Protein AF-A0AAW0AGT9-F1 (afdb_monomer)

Structure (mmCIF, N/CA/C/O backbone):
data_AF-A0AAW0AGT9-F1
#
_entry.id   AF-A0AAW0AGT9-F1
#
loop_
_atom_site.group_PDB
_atom_site.id
_atom_site.type_symbol
_atom_site.label_atom_id
_atom_site.label_alt_id
_atom_site.label_comp_id
_atom_site.label_asym_id
_atom_site.label_entity_id
_atom_site.label_seq_id
_atom_site.pdbx_PDB_ins_code
_atom_site.Cartn_x
_atom_site.Cartn_y
_atom_site.Cartn_z
_atom_site.occupancy
_atom_site.B_iso_or_equiv
_atom_site.auth_seq_id
_atom_site.auth_comp_id
_atom_site.auth_asym_id
_atom_site.auth_atom_id
_atom_site.pdbx_PDB_model_num
ATOM 1 N N . MET A 1 1 ? -25.325 58.275 -18.609 1.00 34.53 1 MET A N 1
ATOM 2 C CA . MET A 1 1 ? -26.378 58.156 -17.572 1.00 34.53 1 MET A CA 1
ATOM 3 C C . MET A 1 1 ? -25.902 57.144 -16.547 1.00 34.53 1 MET A C 1
ATOM 5 O O . MET A 1 1 ? -25.298 56.164 -16.962 1.00 34.53 1 MET A O 1
ATOM 9 N N . ALA A 1 2 ? -26.123 57.375 -15.254 1.00 30.81 2 ALA A N 1
ATOM 10 C CA . ALA A 1 2 ? -25.767 56.400 -14.225 1.00 30.81 2 ALA A CA 1
ATOM 11 C C . ALA A 1 2 ? -26.897 55.377 -14.037 1.00 30.81 2 ALA A C 1
ATOM 13 O O . ALA A 1 2 ? -28.068 55.752 -14.030 1.00 30.81 2 ALA A O 1
ATOM 14 N N . SER A 1 3 ? -26.539 54.114 -13.819 1.00 28.14 3 SER A N 1
ATOM 15 C CA . SER A 1 3 ? -27.400 53.151 -13.133 1.00 28.14 3 SER A CA 1
ATOM 16 C C . SER A 1 3 ? -26.542 52.345 -12.168 1.00 28.14 3 SER A C 1
ATOM 18 O O . SER A 1 3 ? -25.466 51.874 -12.531 1.00 28.14 3 SER A O 1
ATOM 20 N N . SER A 1 4 ? -27.007 52.228 -10.929 1.00 32.31 4 SER A N 1
ATOM 21 C CA . SER A 1 4 ? -26.368 51.401 -9.911 1.00 32.31 4 SER A CA 1
ATOM 22 C C . SER A 1 4 ? -26.654 49.926 -10.182 1.00 32.31 4 SER A C 1
ATOM 24 O O . SER A 1 4 ? -27.808 49.542 -10.368 1.00 32.31 4 SER A O 1
ATOM 26 N N . THR A 1 5 ? -25.625 49.085 -10.102 1.00 31.77 5 THR A N 1
ATOM 27 C CA . THR A 1 5 ? -25.784 47.653 -9.821 1.00 31.77 5 THR A CA 1
ATOM 28 C C . THR A 1 5 ? -25.125 47.344 -8.486 1.00 31.77 5 THR A C 1
ATOM 30 O O . THR A 1 5 ? -23.954 46.970 -8.423 1.00 31.77 5 THR A O 1
ATOM 33 N N . ALA A 1 6 ? -25.885 47.523 -7.405 1.00 31.77 6 ALA A N 1
ATOM 34 C CA . ALA A 1 6 ? -25.497 47.040 -6.086 1.00 31.77 6 ALA A CA 1
ATOM 35 C C . ALA A 1 6 ? -25.256 45.519 -6.121 1.00 31.77 6 ALA A C 1
ATOM 37 O O . ALA A 1 6 ? -25.937 44.791 -6.846 1.00 31.77 6 ALA A O 1
ATOM 38 N N . GLY A 1 7 ? -24.307 45.033 -5.318 1.00 34.72 7 GLY A N 1
ATOM 39 C CA . GLY A 1 7 ? -23.971 43.611 -5.237 1.00 34.72 7 GLY A CA 1
ATOM 40 C C . GLY A 1 7 ? -25.089 42.781 -4.605 1.00 34.72 7 GLY A C 1
ATOM 41 O O . GLY A 1 7 ? -25.070 42.526 -3.401 1.00 34.72 7 GLY A O 1
ATOM 42 N N . ILE A 1 8 ? -26.056 42.339 -5.415 1.00 38.28 8 ILE A N 1
ATOM 43 C CA . ILE A 1 8 ? -27.107 41.412 -4.990 1.00 38.28 8 ILE A CA 1
ATOM 44 C C . ILE A 1 8 ? -26.458 40.055 -4.698 1.00 38.28 8 ILE A C 1
ATOM 46 O O . ILE A 1 8 ? -26.217 39.243 -5.589 1.00 38.28 8 ILE A O 1
ATOM 50 N N . THR A 1 9 ? -26.190 39.794 -3.421 1.00 42.53 9 THR A N 1
ATOM 51 C CA . THR A 1 9 ? -25.890 38.447 -2.930 1.00 42.53 9 THR A CA 1
ATOM 52 C C . THR A 1 9 ? -27.190 37.647 -2.904 1.00 42.53 9 THR A C 1
ATOM 54 O O . THR A 1 9 ? -27.895 37.608 -1.897 1.00 42.53 9 THR A O 1
ATOM 57 N N . THR A 1 10 ? -27.529 37.039 -4.045 1.00 51.84 10 THR A N 1
ATOM 58 C CA . THR A 1 10 ? -28.742 36.233 -4.243 1.00 51.84 10 THR A CA 1
ATOM 59 C C . THR A 1 10 ? -28.795 35.078 -3.240 1.00 51.84 10 THR A C 1
ATOM 61 O O . THR A 1 10 ? -28.197 34.021 -3.443 1.00 51.84 10 THR A O 1
ATOM 64 N N . ARG A 1 11 ? -29.502 35.278 -2.122 1.00 67.44 11 ARG A N 1
ATOM 65 C CA . ARG A 1 11 ? -29.733 34.237 -1.115 1.00 67.44 11 ARG A CA 1
ATOM 66 C C . ARG A 1 11 ? -30.778 33.254 -1.636 1.00 67.44 11 ARG A C 1
ATOM 68 O O . ARG A 1 11 ? -31.972 33.467 -1.452 1.00 67.44 11 ARG A O 1
ATOM 75 N N . TYR A 1 12 ? -30.308 32.187 -2.274 1.00 84.25 12 TYR A N 1
ATOM 76 C CA . TYR A 1 12 ? -31.113 31.013 -2.611 1.00 84.25 12 TYR A CA 1
ATOM 77 C C . TYR A 1 12 ? -31.894 30.511 -1.388 1.00 84.25 12 TYR A C 1
ATOM 79 O O . TYR A 1 12 ? -31.331 30.407 -0.294 1.00 84.25 12 TYR A O 1
ATOM 87 N N . ALA A 1 13 ? -33.173 30.168 -1.561 1.00 89.62 13 ALA A N 1
ATOM 88 C CA . ALA A 1 13 ? -33.917 29.487 -0.509 1.00 89.62 13 ALA A CA 1
ATOM 89 C C . ALA A 1 13 ? -33.366 28.064 -0.305 1.00 89.62 13 ALA A C 1
ATOM 91 O O . ALA A 1 13 ? -32.737 27.491 -1.195 1.00 89.62 13 ALA A O 1
ATOM 92 N N . ALA A 1 14 ? -33.650 27.438 0.841 1.00 81.38 14 ALA A N 1
ATOM 93 C CA . ALA A 1 14 ? -33.183 26.074 1.116 1.00 81.38 14 ALA A CA 1
ATOM 94 C C . ALA A 1 14 ? -33.641 25.051 0.049 1.00 81.38 14 ALA A C 1
ATOM 96 O O . ALA A 1 14 ? -32.898 24.130 -0.275 1.00 81.38 14 ALA A O 1
ATOM 97 N N . ALA A 1 15 ? -34.824 25.249 -0.545 1.00 81.12 15 ALA A N 1
ATOM 98 C CA . ALA A 1 15 ? -35.329 24.435 -1.654 1.00 81.12 15 ALA A CA 1
ATOM 99 C C . ALA A 1 15 ? -34.629 24.719 -3.000 1.00 81.12 15 ALA A C 1
ATOM 101 O O . ALA A 1 15 ? -34.545 23.831 -3.845 1.00 81.12 15 ALA A O 1
ATOM 102 N N . ASP A 1 16 ? -34.110 25.932 -3.205 1.00 90.94 16 ASP A N 1
ATOM 103 C CA . ASP A 1 16 ? -33.330 26.293 -4.395 1.00 90.94 16 ASP A CA 1
ATOM 104 C C . ASP A 1 16 ? -31.910 25.721 -4.303 1.00 90.94 16 ASP A C 1
ATOM 106 O O . ASP A 1 16 ? -31.403 25.169 -5.276 1.00 90.94 16 ASP A O 1
ATOM 110 N N . LEU A 1 17 ? -31.297 25.782 -3.112 1.00 87.75 17 LEU A N 1
ATOM 111 C CA . LEU A 1 17 ? -30.027 25.111 -2.825 1.00 87.75 17 LEU A CA 1
ATOM 112 C C . LEU A 1 17 ? -30.161 23.598 -3.007 1.00 87.75 17 LEU A C 1
ATOM 114 O O . LEU A 1 17 ? -29.377 23.023 -3.749 1.00 87.75 17 LEU A O 1
ATOM 118 N N . ALA A 1 18 ? -31.194 22.975 -2.428 1.00 87.88 18 ALA A N 1
ATOM 119 C CA . ALA A 1 18 ? -31.452 21.545 -2.599 1.00 87.88 18 ALA A CA 1
ATOM 120 C C . ALA A 1 18 ? -31.684 21.143 -4.068 1.00 87.88 18 ALA A C 1
ATOM 122 O O . ALA A 1 18 ? -31.286 20.050 -4.460 1.00 87.88 18 ALA A O 1
ATOM 123 N N . LEU A 1 19 ? -32.281 22.017 -4.892 1.00 93.56 19 LEU A N 1
ATOM 124 C CA . LEU A 1 19 ? -32.398 21.787 -6.333 1.00 93.56 19 LEU A CA 1
ATOM 125 C C . LEU A 1 19 ? -31.025 21.850 -7.020 1.00 93.56 19 LEU A C 1
ATOM 127 O O . LEU A 1 19 ? -30.681 20.920 -7.745 1.00 93.56 19 LEU A O 1
ATOM 131 N N . ILE A 1 20 ? -30.217 22.883 -6.757 1.00 92.88 20 ILE A N 1
ATOM 132 C CA . ILE A 1 20 ? -28.858 23.013 -7.316 1.00 92.88 20 ILE A CA 1
ATOM 133 C C . ILE A 1 20 ? -27.965 21.833 -6.887 1.00 92.88 20 ILE A C 1
ATOM 135 O O . ILE A 1 20 ? -27.271 21.265 -7.723 1.00 92.88 20 ILE A O 1
ATOM 139 N N . ASP A 1 21 ? -28.026 21.424 -5.618 1.00 91.31 21 ASP A N 1
ATOM 140 C CA . ASP A 1 21 ? -27.272 20.292 -5.054 1.00 91.31 21 ASP A CA 1
ATOM 141 C C . ASP A 1 21 ? -27.780 18.911 -5.514 1.00 91.31 21 ASP A C 1
ATOM 143 O O . ASP A 1 21 ? -27.103 17.907 -5.295 1.00 91.31 21 ASP A O 1
ATOM 147 N N . SER A 1 22 ? -28.953 18.838 -6.155 1.00 92.62 22 SER A N 1
ATOM 148 C CA . SER A 1 22 ? -29.479 17.598 -6.750 1.00 92.62 22 SER A CA 1
ATOM 149 C C . SER A 1 22 ? -29.032 17.360 -8.197 1.00 92.62 22 SER A C 1
ATOM 151 O O . SER A 1 22 ? -29.215 16.260 -8.720 1.00 92.62 22 SER A O 1
ATOM 153 N N . LEU A 1 23 ? -28.450 18.370 -8.850 1.00 88.94 23 LEU A N 1
ATOM 154 C CA . LEU A 1 23 ? -27.977 18.284 -10.231 1.00 88.94 23 LEU A CA 1
ATOM 155 C C . LEU A 1 23 ? -26.568 17.696 -10.301 1.00 88.94 23 LEU A C 1
ATOM 157 O O . LEU A 1 23 ? -25.717 17.975 -9.456 1.00 88.94 23 LEU A O 1
ATOM 161 N N . SER A 1 24 ? -26.282 16.921 -11.350 1.00 92.56 24 SER A N 1
ATOM 162 C CA . SER A 1 24 ? -24.913 16.463 -11.576 1.00 92.56 24 SER A CA 1
ATOM 163 C C . SER A 1 24 ? -24.030 17.620 -12.058 1.00 92.56 24 SER A C 1
ATOM 165 O O . SER A 1 24 ? -24.503 18.564 -12.697 1.00 92.56 24 SER A O 1
ATOM 167 N N . GLY A 1 25 ? -22.713 17.521 -11.844 1.00 85.44 25 GLY A N 1
ATOM 168 C CA . GLY A 1 25 ? -21.762 18.491 -12.404 1.00 85.44 25 GLY A CA 1
ATOM 169 C C . GLY A 1 25 ? -21.871 18.625 -13.931 1.00 85.44 25 GLY A C 1
ATOM 170 O O . GLY A 1 25 ? -21.656 19.707 -14.470 1.00 85.44 25 GLY A O 1
ATOM 171 N N . ARG A 1 26 ? -22.301 17.561 -14.629 1.00 88.75 26 ARG A N 1
ATOM 172 C CA . ARG A 1 26 ? -22.588 17.586 -16.070 1.00 88.75 26 ARG A CA 1
ATOM 173 C C . ARG A 1 26 ? -23.799 18.459 -16.400 1.00 88.75 26 ARG A C 1
ATOM 175 O O . ARG A 1 26 ? -23.747 19.188 -17.385 1.00 88.75 26 ARG A O 1
ATOM 182 N N . ASP A 1 27 ? -24.858 18.413 -15.598 1.00 91.50 27 ASP A N 1
ATOM 183 C CA . ASP A 1 27 ? -26.052 19.240 -15.809 1.00 91.50 27 ASP A CA 1
ATOM 184 C C . ASP A 1 27 ? -25.759 20.714 -15.519 1.00 91.50 27 ASP A C 1
ATOM 186 O O . ASP A 1 27 ? -26.154 21.579 -16.295 1.00 91.50 27 ASP A O 1
ATOM 190 N N . VAL A 1 28 ? -24.983 21.004 -14.467 1.00 92.56 28 VAL A N 1
ATOM 191 C CA . VAL A 1 28 ? -24.528 22.370 -14.157 1.00 92.56 28 VAL A CA 1
ATOM 192 C C . VAL A 1 28 ? -23.648 22.932 -15.281 1.00 92.56 28 VAL A C 1
ATOM 194 O O . VAL A 1 28 ? -23.836 24.080 -15.681 1.00 92.56 28 VAL A O 1
ATOM 197 N N . ILE A 1 29 ? -22.742 22.129 -15.853 1.00 92.75 29 ILE A N 1
ATOM 198 C CA . ILE A 1 29 ? -21.945 22.514 -17.032 1.00 92.75 29 ILE A CA 1
ATOM 199 C C . ILE A 1 29 ? -22.844 22.739 -18.256 1.00 92.75 29 ILE A C 1
ATOM 201 O O . ILE A 1 29 ? -22.735 23.770 -18.911 1.00 92.75 29 ILE A O 1
ATOM 205 N N . GLN A 1 30 ? -23.784 21.838 -18.547 1.00 93.12 30 GLN A N 1
ATOM 206 C CA . GLN A 1 30 ? -24.676 21.995 -19.701 1.00 93.12 30 GLN A CA 1
ATOM 207 C C . GLN A 1 30 ? -25.662 23.167 -19.548 1.00 93.12 30 GLN A C 1
ATOM 209 O O . GLN A 1 30 ? -26.060 23.749 -20.554 1.00 93.12 30 GLN A O 1
ATOM 214 N N . PHE A 1 31 ? -26.021 23.555 -18.321 1.00 96.88 31 PHE A N 1
ATOM 215 C CA . PHE A 1 31 ? -26.766 24.786 -18.052 1.00 96.88 31 PHE A CA 1
ATOM 216 C C . PHE A 1 31 ? -25.885 26.037 -18.205 1.00 96.88 31 PHE A C 1
ATOM 218 O O . PHE A 1 31 ? -26.328 27.022 -18.792 1.00 96.88 31 PHE A O 1
ATOM 225 N N . ARG A 1 32 ? -24.621 25.999 -17.751 1.00 96.88 32 ARG A N 1
ATOM 226 C CA . ARG A 1 32 ? -23.636 27.072 -17.992 1.00 96.88 32 ARG A CA 1
ATOM 227 C C . ARG A 1 32 ? -23.477 27.343 -19.487 1.00 96.88 32 ARG A C 1
ATOM 229 O O . ARG A 1 32 ? -23.588 28.488 -19.910 1.00 96.88 32 ARG A O 1
ATOM 236 N N . ASP A 1 33 ? -23.264 26.286 -20.264 1.00 94.00 33 ASP A N 1
ATOM 237 C CA . ASP A 1 33 ? -22.971 26.351 -21.700 1.00 94.00 33 ASP A CA 1
ATOM 238 C C . ASP A 1 33 ? -24.224 26.666 -22.546 1.00 94.00 33 ASP A C 1
ATOM 240 O O . ASP A 1 33 ? -24.113 27.056 -23.705 1.00 94.00 33 ASP A O 1
ATOM 244 N N . TYR A 1 34 ? -25.419 26.538 -21.957 1.00 94.69 34 TYR A N 1
ATOM 245 C CA . TYR A 1 34 ? -26.679 27.058 -22.499 1.00 94.69 34 TYR A CA 1
ATOM 246 C C . TYR A 1 34 ? -26.880 28.553 -22.184 1.00 94.69 34 TYR A C 1
ATOM 248 O O . TYR A 1 34 ? -27.428 29.289 -23.000 1.00 94.69 34 TYR A O 1
ATOM 256 N N . MET A 1 35 ? -26.442 29.010 -21.006 1.00 95.12 35 MET A N 1
ATOM 257 C CA . MET A 1 35 ? -26.644 30.384 -20.526 1.00 95.12 35 MET A CA 1
ATOM 258 C C . MET A 1 35 ? -25.566 31.390 -20.964 1.00 95.12 35 MET A C 1
ATOM 260 O O . MET A 1 35 ? -25.823 32.594 -20.918 1.00 95.12 35 MET A O 1
ATOM 264 N N . PHE A 1 36 ? -24.365 30.938 -21.338 1.00 93.81 36 PHE A N 1
ATOM 265 C CA . PHE A 1 36 ? -23.213 31.793 -21.654 1.00 93.81 36 PHE A CA 1
ATOM 266 C C . PHE A 1 36 ? -22.422 31.240 -22.840 1.00 93.81 36 PHE A C 1
ATOM 268 O O . PHE A 1 36 ? -22.279 30.027 -22.980 1.00 93.81 36 PHE A O 1
ATOM 275 N N . SER A 1 37 ? -21.866 32.115 -23.686 1.00 92.56 37 SER A N 1
ATOM 276 C CA . SER A 1 37 ? -21.085 31.644 -24.831 1.00 92.56 37 SER A CA 1
ATOM 277 C C . SER A 1 37 ? -19.720 31.081 -24.397 1.00 92.56 37 SER A C 1
ATOM 279 O O . SER A 1 37 ? -19.157 31.507 -23.381 1.00 92.56 37 SER A O 1
ATOM 281 N N . PRO A 1 38 ? -19.095 30.200 -25.203 1.00 85.44 38 PRO A N 1
ATOM 282 C CA . PRO A 1 38 ? -17.719 29.763 -24.969 1.00 85.44 38 PRO A CA 1
ATOM 283 C C . PRO A 1 38 ? -16.692 30.909 -24.950 1.00 85.44 38 PRO A C 1
ATOM 285 O O . PRO A 1 38 ? -15.588 30.725 -24.442 1.00 85.44 38 PRO A O 1
ATOM 288 N N . ALA A 1 39 ? -17.005 32.086 -25.506 1.00 83.56 39 ALA A N 1
ATOM 289 C CA . ALA A 1 39 ? -16.171 33.277 -25.351 1.00 83.56 39 ALA A CA 1
ATOM 290 C C . ALA A 1 39 ? -16.318 33.866 -23.937 1.00 83.56 39 ALA A C 1
ATOM 292 O O . ALA A 1 39 ? -15.322 33.974 -23.226 1.00 83.56 39 ALA A O 1
ATOM 293 N N . ASP A 1 40 ? -17.550 34.127 -23.486 1.00 82.38 40 ASP A N 1
ATOM 294 C CA . ASP A 1 40 ? -17.836 34.686 -22.153 1.00 82.38 40 ASP A CA 1
ATOM 295 C C . ASP A 1 40 ? -17.251 33.831 -21.022 1.00 82.38 40 ASP A C 1
ATOM 297 O O . ASP A 1 40 ? -16.707 34.368 -20.054 1.00 82.38 40 ASP A O 1
ATOM 301 N N . ILE A 1 41 ? -17.346 32.502 -21.164 1.00 92.06 41 ILE A N 1
ATOM 302 C CA . ILE A 1 41 ? -16.831 31.523 -20.199 1.00 92.06 41 ILE A CA 1
ATOM 303 C C . ILE A 1 41 ? -15.300 31.588 -20.112 1.00 92.06 41 ILE A C 1
ATOM 305 O O . ILE A 1 41 ? -14.761 31.598 -19.007 1.00 92.06 41 ILE A O 1
ATOM 309 N N . ARG A 1 42 ? -14.595 31.687 -21.250 1.00 84.50 42 ARG A N 1
ATOM 310 C CA . ARG A 1 42 ? -13.123 31.801 -21.287 1.00 84.50 42 ARG A CA 1
ATOM 311 C C . ARG A 1 42 ? -12.618 33.166 -20.824 1.00 84.50 42 ARG A C 1
ATOM 313 O O . ARG A 1 42 ? -11.568 33.228 -20.199 1.00 84.50 42 ARG A O 1
ATOM 320 N N . SER A 1 43 ? -13.360 34.241 -21.083 1.00 83.69 43 SER A N 1
ATOM 321 C CA . SER A 1 43 ? -13.000 35.587 -20.619 1.00 83.69 43 SER A CA 1
ATOM 322 C C . SER A 1 43 ? -13.323 35.834 -19.140 1.00 83.69 43 SER A C 1
ATOM 324 O O . SER A 1 43 ? -12.751 36.743 -18.550 1.00 83.69 43 SER A O 1
ATOM 326 N N . ASN A 1 44 ? -14.224 35.054 -18.524 1.00 83.69 44 ASN A N 1
ATOM 327 C CA . ASN A 1 44 ? -14.675 35.269 -17.142 1.00 83.69 44 ASN A CA 1
ATOM 328 C C . ASN A 1 44 ? -14.769 33.969 -16.303 1.00 83.69 44 ASN A C 1
ATOM 330 O O . ASN A 1 44 ? -15.778 33.783 -15.617 1.00 83.69 44 ASN A O 1
ATOM 334 N N . PRO A 1 45 ? -13.769 33.062 -16.291 1.00 83.81 45 PRO A N 1
ATOM 335 C CA . PRO A 1 45 ? -13.881 31.755 -15.626 1.00 83.81 45 PRO A CA 1
ATOM 336 C C . PRO A 1 45 ? -14.213 31.873 -14.129 1.00 83.81 45 PRO A C 1
ATOM 338 O O . PRO A 1 45 ? -15.076 31.156 -13.624 1.00 83.81 45 PRO A O 1
ATOM 341 N N . GLN A 1 46 ? -13.638 32.876 -13.455 1.00 77.94 46 GLN A N 1
ATOM 342 C CA . GLN A 1 46 ? -13.858 33.186 -12.035 1.00 77.94 46 GLN A CA 1
ATOM 343 C C . GLN A 1 46 ? -15.345 33.379 -11.671 1.00 77.94 46 GLN A C 1
ATOM 345 O O . GLN A 1 46 ? -15.768 33.038 -10.567 1.00 77.94 46 GLN A O 1
ATOM 350 N N . LYS A 1 47 ? -16.169 33.869 -12.612 1.00 86.50 47 LYS A N 1
ATOM 351 C CA . LYS A 1 47 ? -17.624 34.046 -12.439 1.00 86.50 47 LYS A CA 1
ATOM 352 C C . LYS A 1 47 ? -18.338 32.724 -12.136 1.00 86.50 47 LYS A C 1
ATOM 354 O O . LYS A 1 47 ? -19.392 32.733 -11.503 1.00 86.50 47 LYS A O 1
ATOM 359 N N . PHE A 1 48 ? -17.765 31.604 -12.575 1.00 90.88 48 PHE A N 1
ATOM 360 C CA . PHE A 1 48 ? -18.370 30.276 -12.512 1.00 90.88 48 PHE A CA 1
ATOM 361 C C . PHE A 1 48 ? -17.930 29.442 -11.300 1.00 90.88 48 PHE A C 1
ATOM 363 O O . PHE A 1 48 ? -18.507 28.384 -11.060 1.00 90.88 48 PHE A O 1
ATOM 370 N N . HIS A 1 49 ? -16.966 29.928 -10.507 1.00 81.94 49 HIS A N 1
ATOM 371 C CA . HIS A 1 49 ? -16.427 29.223 -9.333 1.00 81.94 49 HIS A CA 1
ATOM 372 C C . HIS A 1 49 ? -17.390 29.201 -8.128 1.00 81.94 49 HIS A C 1
ATOM 374 O O . HIS A 1 49 ? -17.270 28.352 -7.248 1.00 81.94 49 HIS A O 1
ATOM 380 N N . GLY A 1 50 ? -18.358 30.122 -8.076 1.00 84.88 50 GLY A N 1
ATOM 381 C CA . GLY A 1 50 ? -19.431 30.145 -7.076 1.00 84.88 50 GLY A CA 1
ATOM 382 C C . GLY A 1 50 ? -20.793 29.773 -7.666 1.00 84.88 50 GLY A C 1
ATOM 383 O O . GLY A 1 50 ? -20.961 29.698 -8.877 1.00 84.88 50 GLY A O 1
ATOM 384 N N . ARG A 1 51 ? -21.819 29.611 -6.821 1.00 87.88 51 ARG A N 1
ATOM 385 C CA . ARG A 1 51 ? -23.209 29.376 -7.279 1.00 87.88 51 ARG A CA 1
ATOM 386 C C . ARG A 1 51 ? -23.922 30.647 -7.760 1.00 87.88 51 ARG A C 1
ATOM 388 O O . ARG A 1 51 ? -25.039 30.568 -8.254 1.00 87.88 51 ARG A O 1
ATOM 395 N N . SER A 1 52 ? -23.328 31.826 -7.587 1.00 86.94 52 SER A N 1
ATOM 396 C CA . SER A 1 52 ? -23.965 33.142 -7.778 1.00 86.94 52 SER A CA 1
ATOM 397 C C . SER A 1 52 ? -24.368 33.477 -9.221 1.00 86.94 52 SER A C 1
ATOM 399 O O . SER A 1 52 ? -25.195 34.361 -9.419 1.00 86.94 52 SER A O 1
ATOM 401 N N . TRP A 1 53 ? -23.829 32.779 -10.225 1.00 93.75 53 TRP A N 1
ATOM 402 C CA . TRP A 1 53 ? -24.231 32.936 -11.629 1.00 93.75 53 TRP A CA 1
ATOM 403 C C . TRP A 1 53 ? -25.503 32.153 -12.000 1.00 93.75 53 TRP A C 1
ATOM 405 O O . TRP A 1 53 ? -26.081 32.395 -13.061 1.00 93.75 53 TRP A O 1
ATOM 415 N N . ILE A 1 54 ? -25.937 31.210 -11.156 1.00 94.88 54 ILE A N 1
ATOM 416 C CA . ILE A 1 54 ? -27.045 30.291 -11.436 1.00 94.88 54 ILE A CA 1
ATOM 417 C C . ILE A 1 54 ? -28.387 30.993 -11.184 1.00 94.88 54 ILE A C 1
ATOM 419 O O . ILE A 1 54 ? -28.923 30.974 -10.078 1.00 94.88 54 ILE A O 1
ATOM 423 N N . ASN A 1 55 ? -28.984 31.587 -12.219 1.00 95.12 55 ASN A N 1
ATOM 424 C CA . ASN A 1 55 ? -30.363 32.068 -12.116 1.00 95.12 55 ASN A CA 1
ATOM 425 C C . ASN A 1 55 ? -31.318 30.868 -11.950 1.00 95.12 55 ASN A C 1
ATOM 427 O O . ASN A 1 55 ? -31.547 30.112 -12.894 1.00 95.12 55 ASN A O 1
ATOM 431 N N . ILE A 1 56 ? -31.876 30.705 -10.746 1.00 93.94 56 ILE A N 1
ATOM 432 C CA . ILE A 1 56 ? -32.727 29.565 -10.374 1.00 93.94 56 ILE A CA 1
ATOM 433 C C . ILE A 1 56 ? -34.012 29.464 -11.213 1.00 93.94 56 ILE A C 1
ATOM 435 O O . ILE A 1 56 ? -34.511 28.360 -11.430 1.00 93.94 56 ILE A O 1
ATOM 439 N N . THR A 1 57 ? -34.531 30.587 -11.717 1.00 93.50 57 THR A N 1
ATOM 440 C CA . THR A 1 57 ? -35.708 30.611 -12.597 1.00 93.50 57 THR A CA 1
ATOM 441 C C . THR A 1 57 ? -35.356 30.005 -13.952 1.00 93.50 57 THR A C 1
ATOM 443 O O . THR A 1 57 ? -35.956 29.006 -14.342 1.00 93.50 57 THR A O 1
ATOM 446 N N . HIS A 1 58 ? -34.290 30.502 -14.589 1.00 94.12 58 HIS A N 1
ATOM 447 C CA . HIS A 1 58 ? -33.807 29.966 -15.867 1.00 94.12 58 HIS A CA 1
ATOM 448 C C . HIS A 1 58 ? -33.357 28.503 -15.742 1.00 94.12 58 HIS A C 1
ATOM 450 O O . HIS A 1 58 ? -33.523 27.725 -16.676 1.00 94.12 58 HIS A O 1
ATOM 456 N N . LEU A 1 59 ? -32.817 28.098 -14.585 1.00 95.81 59 LEU A N 1
ATOM 457 C CA . LEU A 1 59 ? -32.461 26.703 -14.324 1.00 95.81 59 LEU A CA 1
ATOM 458 C C . LEU A 1 59 ? -33.702 25.799 -14.284 1.00 95.81 59 LEU A C 1
ATOM 460 O O . LEU A 1 59 ? -33.692 24.724 -14.877 1.00 95.81 59 LEU A O 1
ATOM 464 N N . ARG A 1 60 ? -34.787 26.237 -13.630 1.00 95.12 60 ARG A N 1
ATOM 465 C CA . ARG A 1 60 ? -36.071 25.513 -13.626 1.00 95.12 60 ARG A CA 1
ATOM 466 C C . ARG A 1 60 ? -36.687 25.437 -15.023 1.00 95.12 60 ARG A C 1
ATOM 468 O O . ARG A 1 60 ? -37.146 24.369 -15.412 1.00 95.12 60 ARG A O 1
ATOM 475 N N . GLU A 1 61 ? -36.646 26.529 -15.783 1.00 92.56 61 GLU A N 1
ATOM 476 C CA . GLU A 1 61 ? -37.124 26.591 -17.172 1.00 92.56 61 GLU A CA 1
ATOM 477 C C . GLU A 1 61 ? -36.313 25.667 -18.096 1.00 92.56 61 GLU A C 1
ATOM 479 O O . GLU A 1 61 ? -36.887 24.922 -18.888 1.00 92.56 61 GLU A O 1
ATOM 484 N N . TRP A 1 62 ? -34.987 25.631 -17.943 1.00 95.75 62 TRP A N 1
ATOM 485 C CA . TRP A 1 62 ? -34.101 24.737 -18.692 1.00 95.75 62 TRP A CA 1
ATOM 486 C C . TRP A 1 62 ? -34.351 23.258 -18.359 1.00 95.75 62 TRP A C 1
ATOM 488 O O . TRP A 1 62 ? -34.489 22.445 -19.276 1.00 95.75 62 TRP A O 1
ATOM 498 N N . ILE A 1 63 ? -34.504 22.911 -17.074 1.00 94.31 63 ILE A N 1
ATOM 499 C CA . ILE A 1 63 ? -34.890 21.555 -16.641 1.00 94.31 63 ILE A CA 1
ATOM 500 C C . ILE A 1 63 ? -36.254 21.166 -17.233 1.00 94.31 63 ILE A C 1
ATOM 502 O O . ILE A 1 63 ? -36.377 20.080 -17.794 1.00 94.31 63 ILE A O 1
ATOM 506 N N . ALA A 1 64 ? -37.258 22.047 -17.167 1.00 87.31 64 ALA A N 1
ATOM 507 C CA . ALA A 1 64 ? -38.583 21.791 -17.736 1.00 87.31 64 ALA A CA 1
ATOM 508 C C . ALA A 1 64 ? -38.527 21.592 -19.261 1.00 87.31 64 ALA A C 1
ATOM 510 O O . ALA A 1 64 ? -39.059 20.610 -19.775 1.00 87.31 64 ALA A O 1
ATOM 511 N N . SER A 1 65 ? -37.790 22.446 -19.981 1.00 84.56 65 SER A N 1
ATOM 512 C CA . SER A 1 65 ? -37.632 22.332 -21.436 1.00 84.56 65 SER A CA 1
ATOM 513 C C . SER A 1 65 ? -37.014 20.996 -21.869 1.00 84.56 65 SER A C 1
ATOM 515 O O . SER A 1 65 ? -37.373 20.469 -22.919 1.00 84.56 65 SER A O 1
ATOM 517 N N . ARG A 1 66 ? -36.142 20.399 -21.041 1.00 85.19 66 ARG A N 1
ATOM 518 C CA . ARG A 1 66 ? -35.553 19.063 -21.254 1.00 85.19 66 ARG A CA 1
ATOM 519 C C . ARG A 1 66 ? -36.495 17.898 -20.943 1.00 85.19 66 ARG A C 1
ATOM 521 O O . ARG A 1 66 ? -36.220 16.787 -21.384 1.00 85.19 66 ARG A O 1
ATOM 528 N N . ILE A 1 67 ? -37.567 18.129 -20.188 1.00 77.12 67 ILE A N 1
ATOM 529 C CA . ILE A 1 67 ? -38.591 17.116 -19.898 1.00 77.12 67 ILE A CA 1
ATOM 530 C C . ILE A 1 67 ? -39.601 17.048 -21.054 1.00 77.12 67 ILE A C 1
ATOM 532 O O . ILE A 1 67 ? -39.960 15.950 -21.473 1.00 77.12 67 ILE A O 1
ATOM 536 N N . ASP A 1 68 ? -39.985 18.197 -21.622 1.00 46.41 68 ASP A N 1
ATOM 537 C CA . ASP A 1 68 ? -40.912 18.254 -22.764 1.00 46.41 68 ASP A CA 1
ATOM 538 C C . ASP A 1 68 ? -40.234 17.990 -24.126 1.00 46.41 68 ASP A C 1
ATOM 540 O O . ASP A 1 68 ? -40.878 17.503 -25.059 1.00 46.41 68 ASP A O 1
ATOM 544 N N . SER A 1 69 ? -38.930 18.264 -24.277 1.00 46.28 69 SER A N 1
ATOM 545 C CA . SER A 1 69 ? -38.198 17.981 -25.524 1.00 46.28 69 SER A CA 1
ATOM 546 C C . SER A 1 69 ? -37.669 16.542 -25.592 1.00 46.28 69 SER A C 1
ATOM 548 O O . SER A 1 69 ? -36.503 16.261 -25.325 1.00 46.28 69 SER A O 1
ATOM 550 N N . SER A 1 70 ? -38.528 15.623 -26.047 1.00 39.59 70 SER A N 1
ATOM 551 C CA . SER A 1 70 ? -38.135 14.271 -26.475 1.00 39.59 70 SER A CA 1
ATOM 552 C C . SER A 1 70 ? -38.267 14.114 -28.003 1.00 39.59 70 SER A C 1
ATOM 554 O O . SER A 1 70 ? -39.355 13.809 -28.496 1.00 39.59 70 SER A O 1
ATOM 556 N N . PRO A 1 71 ? -37.196 14.344 -28.793 1.00 40.19 71 PRO A N 1
ATOM 557 C CA . PRO A 1 71 ? -37.241 14.201 -30.245 1.00 40.19 71 PRO A CA 1
ATOM 558 C C . PRO A 1 71 ? -36.989 12.752 -30.676 1.00 40.19 71 PRO A C 1
ATOM 560 O O . PRO A 1 71 ? -36.034 12.107 -30.240 1.00 40.19 71 PRO A O 1
ATOM 563 N N . THR A 1 72 ? -37.792 12.264 -31.619 1.00 40.28 72 THR A N 1
ATOM 564 C CA . THR A 1 72 ? -37.508 11.036 -32.377 1.00 40.28 72 THR A CA 1
ATOM 565 C C . THR A 1 72 ? -36.173 11.140 -33.121 1.00 40.28 72 THR A C 1
ATOM 567 O O . THR A 1 72 ? -35.906 12.150 -33.771 1.00 40.28 72 THR A O 1
ATOM 570 N N . ALA A 1 73 ? -35.354 10.088 -33.063 1.00 33.44 73 ALA A N 1
ATOM 571 C CA . ALA A 1 73 ? -33.996 10.096 -33.607 1.00 33.44 73 ALA A CA 1
ATOM 572 C C . ALA A 1 73 ? -33.947 10.192 -35.153 1.00 33.44 73 ALA A C 1
ATOM 574 O O . ALA A 1 73 ? -34.562 9.360 -35.826 1.00 33.44 73 ALA A O 1
ATOM 575 N N . PRO A 1 74 ? -33.175 11.137 -35.729 1.00 31.73 74 PRO A N 1
ATOM 576 C CA . PRO A 1 74 ? -32.825 11.143 -37.148 1.00 31.73 74 PRO A CA 1
ATOM 577 C C . PRO A 1 74 ? -31.606 10.248 -37.452 1.00 31.73 74 PRO A C 1
ATOM 579 O O . PRO A 1 74 ? -30.856 9.839 -36.564 1.00 31.73 74 PRO A O 1
ATOM 582 N N . VAL A 1 75 ? -31.419 9.937 -38.736 1.00 33.44 75 VAL A N 1
ATOM 583 C CA . VAL A 1 75 ? -30.402 9.003 -39.256 1.00 33.44 75 VAL A CA 1
ATOM 584 C C . VAL A 1 75 ? -29.001 9.640 -39.300 1.00 33.44 75 VAL A C 1
ATOM 586 O O . VAL A 1 75 ? -28.867 10.838 -39.540 1.00 33.44 75 VAL A O 1
ATOM 589 N N . LYS A 1 76 ? -27.946 8.834 -39.098 1.00 30.12 76 LYS A N 1
ATOM 590 C CA . LYS A 1 76 ? -26.543 9.251 -39.283 1.00 30.12 76 LYS A CA 1
ATOM 591 C C . LYS A 1 76 ? -26.223 9.560 -40.753 1.00 30.12 76 LYS A C 1
ATOM 593 O O . LYS A 1 76 ? -26.536 8.760 -41.629 1.00 30.12 76 LYS A O 1
ATOM 598 N N . SER A 1 77 ? -25.449 10.617 -40.983 1.00 31.25 77 SER A N 1
ATOM 599 C CA . SER A 1 77 ? -24.661 10.828 -42.203 1.00 31.25 77 SER A CA 1
ATOM 600 C C . SER A 1 77 ? -23.249 11.275 -41.820 1.00 31.25 77 SER A C 1
ATOM 602 O O . SER A 1 77 ? -23.099 12.174 -40.992 1.00 31.25 77 SER A O 1
ATOM 604 N N . GLU A 1 78 ? -22.229 10.646 -42.394 1.00 31.67 78 GLU A N 1
ATOM 605 C CA . GLU A 1 78 ? -20.815 10.894 -42.083 1.00 31.67 78 GLU A CA 1
ATOM 606 C C . GLU A 1 78 ? -20.213 11.990 -42.982 1.00 31.67 78 GLU A C 1
ATOM 608 O O . GLU A 1 78 ? -20.554 12.059 -44.164 1.00 31.67 78 GLU A O 1
ATOM 613 N N . PRO A 1 79 ? -19.270 12.800 -42.472 1.00 27.20 79 PRO A N 1
ATOM 614 C CA . PRO A 1 79 ? -18.260 13.473 -43.279 1.00 27.20 79 PRO A CA 1
ATOM 615 C C . PRO A 1 79 ? -16.914 12.729 -43.190 1.00 27.20 79 PRO A C 1
ATOM 617 O O . PRO A 1 79 ? -16.436 12.413 -42.102 1.00 27.20 79 PRO A O 1
ATOM 620 N N . THR A 1 80 ? -16.289 12.455 -44.334 1.00 30.89 80 THR A N 1
ATOM 621 C CA . THR A 1 80 ? -15.024 11.705 -44.415 1.00 30.89 80 THR A CA 1
ATOM 622 C C . THR A 1 80 ? -13.801 12.611 -44.241 1.00 30.89 80 THR A C 1
ATOM 624 O O . THR A 1 80 ? -13.617 13.548 -45.016 1.00 30.89 80 THR A O 1
ATOM 627 N N . THR A 1 81 ? -12.905 12.268 -43.313 1.00 26.88 81 THR A N 1
ATOM 628 C CA . THR A 1 81 ? -11.502 12.728 -43.283 1.00 26.88 81 THR A CA 1
ATOM 629 C C . THR A 1 81 ? -10.583 11.556 -42.937 1.00 26.88 81 THR A C 1
ATOM 631 O O . THR A 1 81 ? -10.987 10.650 -42.213 1.00 26.88 81 THR A O 1
ATOM 634 N N . SER A 1 82 ? -9.377 11.536 -43.506 1.00 30.30 82 SER A N 1
ATOM 635 C CA . SER A 1 82 ? -8.542 10.329 -43.588 1.00 30.30 82 SER A CA 1
ATOM 636 C C . SER A 1 82 ? -7.617 10.134 -42.381 1.00 30.30 82 SER A C 1
ATOM 638 O O . SER A 1 82 ? -6.608 10.828 -42.274 1.00 30.30 82 SER A O 1
ATOM 640 N N . ASP A 1 83 ? -7.902 9.139 -41.539 1.00 26.44 83 ASP A N 1
ATOM 641 C CA . ASP A 1 83 ? -7.012 8.725 -40.445 1.00 26.44 83 ASP A CA 1
ATOM 642 C C . ASP A 1 83 ? -5.979 7.669 -40.871 1.00 26.44 83 ASP A C 1
ATOM 644 O O . ASP A 1 83 ? -6.267 6.731 -41.621 1.00 26.44 83 ASP A O 1
ATOM 648 N N . VAL A 1 84 ? -4.766 7.783 -40.322 1.00 29.00 84 VAL A N 1
ATOM 649 C CA . VAL A 1 84 ? -3.737 6.735 -40.381 1.00 29.00 84 VAL A CA 1
ATOM 650 C C . VAL A 1 84 ? -4.030 5.700 -39.295 1.00 29.00 84 VAL A C 1
ATOM 652 O O . VAL A 1 84 ? -4.048 6.021 -38.109 1.00 29.00 84 VAL A O 1
ATOM 655 N N . ILE A 1 85 ? -4.235 4.440 -39.689 1.00 25.45 85 ILE A N 1
ATOM 656 C CA . ILE A 1 85 ? -4.604 3.362 -38.760 1.00 25.45 85 ILE A CA 1
ATOM 657 C C . ILE A 1 85 ? -3.399 2.946 -37.901 1.00 25.45 85 ILE A C 1
ATOM 659 O O . ILE A 1 85 ? -2.645 2.037 -38.255 1.00 25.45 85 ILE A O 1
ATOM 663 N N . ILE A 1 86 ? -3.266 3.564 -36.728 1.00 30.67 86 ILE A N 1
ATOM 664 C CA . ILE A 1 86 ? -2.526 2.988 -35.601 1.00 30.67 86 ILE A CA 1
ATOM 665 C C . ILE A 1 86 ? -3.451 1.972 -34.917 1.00 30.67 86 ILE A C 1
ATOM 667 O O . ILE A 1 86 ? -4.597 2.280 -34.587 1.00 30.67 86 ILE A O 1
ATOM 671 N N . LYS A 1 87 ? -2.974 0.740 -34.710 1.00 25.94 87 LYS A N 1
ATOM 672 C CA . LYS A 1 87 ? -3.723 -0.264 -33.943 1.00 25.94 87 LYS A CA 1
ATOM 673 C C . LYS A 1 87 ? -3.753 0.127 -32.467 1.00 25.94 87 LYS A C 1
ATOM 675 O O . LYS A 1 87 ? -2.700 0.207 -31.845 1.00 25.94 87 LYS A O 1
ATOM 680 N N . ALA A 1 88 ? -4.948 0.282 -31.909 1.00 27.53 88 ALA A N 1
ATOM 681 C CA . ALA A 1 88 ? -5.129 0.321 -30.465 1.00 27.53 88 ALA A CA 1
ATOM 682 C C . ALA A 1 88 ? -4.939 -1.082 -29.860 1.00 27.53 88 ALA A C 1
ATOM 684 O O . ALA A 1 88 ? -5.467 -2.068 -30.383 1.00 27.53 88 ALA A O 1
ATOM 685 N N . GLU A 1 89 ? -4.218 -1.154 -28.744 1.00 33.22 89 GLU A N 1
ATOM 686 C CA . GLU A 1 89 ? -4.222 -2.307 -27.840 1.00 33.22 89 GLU A CA 1
ATOM 687 C C . GLU A 1 89 ? -5.453 -2.255 -26.904 1.00 33.22 89 GLU A C 1
ATOM 689 O O . GLU A 1 89 ? -6.063 -1.189 -26.754 1.00 33.22 89 GLU A O 1
ATOM 694 N N . PRO A 1 90 ? -5.900 -3.391 -26.328 1.00 28.02 90 PRO A N 1
ATOM 695 C CA . PRO A 1 90 ? -7.166 -3.451 -25.598 1.00 28.02 90 PRO A CA 1
ATOM 696 C C . PRO A 1 90 ? -7.157 -2.603 -24.320 1.00 28.02 90 PRO A C 1
ATOM 698 O O . PRO A 1 90 ? -6.164 -2.510 -23.601 1.00 28.02 90 PRO A O 1
ATOM 701 N N . THR A 1 91 ? -8.310 -2.010 -24.007 1.00 32.28 91 THR A N 1
ATOM 702 C CA . THR A 1 91 ? -8.458 -1.174 -22.807 1.00 32.28 91 THR A CA 1
ATOM 703 C C . THR A 1 91 ? -8.514 -2.013 -21.527 1.00 32.28 91 THR A C 1
ATOM 705 O O . THR A 1 91 ? -8.944 -3.170 -21.520 1.00 32.28 91 THR A O 1
ATOM 708 N N . SER A 1 92 ? -8.117 -1.405 -20.407 1.00 33.75 92 SER A N 1
ATOM 709 C CA . SER A 1 92 ? -7.936 -2.054 -19.097 1.00 33.75 92 SER A CA 1
ATOM 710 C C . SER A 1 92 ? -9.176 -2.757 -18.518 1.00 33.75 92 SER A C 1
ATOM 712 O O . SER A 1 92 ? -9.049 -3.520 -17.561 1.00 33.75 92 SER A O 1
ATOM 714 N N . SER A 1 93 ? -10.364 -2.558 -19.098 1.00 28.06 93 SER A N 1
ATOM 715 C CA . SER A 1 93 ? -11.601 -3.207 -18.653 1.00 28.06 93 SER A CA 1
ATOM 716 C C . SER A 1 93 ? -11.701 -4.698 -19.006 1.00 28.06 93 SER A C 1
ATOM 718 O O . SER A 1 93 ? -12.461 -5.399 -18.340 1.00 28.06 93 SER A O 1
ATOM 720 N N . GLU A 1 94 ? -10.997 -5.200 -20.028 1.00 28.05 94 GLU A N 1
ATOM 721 C CA . GLU A 1 94 ? -11.112 -6.617 -20.433 1.00 28.05 94 GLU A CA 1
ATOM 722 C C . GLU A 1 94 ? -10.124 -7.528 -19.678 1.00 28.05 94 GLU A C 1
ATOM 724 O O . GLU A 1 94 ? -10.487 -8.627 -19.246 1.00 28.05 94 GLU A O 1
ATOM 729 N N . LEU A 1 95 ? -8.905 -7.038 -19.418 1.00 29.36 95 LEU A N 1
ATOM 730 C CA . LEU A 1 95 ? -7.844 -7.769 -18.704 1.00 29.36 95 LEU A CA 1
ATOM 731 C C . LEU A 1 95 ? -8.175 -8.086 -17.234 1.00 29.36 95 LEU A C 1
ATOM 733 O O . LEU A 1 95 ? -7.642 -9.044 -16.675 1.00 29.36 95 LEU A O 1
ATOM 737 N N . ALA A 1 96 ? -9.093 -7.341 -16.613 1.00 26.97 96 ALA A N 1
ATOM 738 C CA . ALA A 1 96 ? -9.514 -7.543 -15.223 1.00 26.97 96 ALA A CA 1
ATOM 739 C C . ALA A 1 96 ? -10.306 -8.850 -14.972 1.00 26.97 96 ALA A C 1
ATOM 741 O O . ALA A 1 96 ? -10.669 -9.141 -13.833 1.00 26.97 96 ALA A O 1
ATOM 742 N N . SER A 1 97 ? -10.605 -9.632 -16.017 1.00 27.41 97 SER A N 1
ATOM 743 C CA . SER A 1 97 ? -11.485 -10.808 -15.947 1.00 27.41 97 SER A CA 1
ATOM 744 C C . SER A 1 97 ? -10.778 -12.170 -15.817 1.00 27.41 97 SER A C 1
ATOM 746 O O . SER A 1 97 ? -11.461 -13.169 -15.588 1.00 27.41 97 SER A O 1
ATOM 748 N N . LEU A 1 98 ? -9.442 -12.239 -15.943 1.00 27.73 98 LEU A N 1
ATOM 749 C CA . LEU A 1 98 ? -8.702 -13.509 -16.104 1.00 27.73 98 LEU A CA 1
ATOM 750 C C . LEU A 1 98 ? -7.423 -13.674 -15.247 1.00 27.73 98 LEU A C 1
ATOM 752 O O . LEU A 1 98 ? -6.634 -14.580 -15.504 1.00 27.73 98 LEU A O 1
ATOM 756 N N . SER A 1 99 ? -7.203 -12.862 -14.206 1.00 23.94 99 SER A N 1
ATOM 757 C CA . SER A 1 99 ? -5.956 -12.862 -13.408 1.00 23.94 99 SER A CA 1
ATOM 758 C C . SER A 1 99 ? -6.139 -13.257 -11.928 1.00 23.94 99 SER A C 1
ATOM 760 O O . SER A 1 99 ? -6.011 -12.445 -11.011 1.00 23.94 99 SER A O 1
ATOM 762 N N . HIS A 1 100 ? -6.389 -14.548 -11.674 1.00 30.78 100 HIS A N 1
ATOM 763 C CA . HIS A 1 100 ? -6.342 -15.160 -10.331 1.00 30.78 100 HIS A CA 1
ATOM 764 C C . HIS A 1 100 ? -5.476 -16.434 -10.313 1.00 30.78 100 HIS A C 1
ATOM 766 O O . HIS A 1 100 ? -5.961 -17.546 -10.115 1.00 30.78 100 HIS A O 1
ATOM 772 N N . SER A 1 101 ? -4.169 -16.246 -10.505 1.00 27.17 101 SER A N 1
ATOM 773 C CA . SER A 1 101 ? -3.129 -17.244 -10.229 1.00 27.17 101 SER A CA 1
ATOM 774 C C . SER A 1 101 ? -1.772 -16.553 -10.086 1.00 27.17 101 SER A C 1
ATOM 776 O O . SER A 1 101 ? -1.328 -15.889 -11.024 1.00 27.17 101 SER A O 1
ATOM 778 N N . ASP A 1 102 ? -1.102 -16.722 -8.947 1.00 31.25 102 ASP A N 1
ATOM 779 C CA . ASP A 1 102 ? 0.307 -16.341 -8.800 1.00 31.25 102 ASP A CA 1
ATOM 780 C C . ASP A 1 102 ? 1.201 -17.253 -9.672 1.00 31.25 102 ASP A C 1
ATOM 782 O O . ASP A 1 102 ? 0.857 -18.424 -9.877 1.00 31.25 102 ASP A O 1
ATOM 786 N N . PRO A 1 103 ? 2.347 -16.770 -10.192 1.00 28.73 103 PRO A N 1
ATOM 787 C CA . PRO A 1 103 ? 3.230 -17.551 -11.060 1.00 28.73 103 PRO A CA 1
ATOM 788 C C . PRO A 1 103 ? 4.067 -18.572 -10.265 1.00 28.73 103 PRO A C 1
ATOM 790 O O . PRO A 1 103 ? 5.279 -18.432 -10.110 1.00 28.73 103 PRO A O 1
ATOM 793 N N . VAL A 1 104 ? 3.416 -19.625 -9.766 1.00 32.00 104 VAL A N 1
ATOM 794 C CA . VAL A 1 104 ? 4.078 -20.782 -9.144 1.00 32.00 104 VAL A CA 1
ATOM 795 C C . VAL A 1 104 ? 4.716 -21.656 -10.225 1.00 32.00 104 VAL A C 1
ATOM 797 O O . VAL A 1 104 ? 4.059 -22.060 -11.187 1.00 32.00 104 VAL A O 1
ATOM 800 N N . ARG A 1 105 ? 6.000 -21.989 -10.062 1.00 33.03 105 ARG A N 1
ATOM 801 C CA . ARG A 1 105 ? 6.740 -22.824 -11.014 1.00 33.03 105 ARG A CA 1
ATOM 802 C C . ARG A 1 105 ? 6.490 -24.310 -10.739 1.00 33.03 105 ARG A C 1
ATOM 804 O O . ARG A 1 105 ? 7.231 -24.958 -10.010 1.00 33.03 105 ARG A O 1
ATOM 811 N N . VAL A 1 106 ? 5.418 -24.834 -11.325 1.00 31.05 106 VAL A N 1
ATOM 812 C CA . VAL A 1 106 ? 5.024 -26.246 -11.210 1.00 31.05 106 VAL A CA 1
ATOM 813 C C . VAL A 1 106 ? 5.932 -27.142 -12.053 1.00 31.05 106 VAL A C 1
ATOM 815 O O . VAL A 1 106 ? 6.228 -26.826 -13.209 1.00 31.05 106 VAL A O 1
ATOM 818 N N . LYS A 1 107 ? 6.299 -28.303 -11.505 1.00 36.50 107 LYS A N 1
ATOM 819 C CA . LYS A 1 107 ? 6.895 -29.412 -12.257 1.00 36.50 107 LYS A CA 1
ATOM 820 C C . LYS A 1 107 ? 5.938 -30.606 -12.212 1.00 36.50 107 LYS A C 1
ATOM 822 O O . LYS A 1 107 ? 5.420 -30.943 -11.151 1.00 36.50 107 LYS A O 1
ATOM 827 N N . VAL A 1 108 ? 5.670 -31.210 -13.370 1.00 35.56 108 VAL A N 1
ATOM 828 C CA . VAL A 1 108 ? 4.763 -32.363 -13.500 1.00 35.56 108 VAL A CA 1
ATOM 829 C C . VAL A 1 108 ? 5.575 -33.600 -13.850 1.00 35.56 108 VAL A C 1
ATOM 831 O O . VAL A 1 108 ? 6.317 -33.601 -14.835 1.00 35.56 108 VAL A O 1
ATOM 834 N N . HIS A 1 109 ? 5.394 -34.659 -13.068 1.00 39.75 109 HIS A N 1
ATOM 835 C CA . HIS A 1 109 ? 5.943 -35.982 -13.333 1.00 39.75 109 HIS A CA 1
ATOM 836 C C . HIS A 1 109 ? 4.847 -37.040 -13.155 1.00 39.75 109 HIS A C 1
ATOM 838 O O . HIS A 1 109 ? 3.924 -36.869 -12.357 1.00 39.75 109 HIS A O 1
ATOM 844 N N . GLN A 1 110 ? 4.931 -38.120 -13.937 1.00 36.66 110 GLN A N 1
ATOM 845 C CA . GLN A 1 110 ? 3.977 -39.225 -13.869 1.00 36.66 110 GLN A CA 1
ATOM 846 C C . GLN A 1 110 ? 4.463 -40.302 -12.913 1.00 36.66 110 GLN A C 1
ATOM 848 O O . GLN A 1 110 ? 5.504 -40.915 -13.147 1.00 36.66 110 GLN A O 1
ATOM 853 N N . GLU A 1 111 ? 3.653 -40.597 -11.901 1.00 37.03 111 GLU A N 1
ATOM 854 C CA . GLU A 1 111 ? 3.855 -41.735 -11.013 1.00 37.03 111 GLU A CA 1
ATOM 855 C C . GLU A 1 111 ? 2.570 -42.572 -10.957 1.00 37.03 111 GLU A C 1
ATOM 857 O O . GLU A 1 111 ? 1.458 -42.051 -10.890 1.00 37.03 111 GLU A O 1
ATOM 862 N N . GLY A 1 112 ? 2.694 -43.895 -11.097 1.00 37.34 112 GLY A N 1
ATOM 863 C CA . GLY A 1 112 ? 1.548 -44.819 -11.086 1.00 37.34 112 GLY A CA 1
ATOM 864 C C . GLY A 1 112 ? 0.505 -44.644 -12.208 1.00 37.34 112 GLY A C 1
ATOM 865 O O . GLY A 1 112 ? -0.498 -45.352 -12.200 1.00 37.34 112 GLY A O 1
ATOM 866 N N . GLY A 1 113 ? 0.722 -43.741 -13.173 1.00 41.22 113 GLY A N 1
ATOM 867 C CA . GLY A 1 113 ? -0.268 -43.376 -14.197 1.00 41.22 113 GLY A CA 1
ATOM 868 C C . GLY A 1 113 ? -1.182 -42.206 -13.808 1.00 41.22 113 GLY A C 1
ATOM 869 O O . GLY A 1 113 ? -2.182 -41.971 -14.486 1.00 41.22 113 GLY A O 1
ATOM 870 N N . HIS A 1 114 ? -0.838 -41.470 -12.749 1.00 32.16 114 HIS A N 1
ATOM 871 C CA . HIS A 1 114 ? -1.459 -40.201 -12.384 1.00 32.16 114 HIS A CA 1
ATOM 872 C C . HIS A 1 114 ? -0.415 -39.075 -12.393 1.00 32.16 114 HIS A C 1
ATOM 874 O O . HIS A 1 114 ? 0.758 -39.293 -12.085 1.00 32.16 114 HIS A O 1
ATOM 880 N N . ASP A 1 115 ? -0.845 -37.870 -12.764 1.00 39.44 115 ASP A N 1
ATOM 881 C CA . ASP A 1 115 ? 0.011 -36.685 -12.753 1.00 39.44 115 ASP A CA 1
ATOM 882 C C . ASP A 1 115 ? 0.057 -36.119 -11.324 1.00 39.44 115 ASP A C 1
ATOM 884 O O . ASP A 1 115 ? -0.978 -35.737 -10.768 1.00 39.44 115 ASP A O 1
ATOM 888 N N . VAL A 1 116 ? 1.247 -36.071 -10.720 1.00 43.81 116 VAL A N 1
ATOM 889 C CA . VAL A 1 116 ? 1.461 -35.488 -9.386 1.00 43.81 116 VAL A CA 1
ATOM 890 C C . VAL A 1 116 ? 2.051 -34.084 -9.543 1.00 43.81 116 VAL A C 1
ATOM 892 O O . VAL A 1 116 ? 2.929 -33.851 -10.375 1.00 43.81 116 VAL A O 1
ATOM 895 N N . LEU A 1 117 ? 1.528 -33.135 -8.762 1.00 35.47 117 LEU A N 1
ATOM 896 C CA . LEU A 1 117 ? 1.906 -31.722 -8.799 1.00 35.47 117 LEU A CA 1
ATOM 897 C C . LEU A 1 117 ? 2.891 -31.409 -7.672 1.00 35.47 117 LEU A C 1
ATOM 899 O O . LEU A 1 117 ? 2.496 -31.338 -6.509 1.00 35.47 117 LEU A O 1
ATOM 903 N N . GLU A 1 118 ? 4.154 -31.180 -8.026 1.00 36.69 118 GLU A N 1
ATOM 904 C CA . GLU A 1 118 ? 5.180 -30.714 -7.093 1.00 36.69 118 GLU A CA 1
ATOM 905 C C . GLU A 1 118 ? 5.339 -29.187 -7.190 1.00 36.69 118 GLU A C 1
ATOM 907 O O . GLU A 1 118 ? 5.394 -28.610 -8.284 1.00 36.69 118 GLU A O 1
ATOM 912 N N . ILE A 1 119 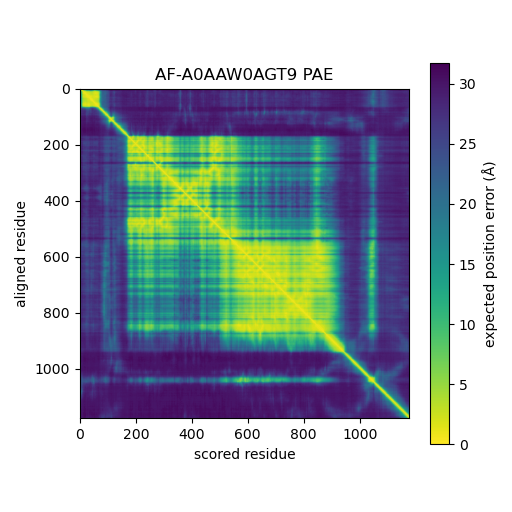? 5.389 -28.528 -6.028 1.00 36.16 119 ILE A N 1
ATOM 913 C CA . ILE A 1 119 ? 5.580 -27.081 -5.883 1.00 36.16 119 ILE A CA 1
ATOM 914 C C . ILE A 1 119 ? 6.984 -26.859 -5.323 1.00 36.16 119 ILE A C 1
ATOM 916 O O . ILE A 1 119 ? 7.249 -27.207 -4.176 1.00 36.16 119 ILE A O 1
ATOM 920 N N . LEU A 1 120 ? 7.866 -26.280 -6.137 1.00 29.55 120 LEU A N 1
ATOM 921 C CA . LEU A 1 120 ? 9.261 -26.018 -5.780 1.00 29.55 120 LEU A CA 1
ATOM 922 C C . LEU A 1 120 ? 9.454 -24.557 -5.349 1.00 29.55 120 LEU A C 1
ATOM 924 O O . LEU A 1 120 ? 8.865 -23.646 -5.939 1.00 29.55 120 LEU A O 1
ATOM 928 N N . SER A 1 121 ? 10.304 -24.340 -4.345 1.00 29.58 121 SER A N 1
ATOM 929 C CA . SER A 1 121 ? 10.723 -23.019 -3.868 1.00 29.58 121 SER A CA 1
ATOM 930 C C . SER A 1 121 ? 12.249 -22.912 -3.860 1.00 29.58 121 SER A C 1
ATOM 932 O O . SER A 1 121 ? 12.903 -23.498 -2.998 1.00 29.58 121 SER A O 1
ATOM 934 N N . ASP A 1 122 ? 12.787 -22.125 -4.791 1.00 29.50 122 ASP A N 1
ATOM 935 C CA . ASP A 1 122 ? 14.220 -21.852 -4.959 1.00 29.50 122 ASP A CA 1
ATOM 936 C C . ASP A 1 122 ? 14.501 -20.373 -4.603 1.00 29.50 122 ASP A C 1
ATOM 938 O O . ASP A 1 122 ? 13.723 -19.510 -5.013 1.00 29.50 122 ASP A O 1
ATOM 942 N N . SER A 1 123 ? 15.583 -19.946 -3.943 1.00 32.56 123 SER A N 1
ATOM 943 C CA . SER A 1 123 ? 16.556 -20.594 -3.041 1.00 32.56 123 SER A CA 1
ATOM 944 C C . SER A 1 123 ? 17.255 -19.470 -2.251 1.00 32.56 123 SER A C 1
ATOM 946 O O . SER A 1 123 ? 17.509 -18.404 -2.816 1.00 32.56 123 SER A O 1
ATOM 948 N N . GLU A 1 124 ? 17.617 -19.700 -0.989 1.00 29.94 124 GLU A N 1
ATOM 949 C CA . GLU A 1 124 ? 18.604 -18.870 -0.271 1.00 29.94 124 GLU A CA 1
ATOM 950 C C . GLU A 1 124 ? 20.043 -19.336 -0.612 1.00 29.94 124 GLU A C 1
ATOM 952 O O . GLU A 1 124 ? 20.201 -20.430 -1.161 1.00 29.94 124 GLU A O 1
ATOM 957 N N . PRO A 1 125 ? 21.094 -18.513 -0.406 1.00 29.73 125 PRO A N 1
ATOM 958 C CA . PRO A 1 125 ? 22.478 -18.923 -0.669 1.00 29.73 125 PRO A CA 1
ATOM 959 C C . PRO A 1 125 ? 22.985 -19.944 0.361 1.00 29.73 125 PRO A C 1
ATOM 961 O O . PRO A 1 125 ? 22.604 -19.890 1.525 1.00 29.73 125 PRO A O 1
ATOM 964 N N . ASP A 1 126 ? 23.877 -20.841 -0.070 1.00 28.64 126 ASP A N 1
ATOM 965 C CA . ASP A 1 126 ? 24.363 -21.964 0.740 1.00 28.64 126 ASP A CA 1
ATOM 966 C C . ASP A 1 126 ? 25.167 -21.511 1.986 1.00 28.64 126 ASP A C 1
ATOM 968 O O . ASP A 1 126 ? 26.264 -20.961 1.857 1.00 28.64 126 ASP A O 1
ATOM 972 N N . GLU A 1 127 ? 24.666 -21.824 3.186 1.00 30.83 127 GLU A N 1
ATOM 973 C CA . GLU A 1 127 ? 25.455 -21.934 4.426 1.00 30.83 127 GLU A CA 1
ATOM 974 C C . GLU A 1 127 ? 25.562 -23.419 4.844 1.00 30.83 127 GLU A C 1
ATOM 976 O O . GLU A 1 127 ? 24.690 -24.215 4.486 1.00 30.83 127 GLU A O 1
ATOM 981 N N . PRO A 1 128 ? 26.636 -23.840 5.542 1.00 29.30 128 PRO A N 1
ATOM 982 C CA . PRO A 1 128 ? 26.846 -25.247 5.891 1.00 29.30 128 PRO A CA 1
ATOM 983 C C . PRO A 1 128 ? 25.851 -25.738 6.955 1.00 29.30 128 PRO A C 1
ATOM 985 O O . PRO A 1 128 ? 25.633 -25.069 7.965 1.00 29.30 128 PRO A O 1
ATOM 988 N N . GLU A 1 129 ? 25.282 -26.930 6.752 1.00 30.91 129 GLU A N 1
ATOM 989 C CA . GLU A 1 129 ? 24.321 -27.520 7.693 1.00 30.91 129 GLU A CA 1
ATOM 990 C C . GLU A 1 129 ? 24.968 -27.874 9.050 1.00 30.91 129 GLU A C 1
ATOM 992 O O . GLU A 1 129 ? 26.073 -28.425 9.078 1.00 30.91 129 GLU A O 1
ATOM 997 N N . PRO A 1 130 ? 24.287 -27.611 10.183 1.00 30.41 130 PRO A N 1
ATOM 998 C CA . PRO A 1 130 ? 24.656 -28.161 11.483 1.00 30.41 130 PRO A CA 1
ATOM 999 C C . PRO A 1 130 ? 24.154 -29.607 11.634 1.00 30.41 130 PRO A C 1
ATOM 1001 O O . PRO A 1 130 ? 23.035 -29.929 11.232 1.00 30.41 130 PRO A O 1
ATOM 1004 N N . ASP A 1 131 ? 24.964 -30.463 12.263 1.00 28.61 131 ASP A N 1
ATOM 1005 C CA . ASP A 1 131 ? 24.642 -31.878 12.491 1.00 28.61 131 ASP A CA 1
ATOM 1006 C C . ASP A 1 131 ? 23.340 -32.109 13.289 1.00 28.61 131 ASP A C 1
ATOM 1008 O O . ASP A 1 131 ? 22.888 -31.292 14.096 1.00 28.61 131 ASP A O 1
ATOM 1012 N N . SER A 1 132 ? 22.726 -33.269 13.052 1.00 34.91 132 SER A N 1
ATOM 1013 C CA . SER A 1 132 ? 21.387 -33.613 13.533 1.00 34.91 132 SER A CA 1
ATOM 1014 C C . SER A 1 132 ? 21.329 -33.970 15.024 1.00 34.91 132 SER A C 1
ATOM 1016 O O . SER A 1 132 ? 21.895 -34.987 15.422 1.00 34.91 132 SER A O 1
ATOM 1018 N N . ASP A 1 133 ? 20.530 -33.240 15.816 1.00 32.75 133 ASP A N 1
ATOM 1019 C CA . ASP A 1 133 ? 20.257 -33.613 17.221 1.00 32.75 133 ASP A CA 1
ATOM 1020 C C . ASP A 1 133 ? 18.812 -33.301 17.702 1.00 32.75 133 ASP A C 1
ATOM 1022 O O . ASP A 1 133 ? 18.558 -32.922 18.846 1.00 32.75 133 ASP A O 1
ATOM 1026 N N . ILE A 1 134 ? 17.812 -33.444 16.814 1.00 32.09 134 ILE A N 1
ATOM 1027 C CA . ILE A 1 134 ? 16.381 -33.198 17.124 1.00 32.09 134 ILE A CA 1
ATOM 1028 C C . ILE A 1 134 ? 15.512 -34.457 16.932 1.00 32.09 134 ILE A C 1
ATOM 1030 O O . ILE A 1 134 ? 14.477 -34.436 16.267 1.00 32.09 134 ILE A O 1
ATOM 1034 N N . GLU A 1 135 ? 15.886 -35.560 17.589 1.00 31.70 135 GLU A N 1
ATOM 1035 C CA . GLU A 1 135 ? 14.971 -36.699 17.830 1.00 31.70 135 GLU A CA 1
ATOM 1036 C C . GLU A 1 135 ? 14.751 -37.009 19.333 1.00 31.70 135 GLU A C 1
ATOM 1038 O O . GLU A 1 135 ? 13.882 -37.799 19.703 1.00 31.70 135 GLU A O 1
ATOM 1043 N N . VAL A 1 136 ? 15.432 -36.295 20.240 1.00 35.44 136 VAL A N 1
ATOM 1044 C CA . VAL A 1 136 ? 15.329 -36.509 21.701 1.00 35.44 136 VAL A CA 1
ATOM 1045 C C . VAL A 1 136 ? 14.125 -35.791 22.342 1.00 35.44 136 VAL A C 1
ATOM 1047 O O . VAL A 1 136 ? 13.539 -36.287 23.302 1.00 35.44 136 VAL A O 1
ATOM 1050 N N . LEU A 1 137 ? 13.687 -34.645 21.809 1.00 32.34 137 LEU A N 1
ATOM 1051 C CA . LEU A 1 137 ? 12.701 -33.776 22.481 1.00 32.34 137 LEU A CA 1
ATOM 1052 C C . LEU A 1 137 ? 11.221 -34.171 22.298 1.00 32.34 137 LEU A C 1
ATOM 1054 O O . LEU A 1 137 ? 10.356 -33.635 22.989 1.00 32.34 137 LEU A O 1
ATOM 1058 N N . ARG A 1 138 ? 10.898 -35.110 21.396 1.00 30.33 138 ARG A N 1
ATOM 1059 C CA . ARG A 1 138 ? 9.503 -35.534 21.129 1.00 30.33 138 ARG A CA 1
ATOM 1060 C C . ARG A 1 138 ? 9.079 -36.795 21.902 1.00 30.33 138 ARG A C 1
ATOM 1062 O O . ARG A 1 138 ? 7.885 -37.076 21.991 1.00 30.33 138 ARG A O 1
ATOM 1069 N N . SER A 1 139 ? 10.022 -37.522 22.504 1.00 30.69 139 SER A N 1
ATOM 1070 C CA . SER A 1 139 ? 9.765 -38.748 23.282 1.00 30.69 139 SER A CA 1
ATOM 1071 C C . SER A 1 139 ? 9.363 -38.483 24.744 1.00 30.69 139 SER A C 1
ATOM 1073 O O . SER A 1 139 ? 8.595 -39.253 25.316 1.00 30.69 139 SER A O 1
ATOM 1075 N N . LEU A 1 140 ? 9.796 -37.366 25.341 1.00 30.92 140 LEU A N 1
ATOM 1076 C CA . LEU A 1 140 ? 9.649 -37.091 26.782 1.00 30.92 140 LEU A CA 1
ATOM 1077 C C . LEU A 1 140 ? 8.235 -36.698 27.260 1.00 30.92 140 LEU A C 1
ATOM 1079 O O . LEU A 1 140 ? 7.998 -36.632 28.463 1.00 30.92 140 LEU A O 1
ATOM 1083 N N . ILE A 1 141 ? 7.280 -36.448 26.355 1.00 34.22 141 ILE A N 1
ATOM 1084 C CA . ILE A 1 141 ? 5.938 -35.927 26.704 1.00 34.22 141 ILE A CA 1
ATOM 1085 C C . ILE A 1 141 ? 4.844 -37.023 26.701 1.00 34.22 141 ILE A C 1
ATOM 1087 O O . ILE A 1 141 ? 3.718 -36.775 27.127 1.00 34.22 141 ILE A O 1
ATOM 1091 N N . THR A 1 142 ? 5.142 -38.259 26.272 1.00 31.84 142 THR A N 1
ATOM 1092 C CA . THR A 1 142 ? 4.112 -39.308 26.063 1.00 31.84 142 THR A CA 1
ATOM 1093 C C . THR A 1 142 ? 4.308 -40.618 26.842 1.00 31.84 142 THR A C 1
ATOM 1095 O O . THR A 1 142 ? 3.788 -41.659 26.439 1.00 31.84 142 THR A O 1
ATOM 1098 N N . SER A 1 143 ? 4.960 -40.593 28.014 1.00 27.42 143 SER A N 1
ATOM 1099 C CA . SER A 1 143 ? 5.063 -41.793 28.867 1.00 27.42 143 SER A CA 1
ATOM 1100 C C . SER A 1 143 ? 5.142 -41.546 30.385 1.00 27.42 143 SER A C 1
ATOM 1102 O O . SER A 1 143 ? 6.231 -41.512 30.953 1.00 27.42 143 SER A O 1
ATOM 1104 N N . SER A 1 144 ? 3.985 -41.495 31.066 1.00 27.38 144 SER A N 1
ATOM 1105 C CA . SER A 1 144 ? 3.769 -42.147 32.382 1.00 27.38 144 SER A CA 1
ATOM 1106 C C . SER A 1 144 ? 2.325 -42.011 32.880 1.00 27.38 144 SER A C 1
ATOM 1108 O O . SER A 1 144 ? 1.844 -40.908 33.116 1.00 27.38 144 SER A O 1
ATOM 1110 N N . SER A 1 145 ? 1.627 -43.137 33.078 1.00 29.89 145 SER A N 1
ATOM 1111 C CA . SER A 1 145 ? 0.309 -43.203 33.745 1.00 29.89 145 SER A CA 1
ATOM 1112 C C . SER A 1 145 ? -0.044 -44.640 34.170 1.00 29.89 145 SER A C 1
ATOM 1114 O O . SER A 1 145 ? -0.798 -45.319 33.475 1.00 29.89 145 SER A O 1
ATOM 1116 N N . ARG A 1 146 ? 0.541 -45.105 35.289 1.00 28.81 146 ARG A N 1
ATOM 1117 C CA . ARG A 1 146 ? 0.159 -46.262 36.149 1.00 28.81 146 ARG A CA 1
ATOM 1118 C C . ARG A 1 146 ? 1.265 -46.436 37.209 1.00 28.81 146 ARG A C 1
ATOM 1120 O O . ARG A 1 146 ? 2.404 -46.663 36.839 1.00 28.81 146 ARG A O 1
ATOM 1127 N N . SER A 1 147 ? 1.067 -46.086 38.483 1.00 28.92 147 SER A N 1
ATOM 1128 C CA . SER A 1 147 ? 0.288 -46.777 39.535 1.00 28.92 147 SER A CA 1
ATOM 1129 C C . SER A 1 147 ? 0.943 -48.062 40.078 1.00 28.92 147 SER A C 1
ATOM 1131 O O . SER A 1 147 ? 0.865 -49.102 39.425 1.00 28.92 147 SER A O 1
ATOM 1133 N N . SER A 1 148 ? 1.487 -48.018 41.305 1.00 26.61 148 SER A N 1
ATOM 1134 C CA . SER A 1 148 ? 0.820 -48.586 42.502 1.00 26.61 148 SER A CA 1
ATOM 1135 C C . SER A 1 148 ? 1.738 -48.712 43.737 1.00 26.61 148 SER A C 1
ATOM 1137 O O . SER A 1 148 ? 2.851 -49.202 43.627 1.00 26.61 148 SER A O 1
ATOM 1139 N N . SER A 1 149 ? 1.191 -48.346 44.907 1.00 29.34 149 SER A N 1
ATOM 1140 C CA . SER A 1 149 ? 1.433 -48.897 46.266 1.00 29.34 149 SER A CA 1
ATOM 1141 C C . SER A 1 149 ? 2.856 -49.191 46.791 1.00 29.34 149 SER A C 1
ATOM 1143 O O . SER A 1 149 ? 3.499 -50.119 46.311 1.00 29.34 149 SER A O 1
ATOM 1145 N N . ILE A 1 150 ? 3.206 -48.608 47.953 1.00 28.08 150 ILE A N 1
ATOM 1146 C CA . ILE A 1 150 ? 3.362 -49.319 49.255 1.00 28.08 150 ILE A CA 1
ATOM 1147 C C . ILE A 1 150 ? 3.540 -48.297 50.425 1.00 28.08 150 ILE A C 1
ATOM 1149 O O . ILE A 1 150 ? 4.036 -47.202 50.172 1.00 28.08 150 ILE A O 1
ATOM 1153 N N . PRO A 1 151 ? 3.091 -48.590 51.672 1.00 32.66 151 PRO A N 1
ATOM 1154 C CA . PRO A 1 151 ? 3.216 -47.723 52.871 1.00 32.66 151 PRO A CA 1
ATOM 1155 C C . PRO A 1 151 ? 4.206 -48.315 53.922 1.00 32.66 151 PRO A C 1
ATOM 1157 O O . PRO A 1 151 ? 4.811 -49.344 53.619 1.00 32.66 151 PRO A O 1
ATOM 1160 N N . PRO A 1 152 ? 4.266 -47.866 55.204 1.00 52.59 152 PRO A N 1
ATOM 1161 C CA . PRO A 1 152 ? 4.114 -46.533 55.828 1.00 52.59 152 PRO A CA 1
ATOM 1162 C C . PRO A 1 152 ? 5.369 -46.135 56.675 1.00 52.59 152 PRO A C 1
ATOM 1164 O O . PRO A 1 152 ? 6.360 -46.857 56.686 1.00 52.59 152 PRO A O 1
ATOM 1167 N N . THR A 1 153 ? 5.269 -45.068 57.494 1.00 30.58 153 THR A N 1
ATOM 1168 C CA . THR A 1 153 ? 6.247 -44.604 58.527 1.00 30.58 153 THR A CA 1
ATOM 1169 C C . THR A 1 153 ? 7.558 -44.000 57.976 1.00 30.58 153 THR A C 1
ATOM 1171 O O . THR A 1 153 ? 7.931 -44.292 56.846 1.00 30.58 153 THR A O 1
ATOM 1174 N N . SER A 1 154 ? 8.275 -43.103 58.670 1.00 31.84 154 SER A N 1
ATOM 1175 C CA . SER A 1 154 ? 8.120 -42.549 60.033 1.00 31.84 154 SER A CA 1
ATOM 1176 C C . SER A 1 154 ? 8.476 -41.052 60.095 1.00 31.84 154 SER A C 1
ATOM 1178 O O . SER A 1 154 ? 9.382 -40.616 59.394 1.00 31.84 154 SER A O 1
ATOM 1180 N N . ASP A 1 155 ? 7.798 -40.321 60.981 1.00 37.56 155 ASP A N 1
ATOM 1181 C CA . ASP A 1 155 ? 8.228 -39.135 61.743 1.00 37.56 155 ASP A CA 1
ATOM 1182 C C . ASP A 1 155 ? 9.335 -38.220 61.169 1.00 37.56 155 ASP A C 1
ATOM 1184 O O . ASP A 1 155 ? 10.521 -38.521 61.283 1.00 37.56 155 ASP A O 1
ATOM 1188 N N . PHE A 1 156 ? 8.951 -37.015 60.725 1.00 33.41 156 PHE A N 1
ATOM 1189 C CA . PHE A 1 156 ? 9.684 -35.789 61.081 1.00 33.41 156 PHE A CA 1
ATOM 1190 C C . PHE A 1 156 ? 8.757 -34.558 61.085 1.00 33.41 156 PHE A C 1
ATOM 1192 O O . PHE A 1 156 ? 8.376 -34.033 60.044 1.00 33.41 156 PHE A O 1
ATOM 1199 N N . ASP A 1 157 ? 8.389 -34.169 62.305 1.00 38.66 157 ASP A N 1
ATOM 1200 C CA . ASP A 1 157 ? 7.797 -32.908 62.776 1.00 38.66 157 ASP A CA 1
ATOM 1201 C C . ASP A 1 157 ? 7.541 -31.788 61.737 1.00 38.66 157 ASP A C 1
ATOM 1203 O O . ASP A 1 157 ? 8.405 -30.958 61.447 1.00 38.66 157 ASP A O 1
ATOM 1207 N N . SER A 1 158 ? 6.310 -31.718 61.217 1.00 36.72 158 SER A N 1
ATOM 1208 C CA . SER A 1 158 ? 5.802 -30.547 60.493 1.00 36.72 158 SER A CA 1
ATOM 1209 C C . SER A 1 158 ? 5.127 -29.582 61.475 1.00 36.72 158 SER A C 1
ATOM 1211 O O . SER A 1 158 ? 3.900 -29.589 61.611 1.00 36.72 158 SER A O 1
ATOM 1213 N N . GLY A 1 159 ? 5.929 -28.780 62.176 1.00 29.84 159 GLY A N 1
ATOM 1214 C CA . GLY A 1 159 ? 5.437 -27.845 63.188 1.00 29.84 159 GLY A CA 1
ATOM 1215 C C . GL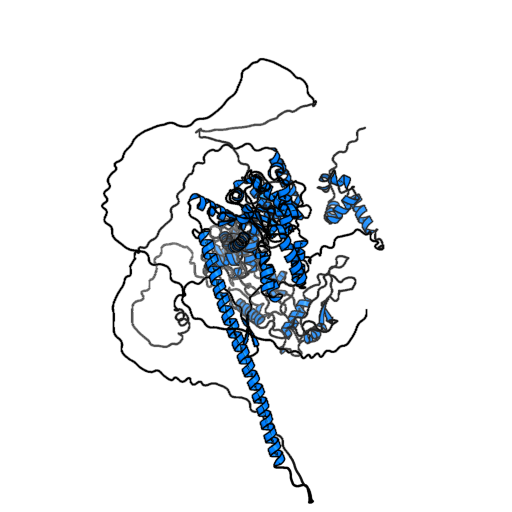Y A 1 159 ? 4.367 -26.882 62.655 1.00 29.84 159 GLY A C 1
ATOM 1216 O O . GLY A 1 159 ? 4.540 -26.251 61.609 1.00 29.84 159 GLY A O 1
ATOM 1217 N N . GLU A 1 160 ? 3.264 -26.746 63.395 1.00 40.12 160 GLU A N 1
ATOM 1218 C CA . GLU A 1 160 ? 2.224 -25.756 63.114 1.00 40.12 160 GLU A CA 1
ATOM 1219 C C . GLU A 1 160 ? 2.783 -24.340 63.300 1.00 40.12 160 GLU A C 1
ATOM 1221 O O . GLU A 1 160 ? 2.864 -23.828 64.420 1.00 40.12 160 GLU A O 1
ATOM 1226 N N . VAL A 1 161 ? 3.130 -23.667 62.199 1.00 35.47 161 VAL A N 1
ATOM 1227 C CA . VAL A 1 161 ? 3.407 -22.226 62.226 1.00 35.47 161 VAL A CA 1
ATOM 1228 C C . VAL A 1 161 ? 2.078 -21.481 62.366 1.00 35.47 161 VAL A C 1
ATOM 1230 O O . VAL A 1 161 ? 1.513 -20.968 61.400 1.00 35.47 161 VAL A O 1
ATOM 1233 N N . ASN A 1 162 ? 1.573 -21.428 63.600 1.00 38.28 162 ASN A N 1
ATOM 1234 C CA . ASN A 1 162 ? 0.570 -20.456 64.012 1.00 38.28 162 ASN A CA 1
ATOM 1235 C C . ASN A 1 162 ? 1.173 -19.054 63.848 1.00 38.28 162 ASN A C 1
ATOM 1237 O O . ASN A 1 162 ? 1.846 -18.550 64.745 1.00 38.28 162 ASN A O 1
ATOM 1241 N N . VAL A 1 163 ? 0.923 -18.413 62.702 1.00 42.91 163 VAL A N 1
ATOM 1242 C CA . VAL A 1 163 ? 1.173 -16.975 62.517 1.00 42.91 163 VAL A CA 1
ATOM 1243 C C . VAL A 1 163 ? 0.067 -16.204 63.238 1.00 42.91 163 VAL A C 1
ATOM 1245 O O . VAL A 1 163 ? -0.810 -15.594 62.631 1.00 42.91 163 VAL A O 1
ATOM 1248 N N . SER A 1 164 ? 0.093 -16.284 64.566 1.00 44.84 164 SER A N 1
ATOM 1249 C CA . SER A 1 164 ? -0.688 -15.450 65.471 1.00 44.84 164 SER A CA 1
ATOM 1250 C C . SER A 1 164 ? 0.189 -14.312 65.995 1.00 44.84 164 SER A C 1
ATOM 1252 O O . SER A 1 164 ? 0.398 -14.203 67.201 1.00 44.84 164 SER A O 1
ATOM 1254 N N . ASP A 1 165 ? 0.714 -13.492 65.084 1.00 37.91 165 ASP A N 1
ATOM 1255 C CA . ASP A 1 165 ? 1.283 -12.185 65.419 1.00 37.91 165 ASP A CA 1
ATOM 1256 C C . ASP A 1 165 ? 0.299 -11.107 64.968 1.00 37.91 165 ASP A C 1
ATOM 1258 O O . ASP A 1 165 ? 0.086 -10.866 63.778 1.00 37.91 165 ASP A O 1
ATOM 1262 N N . SER A 1 166 ? -0.365 -10.511 65.952 1.00 48.28 166 SER A N 1
ATOM 1263 C CA . SER A 1 166 ? -1.383 -9.489 65.765 1.00 48.28 166 SER A CA 1
ATOM 1264 C C . SER A 1 166 ? -0.794 -8.104 66.006 1.00 48.28 166 SER A C 1
ATOM 1266 O O . SER A 1 166 ? -0.653 -7.709 67.160 1.00 48.28 166 SER A O 1
ATOM 1268 N N . ASP A 1 167 ? -0.532 -7.356 64.936 1.00 45.22 167 ASP A N 1
ATOM 1269 C CA . ASP A 1 167 ? -0.749 -5.904 64.937 1.00 45.22 167 ASP A CA 1
ATOM 1270 C C . ASP A 1 167 ? -0.769 -5.341 63.506 1.00 45.22 167 ASP A C 1
ATOM 1272 O O . ASP A 1 167 ? 0.236 -4.880 62.974 1.00 45.22 167 ASP A O 1
ATOM 1276 N N . ASP A 1 168 ? -1.951 -5.359 62.885 1.00 43.81 168 ASP A N 1
ATOM 1277 C CA . ASP A 1 168 ? -2.470 -4.142 62.254 1.00 43.81 168 ASP A CA 1
ATOM 1278 C C . ASP A 1 168 ? -4.005 -4.206 62.162 1.00 43.81 168 ASP A C 1
ATOM 1280 O O . ASP A 1 168 ? -4.591 -5.240 61.834 1.00 43.81 168 ASP A O 1
ATOM 1284 N N . ASN A 1 169 ? -4.686 -3.115 62.518 1.00 40.78 169 ASN A N 1
ATOM 1285 C CA . ASN A 1 169 ? -6.138 -3.125 62.730 1.00 40.78 169 ASN A CA 1
ATOM 1286 C C . ASN A 1 169 ? -6.912 -2.833 61.433 1.00 40.78 169 ASN A C 1
ATOM 1288 O O . ASN A 1 169 ? -7.300 -1.689 61.190 1.00 40.78 169 ASN A O 1
ATOM 1292 N N . ASP A 1 170 ? -7.233 -3.864 60.643 1.00 48.47 170 ASP A N 1
ATOM 1293 C CA . ASP A 1 170 ? -8.368 -3.778 59.713 1.00 48.47 170 ASP A CA 1
ATOM 1294 C C . ASP A 1 170 ? -9.679 -4.037 60.490 1.00 48.47 170 ASP A C 1
ATOM 1296 O O . ASP A 1 170 ? -9.874 -5.149 60.984 1.00 48.47 170 ASP A O 1
ATOM 1300 N N . PRO A 1 171 ? -10.600 -3.060 60.648 1.00 53.81 171 PRO A N 1
ATOM 1301 C CA . PRO A 1 171 ? -11.751 -3.201 61.551 1.00 53.81 171 PRO A CA 1
ATOM 1302 C C . PRO A 1 171 ? -12.862 -4.152 61.064 1.00 53.81 171 PRO A C 1
ATOM 1304 O O . PRO A 1 171 ? -13.985 -4.086 61.572 1.00 53.81 171 PRO A O 1
ATOM 1307 N N . LEU A 1 172 ? -12.609 -4.959 60.029 1.00 65.38 172 LEU A N 1
ATOM 1308 C CA . LEU A 1 172 ? -13.611 -5.742 59.311 1.00 65.38 172 LEU A CA 1
ATOM 1309 C C . LEU A 1 172 ? -13.080 -7.135 58.944 1.00 65.38 172 LEU A C 1
ATOM 1311 O O . LEU A 1 172 ? -12.202 -7.268 58.097 1.00 65.38 172 LEU A O 1
ATOM 1315 N N . ASP A 1 173 ? -13.688 -8.169 59.532 1.00 78.81 173 ASP A N 1
ATOM 1316 C CA . ASP A 1 173 ? -13.442 -9.582 59.211 1.00 78.81 173 ASP A CA 1
ATOM 1317 C C . ASP A 1 173 ? -13.829 -9.888 57.749 1.00 78.81 173 ASP A C 1
ATOM 1319 O O . ASP A 1 173 ? -15.002 -10.072 57.411 1.00 78.81 173 ASP A O 1
ATOM 1323 N N . LEU A 1 174 ? -12.830 -9.852 56.862 1.00 87.38 174 LEU A N 1
ATOM 1324 C CA . LEU A 1 174 ? -12.967 -9.989 55.412 1.00 87.38 174 LEU A CA 1
ATOM 1325 C C . LEU A 1 174 ? -12.722 -11.437 54.976 1.00 87.38 174 LEU A C 1
ATOM 1327 O O . LEU A 1 174 ? -11.599 -11.855 54.694 1.00 87.38 174 LEU A O 1
ATOM 1331 N N . GLN A 1 175 ? -13.805 -12.198 54.868 1.00 90.75 175 GLN A N 1
ATOM 1332 C CA . GLN A 1 175 ? -13.767 -13.622 54.543 1.00 90.75 175 GLN A CA 1
ATOM 1333 C C . GLN A 1 175 ? -13.614 -13.849 53.029 1.00 90.75 175 GLN A C 1
ATOM 1335 O O . GLN A 1 175 ? -14.050 -13.037 52.213 1.00 90.75 175 GLN A O 1
ATOM 1340 N N . LYS A 1 176 ? -12.993 -14.955 52.600 1.00 90.94 176 LYS A N 1
ATOM 1341 C CA . LYS A 1 176 ? -12.803 -15.241 51.165 1.00 90.94 176 LYS A CA 1
ATOM 1342 C C . LYS A 1 176 ? -14.110 -15.705 50.515 1.00 90.94 176 LYS A C 1
ATOM 1344 O O . LYS A 1 176 ? -14.722 -16.656 50.989 1.00 90.94 176 LYS A O 1
ATOM 1349 N N . SER A 1 177 ? -14.516 -15.060 49.421 1.00 89.50 177 SER A N 1
ATOM 1350 C CA . SER A 1 177 ? -15.782 -15.356 48.740 1.00 89.50 177 SER A CA 1
ATOM 1351 C C . SER A 1 177 ? -15.767 -16.695 47.999 1.00 89.50 177 SER A C 1
ATOM 1353 O O . SER A 1 177 ? -14.746 -17.133 47.467 1.00 89.50 177 SER A O 1
ATOM 1355 N N . ASP A 1 178 ? -16.948 -17.304 47.932 1.00 86.75 178 ASP A N 1
ATOM 1356 C CA . ASP A 1 178 ? -17.304 -18.468 47.122 1.00 86.75 178 ASP A CA 1
ATOM 1357 C C . ASP A 1 178 ? -17.555 -18.116 45.641 1.00 86.75 178 ASP A C 1
ATOM 1359 O O . ASP A 1 178 ? -17.629 -19.008 44.793 1.00 86.75 178 ASP A O 1
ATOM 1363 N N . THR A 1 179 ? -17.646 -16.823 45.303 1.00 87.50 179 THR A N 1
ATOM 1364 C CA . THR A 1 179 ? -17.790 -16.339 43.923 1.00 87.50 179 THR A CA 1
ATOM 1365 C C . THR A 1 179 ? -16.570 -16.719 43.070 1.00 87.50 179 THR A C 1
ATOM 1367 O O . THR A 1 179 ? -15.529 -16.061 43.103 1.00 87.50 179 THR A O 1
ATOM 1370 N N . ILE A 1 180 ? -16.715 -17.758 42.243 1.00 86.19 180 ILE A N 1
ATOM 1371 C CA . ILE A 1 180 ? -15.736 -18.126 41.209 1.00 86.19 180 ILE A CA 1
ATOM 1372 C C . ILE A 1 180 ? -15.818 -17.106 40.065 1.00 86.19 180 ILE A C 1
ATOM 1374 O O . ILE A 1 180 ? -16.845 -17.009 39.394 1.00 86.19 180 ILE A O 1
ATOM 1378 N N . TRP A 1 181 ? -14.740 -16.365 39.810 1.00 89.94 181 TRP A N 1
ATOM 1379 C CA . TRP A 1 181 ? -14.652 -15.421 38.691 1.00 89.94 181 TRP A CA 1
ATOM 1380 C C . TRP A 1 181 ? -14.101 -16.095 37.422 1.00 89.94 181 TRP A C 1
ATOM 1382 O O . TRP A 1 181 ? -13.353 -17.067 37.491 1.00 89.94 181 TRP A O 1
ATOM 1392 N N . GLN A 1 182 ? -14.496 -15.596 36.244 1.00 83.69 182 GLN A N 1
ATOM 1393 C CA . GLN A 1 182 ? -14.059 -16.134 34.939 1.00 83.69 182 GLN A CA 1
ATOM 1394 C C . GLN A 1 182 ? -12.708 -15.573 34.469 1.00 83.69 182 GLN A C 1
ATOM 1396 O O . GLN A 1 182 ? -12.081 -16.146 33.581 1.00 83.69 182 GLN A O 1
ATOM 1401 N N . ASP A 1 183 ? -12.277 -14.446 35.034 1.00 85.06 183 ASP A N 1
ATOM 1402 C CA . ASP A 1 183 ? -11.031 -13.772 34.684 1.00 85.06 183 ASP A CA 1
ATOM 1403 C C . ASP A 1 183 ? -9.904 -14.255 35.609 1.00 85.06 183 ASP A C 1
ATOM 1405 O O . ASP A 1 183 ? -10.011 -14.179 36.835 1.00 85.06 183 ASP A O 1
ATOM 1409 N N . SER A 1 184 ? -8.813 -14.756 35.027 1.00 82.56 184 SER A N 1
ATOM 1410 C CA . SER A 1 184 ? -7.674 -15.301 35.771 1.00 82.56 184 SER A CA 1
ATOM 1411 C C . SER A 1 184 ? -7.061 -14.262 36.713 1.00 82.56 184 SER A C 1
ATOM 1413 O O . SER A 1 184 ? -6.647 -13.192 36.269 1.00 82.56 184 SER A O 1
ATOM 1415 N N . GLY A 1 185 ? -6.966 -14.601 38.000 1.00 85.81 185 GLY A N 1
ATOM 1416 C CA . GLY A 1 185 ? -6.416 -13.730 39.041 1.00 85.81 185 GLY A CA 1
ATOM 1417 C C . GLY A 1 185 ? -7.449 -12.871 39.775 1.00 85.81 185 GLY A C 1
ATOM 1418 O O . GLY A 1 185 ? -7.108 -12.329 40.822 1.00 85.81 185 GLY A O 1
ATOM 1419 N N . ILE A 1 186 ? -8.703 -12.785 39.304 1.00 91.12 186 ILE A N 1
ATOM 1420 C CA . ILE A 1 186 ? -9.770 -12.123 40.068 1.00 91.12 186 ILE A CA 1
ATOM 1421 C C . ILE A 1 186 ? -10.317 -13.065 41.149 1.00 91.12 186 ILE A C 1
ATOM 1423 O O . ILE A 1 186 ? -10.649 -14.222 40.890 1.00 91.12 186 ILE A O 1
ATOM 1427 N N . TYR A 1 187 ? -10.471 -12.535 42.358 1.00 93.25 187 TYR A N 1
ATOM 1428 C CA . TYR A 1 187 ? -11.236 -13.125 43.453 1.00 93.25 187 TYR A CA 1
ATOM 1429 C C . TYR A 1 187 ? -12.070 -12.038 44.149 1.00 93.25 187 TYR A C 1
ATOM 1431 O O . TYR A 1 187 ? -11.951 -10.854 43.835 1.00 93.25 187 TYR A O 1
ATOM 1439 N N . SER A 1 188 ? -12.924 -12.416 45.101 1.00 94.00 188 SER A N 1
ATOM 1440 C CA . SER A 1 188 ? -13.551 -11.449 46.009 1.00 94.00 188 SER A CA 1
ATOM 1441 C C . SER A 1 188 ? -13.361 -11.822 47.479 1.00 94.00 188 SER A C 1
ATOM 1443 O O . SER A 1 188 ? -13.254 -12.996 47.838 1.00 94.00 188 SER A O 1
ATOM 1445 N N . LEU A 1 189 ? -13.307 -10.797 48.329 1.00 94.62 189 LEU A N 1
ATOM 1446 C CA . LEU A 1 189 ? -13.424 -10.896 49.787 1.00 94.62 189 LEU A CA 1
ATOM 1447 C C . LEU A 1 189 ? -14.786 -10.337 50.201 1.00 94.62 189 LEU A C 1
ATOM 1449 O O . LEU A 1 189 ? -15.296 -9.443 49.528 1.00 94.62 189 LEU A O 1
ATOM 1453 N N . PHE A 1 190 ? -15.397 -10.838 51.270 1.00 94.25 190 PHE A N 1
ATOM 1454 C CA . PHE A 1 190 ? -16.766 -10.489 51.636 1.00 94.25 190 PHE A CA 1
ATOM 1455 C C . PHE A 1 190 ? -16.981 -10.269 53.128 1.00 94.25 190 PHE A C 1
ATOM 1457 O O . PHE A 1 190 ? -16.220 -10.741 53.966 1.00 94.25 190 PHE A O 1
ATOM 1464 N N . ILE A 1 191 ? -18.069 -9.561 53.430 1.00 93.62 191 ILE A N 1
ATOM 1465 C CA . ILE A 1 191 ? -18.615 -9.401 54.778 1.00 93.62 191 ILE A CA 1
ATOM 1466 C C . ILE A 1 191 ? -20.131 -9.601 54.686 1.00 93.62 191 ILE A C 1
ATOM 1468 O O . ILE A 1 191 ? -20.774 -9.043 53.788 1.00 93.62 191 ILE A O 1
ATOM 1472 N N . GLU A 1 192 ? -20.712 -10.370 55.604 1.00 92.69 192 GLU A N 1
ATOM 1473 C CA . GLU A 1 192 ? -22.166 -10.499 55.763 1.00 92.69 192 GLU A CA 1
ATOM 1474 C C . GLU A 1 192 ? -22.703 -9.605 56.886 1.00 92.69 192 GLU A C 1
ATOM 1476 O O . GLU A 1 192 ? -22.026 -9.313 57.869 1.00 92.69 192 GLU A O 1
ATOM 1481 N N . GLY A 1 193 ? -23.932 -9.117 56.713 1.00 90.38 193 GLY A N 1
ATOM 1482 C CA . GLY A 1 193 ? -24.547 -8.139 57.608 1.00 90.38 193 GLY A CA 1
ATOM 1483 C C . GLY A 1 193 ? -25.531 -7.222 56.883 1.00 90.38 193 GLY A C 1
ATOM 1484 O O . GLY A 1 193 ? -25.584 -7.170 55.659 1.00 90.38 193 GLY A O 1
ATOM 1485 N N . THR A 1 194 ? -26.351 -6.480 57.632 1.00 93.06 194 THR A N 1
ATOM 1486 C CA . THR A 1 194 ? -27.350 -5.570 57.035 1.00 93.06 194 THR A CA 1
ATOM 1487 C C . THR A 1 194 ? -26.744 -4.186 56.784 1.00 93.06 194 THR A C 1
ATOM 1489 O O . THR A 1 194 ? -26.830 -3.291 57.627 1.00 93.06 194 THR A O 1
ATOM 1492 N N . PHE A 1 195 ? -26.138 -3.991 55.612 1.00 92.88 195 PHE A N 1
ATOM 1493 C CA . PHE A 1 195 ? -25.412 -2.766 55.260 1.00 92.88 195 PHE A CA 1
ATOM 1494 C C . PHE A 1 195 ? -26.274 -1.780 54.464 1.00 92.88 195 PHE A C 1
ATOM 1496 O O . PHE A 1 195 ? -26.852 -2.123 53.432 1.00 92.88 195 PHE A O 1
ATOM 1503 N N . LYS A 1 196 ? -26.324 -0.515 54.900 1.00 92.06 196 LYS A N 1
ATOM 1504 C CA . LYS A 1 196 ? -27.009 0.579 54.189 1.00 92.06 196 LYS A CA 1
ATOM 1505 C C . LYS A 1 196 ? -26.046 1.269 53.218 1.00 92.06 196 LYS A C 1
ATOM 1507 O O . LYS A 1 196 ? -25.387 2.235 53.587 1.00 92.06 196 LYS A O 1
ATOM 1512 N N . ILE A 1 197 ? -26.008 0.800 51.971 1.00 93.25 197 ILE A N 1
ATOM 1513 C CA . ILE A 1 197 ? -25.233 1.420 50.880 1.00 93.25 197 ILE A CA 1
ATOM 1514 C C . ILE A 1 197 ? -25.724 2.849 50.605 1.00 93.25 197 ILE A C 1
ATOM 1516 O O . ILE A 1 197 ? -24.920 3.750 50.381 1.00 93.25 197 ILE A O 1
ATOM 1520 N N . THR A 1 198 ? -27.045 3.069 50.652 1.00 91.62 198 THR A N 1
ATOM 1521 C CA . THR A 1 198 ? -27.671 4.405 50.653 1.00 91.62 198 THR A CA 1
ATOM 1522 C C . THR A 1 198 ? -28.924 4.419 51.531 1.00 91.62 198 THR A C 1
ATOM 1524 O O . THR A 1 198 ? -29.423 3.371 51.944 1.00 91.62 198 THR A O 1
ATOM 1527 N N . THR A 1 199 ? -29.528 5.595 51.731 1.00 86.50 199 THR A N 1
ATOM 1528 C CA . THR A 1 199 ? -30.839 5.749 52.399 1.00 86.50 199 THR A CA 1
ATOM 1529 C C . THR A 1 199 ? -31.990 4.972 51.742 1.00 86.50 199 THR A C 1
ATOM 1531 O O . THR A 1 199 ? -33.035 4.803 52.366 1.00 86.50 199 THR A O 1
ATOM 1534 N N . ARG A 1 200 ? -31.824 4.494 50.498 1.00 87.50 200 ARG A N 1
ATOM 1535 C CA . ARG A 1 200 ? -32.804 3.677 49.757 1.00 87.50 200 ARG A CA 1
ATOM 1536 C C . ARG A 1 200 ? -32.208 2.370 49.217 1.00 87.50 200 ARG A C 1
ATOM 1538 O O . ARG A 1 200 ? -32.736 1.802 48.260 1.00 87.50 200 ARG A O 1
ATOM 1545 N N . THR A 1 201 ? -31.078 1.906 49.751 1.00 91.50 201 THR A N 1
ATOM 1546 C CA . THR A 1 201 ? -30.414 0.687 49.265 1.00 91.50 201 THR A CA 1
ATOM 1547 C C . THR A 1 201 ? -29.693 -0.005 50.408 1.00 91.50 201 THR A C 1
ATOM 1549 O O . THR A 1 201 ? -28.668 0.478 50.882 1.00 91.50 201 THR A O 1
ATOM 1552 N N . THR A 1 202 ? -30.238 -1.148 50.809 1.00 93.94 202 THR A N 1
ATOM 1553 C CA . THR A 1 202 ? -29.688 -2.027 51.841 1.00 93.94 202 THR A CA 1
ATOM 1554 C C . THR A 1 202 ? -29.299 -3.352 51.195 1.00 93.94 202 THR A C 1
ATOM 1556 O O . THR A 1 202 ? -30.008 -3.823 50.304 1.00 93.94 202 THR A O 1
ATOM 1559 N N . VAL A 1 203 ? -28.190 -3.939 51.634 1.00 95.50 203 VAL A N 1
ATOM 1560 C CA . VAL A 1 203 ? -27.697 -5.254 51.200 1.00 95.50 203 VAL A CA 1
ATOM 1561 C C . VAL A 1 203 ? -27.388 -6.139 52.410 1.00 95.50 203 VAL A C 1
ATOM 1563 O O . VAL A 1 203 ? -27.250 -5.638 53.524 1.00 95.50 203 VAL A O 1
ATOM 1566 N N . ASN A 1 204 ? -27.303 -7.447 52.177 1.00 95.44 204 ASN A N 1
ATOM 1567 C CA . ASN A 1 204 ? -27.013 -8.491 53.164 1.00 95.44 204 ASN A CA 1
ATOM 1568 C C . ASN A 1 204 ? -25.553 -8.981 53.100 1.00 95.44 204 ASN A C 1
ATOM 1570 O O . ASN A 1 204 ? -25.077 -9.606 54.044 1.00 95.44 204 ASN A O 1
ATOM 1574 N N . ARG A 1 205 ? -24.860 -8.703 51.988 1.00 94.56 205 ARG A N 1
ATOM 1575 C CA . ARG A 1 205 ? -23.447 -9.021 51.745 1.00 94.56 205 ARG A CA 1
ATOM 1576 C C . ARG A 1 205 ? -22.776 -7.848 51.024 1.00 94.56 205 ARG A C 1
ATOM 1578 O O . ARG A 1 205 ? -23.390 -7.224 50.152 1.00 94.56 205 ARG A O 1
ATOM 1585 N N . ILE A 1 206 ? -21.524 -7.557 51.352 1.00 95.31 206 ILE A N 1
ATOM 1586 C CA . ILE A 1 206 ? -20.638 -6.717 50.532 1.00 95.31 206 ILE A CA 1
ATOM 1587 C C . ILE A 1 206 ? -19.497 -7.607 50.045 1.00 95.31 206 ILE A C 1
ATOM 1589 O O . ILE A 1 206 ? -18.933 -8.339 50.849 1.00 95.31 206 ILE A O 1
ATOM 1593 N N . GLU A 1 207 ? -19.171 -7.550 48.753 1.00 95.81 207 GLU A N 1
ATOM 1594 C CA . GLU A 1 207 ? -18.042 -8.259 48.139 1.00 95.81 207 GLU A CA 1
ATOM 1595 C C . GLU A 1 207 ? -17.069 -7.262 47.499 1.00 95.81 207 GLU A C 1
ATOM 1597 O O . GLU A 1 207 ? -17.435 -6.554 46.564 1.00 95.81 207 GLU A O 1
ATOM 1602 N N . TYR A 1 208 ? -15.828 -7.216 47.974 1.00 95.69 208 TYR A N 1
ATOM 1603 C CA . TYR A 1 208 ? -14.739 -6.420 47.409 1.00 95.69 208 TYR A CA 1
ATOM 1604 C C . TYR A 1 208 ? -14.016 -7.240 46.344 1.00 95.69 208 TYR A C 1
ATOM 1606 O O . TYR A 1 208 ? -13.593 -8.364 46.611 1.00 95.69 208 TYR A O 1
ATOM 1614 N N . ILE A 1 209 ? -13.894 -6.690 45.137 1.00 95.25 209 ILE A N 1
ATOM 1615 C CA . ILE A 1 209 ? -13.210 -7.329 44.008 1.00 95.25 209 ILE A CA 1
ATOM 1616 C C . ILE A 1 209 ? -11.703 -7.108 44.143 1.00 95.25 209 ILE A C 1
ATOM 1618 O O . ILE A 1 209 ? -11.255 -5.977 44.324 1.00 95.25 209 ILE A O 1
ATOM 1622 N N . MET A 1 210 ? -10.939 -8.195 44.044 1.00 92.38 210 MET A N 1
ATOM 1623 C CA . MET A 1 210 ? -9.498 -8.237 44.275 1.00 92.38 210 MET A CA 1
ATOM 1624 C C . MET A 1 210 ? -8.768 -8.950 43.119 1.00 92.38 210 MET A C 1
ATOM 1626 O O . MET A 1 210 ? -9.334 -9.874 42.532 1.00 92.38 210 MET A O 1
ATOM 1630 N N . PRO A 1 211 ? -7.507 -8.583 42.819 1.00 91.06 211 PRO A N 1
ATOM 1631 C CA . PRO A 1 211 ? -6.805 -7.410 43.341 1.00 91.06 211 PRO A CA 1
ATOM 1632 C C . PRO A 1 211 ? -7.416 -6.093 42.811 1.00 91.06 211 PRO A C 1
ATOM 1634 O O . PRO A 1 211 ? -8.092 -6.102 41.776 1.00 91.06 211 PRO A O 1
ATOM 1637 N N . PRO A 1 212 ? -7.180 -4.953 43.490 1.00 87.81 212 PRO A N 1
ATOM 1638 C CA . PRO A 1 212 ? -7.555 -3.639 42.976 1.00 87.81 212 PRO A CA 1
ATOM 1639 C C . PRO A 1 212 ? -6.944 -3.379 41.594 1.00 87.81 212 PRO A C 1
ATOM 1641 O O . PRO A 1 212 ? -5.896 -3.922 41.246 1.00 87.81 212 PRO A O 1
ATOM 1644 N N . GLY A 1 213 ? -7.599 -2.539 40.795 1.00 86.44 213 GLY A N 1
ATOM 1645 C CA . GLY A 1 213 ? -7.130 -2.226 39.441 1.00 86.44 213 GLY A CA 1
ATOM 1646 C C . GLY A 1 213 ? -7.601 -3.195 38.352 1.00 86.44 213 GLY A C 1
ATOM 1647 O O . GLY A 1 213 ? -7.264 -2.975 37.192 1.00 86.44 213 GLY A O 1
ATOM 1648 N N . ILE A 1 214 ? -8.410 -4.220 38.657 1.00 87.38 214 ILE A N 1
ATOM 1649 C CA . ILE A 1 214 ? -8.961 -5.144 37.647 1.00 87.38 214 ILE A CA 1
ATOM 1650 C C . ILE A 1 214 ? -10.493 -5.072 37.594 1.00 87.38 214 ILE A C 1
ATOM 1652 O O . ILE A 1 214 ? -11.179 -5.204 38.602 1.00 87.38 214 ILE A O 1
ATOM 1656 N N . ILE A 1 215 ? -11.051 -4.897 36.389 1.00 91.50 215 ILE A N 1
ATOM 1657 C CA . ILE A 1 215 ? -12.501 -4.950 36.139 1.00 91.50 215 ILE A CA 1
ATOM 1658 C C . ILE A 1 215 ? -12.878 -6.372 35.683 1.00 91.50 215 ILE A C 1
ATOM 1660 O O . ILE A 1 215 ? -12.320 -6.829 34.686 1.00 91.50 215 ILE A O 1
ATOM 1664 N N . PRO A 1 216 ? -13.869 -7.051 36.290 1.00 92.12 216 PRO A N 1
ATOM 1665 C CA . PRO A 1 216 ? -14.391 -8.314 35.764 1.00 92.12 216 PRO A CA 1
ATOM 1666 C C . PRO A 1 216 ? -14.981 -8.185 34.352 1.00 92.12 216 PRO A C 1
ATOM 1668 O O . PRO A 1 216 ? -15.625 -7.184 34.006 1.00 92.12 216 PRO A O 1
ATOM 1671 N N . SER A 1 217 ? -14.781 -9.196 33.506 1.00 90.06 217 SER A N 1
ATOM 1672 C CA . SER A 1 217 ? -15.317 -9.238 32.140 1.00 90.06 217 SER A CA 1
ATOM 1673 C C . SER A 1 217 ? -16.775 -9.686 32.075 1.00 90.06 217 SER A C 1
ATOM 1675 O O . SER A 1 217 ? -17.438 -9.378 31.081 1.00 90.06 217 SER A O 1
ATOM 1677 N N . ILE A 1 218 ? -17.284 -10.364 33.112 1.00 91.00 218 ILE A N 1
ATOM 1678 C CA . ILE A 1 218 ? -18.692 -10.746 33.328 1.00 91.00 218 ILE A CA 1
ATOM 1679 C C . ILE A 1 218 ? -18.978 -10.710 34.839 1.00 91.00 218 ILE A C 1
ATOM 1681 O O . ILE A 1 218 ? -18.090 -10.958 35.650 1.00 91.00 218 ILE A O 1
ATOM 1685 N N . TRP A 1 219 ? -20.216 -10.384 35.220 1.00 92.81 219 TRP A N 1
ATOM 1686 C CA . TRP A 1 219 ? -20.634 -10.216 36.617 1.00 92.81 219 TRP A CA 1
ATOM 1687 C C . TRP A 1 219 ? -21.646 -11.304 37.022 1.00 92.81 219 TRP A C 1
ATOM 1689 O O . TRP A 1 219 ? -22.507 -11.661 36.201 1.00 92.81 219 TRP A O 1
ATOM 1699 N N . PRO A 1 220 ? -21.571 -11.848 38.253 1.00 92.94 220 PRO A N 1
ATOM 1700 C CA . PRO A 1 220 ? -22.614 -12.712 38.795 1.00 92.94 220 PRO A CA 1
ATOM 1701 C C . PRO A 1 220 ? -23.890 -11.903 39.062 1.00 92.94 220 PRO A C 1
ATOM 1703 O O . PRO A 1 220 ? -23.896 -10.670 39.080 1.00 92.94 220 PRO A O 1
ATOM 1706 N N . ASN A 1 221 ? -24.993 -12.601 39.296 1.00 92.56 221 ASN A N 1
ATOM 1707 C CA . ASN A 1 221 ? -26.254 -12.009 39.707 1.00 92.56 221 ASN A CA 1
ATOM 1708 C C . ASN A 1 221 ? -26.745 -12.741 40.970 1.00 92.56 221 ASN A C 1
ATOM 1710 O O . ASN A 1 221 ? -27.234 -13.867 40.868 1.00 92.56 221 ASN A O 1
ATOM 1714 N N . PRO A 1 222 ? -26.536 -12.157 42.163 1.00 91.56 222 PRO A N 1
ATOM 1715 C CA . PRO A 1 222 ? -26.515 -12.877 43.427 1.00 91.56 222 PRO A CA 1
ATOM 1716 C C . PRO A 1 222 ? -27.913 -13.300 43.890 1.00 91.56 222 PRO A C 1
ATOM 1718 O O . PRO A 1 222 ? -28.936 -12.667 43.604 1.00 91.56 222 PRO A O 1
ATOM 1721 N N . ARG A 1 223 ? -27.947 -14.400 44.644 1.00 92.31 223 ARG A N 1
ATOM 1722 C CA . ARG A 1 223 ? -29.175 -14.961 45.228 1.00 92.31 223 ARG A CA 1
ATOM 1723 C C . ARG A 1 223 ? -29.655 -14.107 46.404 1.00 92.31 223 ARG A C 1
ATOM 1725 O O . ARG A 1 223 ? -30.837 -13.779 46.475 1.00 92.31 223 ARG A O 1
ATOM 1732 N N . VAL A 1 224 ? -28.725 -13.688 47.263 1.00 92.19 224 VAL A N 1
ATOM 1733 C CA . VAL A 1 224 ? -28.934 -12.695 48.328 1.00 92.19 224 VAL A CA 1
ATOM 1734 C C . VAL A 1 224 ? -28.686 -11.264 47.817 1.00 92.19 224 VAL A C 1
ATOM 1736 O O . VAL A 1 224 ? -28.069 -11.082 46.766 1.00 92.19 224 VAL A O 1
ATOM 1739 N N . PRO A 1 225 ? -29.147 -10.217 48.525 1.00 94.69 225 PRO A N 1
ATOM 1740 C CA . PRO A 1 225 ? -28.738 -8.842 48.247 1.00 94.69 225 PRO A CA 1
ATOM 1741 C C . PRO A 1 225 ? -27.235 -8.635 48.487 1.00 94.69 225 PRO A C 1
ATOM 1743 O O . PRO A 1 225 ? -26.819 -8.456 49.628 1.00 94.69 225 PRO A O 1
ATOM 1746 N N . THR A 1 226 ? -26.436 -8.620 47.416 1.00 95.06 226 THR A N 1
ATOM 1747 C CA . THR A 1 226 ? -24.993 -8.310 47.459 1.00 95.06 226 THR A CA 1
ATOM 1748 C C . THR A 1 226 ? -24.683 -6.977 46.774 1.00 95.06 226 THR A C 1
ATOM 1750 O O . THR A 1 226 ? -25.226 -6.668 45.707 1.00 95.06 226 THR A O 1
ATOM 1753 N N . ALA A 1 227 ? -23.775 -6.202 47.367 1.00 96.00 227 ALA A N 1
ATOM 1754 C CA . ALA A 1 227 ? -23.095 -5.082 46.721 1.00 96.00 227 ALA A CA 1
ATOM 1755 C C . ALA A 1 227 ? -21.660 -5.479 46.350 1.00 96.00 227 ALA A C 1
ATOM 1757 O O . ALA A 1 227 ? -20.884 -5.824 47.236 1.00 96.00 227 ALA A O 1
ATOM 1758 N N . PHE A 1 228 ? -21.297 -5.393 45.070 1.00 96.88 228 PHE A N 1
ATOM 1759 C CA . PHE A 1 228 ? -19.917 -5.602 44.629 1.00 96.88 228 PHE A CA 1
ATOM 1760 C C . PHE A 1 228 ? -19.174 -4.265 44.605 1.00 96.88 228 PHE A C 1
ATOM 1762 O O . PHE A 1 228 ? -19.560 -3.364 43.856 1.00 96.88 228 PHE A O 1
ATOM 1769 N N . VAL A 1 229 ? -18.130 -4.127 45.417 1.00 96.06 229 VAL A N 1
ATOM 1770 C CA . VAL A 1 229 ? -17.254 -2.954 45.474 1.00 96.06 229 VAL A CA 1
ATOM 1771 C C . VAL A 1 229 ? -16.058 -3.195 44.560 1.00 96.06 229 VAL A C 1
ATOM 1773 O O . VAL A 1 229 ? -15.338 -4.181 44.696 1.00 96.06 229 VAL A O 1
ATOM 1776 N N . LEU A 1 230 ? -15.864 -2.277 43.620 1.00 95.50 230 LEU A N 1
ATOM 1777 C CA . LEU A 1 230 ? -14.734 -2.235 42.706 1.00 95.50 230 LEU A CA 1
ATOM 1778 C C . LEU A 1 230 ? -13.874 -1.021 43.055 1.00 95.50 230 LEU A C 1
ATOM 1780 O O . LEU A 1 230 ? -14.381 0.101 43.030 1.00 95.50 230 LEU A O 1
ATOM 1784 N N . ASP A 1 231 ? -12.589 -1.239 43.312 1.00 93.06 231 ASP A N 1
ATOM 1785 C CA . ASP A 1 231 ? -11.578 -0.183 43.367 1.00 93.06 231 ASP A CA 1
ATOM 1786 C C . ASP A 1 231 ? -10.581 -0.389 42.223 1.00 93.06 231 ASP A C 1
ATOM 1788 O O . ASP A 1 231 ? -10.131 -1.512 41.975 1.00 93.06 231 ASP A O 1
ATOM 1792 N N . LEU A 1 232 ? -10.272 0.679 41.489 1.00 88.69 232 LEU A N 1
ATOM 1793 C CA . LEU A 1 232 ? -9.311 0.640 40.392 1.00 88.69 232 LEU A CA 1
ATOM 1794 C C . LEU A 1 232 ? -8.020 1.414 40.663 1.00 88.69 232 LEU A C 1
ATOM 1796 O O . LEU A 1 232 ? -7.089 1.267 39.869 1.00 88.69 232 LEU A O 1
ATOM 1800 N N . GLY A 1 233 ? -7.963 2.222 41.730 1.00 84.88 233 GLY A N 1
ATOM 1801 C CA . GLY A 1 233 ? -6.873 3.178 41.949 1.00 84.88 233 GLY A CA 1
ATOM 1802 C C . GLY A 1 233 ? -6.513 3.966 40.680 1.00 84.88 233 GLY A C 1
ATOM 1803 O O . GLY A 1 233 ? -7.334 4.146 39.775 1.00 84.88 233 GLY A O 1
ATOM 1804 N N . ASP A 1 234 ? -5.252 4.377 40.562 1.00 76.88 234 ASP A N 1
ATOM 1805 C CA . ASP A 1 234 ? -4.762 5.109 39.387 1.00 76.88 234 ASP A CA 1
ATOM 1806 C C . ASP A 1 234 ? -4.592 4.251 38.121 1.00 76.88 234 ASP A C 1
ATOM 1808 O O . ASP A 1 234 ? -4.453 4.780 37.014 1.00 76.88 234 ASP A O 1
ATOM 1812 N N . SER A 1 235 ? -4.661 2.920 38.242 1.00 70.19 235 SER A N 1
ATOM 1813 C CA . SER A 1 235 ? -4.383 1.967 37.157 1.00 70.19 235 SER A CA 1
ATOM 1814 C C . SER A 1 235 ? -5.303 2.116 35.933 1.00 70.19 235 SER A C 1
ATOM 1816 O O . SER A 1 235 ? -4.979 1.623 34.851 1.00 70.19 235 SER A O 1
ATOM 1818 N N . TYR A 1 236 ? -6.449 2.794 36.085 1.00 74.44 236 TYR A N 1
ATOM 1819 C CA . TYR A 1 236 ? -7.464 3.002 35.043 1.00 74.44 236 TYR A CA 1
ATOM 1820 C C . TYR A 1 236 ? -7.793 4.484 34.784 1.00 74.44 236 TYR A C 1
ATOM 1822 O O . TYR A 1 236 ? -8.934 4.840 34.458 1.00 74.44 236 TYR A O 1
ATOM 1830 N N . ASN A 1 237 ? -6.790 5.362 34.852 1.00 81.81 237 ASN A N 1
ATOM 1831 C CA . ASN A 1 237 ? -6.914 6.781 34.494 1.00 81.81 237 ASN A CA 1
ATOM 1832 C C . ASN A 1 237 ? -6.915 7.030 32.963 1.00 81.81 237 ASN A C 1
ATOM 1834 O O . ASN A 1 237 ? -6.185 7.859 32.428 1.00 81.81 237 ASN A O 1
ATOM 1838 N N . ILE A 1 238 ? -7.775 6.300 32.240 1.00 80.06 238 ILE A N 1
ATOM 1839 C CA . ILE A 1 238 ? -7.926 6.378 30.777 1.00 80.06 238 ILE A CA 1
ATOM 1840 C C . ILE A 1 238 ? -8.749 7.619 30.393 1.00 80.06 238 ILE A C 1
ATOM 1842 O O . ILE A 1 238 ? -9.879 7.792 30.859 1.00 80.06 238 ILE A O 1
ATOM 1846 N N . ILE A 1 239 ? -8.226 8.443 29.483 1.00 82.81 239 ILE A N 1
ATOM 1847 C CA . ILE A 1 239 ? -8.886 9.646 28.947 1.00 82.81 239 ILE A CA 1
ATOM 1848 C C . ILE A 1 239 ? -9.658 9.306 27.658 1.00 82.81 239 ILE A C 1
ATOM 1850 O O . ILE A 1 239 ? -9.197 8.517 26.833 1.00 82.81 239 ILE A O 1
ATOM 1854 N N . ASP A 1 240 ? -10.834 9.903 27.446 1.00 79.69 240 ASP A N 1
ATOM 1855 C CA . ASP A 1 240 ? -11.534 9.861 26.158 1.00 79.69 240 ASP A CA 1
ATOM 1856 C C . ASP A 1 240 ? -10.870 10.828 25.157 1.00 79.69 240 ASP A C 1
ATOM 1858 O O . ASP A 1 240 ? -10.995 12.050 25.317 1.00 79.69 240 ASP A O 1
ATOM 1862 N N . PRO A 1 241 ? -10.222 10.328 24.083 1.00 72.88 241 PRO A N 1
ATOM 1863 C CA . PRO A 1 241 ? -9.523 11.167 23.111 1.00 72.88 241 PRO A CA 1
ATOM 1864 C C . PRO A 1 241 ? -10.454 12.073 22.291 1.00 72.88 241 PRO A C 1
ATOM 1866 O O . PRO A 1 241 ? -9.964 12.901 21.531 1.00 72.88 241 PRO A O 1
ATOM 1869 N N . LYS A 1 242 ? -11.784 11.930 22.407 1.00 76.19 242 LYS A N 1
ATOM 1870 C CA . LYS A 1 242 ? -12.759 12.824 21.759 1.00 76.19 242 LYS A CA 1
ATOM 1871 C C . LYS A 1 242 ? -13.191 14.008 22.615 1.00 76.19 242 LYS A C 1
ATOM 1873 O O . LYS A 1 242 ? -13.707 14.976 22.066 1.00 76.19 242 LYS A O 1
ATOM 1878 N N . THR A 1 243 ? -13.059 13.913 23.937 1.00 83.00 243 THR A N 1
ATOM 1879 C CA . THR A 1 243 ? -13.564 14.939 24.868 1.00 83.00 243 THR A CA 1
ATOM 1880 C C . THR A 1 243 ? -12.495 15.496 25.802 1.00 83.00 243 THR A C 1
ATOM 1882 O O . THR A 1 243 ? -12.763 16.485 26.479 1.00 83.00 243 THR A O 1
ATOM 1885 N N . GLY A 1 244 ? -11.307 14.880 25.852 1.00 83.25 244 GLY A N 1
ATOM 1886 C CA . GLY A 1 244 ? -10.225 15.271 26.758 1.00 83.25 244 GLY A CA 1
ATOM 1887 C C . GLY A 1 244 ? -10.545 15.019 28.234 1.00 83.25 244 GLY A C 1
ATOM 1888 O O . GLY A 1 244 ? -9.946 15.648 29.098 1.00 83.25 244 GLY A O 1
ATOM 1889 N N . LYS A 1 245 ? -11.516 14.144 28.540 1.00 86.81 245 LYS A N 1
ATOM 1890 C CA . LYS A 1 245 ? -11.998 13.884 29.907 1.00 86.81 245 LYS A CA 1
ATOM 1891 C C . LYS A 1 245 ? -11.784 12.436 30.323 1.00 86.81 245 LYS A C 1
ATOM 1893 O O . LYS A 1 245 ? -11.880 11.526 29.503 1.00 86.81 245 LYS A O 1
ATOM 1898 N N . LEU A 1 246 ? -11.537 12.231 31.614 1.00 87.62 246 LEU A N 1
ATOM 1899 C CA . LEU A 1 246 ? -11.371 10.915 32.226 1.00 87.62 246 LEU A CA 1
ATOM 1900 C C . LEU A 1 246 ? -12.625 10.046 32.024 1.00 87.62 246 LEU A C 1
ATOM 1902 O O . LEU A 1 246 ? -13.753 10.508 32.232 1.00 87.62 246 LEU A O 1
ATOM 1906 N N . TYR A 1 247 ? -12.454 8.774 31.655 1.00 86.88 247 TYR A N 1
ATOM 1907 C CA . TYR A 1 247 ? -13.579 7.843 31.609 1.00 86.88 247 TYR A CA 1
ATOM 1908 C C . TYR A 1 247 ? -14.130 7.603 33.021 1.00 86.88 247 TYR A C 1
ATOM 1910 O O . TYR A 1 247 ? -13.409 7.271 33.968 1.00 86.88 247 TYR A O 1
ATOM 1918 N N . 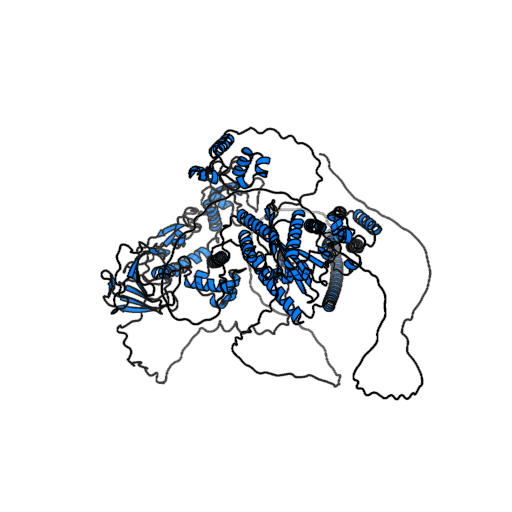THR A 1 248 ? -15.449 7.744 33.143 1.00 90.00 248 THR A N 1
ATOM 1919 C CA . THR A 1 248 ? -16.193 7.474 34.377 1.00 90.00 248 THR A CA 1
ATOM 1920 C C . THR A 1 248 ? -16.295 5.974 34.658 1.00 90.00 248 THR A C 1
ATOM 1922 O O . THR A 1 248 ? -16.327 5.159 33.734 1.00 90.00 248 THR A O 1
ATOM 1925 N N . MET A 1 249 ? -16.407 5.598 35.935 1.00 90.88 249 MET A N 1
ATOM 1926 C CA . MET A 1 249 ? -16.381 4.190 36.353 1.00 90.88 249 MET A CA 1
ATOM 1927 C C . MET A 1 249 ? -17.463 3.332 35.687 1.00 90.88 249 MET A C 1
ATOM 1929 O O . MET A 1 249 ? -17.171 2.239 35.207 1.00 90.88 249 MET A O 1
ATOM 1933 N N . ASP A 1 250 ? -18.704 3.821 35.558 1.00 91.25 250 ASP A N 1
ATOM 1934 C CA . ASP A 1 250 ? -19.735 3.065 34.840 1.00 91.25 250 ASP A CA 1
ATOM 1935 C C . ASP A 1 250 ? -19.498 3.019 33.327 1.00 91.25 250 ASP A C 1
ATOM 1937 O O . ASP A 1 250 ? -19.957 2.072 32.697 1.00 91.25 250 ASP A O 1
ATOM 1941 N N . ALA A 1 251 ? -18.777 3.970 32.725 1.00 90.19 251 ALA A N 1
ATOM 1942 C CA . ALA A 1 251 ? -18.346 3.853 31.333 1.00 90.19 251 ALA A CA 1
ATOM 1943 C C . ALA A 1 251 ? -17.272 2.765 31.167 1.00 90.19 251 ALA A C 1
ATOM 1945 O O . ALA A 1 251 ? -17.361 1.988 30.216 1.00 90.19 251 ALA A O 1
ATOM 1946 N N . LEU A 1 252 ? -16.323 2.650 32.106 1.00 90.31 252 LEU A N 1
ATOM 1947 C CA . LEU A 1 252 ? -15.310 1.587 32.128 1.00 90.31 252 LEU A CA 1
ATOM 1948 C C . LEU A 1 252 ? -15.928 0.203 32.380 1.00 90.31 252 LEU A C 1
ATOM 1950 O O . LEU A 1 252 ? -15.709 -0.709 31.584 1.00 90.31 252 LEU A O 1
ATOM 1954 N N . ILE A 1 253 ? -16.796 0.053 33.386 1.00 92.25 253 ILE A N 1
ATOM 1955 C CA . ILE A 1 253 ? -17.523 -1.203 33.654 1.00 92.25 253 ILE A CA 1
ATOM 1956 C C . ILE A 1 253 ? -18.387 -1.589 32.440 1.00 92.25 253 ILE A C 1
ATOM 1958 O O . ILE A 1 253 ? -18.296 -2.709 31.939 1.00 92.25 253 ILE A O 1
ATOM 1962 N N . LYS A 1 254 ? -19.155 -0.646 31.864 1.00 90.19 254 LYS A N 1
ATOM 1963 C CA . LYS A 1 254 ? -19.912 -0.868 30.611 1.00 90.19 254 LYS A CA 1
ATOM 1964 C C . LYS A 1 254 ? -19.016 -1.107 29.391 1.00 90.19 254 LYS A C 1
ATOM 1966 O O . LYS A 1 254 ? -19.533 -1.539 28.357 1.00 90.19 254 LYS A O 1
ATOM 1971 N N . ASN A 1 255 ? -17.712 -0.842 29.460 1.00 89.25 255 ASN A N 1
ATOM 1972 C CA . ASN A 1 255 ? -16.745 -1.131 28.402 1.00 89.25 255 ASN A CA 1
ATOM 1973 C C . ASN A 1 255 ? -16.109 -2.518 28.565 1.00 89.25 255 ASN A C 1
ATOM 1975 O O . ASN A 1 255 ? -16.009 -3.224 27.567 1.00 89.25 255 ASN A O 1
ATOM 1979 N N . HIS A 1 256 ? -15.810 -2.954 29.788 1.00 89.00 256 HIS A N 1
ATOM 1980 C CA . HIS A 1 256 ? -15.258 -4.284 30.054 1.00 89.00 256 HIS A CA 1
ATOM 1981 C C . HIS A 1 256 ? -16.311 -5.399 29.932 1.00 89.00 256 HIS A C 1
ATOM 1983 O O . HIS A 1 256 ? -16.107 -6.382 29.230 1.00 89.00 256 HIS A O 1
ATOM 1989 N N . ASP A 1 257 ? -17.496 -5.188 30.511 1.00 91.19 257 ASP A N 1
ATOM 1990 C CA . ASP A 1 257 ? -18.510 -6.234 30.709 1.00 91.19 257 ASP A CA 1
ATOM 1991 C C . ASP A 1 257 ? -19.116 -6.790 29.400 1.00 91.19 257 ASP A C 1
ATOM 1993 O O . ASP A 1 257 ? -19.709 -6.047 28.611 1.00 91.19 257 ASP A O 1
ATOM 1997 N N . ASN A 1 258 ? -18.999 -8.094 29.156 1.00 88.94 258 ASN A N 1
ATOM 1998 C CA . ASN A 1 258 ? -19.508 -8.759 27.955 1.00 88.94 258 ASN A CA 1
ATOM 1999 C C . ASN A 1 258 ? -21.038 -8.930 27.957 1.00 88.94 258 ASN A C 1
ATOM 2001 O O . ASN A 1 258 ? -21.628 -9.072 26.878 1.00 88.94 258 ASN A O 1
ATOM 2005 N N . ASP A 1 259 ? -21.707 -8.847 29.114 1.00 90.00 259 ASP A N 1
ATOM 2006 C CA . ASP A 1 259 ? -23.167 -8.833 29.161 1.00 90.00 259 ASP A CA 1
ATOM 2007 C C . ASP A 1 259 ? -23.740 -7.578 28.481 1.00 90.00 259 ASP A C 1
ATOM 2009 O O . ASP A 1 259 ? -23.278 -6.440 28.613 1.00 90.00 259 ASP A O 1
ATOM 2013 N N . SER A 1 260 ? -24.793 -7.784 27.692 1.00 88.44 260 SER A N 1
ATOM 2014 C CA . SER A 1 260 ? -25.367 -6.731 26.855 1.00 88.44 260 SER A CA 1
ATOM 2015 C C . SER A 1 260 ? -26.367 -5.873 27.628 1.00 88.44 260 SER A C 1
ATOM 2017 O O . SER A 1 260 ? -27.575 -6.020 27.479 1.00 88.44 260 SER A O 1
ATOM 2019 N N . TRP A 1 261 ? -25.883 -4.919 28.418 1.00 90.44 261 TRP A N 1
ATOM 2020 C CA . TRP A 1 261 ? -26.741 -4.010 29.188 1.00 90.44 261 TRP A CA 1
ATOM 2021 C C . TRP A 1 261 ? -27.337 -2.856 28.356 1.00 90.44 261 TRP A C 1
ATOM 2023 O O . TRP A 1 261 ? -26.756 -2.378 27.372 1.00 90.44 261 TRP A O 1
ATOM 2033 N N . LYS A 1 262 ? -28.517 -2.380 28.760 1.00 89.00 262 LYS A N 1
ATOM 2034 C CA . LYS A 1 262 ? -29.156 -1.111 28.377 1.00 89.00 262 LYS A CA 1
ATOM 2035 C C . LYS A 1 262 ? -29.039 -0.161 29.573 1.00 89.00 262 LYS A C 1
ATOM 2037 O O . LYS A 1 262 ? -29.265 -0.597 30.692 1.00 89.00 262 LYS A O 1
ATOM 2042 N N . SER A 1 263 ? -28.690 1.110 29.360 1.00 84.19 263 SER A N 1
ATOM 2043 C CA . SER A 1 263 ? -28.888 2.137 30.396 1.00 84.19 263 SER A CA 1
ATOM 2044 C C . SER A 1 263 ? -30.321 2.649 30.284 1.00 84.19 263 SER A C 1
ATOM 2046 O O . SER A 1 263 ? -30.744 3.025 29.191 1.00 84.19 263 SER A O 1
ATOM 2048 N N . ASP A 1 264 ? -31.043 2.685 31.398 1.00 77.56 264 ASP A N 1
ATOM 2049 C CA . ASP A 1 264 ? -32.432 3.172 31.463 1.00 77.56 264 ASP A CA 1
ATOM 2050 C C . ASP A 1 264 ? -32.521 4.627 31.962 1.00 77.56 264 ASP A C 1
ATOM 2052 O O . ASP A 1 264 ? -33.593 5.147 32.250 1.00 77.56 264 ASP A O 1
ATOM 2056 N N . GLY A 1 265 ? -31.362 5.283 32.047 1.00 64.94 265 GLY A N 1
ATOM 2057 C CA . GLY A 1 265 ? -31.152 6.659 32.476 1.00 64.94 265 GLY A CA 1
ATOM 2058 C C . GLY A 1 265 ? -29.762 6.814 33.101 1.00 64.94 265 GLY A C 1
ATOM 2059 O O . GLY A 1 265 ? -29.168 5.838 33.566 1.00 64.94 265 GLY A O 1
ATOM 2060 N N . SER A 1 266 ? -29.236 8.039 33.114 1.00 56.34 266 SER A N 1
ATOM 2061 C CA . SER A 1 266 ? -28.006 8.417 33.833 1.00 56.34 266 SER A CA 1
ATOM 2062 C C . SER A 1 266 ? -28.266 8.942 35.254 1.00 56.34 266 SER A C 1
ATOM 2064 O O . SER A 1 266 ? -27.321 9.306 35.946 1.00 56.34 266 SER A O 1
ATOM 2066 N N . GLY A 1 267 ? -29.532 8.985 35.689 1.00 52.62 267 GLY A N 1
ATOM 2067 C CA . GLY A 1 267 ? -29.921 9.389 37.045 1.00 52.62 267 GLY A CA 1
ATOM 2068 C C . GLY A 1 267 ? -29.999 10.901 37.290 1.00 52.62 267 GLY A C 1
ATOM 2069 O O . GLY A 1 267 ? -30.209 11.300 38.428 1.00 52.62 267 GLY A O 1
ATOM 2070 N N . ALA A 1 268 ? -29.891 11.746 36.258 1.00 52.91 268 ALA A N 1
ATOM 2071 C CA . ALA A 1 268 ? -29.854 13.211 36.401 1.00 52.91 268 ALA A CA 1
ATOM 2072 C C . ALA A 1 268 ? -31.093 13.851 37.077 1.00 52.91 268 ALA A C 1
ATOM 2074 O O . ALA A 1 268 ? -31.013 14.985 37.531 1.00 52.91 268 ALA A O 1
ATOM 2075 N N . ALA A 1 269 ? -32.222 13.138 37.161 1.00 51.69 269 ALA A N 1
ATOM 2076 C CA . ALA A 1 269 ? -33.442 13.577 37.854 1.00 51.69 269 ALA A CA 1
ATOM 2077 C C . ALA A 1 269 ? -33.686 12.855 39.200 1.00 51.69 269 ALA A C 1
ATOM 2079 O O . ALA A 1 269 ? -34.713 13.061 39.839 1.00 51.69 269 ALA A O 1
ATOM 2080 N N . ASP A 1 270 ? -32.781 11.967 39.621 1.00 60.47 270 ASP A N 1
ATOM 2081 C CA . ASP A 1 270 ? -32.967 11.089 40.785 1.00 60.47 270 ASP A CA 1
ATOM 2082 C C . ASP A 1 270 ? -32.375 11.658 42.089 1.00 60.47 270 ASP A C 1
ATOM 2084 O O . ASP A 1 270 ? -32.686 11.146 43.169 1.00 60.47 270 ASP A O 1
ATOM 2088 N N . GLY A 1 271 ? -31.510 12.674 41.983 1.00 66.31 271 GLY A N 1
ATOM 2089 C CA . GLY A 1 271 ? -30.693 13.225 43.070 1.00 66.31 271 GLY A CA 1
ATOM 2090 C C . GLY A 1 271 ? -29.469 12.367 43.417 1.00 66.31 271 GLY A C 1
ATOM 2091 O O . GLY A 1 271 ? -29.411 11.172 43.108 1.00 66.31 271 GLY A O 1
ATOM 2092 N N . ASP A 1 272 ? -28.493 12.963 44.093 1.00 81.00 272 ASP A N 1
ATOM 2093 C CA . ASP A 1 272 ? -27.193 12.340 44.360 1.00 81.00 272 ASP A CA 1
ATOM 2094 C C . ASP A 1 272 ? -27.142 11.689 45.754 1.00 81.00 272 ASP A C 1
ATOM 2096 O O . ASP A 1 272 ? -27.055 12.390 46.767 1.00 81.00 272 ASP A O 1
ATOM 2100 N N . PRO A 1 273 ? -27.235 10.349 45.872 1.00 88.56 273 PRO A N 1
ATOM 2101 C CA . PRO A 1 273 ? -27.014 9.676 47.142 1.00 88.56 273 PRO A CA 1
ATOM 2102 C C . PRO A 1 273 ? -25.574 9.848 47.630 1.00 88.56 273 PRO A C 1
ATOM 2104 O O . PRO A 1 273 ? -24.616 9.681 46.877 1.00 88.56 273 PRO A O 1
ATOM 2107 N N . LYS A 1 274 ? -25.430 10.034 48.942 1.00 92.38 274 LYS A N 1
ATOM 2108 C CA . LYS A 1 274 ? -24.209 9.635 49.643 1.00 92.38 274 LYS A CA 1
ATOM 2109 C C . LYS A 1 274 ? -24.156 8.105 49.685 1.00 92.38 274 LYS A C 1
ATOM 2111 O O . LYS A 1 274 ? -25.139 7.475 50.082 1.00 92.38 274 LYS A O 1
ATOM 2116 N N . VAL A 1 275 ? -23.038 7.539 49.241 1.00 92.94 275 VAL A N 1
ATOM 2117 C CA . VAL A 1 275 ? -22.797 6.096 49.112 1.00 92.94 275 VAL A CA 1
ATOM 2118 C C . VAL A 1 275 ? -21.657 5.692 50.036 1.00 92.94 275 VAL A C 1
ATOM 2120 O O . VAL A 1 275 ? -20.590 6.299 49.997 1.00 92.94 275 VAL A O 1
ATOM 2123 N N . VAL A 1 276 ? -21.884 4.679 50.867 1.00 92.94 276 VAL A N 1
ATOM 2124 C CA . VAL A 1 276 ? -20.860 4.117 51.760 1.00 92.94 276 VAL A CA 1
ATOM 2125 C C . VAL A 1 276 ? -20.147 2.980 51.028 1.00 92.94 276 VAL A C 1
ATOM 2127 O O . VAL A 1 276 ? -20.800 2.018 50.625 1.00 92.94 276 VAL A O 1
ATOM 2130 N N . PHE A 1 277 ? -18.832 3.114 50.828 1.00 90.75 277 PHE A N 1
ATOM 2131 C CA . PHE A 1 277 ? -18.004 2.149 50.091 1.00 90.75 277 PHE A CA 1
ATOM 2132 C C . PHE A 1 277 ? -17.444 1.045 50.989 1.00 90.75 277 PHE A C 1
ATOM 2134 O O . PHE A 1 277 ? -17.490 -0.121 50.603 1.00 90.75 277 PHE A O 1
ATOM 2141 N N . ARG A 1 278 ? -17.007 1.397 52.202 1.00 89.88 278 ARG A N 1
ATOM 2142 C CA . ARG A 1 278 ? -16.635 0.462 53.270 1.00 89.88 278 ARG A CA 1
ATOM 2143 C C . ARG A 1 278 ? -17.469 0.742 54.530 1.00 89.88 278 ARG A C 1
ATOM 2145 O O . ARG A 1 278 ? -17.693 1.913 54.840 1.00 89.88 278 ARG A O 1
ATOM 2152 N N . PRO A 1 279 ? -17.949 -0.264 55.285 1.00 86.75 279 PRO A N 1
ATOM 2153 C CA . PRO A 1 279 ? -18.565 -0.025 56.589 1.00 86.75 279 PRO A CA 1
ATOM 2154 C C . PRO A 1 279 ? -17.651 0.828 57.484 1.00 86.75 279 PRO A C 1
ATOM 2156 O O . PRO A 1 279 ? -16.467 0.540 57.611 1.00 86.75 279 PRO A O 1
ATOM 2159 N N . GLY A 1 280 ? -18.196 1.901 58.064 1.00 84.38 280 GLY A N 1
ATOM 2160 C CA . GLY A 1 280 ? -17.438 2.887 58.848 1.00 84.38 280 GLY A CA 1
ATOM 2161 C C . GLY A 1 280 ? -16.926 4.105 58.060 1.00 84.38 280 GLY A C 1
ATOM 2162 O O . GLY A 1 280 ? -16.732 5.156 58.666 1.00 84.38 280 GLY A O 1
ATOM 2163 N N . GLU A 1 281 ? -16.780 4.031 56.730 1.00 87.50 281 GLU A N 1
ATOM 2164 C CA . GLU A 1 281 ? -16.378 5.190 55.914 1.00 87.50 281 GLU A CA 1
ATOM 2165 C C . GLU A 1 281 ? -17.497 6.252 55.792 1.00 87.50 281 GLU A C 1
ATOM 2167 O O . GLU A 1 281 ? -18.692 5.924 55.778 1.00 87.50 281 GLU A O 1
ATOM 2172 N N . PRO A 1 282 ? -17.140 7.544 55.634 1.00 90.50 282 PRO A N 1
ATOM 2173 C CA . PRO A 1 282 ? -18.101 8.598 55.325 1.00 90.50 282 PRO A CA 1
ATOM 2174 C C . PRO A 1 282 ? -18.727 8.409 53.932 1.00 90.50 282 PRO A C 1
ATOM 2176 O O . PRO A 1 282 ? -18.057 8.082 52.956 1.00 90.50 282 PRO A O 1
ATOM 2179 N N . GLY A 1 283 ? -20.034 8.667 53.815 1.00 90.75 283 GLY A N 1
ATOM 2180 C CA . GLY A 1 283 ? -20.767 8.476 52.560 1.00 90.75 283 GLY A CA 1
ATOM 2181 C C . GLY A 1 283 ? -20.402 9.492 51.464 1.00 90.75 283 GLY A C 1
ATOM 2182 O O . GLY A 1 283 ? -20.711 10.680 51.588 1.00 90.75 283 GLY A O 1
ATOM 2183 N N . VAL A 1 284 ? -19.830 9.003 50.362 1.00 93.75 284 VAL A N 1
ATOM 2184 C CA . VAL A 1 284 ? -19.325 9.776 49.212 1.00 93.75 284 VAL A CA 1
ATOM 2185 C C . VAL A 1 284 ? -20.464 10.179 48.256 1.00 93.75 284 VAL A C 1
ATOM 2187 O O . VAL A 1 284 ? -21.243 9.307 47.850 1.00 93.75 284 VAL A O 1
ATOM 2190 N N . PRO A 1 285 ? -20.585 11.459 47.842 1.00 93.56 285 PRO A N 1
ATOM 2191 C CA . PRO A 1 285 ? -21.562 11.895 46.838 1.00 93.56 285 PRO A CA 1
ATOM 2192 C C . PRO A 1 285 ? -21.399 11.147 45.509 1.00 93.56 285 PRO A C 1
ATOM 2194 O O . PRO A 1 285 ? -20.339 11.176 44.885 1.00 93.56 285 PRO A O 1
ATOM 2197 N N . SER A 1 286 ? -22.455 10.460 45.077 1.00 92.75 286 SER A N 1
ATOM 2198 C CA . SER A 1 286 ? -22.424 9.555 43.926 1.00 92.75 286 SER A CA 1
ATOM 2199 C C . SER A 1 286 ? -23.700 9.646 43.095 1.00 92.75 286 SER A C 1
ATOM 2201 O O . SER A 1 286 ? -24.797 9.769 43.633 1.00 92.75 286 SER A O 1
ATOM 2203 N N . ARG A 1 287 ? -23.587 9.471 41.776 1.00 91.38 287 ARG A N 1
ATOM 2204 C CA . ARG A 1 287 ? -24.728 9.309 40.861 1.00 91.38 287 ARG A CA 1
ATOM 2205 C C . ARG A 1 287 ? -25.096 7.836 40.654 1.00 91.38 287 ARG A C 1
ATOM 2207 O O . ARG A 1 287 ? -24.303 6.928 40.901 1.00 91.38 287 ARG A O 1
ATOM 2214 N N . ARG A 1 288 ? -26.309 7.591 40.144 1.00 90.38 288 ARG A N 1
ATOM 2215 C CA . ARG A 1 288 ? -26.873 6.247 39.901 1.00 90.38 288 ARG A CA 1
ATOM 2216 C C . ARG A 1 288 ? -27.061 5.954 38.412 1.00 90.38 288 ARG A C 1
ATOM 2218 O O . ARG A 1 288 ? -27.954 6.507 37.775 1.00 90.38 288 ARG A O 1
ATOM 2225 N N . ALA A 1 289 ? -26.297 5.005 37.877 1.00 91.25 289 ALA A N 1
ATOM 2226 C CA . ALA A 1 289 ? -26.513 4.448 36.545 1.00 91.25 289 ALA A CA 1
ATOM 2227 C C . ALA A 1 289 ? -27.337 3.150 36.633 1.00 91.25 289 ALA A C 1
ATOM 2229 O O . ALA A 1 289 ? -26.800 2.075 36.908 1.00 91.25 289 ALA A O 1
ATOM 2230 N N . ARG A 1 290 ? -28.653 3.241 36.392 1.00 91.50 290 ARG A N 1
ATOM 2231 C CA . ARG A 1 290 ? -29.540 2.063 36.325 1.00 91.50 290 ARG A CA 1
ATOM 2232 C C . ARG A 1 290 ? -29.431 1.362 34.974 1.00 91.50 290 ARG A C 1
ATOM 2234 O O . ARG A 1 290 ? -29.395 2.019 33.926 1.00 91.50 290 ARG A O 1
ATOM 2241 N N . MET A 1 291 ? -29.414 0.031 35.002 1.00 92.81 291 MET A N 1
ATOM 2242 C CA . MET A 1 291 ? -29.296 -0.804 33.812 1.00 92.81 291 MET A CA 1
ATOM 2243 C C . MET A 1 291 ? -30.190 -2.045 33.850 1.00 92.81 291 MET A C 1
ATOM 2245 O O . MET A 1 291 ? -30.257 -2.740 34.863 1.00 92.81 291 MET A O 1
ATOM 2249 N N . THR A 1 292 ? -30.776 -2.384 32.705 1.00 94.50 292 THR A N 1
ATOM 2250 C CA . THR A 1 292 ? -31.446 -3.667 32.436 1.00 94.50 292 THR A CA 1
ATOM 2251 C C . THR A 1 292 ? -30.660 -4.489 31.418 1.00 94.50 292 THR A C 1
ATOM 2253 O O . THR A 1 292 ? -30.012 -3.951 30.515 1.00 94.50 292 THR A O 1
ATOM 2256 N N . CYS A 1 293 ? -30.684 -5.813 31.548 1.00 93.62 293 CYS A N 1
ATOM 2257 C CA . CYS A 1 293 ? -30.066 -6.699 30.572 1.00 93.62 293 CYS A CA 1
ATOM 2258 C C . CYS A 1 293 ? -30.898 -6.732 29.275 1.00 93.62 293 CYS A C 1
ATOM 2260 O O . CYS A 1 293 ? -32.120 -6.870 29.297 1.00 93.62 293 CYS A O 1
ATOM 2262 N N . LYS A 1 294 ? -30.252 -6.644 28.104 1.00 92.44 294 LYS A N 1
ATOM 2263 C CA . LYS A 1 294 ? -30.936 -6.778 26.801 1.00 92.44 294 LYS A CA 1
ATOM 2264 C C . LYS A 1 294 ? -31.335 -8.227 26.491 1.00 92.44 294 LYS A C 1
ATOM 2266 O O . LYS A 1 294 ? -32.087 -8.429 25.537 1.00 92.44 294 LYS A O 1
ATOM 2271 N N . GLY A 1 295 ? -30.862 -9.186 27.290 1.00 92.50 295 GLY A N 1
ATOM 2272 C CA . GLY A 1 295 ? -31.028 -10.622 27.101 1.00 92.50 295 GLY A CA 1
ATOM 2273 C C . GLY A 1 295 ? -30.172 -11.155 25.957 1.00 92.50 295 GLY A C 1
ATOM 2274 O O . GLY A 1 295 ? -29.050 -10.694 25.752 1.00 92.50 295 GLY A O 1
ATOM 2275 N N . ALA A 1 296 ? -30.717 -12.095 25.191 1.00 92.00 296 ALA A N 1
ATOM 2276 C CA . ALA A 1 296 ? -30.044 -12.724 24.060 1.00 92.00 296 ALA A CA 1
ATOM 2277 C C . ALA A 1 296 ? -30.898 -12.652 22.785 1.00 92.00 296 ALA A C 1
ATOM 2279 O O . ALA A 1 296 ? -32.073 -12.287 22.807 1.00 92.00 296 ALA A O 1
ATOM 2280 N N . HIS A 1 297 ? -30.298 -12.989 21.647 1.00 92.75 297 HIS A N 1
ATOM 2281 C CA . HIS A 1 297 ? -31.004 -13.217 20.390 1.00 92.75 297 HIS A CA 1
ATOM 2282 C C . HIS A 1 297 ? -30.628 -14.610 19.874 1.00 92.75 297 HIS A C 1
ATOM 2284 O O . HIS A 1 297 ? -29.461 -14.990 19.946 1.00 92.75 297 HIS A O 1
ATOM 2290 N N . ALA A 1 298 ? -31.584 -15.370 19.350 1.00 93.00 298 ALA A N 1
ATOM 2291 C CA . ALA A 1 298 ? -31.335 -16.712 18.823 1.00 93.00 298 ALA A CA 1
ATOM 2292 C C . ALA A 1 298 ? -32.324 -17.083 17.713 1.00 93.00 298 ALA A C 1
ATOM 2294 O O . ALA A 1 298 ? -33.362 -16.437 17.570 1.00 93.00 298 ALA A O 1
ATOM 2295 N N . CYS A 1 299 ? -32.012 -18.116 16.925 1.00 93.00 299 CYS A N 1
ATOM 2296 C CA . CYS A 1 299 ? -32.963 -18.685 15.964 1.00 93.00 299 CYS A CA 1
ATOM 2297 C C . CYS A 1 299 ? -34.271 -19.097 16.667 1.00 93.00 299 CYS A C 1
ATOM 2299 O O . CYS A 1 299 ? -34.254 -19.557 17.806 1.00 93.00 299 CYS A O 1
ATOM 2301 N N . GLU A 1 300 ? -35.416 -18.955 16.001 1.00 92.06 300 GLU A N 1
ATOM 2302 C CA . GLU A 1 300 ? -36.700 -19.432 16.534 1.00 92.06 300 GLU A CA 1
ATOM 2303 C C . GLU A 1 300 ? -36.836 -20.958 16.579 1.00 92.06 300 GLU A C 1
ATOM 2305 O O . GLU A 1 300 ? -37.686 -21.464 17.302 1.00 92.06 300 GLU A O 1
ATOM 2310 N N . ARG A 1 301 ? -35.956 -21.677 15.872 1.00 90.75 301 ARG A N 1
ATOM 2311 C CA . ARG A 1 301 ? -35.770 -23.132 15.972 1.00 90.75 301 ARG A CA 1
ATOM 2312 C C . ARG A 1 301 ? -34.563 -23.518 16.835 1.00 90.75 301 ARG A C 1
ATOM 2314 O O . ARG A 1 301 ? -33.981 -24.575 16.613 1.00 90.75 301 ARG A O 1
ATOM 2321 N N . ILE A 1 302 ? -34.119 -22.650 17.751 1.00 93.00 302 ILE A N 1
ATOM 2322 C CA . ILE A 1 302 ? -33.069 -23.014 18.713 1.00 93.00 302 ILE A CA 1
ATOM 2323 C C . ILE A 1 302 ? -33.553 -24.122 19.652 1.00 93.00 302 ILE A C 1
ATOM 2325 O O . ILE A 1 302 ? -34.713 -24.118 20.060 1.00 93.00 302 ILE A O 1
ATOM 2329 N N . ASP A 1 303 ? -32.652 -25.032 20.014 1.00 92.06 303 ASP A N 1
ATOM 2330 C CA . ASP A 1 303 ? -32.850 -25.937 21.144 1.00 92.06 303 ASP A CA 1
ATOM 2331 C C . ASP A 1 303 ? -33.201 -25.133 22.420 1.00 92.06 303 ASP A C 1
ATOM 2333 O O . ASP A 1 303 ? -32.395 -24.300 22.860 1.00 92.06 303 ASP A O 1
ATOM 2337 N N . PRO A 1 304 ? -34.380 -25.352 23.038 1.00 90.81 304 PRO A N 1
ATOM 2338 C CA . PRO A 1 304 ? -34.760 -24.691 24.282 1.00 90.81 304 PRO A CA 1
ATOM 2339 C C . PRO A 1 304 ? -33.715 -24.829 25.396 1.00 90.81 304 PRO A C 1
ATOM 2341 O O . PRO A 1 304 ? -33.495 -23.859 26.123 1.00 90.81 304 PRO A O 1
ATOM 2344 N N . ALA A 1 305 ? -33.026 -25.971 25.501 1.00 91.06 305 ALA A N 1
ATOM 2345 C CA . ALA A 1 305 ? -32.028 -26.223 26.541 1.00 91.06 305 ALA A CA 1
ATOM 2346 C C . ALA A 1 305 ? -30.804 -25.294 26.435 1.00 91.06 305 ALA A C 1
ATOM 2348 O O . ALA A 1 305 ? -30.187 -24.965 27.446 1.00 91.06 305 ALA A O 1
ATOM 2349 N N . LEU A 1 306 ? -30.484 -24.810 25.229 1.00 90.94 306 LEU A N 1
ATOM 2350 C CA . LEU A 1 306 ? -29.356 -23.904 24.990 1.00 90.94 306 LEU A CA 1
ATOM 2351 C C . LEU A 1 306 ? -29.671 -22.432 25.304 1.00 90.94 306 LEU A C 1
ATOM 2353 O O . LEU A 1 306 ? -28.749 -21.624 25.396 1.00 90.94 306 LEU A O 1
ATOM 2357 N N . ILE A 1 307 ? -30.948 -22.054 25.442 1.00 90.88 307 ILE A N 1
ATOM 2358 C CA . ILE A 1 307 ? -31.364 -20.651 25.627 1.00 90.88 307 ILE A CA 1
ATOM 2359 C C . ILE A 1 307 ? -32.132 -20.401 26.932 1.00 90.88 307 ILE A C 1
ATOM 2361 O O . ILE A 1 307 ? -31.976 -19.331 27.515 1.00 90.88 307 ILE A O 1
ATOM 2365 N N . GLN A 1 308 ? -32.914 -21.366 27.426 1.00 87.75 308 GLN A N 1
ATOM 2366 C CA . GLN A 1 308 ? -33.776 -21.227 28.610 1.00 87.75 308 GLN A CA 1
ATOM 2367 C C . GLN A 1 308 ? -33.043 -21.545 29.929 1.00 87.75 308 GLN A C 1
ATOM 2369 O O . GLN A 1 308 ? -33.582 -22.207 30.812 1.00 87.75 308 GLN A O 1
ATOM 2374 N N . VAL A 1 309 ? -31.801 -21.076 30.072 1.00 90.25 309 VAL A N 1
ATOM 2375 C CA . VAL A 1 309 ? -30.979 -21.303 31.275 1.00 90.25 309 VAL A CA 1
ATOM 2376 C C . VAL A 1 309 ? -31.149 -20.179 32.302 1.00 90.25 309 VAL A C 1
ATOM 2378 O O . VAL A 1 309 ? -31.314 -19.012 31.939 1.00 90.25 309 VAL A O 1
ATOM 2381 N N . ALA A 1 310 ? -31.076 -20.527 33.589 1.00 91.38 310 ALA A N 1
ATOM 2382 C CA . ALA A 1 310 ? -31.156 -19.594 34.712 1.00 91.38 310 ALA A CA 1
ATOM 2383 C C . ALA A 1 310 ? -29.775 -19.418 35.367 1.00 91.38 310 ALA A C 1
ATOM 2385 O O . ALA A 1 310 ? -29.369 -20.217 36.208 1.00 91.38 310 ALA A O 1
ATOM 2386 N N . ARG A 1 311 ? -29.050 -18.361 34.985 1.00 90.81 311 ARG A N 1
ATOM 2387 C CA . ARG A 1 311 ? -27.698 -18.063 35.483 1.00 90.81 311 ARG A CA 1
ATOM 2388 C C . ARG A 1 311 ? -27.732 -17.037 36.623 1.00 90.81 311 ARG A C 1
ATOM 2390 O O . ARG A 1 311 ? -27.968 -15.852 36.380 1.00 90.81 311 ARG A O 1
ATOM 2397 N N . PHE A 1 312 ? -27.472 -17.491 37.847 1.00 90.25 312 PHE A N 1
ATOM 2398 C CA . PHE A 1 312 ? -27.071 -16.630 38.969 1.00 90.25 312 PHE A CA 1
ATOM 2399 C C . PHE A 1 312 ? -25.546 -16.472 38.972 1.00 90.25 312 PHE A C 1
ATOM 2401 O O . PHE A 1 312 ? -25.014 -15.368 38.881 1.00 90.25 312 PHE A O 1
ATOM 2408 N N . ASP A 1 313 ? -24.858 -17.606 38.997 1.00 87.31 313 ASP A N 1
ATOM 2409 C CA . ASP A 1 313 ? -23.427 -17.718 39.262 1.00 87.31 313 ASP A CA 1
ATOM 2410 C C . ASP A 1 313 ? -22.619 -17.684 37.941 1.00 87.31 313 ASP A C 1
ATOM 2412 O O . ASP A 1 313 ? -23.194 -17.685 36.848 1.00 87.31 313 ASP A O 1
ATOM 2416 N N . LEU A 1 314 ? -21.285 -17.624 37.992 1.00 87.00 314 LEU A N 1
ATOM 2417 C CA . LEU A 1 314 ? -20.431 -17.548 36.789 1.00 87.00 314 LEU A CA 1
ATOM 2418 C C . LEU A 1 314 ? -20.015 -18.926 36.235 1.00 87.00 314 LEU A C 1
ATOM 2420 O O . LEU A 1 314 ? -18.920 -19.078 35.695 1.00 87.00 314 LEU A O 1
ATOM 2424 N N . ASP A 1 315 ? -20.901 -19.919 36.335 1.00 81.94 315 ASP A N 1
ATOM 2425 C CA . ASP A 1 315 ? -20.693 -21.265 35.790 1.00 81.94 315 ASP A CA 1
ATOM 2426 C C . ASP A 1 315 ? -20.452 -21.241 34.258 1.00 81.94 315 ASP A C 1
ATOM 2428 O O . ASP A 1 315 ? -21.313 -20.760 33.504 1.00 81.94 315 ASP A O 1
ATOM 2432 N N . PRO A 1 316 ? -19.311 -21.766 33.767 1.00 81.00 316 PRO A N 1
ATOM 2433 C CA . PRO A 1 316 ? -19.035 -21.866 32.341 1.00 81.00 316 PRO A CA 1
ATOM 2434 C C . PRO A 1 316 ? -19.782 -23.016 31.647 1.00 81.00 316 PRO A C 1
ATOM 2436 O O . PRO A 1 316 ? -19.920 -22.966 30.426 1.00 81.00 316 PRO A O 1
ATOM 2439 N N . ALA A 1 317 ? -20.303 -24.029 32.351 1.00 86.12 317 ALA A N 1
ATOM 2440 C CA . ALA A 1 317 ? -20.849 -25.232 31.714 1.00 86.12 317 ALA A CA 1
ATOM 2441 C C . ALA A 1 317 ? -22.003 -24.922 30.742 1.00 86.12 317 ALA A C 1
ATOM 2443 O O . ALA A 1 317 ? -22.045 -25.456 29.632 1.00 86.12 317 ALA A O 1
ATOM 2444 N N . THR A 1 318 ? -22.894 -23.985 31.092 1.00 85.62 318 THR A N 1
ATOM 2445 C CA . THR A 1 318 ? -23.973 -23.529 30.187 1.00 85.62 318 THR A CA 1
ATOM 2446 C C . THR A 1 318 ? -23.465 -22.831 28.917 1.00 85.62 318 THR A C 1
ATOM 2448 O O . THR A 1 318 ? -24.080 -22.944 27.857 1.00 85.62 318 THR A O 1
ATOM 2451 N N . ARG A 1 319 ? -22.331 -22.124 28.995 1.00 87.50 319 ARG A N 1
ATOM 2452 C CA . ARG A 1 319 ? -21.657 -21.483 27.853 1.00 87.50 319 ARG A CA 1
ATOM 2453 C C . ARG A 1 319 ? -20.974 -22.523 26.974 1.00 87.50 319 ARG A C 1
ATOM 2455 O O . ARG A 1 319 ? -21.087 -22.483 25.750 1.00 87.50 319 ARG A O 1
ATOM 2462 N N . ASP A 1 320 ? -20.285 -23.461 27.606 1.00 88.12 320 ASP A N 1
ATOM 2463 C CA . ASP A 1 320 ? -19.438 -24.424 26.919 1.00 88.12 320 ASP A CA 1
ATOM 2464 C C . ASP A 1 320 ? -20.282 -25.523 26.254 1.00 88.12 320 ASP A C 1
ATOM 2466 O O . ASP A 1 320 ? -19.951 -25.952 25.151 1.00 88.12 320 ASP A O 1
ATOM 2470 N N . ALA A 1 321 ? -21.460 -25.845 26.803 1.00 90.00 321 ALA A N 1
ATOM 2471 C CA . ALA A 1 321 ? -22.500 -26.617 26.119 1.00 90.00 321 ALA A CA 1
ATOM 2472 C C . ALA A 1 321 ? -23.003 -25.925 24.833 1.00 90.00 321 ALA A C 1
ATOM 2474 O O . ALA A 1 321 ? -23.108 -26.563 23.784 1.00 90.00 321 ALA A O 1
ATOM 2475 N N . VAL A 1 322 ? -23.248 -24.605 24.866 1.00 89.94 322 VAL A N 1
ATOM 2476 C CA . VAL A 1 322 ? -23.596 -23.820 23.663 1.00 89.94 322 VAL A CA 1
ATOM 2477 C C . VAL A 1 322 ? -22.453 -23.835 22.647 1.00 89.94 322 VAL A C 1
ATOM 2479 O O . VAL A 1 322 ? -22.702 -23.941 21.444 1.00 89.94 322 VAL A O 1
ATOM 2482 N N . PHE A 1 323 ? -21.199 -23.742 23.095 1.00 89.19 323 PHE A N 1
ATOM 2483 C CA . PHE A 1 323 ? -20.041 -23.792 22.203 1.00 89.19 323 PHE A CA 1
ATOM 2484 C C . PHE A 1 323 ? -19.847 -25.177 21.581 1.00 89.19 323 PHE A C 1
ATOM 2486 O O . PHE A 1 323 ? -19.638 -25.241 20.370 1.00 89.19 323 PHE A O 1
ATOM 2493 N N . ALA A 1 324 ? -19.975 -26.257 22.355 1.00 89.75 324 ALA A N 1
ATOM 2494 C CA . ALA A 1 324 ? -19.931 -27.635 21.869 1.00 89.75 324 ALA A CA 1
ATOM 2495 C C . ALA A 1 324 ? -21.027 -27.879 20.825 1.00 89.75 324 ALA A C 1
ATOM 2497 O O . ALA A 1 324 ? -20.718 -28.207 19.681 1.00 89.75 324 ALA A O 1
ATOM 2498 N N . ALA A 1 325 ? -22.284 -27.556 21.146 1.00 90.38 325 ALA A N 1
ATOM 2499 C CA . ALA A 1 325 ? -23.395 -27.677 20.209 1.00 90.38 325 ALA A CA 1
ATOM 2500 C C . ALA A 1 325 ? -23.155 -26.862 18.920 1.00 90.38 325 ALA A C 1
ATOM 2502 O O . ALA A 1 325 ? -23.375 -27.361 17.818 1.00 90.38 325 ALA A O 1
ATOM 2503 N N . GLN A 1 326 ? -22.618 -25.637 19.016 1.00 89.31 326 GLN A N 1
ATOM 2504 C CA . GLN A 1 326 ? -22.242 -24.844 17.837 1.00 89.31 326 GLN A CA 1
ATOM 2505 C C . GLN A 1 326 ? -21.022 -25.387 17.074 1.00 89.31 326 GLN A C 1
ATOM 2507 O O . GLN A 1 326 ? -20.877 -25.065 15.892 1.00 89.31 326 GLN A O 1
ATOM 2512 N N . GLN A 1 327 ? -20.122 -26.149 17.701 1.00 87.69 327 GLN A N 1
ATOM 2513 C CA . GLN A 1 327 ? -19.074 -26.896 16.998 1.00 87.69 327 GLN A CA 1
ATOM 2514 C C . GLN A 1 327 ? -19.686 -28.093 16.262 1.00 87.69 327 GLN A C 1
ATOM 2516 O O . GLN A 1 327 ? -19.430 -28.246 15.075 1.00 87.69 327 GLN A O 1
ATOM 2521 N N . ASP A 1 328 ? -20.554 -28.875 16.904 1.00 87.88 328 ASP A N 1
ATOM 2522 C CA . ASP A 1 328 ? -21.219 -30.035 16.294 1.00 87.88 328 ASP A CA 1
ATOM 2523 C C . ASP A 1 328 ? -22.208 -29.660 15.190 1.00 87.88 328 ASP A C 1
ATOM 2525 O O . ASP A 1 328 ? -22.463 -30.448 14.282 1.00 87.88 328 ASP A O 1
ATOM 2529 N N . THR A 1 329 ? -22.755 -28.445 15.217 1.00 86.81 329 THR A N 1
ATOM 2530 C CA . THR A 1 329 ? -23.442 -27.856 14.063 1.00 86.81 329 THR A CA 1
ATOM 2531 C C . THR A 1 329 ? -22.462 -27.623 12.911 1.00 86.81 329 THR A C 1
ATOM 2533 O O . THR A 1 329 ? -22.671 -28.155 11.826 1.00 86.81 329 THR A O 1
ATOM 2536 N N . ARG A 1 330 ? -21.350 -26.913 13.151 1.00 86.19 330 ARG A N 1
ATOM 2537 C CA . ARG A 1 330 ? -20.321 -26.621 12.131 1.00 86.19 330 ARG A CA 1
ATOM 2538 C C . ARG A 1 330 ? -19.614 -27.865 11.578 1.00 86.19 330 ARG A C 1
ATOM 2540 O O . ARG A 1 330 ? -19.222 -27.859 10.422 1.00 86.19 330 ARG A O 1
ATOM 2547 N N . ARG A 1 331 ? -19.483 -28.936 12.370 1.00 83.94 331 ARG A N 1
ATOM 2548 C CA . ARG A 1 331 ? -18.971 -30.252 11.933 1.00 83.94 331 ARG A CA 1
ATOM 2549 C C . ARG A 1 331 ? -19.914 -30.972 10.961 1.00 83.94 331 ARG A C 1
ATOM 2551 O O . ARG A 1 331 ? -19.468 -31.892 10.288 1.00 83.94 331 ARG A O 1
ATOM 2558 N N . ARG A 1 332 ? -21.200 -30.595 10.919 1.00 83.06 332 ARG A N 1
ATOM 2559 C CA . ARG A 1 332 ? -22.237 -31.208 10.069 1.00 83.06 332 ARG A CA 1
ATOM 2560 C C . ARG A 1 332 ? -22.688 -30.319 8.909 1.00 83.06 332 ARG A C 1
ATOM 2562 O O . ARG A 1 332 ? -23.133 -30.860 7.900 1.00 83.06 332 ARG A O 1
ATOM 2569 N N . GLU A 1 333 ? -22.555 -28.995 9.018 1.00 81.94 333 GLU A N 1
ATOM 2570 C CA . GLU A 1 333 ? -22.836 -28.044 7.931 1.00 81.94 333 GLU A CA 1
ATOM 2571 C C . GLU A 1 333 ? -22.139 -28.479 6.625 1.00 81.94 333 GLU A C 1
ATOM 2573 O O . GLU A 1 333 ? -20.915 -28.534 6.551 1.00 81.94 333 GLU A O 1
ATOM 2578 N N . GLY A 1 334 ? -22.927 -28.809 5.595 1.00 81.94 334 GLY A N 1
ATOM 2579 C CA . GLY A 1 334 ? -22.418 -29.239 4.287 1.00 81.94 334 GLY A CA 1
ATOM 2580 C C . GLY A 1 334 ? -21.943 -30.696 4.195 1.00 81.94 334 GLY A C 1
ATOM 2581 O O . GLY A 1 334 ? -21.434 -31.087 3.150 1.00 81.94 334 GLY A O 1
ATOM 2582 N N . THR A 1 335 ? -22.113 -31.518 5.238 1.00 84.25 335 THR A N 1
ATOM 2583 C CA . THR A 1 335 ? -21.756 -32.954 5.184 1.00 84.25 335 THR A CA 1
ATOM 2584 C C . THR A 1 335 ? -22.781 -33.811 4.441 1.00 84.25 335 THR A C 1
ATOM 2586 O O . THR A 1 335 ? -22.431 -34.881 3.943 1.00 84.25 335 THR A O 1
ATOM 2589 N N . THR A 1 336 ? -24.032 -33.349 4.329 1.00 87.19 336 THR A N 1
ATOM 2590 C CA . THR A 1 336 ? -25.068 -34.002 3.520 1.00 87.19 336 THR A CA 1
ATOM 2591 C C . THR A 1 336 ? -25.318 -33.245 2.217 1.00 87.19 336 THR A C 1
ATOM 2593 O O . THR A 1 336 ? -25.188 -32.021 2.133 1.00 87.19 336 THR A O 1
ATOM 2596 N N . VAL A 1 337 ? -25.720 -33.984 1.182 1.00 87.50 337 VAL A N 1
ATOM 2597 C CA . VAL A 1 337 ? -26.139 -33.417 -0.107 1.00 87.50 337 VAL A CA 1
ATOM 2598 C C . VAL A 1 337 ? -27.352 -32.497 0.070 1.00 87.50 337 VAL A C 1
ATOM 2600 O O . VAL A 1 337 ? -27.451 -31.451 -0.574 1.00 87.50 337 VAL A O 1
ATOM 2603 N N . GLU A 1 338 ? -28.260 -32.865 0.967 1.00 89.31 338 GLU A N 1
ATOM 2604 C CA . GLU A 1 338 ? -29.439 -32.092 1.320 1.00 89.31 338 GLU A CA 1
ATOM 2605 C C . GLU A 1 338 ? -29.073 -30.747 1.980 1.00 89.31 338 GLU A C 1
ATOM 2607 O O . GLU A 1 338 ? -29.603 -29.718 1.557 1.00 89.31 338 GLU A O 1
ATOM 2612 N N . ASP A 1 339 ? -28.112 -30.712 2.914 1.00 86.31 339 ASP A N 1
ATOM 2613 C CA . ASP A 1 339 ? -27.609 -29.476 3.542 1.00 86.31 339 ASP A CA 1
ATOM 2614 C C . ASP A 1 339 ? -26.952 -28.526 2.532 1.00 86.31 339 ASP A C 1
ATOM 2616 O O . ASP A 1 339 ? -27.189 -27.315 2.580 1.00 86.31 339 ASP A O 1
ATOM 2620 N N . ILE A 1 340 ? -26.143 -29.054 1.604 1.00 89.25 340 ILE A N 1
ATOM 2621 C CA . ILE A 1 340 ? -25.485 -28.270 0.542 1.00 89.25 340 ILE A CA 1
ATOM 2622 C C . ILE A 1 340 ? -26.545 -27.547 -0.306 1.00 89.25 340 ILE A C 1
ATOM 2624 O O . ILE A 1 340 ? -26.496 -26.326 -0.494 1.00 89.25 340 ILE A O 1
ATOM 2628 N N . VAL A 1 341 ? -27.556 -28.288 -0.769 1.00 91.94 341 VAL A N 1
ATOM 2629 C CA . VAL A 1 341 ? -28.643 -27.749 -1.600 1.00 91.94 341 VAL A CA 1
ATOM 2630 C C . VAL A 1 341 ? -29.526 -26.783 -0.806 1.00 91.94 341 VAL A C 1
ATOM 2632 O O . VAL A 1 341 ? -29.858 -25.711 -1.315 1.00 91.94 341 VAL A O 1
ATOM 2635 N N . ALA A 1 342 ? -29.868 -27.108 0.445 1.00 90.50 342 ALA A N 1
ATOM 2636 C CA . ALA A 1 342 ? -30.656 -26.250 1.327 1.00 90.50 342 ALA A CA 1
ATOM 2637 C C . ALA A 1 342 ? -29.942 -24.924 1.638 1.00 90.50 342 ALA A C 1
ATOM 2639 O O . ALA A 1 342 ? -30.574 -23.863 1.639 1.00 90.50 342 ALA A O 1
ATOM 2640 N N . THR A 1 343 ? -28.623 -24.964 1.841 1.00 89.81 343 THR A N 1
ATOM 2641 C CA . THR A 1 343 ? -27.779 -23.782 2.072 1.00 89.81 343 THR A CA 1
ATOM 2642 C C . THR A 1 343 ? -27.746 -22.887 0.834 1.00 89.81 343 THR A C 1
ATOM 2644 O O . THR A 1 343 ? -28.017 -21.687 0.934 1.00 89.81 343 THR A O 1
ATOM 2647 N N . TYR A 1 344 ? -27.495 -23.459 -0.349 1.00 91.88 344 TYR A N 1
ATOM 2648 C CA . TYR A 1 344 ? -27.484 -22.710 -1.608 1.00 91.88 344 TYR A CA 1
ATOM 2649 C C . TYR A 1 344 ? -28.867 -22.112 -1.930 1.00 91.88 344 TYR A C 1
ATOM 2651 O O . TYR A 1 344 ? -28.980 -20.916 -2.206 1.00 91.88 344 TYR A O 1
ATOM 2659 N N . TYR A 1 345 ? -29.946 -22.888 -1.789 1.00 92.06 345 TYR A N 1
ATOM 2660 C CA . TYR A 1 345 ? -31.323 -22.411 -1.965 1.00 92.06 345 TYR A CA 1
ATOM 2661 C C . TYR A 1 345 ? -31.682 -21.268 -0.999 1.00 92.06 345 TYR A C 1
ATOM 2663 O O . TYR A 1 345 ? -32.286 -20.269 -1.407 1.00 92.06 345 TYR A O 1
ATOM 2671 N N . SER A 1 346 ? -31.253 -21.366 0.263 1.00 88.81 346 SER A N 1
ATOM 2672 C CA . SER A 1 346 ? -31.452 -20.324 1.277 1.00 88.81 346 SER A CA 1
ATOM 2673 C C . SER A 1 346 ? -30.656 -19.051 0.973 1.00 88.81 346 SER A C 1
ATOM 2675 O O . SER A 1 346 ? -31.169 -17.950 1.186 1.00 88.81 346 SER A O 1
ATOM 2677 N N . LEU A 1 347 ? -29.440 -19.166 0.428 1.00 88.75 347 LEU A N 1
ATOM 2678 C CA . LEU A 1 347 ? -28.631 -18.031 -0.033 1.00 88.75 347 LEU A CA 1
ATOM 2679 C C . LEU A 1 347 ? -29.328 -17.278 -1.175 1.00 88.75 347 LEU A C 1
ATOM 2681 O O . LEU A 1 347 ? -29.426 -16.048 -1.130 1.00 88.75 347 LEU A O 1
ATOM 2685 N N . LEU A 1 348 ? -29.857 -18.006 -2.163 1.00 90.44 348 LEU A N 1
ATOM 2686 C CA . LEU A 1 348 ? -30.594 -17.428 -3.292 1.00 90.44 348 LEU A CA 1
ATOM 2687 C C . LEU A 1 348 ? -31.848 -16.674 -2.834 1.00 90.44 348 LEU A C 1
ATOM 2689 O O . LEU A 1 348 ? -32.143 -15.597 -3.348 1.00 90.44 348 LEU A O 1
ATOM 2693 N N . HIS A 1 349 ? -32.581 -17.201 -1.854 1.00 88.06 349 HIS A N 1
ATOM 2694 C CA . HIS A 1 349 ? -33.794 -16.553 -1.352 1.00 88.06 349 HIS A CA 1
ATOM 2695 C C . HIS A 1 349 ? -33.505 -15.342 -0.454 1.00 88.06 349 HIS A C 1
ATOM 2697 O O . HIS A 1 349 ? -34.223 -14.346 -0.534 1.00 88.06 349 HIS A O 1
ATOM 2703 N N . ASN A 1 350 ? -32.421 -15.370 0.328 1.00 83.56 350 ASN A N 1
ATOM 2704 C CA . ASN A 1 350 ? -32.059 -14.283 1.243 1.00 83.56 350 ASN A CA 1
ATOM 2705 C C . ASN A 1 350 ? -31.310 -13.098 0.590 1.00 83.56 350 ASN A C 1
ATOM 2707 O O . ASN A 1 350 ? -31.224 -12.032 1.203 1.00 83.56 350 ASN A O 1
ATOM 2711 N N . LYS A 1 351 ? -30.774 -13.233 -0.634 1.00 84.00 351 LYS A N 1
ATOM 2712 C CA . LYS A 1 351 ? -30.107 -12.130 -1.360 1.00 84.00 351 LYS A CA 1
ATOM 2713 C C . LYS A 1 351 ? -31.079 -11.408 -2.302 1.00 84.00 351 LYS A C 1
ATOM 2715 O O . LYS A 1 351 ? -31.369 -11.905 -3.388 1.00 84.00 351 LYS A O 1
ATOM 2720 N N . SER A 1 352 ? -31.545 -10.219 -1.912 1.00 87.12 352 SER A N 1
ATOM 2721 C CA . SER A 1 352 ? -32.406 -9.350 -2.734 1.00 87.12 352 SER A CA 1
ATOM 2722 C C . SER A 1 352 ? -31.785 -8.991 -4.092 1.00 87.12 352 SER A C 1
ATOM 2724 O O . SER A 1 352 ? -30.564 -9.006 -4.256 1.00 87.12 352 SER A O 1
ATOM 2726 N N . CYS A 1 353 ? -32.624 -8.643 -5.074 1.00 90.44 353 CYS A N 1
ATOM 2727 C CA . CYS A 1 353 ? -32.144 -8.068 -6.330 1.00 90.44 353 CYS A CA 1
ATOM 2728 C C . CYS A 1 353 ? -31.657 -6.627 -6.103 1.00 90.44 353 CYS A C 1
ATOM 2730 O O . CYS A 1 353 ? -32.227 -5.902 -5.289 1.00 90.44 353 CYS A O 1
ATOM 2732 N N . THR A 1 354 ? -30.600 -6.234 -6.811 1.00 91.50 354 THR A N 1
ATOM 2733 C CA . THR A 1 354 ? -29.982 -4.897 -6.744 1.00 91.50 354 THR A CA 1
ATOM 2734 C C . THR A 1 354 ? -30.319 -4.011 -7.942 1.00 91.50 354 THR A C 1
ATOM 2736 O O . THR A 1 354 ? -30.010 -2.827 -7.908 1.00 91.50 354 THR A O 1
ATOM 2739 N N . ALA A 1 355 ? -30.958 -4.560 -8.980 1.00 90.00 355 ALA A N 1
ATOM 2740 C CA . ALA A 1 355 ? -31.466 -3.787 -10.109 1.00 90.00 355 ALA A CA 1
ATOM 2741 C C . ALA A 1 355 ? -32.452 -2.705 -9.651 1.00 90.00 355 ALA A C 1
ATOM 2743 O O . ALA A 1 355 ? -33.322 -2.969 -8.814 1.00 90.00 355 ALA A O 1
ATOM 2744 N N . VAL A 1 356 ? -32.332 -1.522 -10.246 1.00 91.00 356 VAL A N 1
ATOM 2745 C CA . VAL A 1 356 ? -33.199 -0.360 -10.033 1.00 91.00 356 VAL A CA 1
ATOM 2746 C C . VAL A 1 356 ? -33.802 0.013 -11.384 1.00 91.00 356 VAL A C 1
ATOM 2748 O O . VAL A 1 356 ? -33.060 0.107 -12.361 1.00 91.00 356 VAL A O 1
ATOM 2751 N N . ASP A 1 357 ? -35.124 0.161 -11.461 1.00 88.12 357 ASP A N 1
ATOM 2752 C CA . ASP A 1 357 ? -35.797 0.520 -12.714 1.00 88.12 357 ASP A CA 1
ATOM 2753 C C . ASP A 1 357 ? -35.618 2.003 -13.083 1.00 88.12 357 ASP A C 1
ATOM 2755 O O . ASP A 1 357 ? -35.115 2.812 -12.301 1.00 88.12 357 ASP A O 1
ATOM 2759 N N . SER A 1 358 ? -36.055 2.375 -14.290 1.00 85.38 358 SER A N 1
ATOM 2760 C CA . SER A 1 358 ? -36.010 3.752 -14.807 1.00 85.38 358 SER A CA 1
ATOM 2761 C C . SER A 1 358 ? -36.803 4.769 -13.973 1.00 85.38 358 SER A C 1
ATOM 2763 O O . SER A 1 358 ? -36.711 5.966 -14.226 1.00 85.38 358 SER A O 1
ATOM 2765 N N . SER A 1 359 ? -37.587 4.313 -12.993 1.00 87.56 359 SER A N 1
ATOM 2766 C CA . SER A 1 359 ? -38.347 5.139 -12.052 1.00 87.56 359 SER A CA 1
ATOM 2767 C C . SER A 1 359 ? -37.765 5.097 -10.630 1.00 87.56 359 SER A C 1
ATOM 2769 O O . SER A 1 359 ? -38.415 5.547 -9.688 1.00 87.56 359 SER A O 1
ATOM 2771 N N . GLY A 1 360 ? -36.549 4.566 -10.456 1.00 89.12 360 GLY A N 1
ATOM 2772 C CA . GLY A 1 360 ? -35.831 4.533 -9.181 1.00 89.12 360 GLY A CA 1
ATOM 2773 C C . GLY A 1 360 ? -36.238 3.399 -8.233 1.00 89.12 360 GLY A C 1
ATOM 2774 O O . GLY A 1 360 ? -35.780 3.373 -7.089 1.00 89.12 360 GLY A O 1
ATOM 2775 N N . ASN A 1 361 ? -37.072 2.443 -8.659 1.00 88.44 361 ASN A N 1
ATOM 2776 C CA . ASN A 1 361 ? -37.567 1.385 -7.776 1.00 88.44 361 ASN A CA 1
ATOM 2777 C C . ASN A 1 361 ? -36.671 0.144 -7.803 1.00 88.44 361 ASN A C 1
ATOM 2779 O O . ASN A 1 361 ? -36.337 -0.396 -8.856 1.00 88.44 361 ASN A O 1
ATOM 2783 N N . LEU A 1 362 ? -36.347 -0.373 -6.616 1.00 91.50 362 LEU A N 1
ATOM 2784 C CA . LEU A 1 362 ? -35.635 -1.640 -6.459 1.00 91.50 362 LEU A CA 1
ATOM 2785 C C . LEU A 1 362 ? -36.482 -2.831 -6.929 1.00 91.50 362 LEU A C 1
ATOM 2787 O O . LEU A 1 362 ? -37.612 -3.040 -6.474 1.00 91.50 362 LEU A O 1
ATOM 2791 N N . CYS A 1 363 ? -35.886 -3.665 -7.781 1.00 92.81 363 CYS A N 1
ATOM 2792 C CA . CYS A 1 363 ? -36.486 -4.885 -8.301 1.00 92.81 363 CYS A CA 1
ATOM 2793 C C . CYS A 1 363 ? -36.868 -5.858 -7.172 1.00 92.81 363 CYS A C 1
ATOM 2795 O O . CYS A 1 363 ? -36.025 -6.334 -6.409 1.00 92.81 363 CYS A O 1
ATOM 2797 N N . ARG A 1 364 ? -38.156 -6.215 -7.106 1.00 91.88 364 ARG A N 1
ATOM 2798 C CA . ARG A 1 364 ? -38.709 -7.150 -6.106 1.00 91.88 364 ARG A CA 1
ATOM 2799 C C . ARG A 1 364 ? -38.728 -8.614 -6.565 1.00 91.88 364 ARG A C 1
ATOM 2801 O O . ARG A 1 364 ? -39.282 -9.457 -5.864 1.00 91.88 364 ARG A O 1
ATOM 2808 N N . GLY A 1 365 ? -38.143 -8.914 -7.726 1.00 91.38 365 GLY A N 1
ATOM 2809 C CA . GLY A 1 365 ? -38.180 -10.245 -8.326 1.00 91.38 365 GLY A CA 1
ATOM 2810 C C . GLY A 1 365 ? -37.491 -11.319 -7.476 1.00 91.38 365 GLY A C 1
ATOM 2811 O O . GLY A 1 365 ? -36.430 -11.083 -6.885 1.00 91.38 365 GLY A O 1
ATOM 2812 N N . LYS A 1 366 ? -38.091 -12.509 -7.423 1.00 92.19 366 LYS A N 1
ATOM 2813 C CA . LYS A 1 366 ? -37.620 -13.732 -6.753 1.00 92.19 366 LYS A CA 1
ATOM 2814 C C . LYS A 1 366 ? -36.529 -14.435 -7.587 1.00 92.19 366 LYS A C 1
ATOM 2816 O O . LYS A 1 366 ? -36.338 -14.080 -8.756 1.00 92.19 366 LYS A O 1
ATOM 2821 N N . PRO A 1 367 ? -35.748 -15.376 -7.015 1.00 94.38 367 PRO A N 1
ATOM 2822 C CA . PRO A 1 367 ? -34.882 -16.213 -7.836 1.00 94.38 367 PRO A CA 1
ATOM 2823 C C . PRO A 1 367 ? -35.747 -17.200 -8.636 1.00 94.38 367 PRO A C 1
ATOM 2825 O O . PRO A 1 367 ? -36.812 -17.607 -8.172 1.00 94.38 367 PRO A O 1
ATOM 2828 N N . LYS A 1 368 ? -35.288 -17.615 -9.817 1.00 94.25 368 LYS A N 1
ATOM 2829 C CA . LYS A 1 368 ? -35.971 -18.610 -10.657 1.00 94.25 368 LYS A CA 1
ATOM 2830 C C . LYS A 1 368 ? -34.955 -19.434 -11.444 1.00 94.25 368 LYS A C 1
ATOM 2832 O O . LYS A 1 368 ? -34.038 -18.860 -12.025 1.00 94.25 368 LYS A O 1
ATOM 2837 N N . LEU A 1 369 ? -35.130 -20.756 -11.496 1.00 94.12 369 LEU A N 1
ATOM 2838 C CA . LEU A 1 369 ? -34.354 -21.604 -12.406 1.00 94.12 369 LEU A CA 1
ATOM 2839 C C . LEU A 1 369 ? -34.736 -21.317 -13.862 1.00 94.12 369 LEU A C 1
ATOM 2841 O O . LEU A 1 369 ? -35.913 -21.312 -14.222 1.00 94.12 369 LEU A O 1
ATOM 2845 N N . MET A 1 370 ? -33.720 -21.110 -14.691 1.00 90.69 370 MET A N 1
ATOM 2846 C CA . MET A 1 370 ? -33.823 -20.905 -16.131 1.00 90.69 370 MET A CA 1
ATOM 2847 C C . MET A 1 370 ? -32.936 -21.934 -16.844 1.00 90.69 370 MET A C 1
ATOM 2849 O O . MET A 1 370 ? -31.827 -22.194 -16.372 1.00 90.69 370 MET A O 1
ATOM 2853 N N . PRO A 1 371 ? -33.388 -22.541 -17.954 1.00 90.38 371 PRO A N 1
ATOM 2854 C CA . PRO A 1 371 ? -32.551 -23.440 -18.738 1.00 90.38 371 PRO A CA 1
ATOM 2855 C C . PRO A 1 371 ? -31.427 -22.669 -19.444 1.00 90.38 371 PRO A C 1
ATOM 2857 O O . PRO A 1 371 ? -31.554 -21.480 -19.753 1.00 90.38 371 PRO A O 1
ATOM 2860 N N . ILE A 1 372 ? -30.325 -23.361 -19.719 1.00 86.69 372 ILE A N 1
ATOM 2861 C CA . ILE A 1 372 ? -29.225 -22.880 -20.558 1.00 86.69 372 ILE A CA 1
ATOM 2862 C C . ILE A 1 372 ? -29.552 -23.230 -22.016 1.00 86.69 372 ILE A C 1
ATOM 2864 O O . ILE A 1 372 ? -29.855 -24.378 -22.326 1.00 86.69 372 ILE A O 1
ATOM 2868 N N . ALA A 1 373 ? -29.496 -22.244 -22.916 1.00 78.12 373 ALA A N 1
ATOM 2869 C CA . ALA A 1 373 ? -29.906 -22.425 -24.314 1.00 78.12 373 ALA A CA 1
ATOM 2870 C C . ALA A 1 373 ? -29.029 -23.435 -25.083 1.00 78.12 373 ALA A C 1
ATOM 2872 O O . ALA A 1 373 ? -29.541 -24.209 -25.886 1.00 78.12 373 ALA A O 1
ATOM 2873 N N . ASN A 1 374 ? -27.722 -23.459 -24.796 1.00 73.88 374 ASN A N 1
ATOM 2874 C CA . ASN A 1 374 ? -26.723 -24.225 -25.547 1.00 73.88 374 ASN A CA 1
ATOM 2875 C C . ASN A 1 374 ? -26.194 -25.432 -24.743 1.00 73.88 374 ASN A C 1
ATOM 2877 O O . ASN A 1 374 ? -24.988 -25.632 -24.621 1.00 73.88 374 ASN A O 1
ATOM 2881 N N . GLY A 1 375 ? -27.091 -26.235 -24.162 1.00 74.31 375 GLY A N 1
ATOM 2882 C CA . GLY A 1 375 ? -26.730 -27.486 -23.484 1.00 74.31 375 GLY A CA 1
ATOM 2883 C C . GLY A 1 375 ? -26.327 -27.306 -22.018 1.00 74.31 375 GLY A C 1
ATOM 2884 O O . GLY A 1 375 ? -27.174 -26.984 -21.185 1.00 74.31 375 GLY A O 1
ATOM 2885 N N . THR A 1 376 ? -25.062 -27.577 -21.679 1.00 78.25 376 THR A N 1
ATOM 2886 C CA . THR A 1 376 ? -24.578 -27.582 -20.285 1.00 78.25 376 THR A CA 1
ATOM 2887 C C . THR A 1 376 ? -23.342 -26.725 -20.060 1.00 78.25 376 THR A C 1
ATOM 2889 O O . THR A 1 376 ? -22.352 -26.881 -20.770 1.00 78.25 376 THR A O 1
ATOM 2892 N N . VAL A 1 377 ? -23.345 -25.934 -18.986 1.00 72.88 377 VAL A N 1
ATOM 2893 C CA . VAL A 1 377 ? -22.153 -25.253 -18.451 1.00 72.88 377 VAL A CA 1
ATOM 2894 C C . VAL A 1 377 ? -21.783 -25.916 -17.126 1.00 72.88 377 VAL A C 1
ATOM 2896 O O . VAL A 1 377 ? -22.643 -26.090 -16.265 1.00 72.88 377 VAL A O 1
ATOM 2899 N N . ASN A 1 378 ? -20.523 -26.329 -16.963 1.00 74.12 378 ASN A N 1
ATOM 2900 C CA . ASN A 1 378 ? -20.006 -27.013 -15.765 1.00 74.12 378 ASN A CA 1
ATOM 2901 C C . ASN A 1 378 ? -20.871 -28.214 -15.309 1.00 74.12 378 ASN A C 1
ATOM 2903 O O . ASN A 1 378 ? -21.096 -28.431 -14.118 1.00 74.12 378 ASN A O 1
ATOM 2907 N N . GLY A 1 379 ? -21.411 -28.975 -16.271 1.00 81.50 379 GLY A N 1
ATOM 2908 C CA . GLY A 1 379 ? -22.294 -30.123 -16.021 1.00 81.50 379 GLY A CA 1
ATOM 2909 C C . GLY A 1 379 ? -23.718 -29.774 -15.559 1.00 81.50 379 GLY A C 1
ATOM 2910 O O . GLY A 1 379 ? -24.475 -30.673 -15.202 1.00 81.50 379 GLY A O 1
ATOM 2911 N N . LYS A 1 380 ? -24.102 -28.491 -15.560 1.00 88.00 380 LYS A N 1
ATOM 2912 C CA . LYS A 1 380 ? -25.444 -28.002 -15.207 1.00 88.00 380 LYS A CA 1
ATOM 2913 C C . LYS A 1 380 ? -26.204 -27.607 -16.471 1.00 88.00 380 LYS A C 1
ATOM 2915 O O . LYS A 1 380 ? -25.621 -27.020 -17.378 1.00 88.00 380 LYS A O 1
ATOM 2920 N N . ARG A 1 381 ? -27.499 -27.913 -16.522 1.00 91.25 381 ARG A N 1
ATOM 2921 C CA . ARG A 1 381 ? -28.459 -27.532 -17.579 1.00 91.25 381 ARG A CA 1
ATOM 2922 C C . ARG A 1 381 ? -29.242 -26.268 -17.219 1.00 91.25 381 ARG A C 1
ATOM 2924 O O . ARG A 1 381 ? -29.863 -25.666 -18.092 1.00 91.25 381 ARG A O 1
ATOM 2931 N N . TYR A 1 382 ? -29.237 -25.883 -15.943 1.00 93.19 382 TYR A N 1
ATOM 2932 C CA . TYR A 1 382 ? -29.935 -24.708 -15.430 1.00 93.19 382 TYR A CA 1
ATOM 2933 C C . TYR A 1 382 ? -28.977 -23.692 -14.797 1.00 93.19 382 TYR A C 1
ATOM 2935 O O . TYR A 1 382 ? -27.878 -24.015 -14.348 1.00 93.19 382 TYR A O 1
ATOM 2943 N N . TRP A 1 383 ? -29.449 -22.454 -14.711 1.00 92.50 383 TRP A N 1
ATOM 2944 C CA . TRP A 1 383 ? -28.868 -21.359 -13.937 1.00 92.50 383 TRP A CA 1
ATOM 2945 C C . TRP A 1 383 ? -29.988 -20.618 -13.194 1.00 92.50 383 TRP A C 1
ATOM 2947 O O . TRP A 1 383 ? -31.169 -20.855 -13.455 1.00 92.50 383 TRP A O 1
ATOM 2957 N N . VAL A 1 384 ? -29.652 -19.740 -12.247 1.00 93.06 384 VAL A N 1
ATOM 2958 C CA . VAL A 1 384 ? -30.649 -19.001 -11.457 1.00 93.06 384 VAL A CA 1
ATOM 2959 C C . VAL A 1 384 ? -30.687 -17.537 -11.883 1.00 93.06 384 VAL A C 1
ATOM 2961 O O . VAL A 1 384 ? -29.719 -16.800 -11.700 1.00 93.06 384 VAL A O 1
ATOM 2964 N N . ALA A 1 385 ? -31.831 -17.112 -12.408 1.00 92.38 385 ALA A N 1
ATOM 2965 C CA . ALA A 1 385 ? -32.122 -15.742 -12.811 1.00 92.38 385 ALA A CA 1
ATOM 2966 C C . ALA A 1 385 ? -32.997 -15.016 -11.775 1.00 92.38 385 ALA A C 1
ATOM 2968 O O . ALA A 1 385 ? -33.464 -15.602 -10.796 1.00 92.38 385 ALA A O 1
ATOM 2969 N N . CYS A 1 386 ? -33.271 -13.738 -12.031 1.00 94.50 386 CYS A N 1
ATOM 2970 C CA . CYS A 1 386 ? -34.322 -12.978 -11.364 1.00 94.50 386 CYS A CA 1
ATOM 2971 C C . CYS A 1 386 ? -35.610 -13.030 -12.202 1.00 94.50 386 CYS A C 1
ATOM 2973 O O . CYS A 1 386 ? -35.575 -12.664 -13.373 1.00 94.50 386 CYS A O 1
ATOM 2975 N N . ASP A 1 387 ? -36.746 -13.431 -11.623 1.00 93.75 387 ASP A N 1
ATOM 2976 C CA . ASP A 1 387 ? -38.027 -13.501 -12.356 1.00 93.75 387 ASP A CA 1
ATOM 2977 C C . ASP A 1 387 ? -38.577 -12.128 -12.793 1.00 93.75 387 ASP A C 1
ATOM 2979 O O . ASP A 1 387 ? -39.356 -12.049 -13.738 1.00 93.75 387 ASP A O 1
ATOM 2983 N N . GLY A 1 388 ? -38.130 -11.048 -12.145 1.00 90.19 388 GLY A N 1
ATOM 2984 C CA . GLY A 1 388 ? -38.452 -9.665 -12.494 1.00 90.19 388 GLY A CA 1
ATOM 2985 C C . GLY A 1 388 ? -37.625 -9.084 -13.646 1.00 90.19 388 GLY A C 1
ATOM 2986 O O . GLY A 1 388 ? -37.826 -7.917 -13.973 1.00 90.19 388 GLY A O 1
ATOM 2987 N N . TRP A 1 389 ? -36.691 -9.852 -14.223 1.00 90.00 389 TRP A N 1
ATOM 2988 C CA . TRP A 1 389 ? -35.937 -9.469 -15.424 1.00 90.00 389 TRP A CA 1
ATOM 2989 C C . TRP A 1 389 ? -36.863 -9.382 -16.640 1.00 90.00 389 TRP A C 1
ATOM 2991 O O . TRP A 1 389 ? -37.711 -10.253 -16.847 1.00 90.00 389 TRP A O 1
ATOM 3001 N N . ARG A 1 390 ? -36.690 -8.348 -17.466 1.00 86.12 390 ARG A N 1
ATOM 3002 C CA . ARG A 1 390 ? -37.461 -8.131 -18.699 1.00 86.12 390 ARG A CA 1
ATOM 3003 C C . ARG A 1 390 ? -36.574 -7.542 -19.800 1.00 86.12 390 ARG A C 1
ATOM 3005 O O . ARG A 1 390 ? -35.452 -7.119 -19.541 1.00 86.12 390 ARG A O 1
ATOM 3012 N N . LYS A 1 391 ? -37.078 -7.461 -21.038 1.00 83.88 391 LYS A N 1
ATOM 3013 C CA . LYS A 1 391 ? -36.329 -6.851 -22.159 1.00 83.88 391 LYS A CA 1
ATOM 3014 C C . LYS A 1 391 ? -36.074 -5.350 -21.950 1.00 83.88 391 LYS A C 1
ATOM 3016 O O . LYS A 1 391 ? -35.010 -4.864 -22.312 1.00 83.88 391 LYS A O 1
ATOM 3021 N N . ASP A 1 392 ? -37.037 -4.657 -21.347 1.00 82.19 392 ASP A N 1
ATOM 3022 C CA . ASP A 1 392 ? -36.976 -3.258 -20.903 1.00 82.19 392 ASP A CA 1
ATOM 3023 C C . ASP A 1 392 ? -36.152 -3.063 -19.618 1.00 82.19 392 ASP A C 1
ATOM 3025 O O . ASP A 1 392 ? -35.598 -1.991 -19.396 1.00 82.19 392 ASP A O 1
ATOM 3029 N N . PHE A 1 393 ? -36.040 -4.101 -18.784 1.00 86.06 393 PHE A N 1
ATOM 3030 C CA . PHE A 1 393 ? -35.392 -4.046 -17.475 1.00 86.06 393 PHE A CA 1
ATOM 3031 C C . PHE A 1 393 ? -34.440 -5.236 -17.312 1.00 86.06 393 PHE A C 1
ATOM 3033 O O . PHE A 1 393 ? -34.783 -6.274 -16.743 1.00 86.06 393 PHE A O 1
ATOM 3040 N N . LYS A 1 394 ? -33.254 -5.091 -17.918 1.00 82.75 394 LYS A N 1
ATOM 3041 C CA . LYS A 1 394 ? -32.259 -6.165 -18.086 1.00 82.75 394 LYS A CA 1
ATOM 3042 C C . LYS A 1 394 ? -31.020 -6.036 -17.186 1.00 82.75 394 LYS A C 1
ATOM 3044 O O . LYS A 1 394 ? -30.380 -7.042 -16.890 1.00 82.75 394 LYS A O 1
ATOM 3049 N N . GLU A 1 395 ? -30.660 -4.819 -16.779 1.00 85.62 395 GLU A N 1
ATOM 3050 C CA . GLU A 1 395 ? -29.356 -4.484 -16.184 1.00 85.62 395 GLU A CA 1
ATOM 3051 C C . GLU A 1 395 ? -29.339 -4.613 -14.655 1.00 85.62 395 GLU A C 1
ATOM 3053 O O . GLU A 1 395 ? -30.339 -4.384 -13.980 1.00 85.62 395 GLU A O 1
ATOM 3058 N N . ASN A 1 396 ? -28.185 -4.993 -14.094 1.00 86.00 396 ASN A N 1
ATOM 3059 C CA . ASN A 1 396 ? -27.961 -5.165 -12.648 1.00 86.00 396 ASN A CA 1
ATOM 3060 C C . ASN A 1 396 ? -28.891 -6.182 -11.943 1.00 86.00 396 ASN A C 1
ATOM 3062 O O . ASN A 1 396 ? -28.941 -6.244 -10.707 1.00 86.00 396 ASN A O 1
ATOM 3066 N N . HIS A 1 397 ? -29.617 -7.010 -12.707 1.00 91.50 397 HIS A N 1
ATOM 3067 C CA . HIS A 1 397 ? -30.423 -8.107 -12.172 1.00 91.50 397 HIS A CA 1
ATOM 3068 C C . HIS A 1 397 ? -29.541 -9.205 -11.581 1.00 91.50 397 HIS A C 1
ATOM 3070 O O . HIS A 1 397 ? -28.463 -9.511 -12.085 1.00 91.50 397 HIS A O 1
ATOM 3076 N N . ARG A 1 398 ? -30.019 -9.836 -10.505 1.00 88.69 398 ARG A N 1
ATOM 3077 C CA . ARG A 1 398 ? -29.297 -10.942 -9.868 1.00 88.69 398 ARG A CA 1
ATOM 3078 C C . ARG A 1 398 ? -29.303 -12.199 -10.742 1.00 88.69 398 ARG A C 1
ATOM 3080 O O . ARG A 1 398 ? -30.362 -12.664 -11.162 1.00 88.69 398 ARG A O 1
ATOM 3087 N N . THR A 1 399 ? -28.118 -12.765 -10.937 1.00 90.38 399 THR A N 1
ATOM 3088 C CA . THR A 1 399 ? -27.861 -13.989 -11.703 1.00 90.38 399 THR A CA 1
ATOM 3089 C C . THR A 1 399 ? -26.869 -14.867 -10.939 1.00 90.38 399 THR A C 1
ATOM 3091 O O . THR A 1 399 ? -25.921 -14.342 -10.354 1.00 90.38 399 THR A O 1
ATOM 3094 N N . PHE A 1 400 ? -27.054 -16.188 -10.942 1.00 91.56 400 PHE A N 1
ATOM 3095 C CA . PHE A 1 400 ? -26.146 -17.132 -10.282 1.00 91.56 400 PHE A CA 1
ATOM 3096 C C . PHE A 1 400 ? -25.971 -18.405 -11.118 1.00 91.56 400 PHE A C 1
ATOM 3098 O O . PHE A 1 400 ? -26.950 -19.005 -11.568 1.00 91.56 400 PHE A O 1
ATOM 3105 N N . SER A 1 401 ? -24.726 -18.848 -11.278 1.00 90.44 401 SER A N 1
ATOM 3106 C CA . SER A 1 401 ? -24.394 -20.207 -11.711 1.00 90.44 401 SER A CA 1
ATOM 3107 C C . SER A 1 401 ? -24.627 -21.198 -10.565 1.00 90.44 401 SER A C 1
ATOM 3109 O O . SER A 1 401 ? -24.455 -20.852 -9.392 1.00 90.44 401 SER A O 1
ATOM 3111 N N . ILE A 1 402 ? -25.027 -22.432 -10.893 1.00 91.00 402 ILE A N 1
ATOM 3112 C CA . ILE A 1 402 ? -25.162 -23.524 -9.917 1.00 91.00 402 ILE A CA 1
ATOM 3113 C C . ILE A 1 402 ? -23.766 -24.143 -9.689 1.00 91.00 402 ILE A C 1
ATOM 3115 O O . ILE A 1 402 ? -23.168 -24.610 -10.661 1.00 91.00 402 ILE A O 1
ATOM 3119 N N . PRO A 1 403 ? -23.236 -24.172 -8.450 1.00 90.50 403 PRO A N 1
ATOM 3120 C CA . PRO A 1 403 ? -21.941 -24.784 -8.140 1.00 90.50 403 PRO A CA 1
ATOM 3121 C C . PRO A 1 403 ? -21.865 -26.276 -8.499 1.00 90.50 403 PRO A C 1
ATOM 3123 O O . PRO A 1 403 ? -22.881 -26.976 -8.517 1.00 90.50 403 PRO A O 1
ATOM 3126 N N . GLY A 1 404 ? -20.659 -26.772 -8.794 1.00 85.56 404 GLY A N 1
ATOM 3127 C CA . GLY A 1 404 ? -20.419 -28.152 -9.240 1.00 85.56 404 GLY A CA 1
ATOM 3128 C C . GLY A 1 404 ? -20.919 -29.206 -8.246 1.00 85.56 404 GLY A C 1
ATOM 3129 O O . GLY A 1 404 ? -21.599 -30.152 -8.640 1.00 85.56 404 GLY A O 1
ATOM 3130 N N . ASP A 1 405 ? -20.682 -28.955 -6.965 1.00 86.81 405 ASP A N 1
ATOM 3131 C CA . ASP A 1 405 ? -21.072 -29.734 -5.789 1.00 86.81 405 ASP A CA 1
ATOM 3132 C C . ASP A 1 405 ? -22.584 -29.743 -5.500 1.00 86.81 405 ASP A C 1
ATOM 3134 O O . ASP A 1 405 ? -23.080 -30.725 -4.957 1.00 86.81 405 ASP A O 1
ATOM 3138 N N . VAL A 1 406 ? -23.343 -28.716 -5.908 1.00 91.94 406 VAL A N 1
ATOM 3139 C CA . VAL A 1 406 ? -24.801 -28.622 -5.681 1.00 91.94 406 VAL A CA 1
ATOM 3140 C C . VAL A 1 406 ? -25.565 -29.514 -6.680 1.00 91.94 406 VAL A C 1
ATOM 3142 O O . VAL A 1 406 ? -25.574 -29.205 -7.883 1.00 91.94 406 VAL A O 1
ATOM 3145 N N . PRO A 1 407 ? -26.257 -30.599 -6.259 1.00 90.69 407 PRO A N 1
ATOM 3146 C CA . PRO A 1 407 ? -26.915 -31.500 -7.205 1.00 90.69 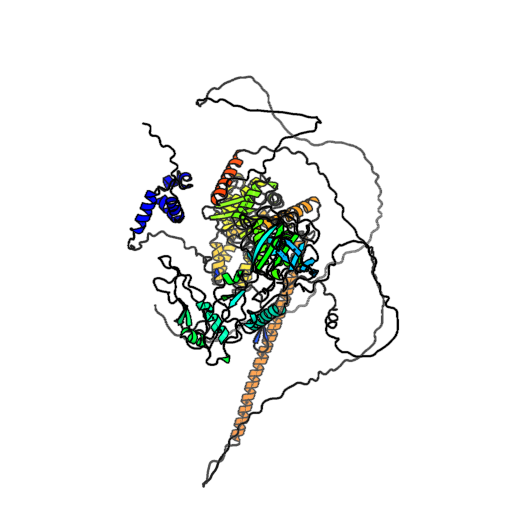407 PRO A CA 1
ATOM 3147 C C . PRO A 1 407 ? -28.214 -30.913 -7.770 1.00 90.69 407 PRO A C 1
ATOM 3149 O O . PRO A 1 407 ? -29.242 -30.816 -7.097 1.00 90.69 407 PRO A O 1
ATOM 3152 N N . GLU A 1 408 ? -28.171 -30.575 -9.060 1.00 91.75 408 GLU A N 1
ATOM 3153 C CA . GLU A 1 408 ? -29.239 -29.903 -9.812 1.00 91.75 408 GLU A CA 1
ATOM 3154 C C . GLU A 1 408 ? -30.623 -30.548 -9.624 1.00 91.75 408 GLU A C 1
ATOM 3156 O O . GLU A 1 408 ? -31.608 -29.836 -9.442 1.00 91.75 408 GLU A O 1
ATOM 3161 N N . ARG A 1 409 ? -30.700 -31.888 -9.596 1.00 92.19 409 ARG A N 1
ATOM 3162 C CA . ARG A 1 409 ? -31.956 -32.639 -9.407 1.00 92.19 409 ARG A CA 1
ATOM 3163 C C . ARG A 1 409 ? -32.719 -32.206 -8.153 1.00 92.19 409 ARG A C 1
ATOM 3165 O O . ARG A 1 409 ? -33.938 -32.098 -8.198 1.00 92.19 409 ARG A O 1
ATOM 3172 N N . LEU A 1 410 ? -32.016 -31.975 -7.045 1.00 92.25 410 LEU A N 1
ATOM 3173 C CA . LEU A 1 410 ? -32.625 -31.591 -5.770 1.00 92.25 410 LEU A CA 1
ATOM 3174 C C . LEU A 1 410 ? -32.918 -30.092 -5.702 1.00 92.25 410 LEU A C 1
ATOM 3176 O O . LEU A 1 410 ? -33.916 -29.691 -5.109 1.00 92.25 410 LEU A O 1
ATOM 3180 N N . LEU A 1 411 ? -32.102 -29.265 -6.361 1.00 93.81 411 LEU A N 1
ATOM 3181 C CA . LEU A 1 411 ? -32.392 -27.840 -6.487 1.00 93.81 411 LEU A CA 1
ATOM 3182 C C . LEU A 1 411 ? -33.675 -27.607 -7.307 1.00 93.81 411 LEU A C 1
ATOM 3184 O O . LEU A 1 411 ? -34.487 -26.771 -6.923 1.00 93.81 411 LEU A O 1
ATOM 3188 N N . ILE A 1 412 ? -33.901 -28.388 -8.373 1.00 93.06 412 ILE A N 1
ATOM 3189 C CA . ILE A 1 412 ? -35.164 -28.386 -9.134 1.00 93.06 412 ILE A CA 1
ATOM 3190 C C . ILE A 1 412 ? -36.351 -28.721 -8.218 1.00 93.06 412 ILE A C 1
ATOM 3192 O O . ILE A 1 412 ? -37.309 -27.951 -8.201 1.00 93.06 412 ILE A O 1
ATOM 3196 N N . LYS A 1 413 ? -36.268 -29.790 -7.401 1.00 92.94 413 LYS A N 1
ATOM 3197 C CA . LYS A 1 413 ? -37.320 -30.140 -6.421 1.00 92.94 413 LYS A CA 1
ATOM 3198 C C . LYS A 1 413 ? -37.680 -28.941 -5.531 1.00 92.94 413 LYS A C 1
ATOM 3200 O O . LYS A 1 413 ? -38.851 -28.585 -5.436 1.00 92.94 413 LYS A O 1
ATOM 3205 N N . LEU A 1 414 ? -36.687 -28.262 -4.947 1.00 92.62 414 LEU A N 1
ATOM 3206 C CA . LEU A 1 414 ? -36.939 -27.095 -4.089 1.00 92.62 414 LEU A CA 1
ATOM 3207 C C . LEU A 1 414 ? -37.601 -25.924 -4.830 1.00 92.62 414 LEU A C 1
ATOM 3209 O O . LEU A 1 414 ? -38.527 -25.319 -4.297 1.00 92.62 414 LEU A O 1
ATOM 3213 N N . PHE A 1 415 ? -37.174 -25.617 -6.058 1.00 93.12 415 PHE A N 1
ATOM 3214 C CA . PHE A 1 415 ? -37.800 -24.562 -6.868 1.00 93.12 415 PHE A CA 1
ATOM 3215 C C . PHE A 1 415 ? -39.223 -24.912 -7.340 1.00 93.12 415 PHE A C 1
ATOM 3217 O O . PHE A 1 415 ? -40.005 -23.999 -7.601 1.00 93.12 415 PHE A O 1
ATOM 3224 N N . ASN A 1 416 ? -39.577 -26.199 -7.390 1.00 91.06 416 ASN A N 1
ATOM 3225 C CA . ASN A 1 416 ? -40.947 -26.678 -7.594 1.00 91.06 416 ASN A CA 1
ATOM 3226 C C . ASN A 1 416 ? -41.791 -26.684 -6.298 1.00 91.06 416 ASN A C 1
ATOM 3228 O O . ASN A 1 416 ? -43.000 -26.899 -6.362 1.00 91.06 416 ASN A O 1
ATOM 3232 N N . GLY A 1 417 ? -41.181 -26.470 -5.124 1.00 87.81 417 GLY A N 1
ATOM 3233 C CA . GLY A 1 417 ? -41.830 -26.603 -3.811 1.00 87.81 417 GLY A CA 1
ATOM 3234 C C . GLY A 1 417 ? -41.919 -28.042 -3.276 1.00 87.81 417 GLY A C 1
ATOM 3235 O O . GLY A 1 417 ? -42.576 -28.280 -2.263 1.00 87.81 417 GLY A O 1
ATOM 3236 N N . GLU A 1 418 ? -41.266 -29.004 -3.929 1.00 89.50 418 GLU A N 1
ATOM 3237 C CA . GLU A 1 418 ? -41.232 -30.410 -3.517 1.00 89.50 418 GLU A CA 1
ATOM 3238 C C . GLU A 1 418 ? -40.312 -30.642 -2.300 1.00 89.50 418 GLU A C 1
ATOM 3240 O O . GLU A 1 418 ? -39.372 -29.884 -2.041 1.00 89.50 418 GLU A O 1
ATOM 3245 N N . ARG A 1 419 ? -40.532 -31.754 -1.582 1.00 88.06 419 ARG A N 1
ATOM 3246 C CA . ARG A 1 419 ? -39.641 -32.222 -0.504 1.00 88.06 419 ARG A CA 1
ATOM 3247 C C . ARG A 1 419 ? -38.268 -32.603 -1.065 1.00 88.06 419 ARG A C 1
ATOM 3249 O O . ARG A 1 419 ? -38.187 -33.302 -2.080 1.00 88.06 419 ARG A O 1
ATOM 3256 N N . ILE A 1 420 ? -37.185 -32.200 -0.400 1.00 86.69 420 ILE A N 1
ATOM 3257 C CA . ILE A 1 420 ? -35.820 -32.601 -0.787 1.00 86.69 420 ILE A CA 1
ATOM 3258 C C . ILE A 1 420 ? -35.503 -34.035 -0.343 1.00 86.69 420 ILE A C 1
ATOM 3260 O O . ILE A 1 420 ? -34.880 -34.786 -1.093 1.00 86.69 420 ILE A O 1
ATOM 3264 N N . ALA A 1 421 ? -36.011 -34.413 0.829 1.00 77.12 421 ALA A N 1
ATOM 3265 C CA . ALA A 1 421 ? -35.933 -35.740 1.416 1.00 77.12 421 ALA A CA 1
ATOM 3266 C C . ALA A 1 421 ? -37.338 -36.238 1.766 1.00 77.12 421 ALA A C 1
ATOM 3268 O O . ALA A 1 421 ? -38.179 -35.470 2.230 1.00 77.12 421 ALA A O 1
ATOM 3269 N N . ASP A 1 422 ? -37.585 -37.528 1.555 1.00 72.69 422 ASP A N 1
ATOM 3270 C CA . ASP A 1 422 ? -38.874 -38.150 1.870 1.00 72.69 422 ASP A CA 1
ATOM 3271 C C . ASP A 1 422 ? -38.918 -38.712 3.311 1.00 72.69 422 ASP A C 1
ATOM 3273 O O . ASP A 1 422 ? -40.004 -38.928 3.854 1.00 72.69 422 ASP A O 1
ATOM 3277 N N . ASP A 1 423 ? -37.743 -38.861 3.937 1.00 72.94 423 ASP A N 1
ATOM 3278 C CA . ASP A 1 423 ? -37.493 -39.354 5.299 1.00 72.94 423 ASP A CA 1
ATOM 3279 C C . ASP A 1 423 ? -37.066 -38.206 6.237 1.00 72.94 423 ASP A C 1
ATOM 3281 O O . ASP A 1 423 ? -36.170 -37.424 5.906 1.00 72.94 423 ASP A O 1
ATOM 3285 N N . ALA A 1 424 ? -37.683 -38.132 7.421 1.00 67.06 424 ALA A N 1
ATOM 3286 C CA . ALA A 1 424 ? -37.371 -37.157 8.468 1.00 67.06 424 ALA A CA 1
ATOM 3287 C C . ALA A 1 424 ? -36.005 -37.400 9.141 1.00 67.06 424 ALA A C 1
ATOM 3289 O O . ALA A 1 424 ? -35.480 -36.506 9.800 1.00 67.06 424 ALA A O 1
ATOM 3290 N N . SER A 1 425 ? -35.359 -38.556 8.927 1.00 69.75 425 SER A N 1
ATOM 3291 C CA . SER A 1 425 ? -33.967 -38.790 9.348 1.00 69.75 425 SER A CA 1
ATOM 3292 C C . SER A 1 425 ? -32.957 -37.826 8.697 1.00 69.75 425 SER A C 1
ATOM 3294 O O . SER A 1 425 ? -31.783 -37.826 9.072 1.00 69.75 425 SER A O 1
ATOM 3296 N N . LYS A 1 426 ? -33.390 -37.063 7.683 1.00 73.25 426 LYS A N 1
ATOM 3297 C CA . LYS A 1 426 ? -32.614 -36.059 6.942 1.00 73.25 426 LYS A CA 1
ATOM 3298 C C . LYS A 1 426 ? -33.002 -34.613 7.272 1.00 73.25 426 LYS A C 1
ATOM 3300 O O . LYS A 1 426 ? -32.516 -33.692 6.616 1.00 73.25 426 LYS A O 1
ATOM 3305 N N . ASP A 1 427 ? -33.869 -34.400 8.259 1.00 84.06 427 ASP A N 1
ATOM 3306 C CA . ASP A 1 427 ? -34.137 -33.060 8.774 1.00 84.06 427 ASP A CA 1
ATOM 3307 C C . ASP A 1 427 ? -32.915 -32.503 9.519 1.00 84.06 427 ASP A C 1
ATOM 3309 O O . ASP A 1 427 ? -32.112 -33.231 10.111 1.00 84.06 427 ASP A O 1
ATOM 3313 N N . THR A 1 428 ? -32.777 -31.177 9.518 1.00 84.38 428 THR A N 1
ATOM 3314 C CA . THR A 1 428 ? -31.715 -30.516 10.284 1.00 84.38 428 THR A CA 1
ATOM 3315 C C . THR A 1 428 ? -31.979 -30.644 11.784 1.00 84.38 428 THR A C 1
ATOM 3317 O O . THR A 1 428 ? -33.134 -30.541 12.206 1.00 84.38 428 THR A O 1
ATOM 3320 N N . PRO A 1 429 ? -30.930 -30.773 12.617 1.00 86.38 429 PRO A N 1
ATOM 3321 C CA . PRO A 1 429 ? -31.080 -30.761 14.069 1.00 86.38 429 PRO A CA 1
ATOM 3322 C C . PRO A 1 429 ? -31.706 -29.446 14.575 1.00 86.38 429 PRO A C 1
ATOM 3324 O O . PRO A 1 429 ? -31.676 -28.428 13.871 1.00 86.38 429 PRO A O 1
ATOM 3327 N N . PRO A 1 430 ? -32.175 -29.413 15.839 1.00 88.12 430 PRO A N 1
ATOM 3328 C CA . PRO A 1 430 ? -32.422 -28.164 16.550 1.00 88.12 430 PRO A CA 1
ATOM 3329 C C . PRO A 1 430 ? -31.256 -27.186 16.368 1.00 88.12 430 PRO A C 1
ATOM 3331 O O . PRO A 1 430 ? -30.080 -27.553 16.443 1.00 88.12 430 PRO A O 1
ATOM 3334 N N . CYS A 1 431 ? -31.579 -25.924 16.094 1.00 90.75 431 CYS A N 1
ATOM 3335 C CA . CYS A 1 431 ? -30.568 -24.910 15.855 1.00 90.75 431 CYS A CA 1
ATOM 3336 C C . CYS A 1 431 ? -29.767 -24.651 17.135 1.00 90.75 431 CYS A C 1
ATOM 3338 O O . CYS A 1 431 ? -30.291 -24.717 18.242 1.00 90.75 431 CYS A O 1
ATOM 3340 N N . THR A 1 432 ? -28.511 -24.254 16.979 1.00 92.44 432 THR A N 1
ATOM 3341 C CA . THR A 1 432 ? -27.619 -23.884 18.091 1.00 92.44 432 THR A CA 1
ATOM 3342 C C . THR A 1 432 ? -27.286 -22.388 18.077 1.00 92.44 432 THR A C 1
ATOM 3344 O O . THR A 1 432 ? -26.483 -21.893 18.873 1.00 92.44 432 THR A O 1
ATOM 3347 N N . LYS A 1 433 ? -27.889 -21.629 17.146 1.00 90.31 433 LYS A N 1
ATOM 3348 C CA . LYS A 1 433 ? -27.459 -20.272 16.802 1.00 90.31 433 LYS A CA 1
ATOM 3349 C C . LYS A 1 433 ? -27.978 -19.212 17.772 1.00 90.31 433 LYS A C 1
ATOM 3351 O O . LYS A 1 433 ? -29.038 -18.623 17.560 1.00 90.31 433 LYS A O 1
ATOM 3356 N N . ILE A 1 434 ? -27.150 -18.906 18.767 1.00 89.69 434 ILE A N 1
ATOM 3357 C CA . ILE A 1 434 ? -27.248 -17.711 19.615 1.00 89.69 434 ILE A CA 1
ATOM 3358 C C . ILE A 1 434 ? -26.364 -16.604 19.024 1.00 89.69 434 ILE A C 1
ATOM 3360 O O . ILE A 1 434 ? -25.294 -16.869 18.471 1.00 89.69 434 ILE A O 1
ATOM 3364 N N . VAL A 1 435 ? -26.807 -15.351 19.130 1.00 85.88 435 VAL A N 1
ATOM 3365 C CA . VAL A 1 435 ? -26.042 -14.148 18.779 1.00 85.88 435 VAL A CA 1
ATOM 3366 C C . VAL A 1 435 ? -26.212 -13.066 19.863 1.00 85.88 435 VAL A C 1
ATOM 3368 O O . VAL A 1 435 ? -27.327 -12.849 20.343 1.00 85.88 435 VAL A O 1
ATOM 3371 N N . PRO A 1 436 ? -25.148 -12.332 20.250 1.00 82.00 436 PRO A N 1
ATOM 3372 C CA . PRO A 1 436 ? -25.276 -11.225 21.198 1.00 82.00 436 PRO A CA 1
ATOM 3373 C C . PRO A 1 436 ? -26.241 -10.140 20.680 1.00 82.00 436 PRO A C 1
ATOM 3375 O O . PRO A 1 436 ? -26.223 -9.857 19.475 1.00 82.00 436 PRO A O 1
ATOM 3378 N N . PRO A 1 437 ? -27.029 -9.454 21.536 1.00 83.19 437 PRO A N 1
ATOM 3379 C CA . PRO A 1 437 ? -27.993 -8.429 21.109 1.00 83.19 437 PRO A CA 1
ATOM 3380 C C . PRO A 1 437 ? -27.424 -7.331 20.198 1.00 83.19 437 PRO A C 1
ATOM 3382 O O . PRO A 1 437 ? -28.115 -6.861 19.296 1.00 83.19 437 PRO A O 1
ATOM 3385 N N . ARG A 1 438 ? -26.145 -6.960 20.371 1.00 73.94 438 ARG A N 1
ATOM 3386 C CA . ARG A 1 438 ? -25.426 -6.016 19.489 1.00 73.94 438 ARG A CA 1
ATOM 3387 C C . ARG A 1 438 ? -25.446 -6.440 18.009 1.00 73.94 438 ARG A C 1
ATOM 3389 O O . ARG A 1 438 ? -25.466 -5.578 17.133 1.00 73.94 438 ARG A O 1
ATOM 3396 N N . THR A 1 439 ? -25.454 -7.744 17.745 1.00 70.38 439 THR A N 1
ATOM 3397 C CA . THR A 1 439 ? -25.471 -8.348 16.404 1.00 70.38 439 THR A CA 1
ATOM 3398 C C . THR A 1 439 ? -26.874 -8.835 16.029 1.00 70.38 439 THR A C 1
ATOM 3400 O O . THR A 1 439 ? -27.306 -8.651 14.890 1.00 70.38 439 THR A O 1
ATOM 3403 N N . GLY A 1 440 ? -27.620 -9.386 16.992 1.00 66.69 440 GLY A N 1
ATOM 3404 C CA . GLY A 1 440 ? -28.984 -9.893 16.805 1.00 66.69 440 GLY A CA 1
ATOM 3405 C C . GLY A 1 440 ? -30.011 -8.842 16.375 1.00 66.69 440 GLY A C 1
ATOM 3406 O O . GLY A 1 440 ? -30.978 -9.184 15.708 1.00 66.69 440 GLY A O 1
ATOM 3407 N N . LEU A 1 441 ? -29.781 -7.557 16.665 1.00 70.31 441 LEU A N 1
ATOM 3408 C CA . LEU A 1 441 ? -30.595 -6.456 16.127 1.00 70.31 441 LEU A CA 1
ATOM 3409 C C . LEU A 1 441 ? -30.437 -6.251 14.605 1.00 70.31 441 LEU A C 1
ATOM 3411 O O . LEU A 1 441 ? -31.289 -5.616 13.988 1.00 70.31 441 LEU A O 1
ATOM 3415 N N . LYS A 1 442 ? -29.355 -6.759 13.994 1.00 78.12 442 LYS A N 1
ATOM 3416 C CA . LYS A 1 442 ? -29.094 -6.661 12.544 1.00 78.12 442 LYS A CA 1
ATOM 3417 C C . LYS A 1 442 ? -29.363 -7.973 11.805 1.00 78.12 442 LYS A C 1
ATOM 3419 O O . LYS A 1 442 ? -29.838 -7.950 10.672 1.00 78.12 442 LYS A O 1
ATOM 3424 N N . ALA A 1 443 ? -29.073 -9.112 12.431 1.00 78.56 443 ALA A N 1
ATOM 3425 C CA . ALA A 1 443 ? -29.378 -10.429 11.881 1.00 78.56 443 ALA A CA 1
ATOM 3426 C C . ALA A 1 443 ? -30.877 -10.735 12.042 1.00 78.56 443 ALA A C 1
ATOM 3428 O O . ALA A 1 443 ? -31.289 -11.208 13.091 1.00 78.56 443 ALA A O 1
ATOM 3429 N N . LYS A 1 444 ? -31.697 -10.453 11.019 1.00 82.50 444 LYS A N 1
ATOM 3430 C CA . LYS A 1 444 ? -33.150 -10.727 11.050 1.00 82.50 444 LYS A CA 1
ATOM 3431 C C . LYS A 1 444 ? -33.501 -12.210 10.859 1.00 82.50 444 LYS A C 1
ATOM 3433 O O . LYS A 1 444 ? -34.488 -12.673 11.422 1.00 82.50 444 LYS A O 1
ATOM 3438 N N . ILE A 1 445 ? -32.705 -12.927 10.065 1.00 87.12 445 ILE A N 1
ATOM 3439 C CA . ILE A 1 445 ? -32.945 -14.306 9.610 1.00 87.12 445 ILE A CA 1
ATOM 3440 C C . ILE A 1 445 ? -31.717 -15.162 9.964 1.00 87.12 445 ILE A C 1
ATOM 3442 O O . ILE A 1 445 ? -30.583 -14.667 9.948 1.00 87.12 445 ILE A O 1
ATOM 3446 N N . CYS A 1 446 ? -31.940 -16.426 10.319 1.00 87.94 446 CYS A N 1
ATOM 3447 C CA . CYS A 1 446 ? -30.896 -17.418 10.547 1.00 87.94 446 CYS A CA 1
ATOM 3448 C C . CYS A 1 446 ? -30.202 -17.793 9.227 1.00 87.94 446 CYS A C 1
ATOM 3450 O O . CYS A 1 446 ? -30.856 -17.988 8.210 1.00 87.94 446 CYS A O 1
ATOM 3452 N N . LYS A 1 447 ? -28.867 -17.897 9.236 1.00 85.62 447 LYS A N 1
ATOM 3453 C CA . LYS A 1 447 ? -28.079 -18.290 8.050 1.00 85.62 447 LYS A CA 1
ATOM 3454 C C . LYS A 1 447 ? -27.780 -19.790 7.962 1.00 85.62 447 LYS A C 1
ATOM 3456 O O . LYS A 1 447 ? -27.266 -20.224 6.940 1.00 85.62 447 LYS A O 1
ATOM 3461 N N . HIS A 1 448 ? -28.043 -20.538 9.030 1.00 86.06 448 HIS A N 1
ATOM 3462 C CA . HIS A 1 448 ? -27.940 -21.995 9.023 1.00 86.06 448 HIS A CA 1
ATOM 3463 C C . HIS A 1 448 ? -29.104 -22.556 8.184 1.00 86.06 448 HIS A C 1
ATOM 3465 O O . HIS A 1 448 ? -30.211 -22.014 8.300 1.00 86.06 448 HIS A O 1
ATOM 3471 N N . PRO A 1 449 ? -28.893 -23.579 7.333 1.00 85.44 449 PRO A N 1
ATOM 3472 C CA . PRO A 1 449 ? -29.995 -24.263 6.664 1.00 85.44 449 PRO A CA 1
ATOM 3473 C C . PRO A 1 449 ? -30.962 -24.848 7.698 1.00 85.44 449 PRO A C 1
ATOM 3475 O O . PRO A 1 449 ? -30.576 -25.198 8.809 1.00 85.44 449 PRO A O 1
ATOM 3478 N N . HIS A 1 450 ? -32.232 -24.958 7.327 1.00 89.06 450 HIS A N 1
ATOM 3479 C CA . HIS A 1 450 ? -33.246 -25.589 8.161 1.00 89.06 450 HIS A CA 1
ATOM 3480 C C . HIS A 1 450 ? -34.131 -26.468 7.284 1.00 89.06 450 HIS A C 1
ATOM 3482 O O . HIS A 1 450 ? -34.930 -25.949 6.506 1.00 89.06 450 HIS A O 1
ATOM 3488 N N . ILE A 1 451 ? -33.957 -27.782 7.403 1.00 89.75 451 ILE A N 1
ATOM 3489 C CA . ILE A 1 451 ? -34.775 -28.812 6.757 1.00 89.75 451 ILE A CA 1
ATOM 3490 C C . ILE A 1 451 ? -35.707 -29.370 7.831 1.00 89.75 451 ILE A C 1
ATOM 3492 O O . ILE A 1 451 ? -35.239 -29.743 8.908 1.00 89.75 451 ILE A O 1
ATOM 3496 N N . VAL A 1 452 ? -37.011 -29.336 7.569 1.00 88.00 452 VAL A N 1
ATOM 3497 C CA . VAL A 1 452 ? -38.069 -29.740 8.505 1.00 88.00 452 VAL A CA 1
ATOM 3498 C C . VAL A 1 452 ? -39.177 -30.415 7.710 1.00 88.00 452 VAL A C 1
ATOM 3500 O O . VAL A 1 452 ? -39.658 -29.839 6.732 1.00 88.00 452 VAL A O 1
ATOM 3503 N N . ASP A 1 453 ? -39.551 -31.630 8.097 1.00 86.19 453 ASP A N 1
ATOM 3504 C CA . ASP A 1 453 ? -40.427 -32.521 7.340 1.00 86.19 453 ASP A CA 1
ATOM 3505 C C . ASP A 1 453 ? -39.990 -32.644 5.864 1.00 86.19 453 ASP A C 1
ATOM 3507 O O . ASP A 1 453 ? -40.826 -32.707 4.957 1.00 86.19 453 ASP A O 1
ATOM 3511 N N . GLY A 1 454 ? -38.680 -32.648 5.594 1.00 85.00 454 GLY A N 1
ATOM 3512 C CA . GLY A 1 454 ? -38.115 -32.681 4.242 1.00 85.00 454 GLY A CA 1
ATOM 3513 C C . GLY A 1 454 ? -38.249 -31.380 3.432 1.00 85.00 454 GLY A C 1
ATOM 3514 O O . GLY A 1 454 ? -37.911 -31.372 2.245 1.00 85.00 454 GLY A O 1
ATOM 3515 N N . HIS A 1 455 ? -38.719 -30.277 4.026 1.00 87.88 455 HIS A N 1
ATOM 3516 C CA . HIS A 1 455 ? -38.842 -28.959 3.389 1.00 87.88 455 HIS A CA 1
ATOM 3517 C C . HIS A 1 455 ? -37.790 -27.961 3.898 1.00 87.88 455 HIS A C 1
ATOM 3519 O O . HIS A 1 455 ? -37.527 -27.871 5.095 1.00 87.88 455 HIS A O 1
ATOM 3525 N N . VAL A 1 456 ? -37.220 -27.154 2.994 1.00 89.25 456 VAL A N 1
ATOM 3526 C CA . VAL A 1 456 ? -36.236 -26.110 3.340 1.00 89.25 456 VAL A CA 1
ATOM 3527 C C . VAL A 1 456 ? -36.942 -24.816 3.746 1.00 89.25 456 VAL A C 1
ATOM 3529 O O . VAL A 1 456 ? -37.587 -24.160 2.929 1.00 89.25 456 VAL A O 1
ATOM 3532 N N . ILE A 1 457 ? -36.780 -24.421 5.007 1.00 88.38 457 ILE A N 1
ATOM 3533 C CA . ILE A 1 457 ? -37.428 -23.256 5.614 1.00 88.38 457 ILE A CA 1
ATOM 3534 C C . ILE A 1 457 ? -36.484 -22.043 5.545 1.00 88.38 457 ILE A C 1
ATOM 3536 O O . ILE A 1 457 ? -35.540 -21.914 6.326 1.00 88.38 457 ILE A O 1
ATOM 3540 N N . THR A 1 458 ? -36.723 -21.132 4.598 1.00 84.00 458 THR A N 1
ATOM 3541 C CA . THR A 1 458 ? -35.785 -20.036 4.276 1.00 84.00 458 THR A CA 1
ATOM 3542 C C . THR A 1 458 ? -35.931 -18.765 5.121 1.00 84.00 458 THR A C 1
ATOM 3544 O O . THR A 1 458 ? -35.070 -17.890 5.033 1.00 84.00 458 THR A O 1
ATOM 3547 N N . ASP A 1 459 ? -37.014 -18.618 5.892 1.00 82.88 459 ASP A N 1
ATOM 3548 C CA . ASP A 1 459 ? -37.404 -17.369 6.569 1.00 82.88 459 ASP A CA 1
ATOM 3549 C C . ASP A 1 459 ? -37.219 -17.371 8.100 1.00 82.88 459 ASP A C 1
ATOM 3551 O O . ASP A 1 459 ? -37.556 -16.378 8.750 1.00 82.88 459 ASP A O 1
ATOM 3555 N N . ASN A 1 460 ? -36.636 -18.443 8.661 1.00 86.19 460 ASN A N 1
ATOM 3556 C CA . ASN A 1 460 ? -36.419 -18.633 10.103 1.00 86.19 460 ASN A CA 1
ATOM 3557 C C . ASN A 1 460 ? -35.809 -17.400 10.780 1.00 86.19 460 ASN A C 1
ATOM 3559 O O . ASN A 1 460 ? -34.659 -17.025 10.536 1.00 86.19 460 ASN A O 1
ATOM 3563 N N . ARG A 1 461 ? -36.566 -16.782 11.677 1.00 89.94 461 ARG A N 1
ATOM 3564 C CA . ARG A 1 461 ? -36.238 -15.495 12.288 1.00 89.94 461 ARG A CA 1
ATOM 3565 C C . ARG A 1 461 ? -35.307 -15.651 13.479 1.00 89.94 461 ARG A C 1
ATOM 3567 O O . ARG A 1 461 ? -35.395 -16.600 14.258 1.00 89.94 461 ARG A O 1
ATOM 3574 N N . ILE A 1 462 ? -34.456 -14.648 13.673 1.00 91.69 462 ILE A N 1
ATOM 3575 C CA . ILE A 1 462 ? -33.744 -14.460 14.937 1.00 91.69 462 ILE A CA 1
ATOM 3576 C C . ILE A 1 462 ? -34.678 -13.720 15.901 1.00 91.69 462 ILE A C 1
ATOM 3578 O O . ILE A 1 462 ? -34.941 -12.526 15.743 1.00 91.69 462 ILE A O 1
ATOM 3582 N N . ARG A 1 463 ? -35.189 -14.427 16.911 1.00 91.62 463 ARG A N 1
ATOM 3583 C CA . ARG A 1 463 ? -36.033 -13.861 17.970 1.00 91.62 463 ARG A CA 1
ATOM 3584 C C . ARG A 1 463 ? -35.176 -13.289 19.098 1.00 91.62 463 ARG A C 1
ATOM 3586 O O . ARG A 1 463 ? -34.073 -13.766 19.369 1.00 91.62 463 ARG A O 1
ATOM 3593 N N . LYS A 1 464 ? -35.702 -12.264 19.772 1.00 91.69 464 LYS A N 1
ATOM 3594 C CA . LYS A 1 464 ? -35.130 -11.715 21.007 1.00 91.69 464 LYS A CA 1
ATOM 3595 C C . LYS A 1 464 ? -35.698 -12.469 22.209 1.00 91.69 464 LYS A C 1
ATOM 3597 O O . LYS A 1 464 ? -36.912 -12.525 22.371 1.00 91.69 464 LYS A O 1
ATOM 3602 N N . TYR A 1 465 ? -34.814 -12.937 23.079 1.00 91.62 465 TYR A N 1
ATOM 3603 C CA . TYR A 1 465 ? -35.133 -13.518 24.378 1.00 91.62 465 TYR A CA 1
ATOM 3604 C C . TYR A 1 465 ? -34.846 -12.457 25.446 1.00 91.62 465 TYR A C 1
ATOM 3606 O O . TYR A 1 465 ? -33.710 -12.007 25.602 1.00 91.62 465 TYR A O 1
ATOM 3614 N N . THR A 1 466 ? -35.891 -11.967 26.114 1.00 92.06 466 THR A N 1
ATOM 3615 C CA . THR A 1 466 ? -35.801 -10.883 27.105 1.00 92.06 466 THR A CA 1
ATOM 3616 C C . THR A 1 466 ? -35.321 -11.390 28.457 1.00 92.06 466 THR A C 1
ATOM 3618 O O . THR A 1 466 ? -35.800 -12.412 28.931 1.00 92.06 466 THR A O 1
ATOM 3621 N N . CYS A 1 467 ? -34.441 -10.628 29.104 1.00 93.12 467 CYS A N 1
ATOM 3622 C CA . CYS A 1 467 ? -33.917 -10.931 30.431 1.00 93.12 467 CYS A CA 1
ATOM 3623 C C . CYS A 1 467 ? -34.421 -9.900 31.450 1.00 93.12 467 CYS A C 1
ATOM 3625 O O . CYS A 1 467 ? -34.479 -8.710 31.140 1.00 93.12 467 CYS A O 1
ATOM 3627 N N . LEU A 1 468 ? -34.779 -10.355 32.654 1.00 94.31 468 LEU A N 1
ATOM 3628 C CA . LEU A 1 468 ? -35.249 -9.494 33.751 1.00 94.31 468 LEU A CA 1
ATOM 3629 C C . LEU A 1 468 ? -34.121 -9.018 34.682 1.00 94.31 468 LEU A C 1
ATOM 3631 O O . LEU A 1 468 ? -34.371 -8.201 35.568 1.00 94.31 468 LEU A O 1
ATOM 3635 N N . ALA A 1 469 ? -32.889 -9.500 34.483 1.00 94.50 469 ALA A N 1
ATOM 3636 C CA . ALA A 1 469 ? -31.723 -9.074 35.249 1.00 94.50 469 ALA A CA 1
ATOM 3637 C C . ALA A 1 469 ? -31.504 -7.556 35.130 1.00 94.50 469 ALA A C 1
ATOM 3639 O O . ALA A 1 469 ? -31.488 -6.983 34.034 1.00 94.50 469 ALA A O 1
ATOM 3640 N N . SER A 1 470 ? -31.314 -6.900 36.273 1.00 94.94 470 SER A N 1
ATOM 3641 C CA . SER A 1 470 ? -31.131 -5.452 36.377 1.00 94.94 470 SER A CA 1
ATOM 3642 C C . SER A 1 470 ? -30.132 -5.112 37.474 1.00 94.94 470 SER A C 1
ATOM 3644 O O . SER A 1 470 ? -30.144 -5.760 38.522 1.00 94.94 470 SER A O 1
ATOM 3646 N N . ARG A 1 471 ? -29.334 -4.062 37.275 1.00 94.94 471 ARG A N 1
ATOM 3647 C CA . ARG A 1 471 ? -28.365 -3.571 38.262 1.00 94.94 471 ARG A CA 1
ATOM 3648 C C . ARG A 1 471 ? -28.329 -2.048 38.330 1.00 94.94 471 ARG A C 1
ATOM 3650 O O . ARG A 1 471 ? -28.690 -1.362 37.373 1.00 94.94 471 ARG A O 1
ATOM 3657 N N . THR A 1 472 ? -27.855 -1.526 39.452 1.00 94.31 472 THR A N 1
ATOM 3658 C CA . THR A 1 472 ? -27.507 -0.114 39.632 1.00 94.31 472 THR A CA 1
ATOM 3659 C C . THR A 1 472 ? -26.012 -0.022 39.888 1.00 94.31 472 THR A C 1
ATOM 3661 O O . THR A 1 472 ? -25.513 -0.664 40.808 1.00 94.31 472 THR A O 1
ATOM 3664 N N . ILE A 1 473 ? -25.310 0.776 39.085 1.00 94.88 473 ILE A N 1
ATOM 3665 C CA . ILE A 1 473 ? -23.926 1.162 39.366 1.00 94.88 473 ILE A CA 1
ATOM 3666 C C . ILE A 1 473 ? -23.968 2.520 40.069 1.00 94.88 473 ILE A C 1
ATOM 3668 O O . ILE A 1 473 ? -24.512 3.487 39.524 1.00 94.88 473 ILE A O 1
ATOM 3672 N N . PHE A 1 474 ? -23.415 2.579 41.274 1.00 94.69 474 PHE A N 1
ATOM 3673 C CA . PHE A 1 474 ? -23.119 3.809 41.992 1.00 94.69 474 PHE A CA 1
ATOM 3674 C C . PHE A 1 474 ? -21.715 4.266 41.599 1.00 94.69 474 PHE A C 1
ATOM 3676 O O . PHE A 1 474 ? -20.760 3.493 41.693 1.00 94.69 474 PHE A O 1
ATOM 3683 N N . VAL A 1 475 ? -21.613 5.503 41.117 1.00 92.88 475 VAL A N 1
ATOM 3684 C CA . VAL A 1 475 ? -20.363 6.119 40.654 1.00 92.88 475 VAL A CA 1
ATOM 3685 C C . VAL A 1 475 ? -20.198 7.447 41.384 1.00 92.88 475 VAL A C 1
ATOM 3687 O O . VAL A 1 475 ? -21.141 8.242 41.313 1.00 92.88 475 VAL A O 1
ATOM 3690 N N . PRO A 1 476 ? -19.058 7.711 42.041 1.00 93.06 476 PRO A N 1
ATOM 3691 C CA . PRO A 1 476 ? -18.754 9.014 42.622 1.00 93.06 476 PRO A CA 1
ATOM 3692 C C . PRO A 1 476 ? -18.971 10.165 41.628 1.00 93.06 476 PRO A C 1
ATOM 3694 O O . PRO A 1 476 ? -18.868 9.996 40.409 1.00 93.06 476 PRO A O 1
ATOM 3697 N N . GLN A 1 477 ? -19.357 11.334 42.141 1.00 90.31 477 GLN A N 1
ATOM 3698 C CA . GLN A 1 477 ? -19.407 12.557 41.330 1.00 90.31 477 GLN A CA 1
ATOM 3699 C C . GLN A 1 477 ? -18.003 13.100 41.057 1.00 90.31 477 GLN A C 1
ATOM 3701 O O . GLN A 1 477 ? -17.732 13.578 39.956 1.00 90.31 477 GLN A O 1
ATOM 3706 N N . ASP A 1 478 ? -17.137 12.984 42.060 1.00 89.00 478 ASP A N 1
ATOM 3707 C CA . ASP A 1 478 ? -15.696 13.149 41.941 1.00 89.00 478 ASP A CA 1
ATOM 3708 C C . ASP A 1 478 ? -15.130 12.095 40.970 1.00 89.00 478 ASP A C 1
ATOM 3710 O O . ASP A 1 478 ? -15.533 10.930 41.004 1.00 89.00 478 ASP A O 1
ATOM 3714 N N . LEU A 1 479 ? -14.244 12.507 40.064 1.00 86.19 479 LEU A N 1
ATOM 3715 C CA . LEU A 1 479 ? -13.651 11.622 39.059 1.00 86.19 479 LEU A CA 1
ATOM 3716 C C . LEU A 1 479 ? -12.360 10.957 39.542 1.00 86.19 479 LEU A C 1
ATOM 3718 O O . LEU A 1 479 ? -11.999 9.914 38.980 1.00 86.19 479 LEU A O 1
ATOM 3722 N N . ASP A 1 480 ? -11.737 11.519 40.579 1.00 86.75 480 ASP A N 1
ATOM 3723 C CA . ASP A 1 480 ? -10.476 11.064 41.167 1.00 86.75 480 ASP A CA 1
ATOM 3724 C C . ASP A 1 480 ? -10.730 9.917 42.164 1.00 86.75 480 ASP A C 1
ATOM 3726 O O . ASP A 1 480 ? -9.884 9.052 42.375 1.00 86.75 480 ASP A O 1
ATOM 3730 N N . VAL A 1 481 ? -11.954 9.804 42.695 1.00 90.25 481 VAL A N 1
ATOM 3731 C CA . VAL A 1 481 ? -12.404 8.627 43.456 1.00 90.25 481 VAL A CA 1
ATOM 3732 C C . VAL A 1 481 ? -12.689 7.463 42.493 1.00 90.25 481 VAL A C 1
ATOM 3734 O O . VAL A 1 481 ? -13.824 7.228 42.071 1.00 90.25 481 VAL A O 1
ATOM 3737 N N . ARG A 1 482 ? -11.650 6.685 42.160 1.00 92.12 482 ARG A N 1
ATOM 3738 C CA . ARG A 1 482 ? -11.687 5.535 41.225 1.00 92.12 482 ARG A CA 1
ATOM 3739 C C . ARG A 1 482 ? -12.364 4.268 41.793 1.00 92.12 482 ARG A C 1
ATOM 3741 O O . ARG A 1 482 ? -12.008 3.146 41.435 1.00 92.12 482 ARG A O 1
ATOM 3748 N N . LYS A 1 483 ? -13.388 4.445 42.638 1.00 93.62 483 LYS A N 1
ATOM 3749 C CA . LYS A 1 483 ? -14.223 3.389 43.241 1.00 93.62 483 LYS A CA 1
ATOM 3750 C C . LYS A 1 483 ? -15.621 3.343 42.605 1.00 93.62 483 LYS A C 1
ATOM 3752 O O . LYS A 1 483 ? -16.155 4.358 42.165 1.00 93.62 483 LYS A O 1
ATOM 3757 N N . ALA A 1 484 ? -16.260 2.174 42.575 1.00 95.44 484 ALA A N 1
ATOM 3758 C CA . ALA A 1 484 ? -17.664 2.012 42.176 1.00 95.44 484 ALA A CA 1
ATOM 3759 C C . ALA A 1 484 ? -18.351 0.873 42.943 1.00 95.44 484 ALA A C 1
ATOM 3761 O O . ALA A 1 484 ? -17.707 -0.111 43.293 1.00 95.44 484 ALA A O 1
ATOM 3762 N N . ILE A 1 485 ? -19.668 0.977 43.155 1.00 96.25 485 ILE A N 1
ATOM 3763 C CA . ILE A 1 485 ? -20.468 -0.126 43.718 1.00 96.25 485 ILE A CA 1
ATOM 3764 C C . ILE A 1 485 ? -21.481 -0.607 42.688 1.00 96.25 485 ILE A C 1
ATOM 3766 O O . ILE A 1 485 ? -22.296 0.171 42.190 1.00 96.25 485 ILE A O 1
ATOM 3770 N N . VAL A 1 486 ? -21.466 -1.902 42.393 1.00 96.44 486 VAL A N 1
ATOM 3771 C CA . VAL A 1 486 ? -22.401 -2.562 41.484 1.00 96.44 486 VAL A CA 1
ATOM 3772 C C . VAL A 1 486 ? -23.383 -3.389 42.314 1.00 96.44 486 VAL A C 1
ATOM 3774 O O . VAL A 1 486 ? -23.030 -4.424 42.871 1.00 96.44 486 VAL A O 1
ATOM 3777 N N . VAL A 1 487 ? -24.635 -2.933 42.407 1.00 95.56 487 VAL A N 1
ATOM 3778 C CA . VAL A 1 487 ? -25.708 -3.629 43.140 1.00 95.56 487 VAL A CA 1
ATOM 3779 C C . VAL A 1 487 ? -26.686 -4.238 42.143 1.00 95.56 487 VAL A C 1
ATOM 3781 O O . VAL A 1 487 ? -27.351 -3.526 41.384 1.00 95.56 487 VAL A O 1
ATOM 3784 N N . HIS A 1 488 ? -26.776 -5.563 42.137 1.00 93.94 488 HIS A N 1
ATOM 3785 C CA . HIS A 1 488 ? -27.709 -6.320 41.303 1.00 93.94 488 HIS A CA 1
ATOM 3786 C C . HIS A 1 488 ? -29.057 -6.519 42.014 1.00 93.94 488 HIS A C 1
ATOM 3788 O O . HIS A 1 488 ? -29.146 -6.486 43.242 1.00 93.94 488 HIS A O 1
ATOM 3794 N N . LYS A 1 489 ? -30.135 -6.723 41.248 1.00 91.75 489 LYS A N 1
ATOM 3795 C CA . LYS A 1 489 ? -31.448 -7.055 41.813 1.00 91.75 489 LYS A CA 1
ATOM 3796 C C . LYS A 1 489 ? -31.494 -8.540 42.185 1.00 91.75 489 LYS A C 1
ATOM 3798 O O . LYS A 1 489 ? -31.779 -9.381 41.335 1.00 91.75 489 LYS A O 1
ATOM 3803 N N . ALA A 1 490 ? -31.231 -8.805 43.463 1.00 90.00 490 ALA A N 1
ATOM 3804 C CA . ALA A 1 490 ? -31.174 -10.132 44.068 1.00 90.00 490 ALA A CA 1
ATOM 3805 C C . ALA A 1 490 ? -32.337 -11.057 43.680 1.00 90.00 490 ALA A C 1
ATOM 3807 O O . ALA A 1 490 ? -33.476 -10.615 43.499 1.00 90.00 490 ALA A O 1
ATOM 3808 N N . GLY A 1 491 ? -32.038 -12.352 43.580 1.00 90.81 491 GLY A N 1
ATOM 3809 C CA . GLY A 1 491 ? -33.028 -13.399 43.321 1.00 90.81 491 GLY A CA 1
ATOM 3810 C C . GLY A 1 491 ? -33.547 -13.475 41.877 1.00 90.81 491 GLY A C 1
ATOM 3811 O O . GLY A 1 491 ? -34.332 -14.370 41.575 1.00 90.81 491 GLY A O 1
ATOM 3812 N N . ILE A 1 492 ? -33.112 -12.592 40.967 1.00 94.25 492 ILE A N 1
ATOM 3813 C CA . ILE A 1 492 ? -33.497 -12.623 39.545 1.00 94.25 492 ILE A CA 1
ATOM 3814 C C . ILE A 1 492 ? -32.296 -13.043 38.687 1.00 94.25 492 ILE A C 1
ATOM 3816 O O . ILE A 1 492 ? -31.432 -12.203 38.443 1.00 94.25 492 ILE A O 1
ATOM 3820 N N . PRO A 1 493 ? -32.234 -14.285 38.172 1.00 94.06 493 PRO A N 1
ATOM 3821 C CA . PRO A 1 493 ? -31.117 -14.748 37.351 1.00 94.06 493 PRO A CA 1
ATOM 3822 C C . PRO A 1 493 ? -31.123 -14.133 35.943 1.00 94.06 493 PRO A C 1
ATOM 3824 O O . PRO A 1 493 ? -32.137 -13.623 35.454 1.00 94.06 493 PRO A O 1
ATOM 3827 N N . HIS A 1 494 ? -29.995 -14.249 35.240 1.00 93.19 494 HIS A N 1
ATOM 3828 C CA . HIS A 1 494 ? -29.978 -14.094 33.788 1.00 93.19 494 HIS A CA 1
ATOM 3829 C C . HIS A 1 494 ? -30.735 -15.248 33.121 1.00 93.19 494 HIS A C 1
ATOM 3831 O O . HIS A 1 494 ? -30.517 -16.411 33.445 1.00 93.19 494 HIS A O 1
ATOM 3837 N N . SER A 1 495 ? -31.609 -14.910 32.172 1.00 92.88 495 SER A N 1
ATOM 3838 C CA . SER A 1 495 ? -32.497 -15.833 31.436 1.00 92.88 495 SER A CA 1
ATOM 3839 C C . SER A 1 495 ? -31.898 -16.255 30.080 1.00 92.88 495 SER A C 1
ATOM 3841 O O . SER A 1 495 ? -32.588 -16.287 29.062 1.00 92.88 495 SER A O 1
ATOM 3843 N N . HIS A 1 496 ? -30.575 -16.415 30.035 1.00 91.38 496 HIS A N 1
ATOM 3844 C CA . HIS A 1 496 ? -29.790 -16.742 28.843 1.00 91.38 496 HIS A CA 1
ATOM 3845 C C . HIS A 1 496 ? -28.379 -17.201 29.252 1.00 91.38 496 HIS A C 1
ATOM 3847 O O . HIS A 1 496 ? -27.894 -16.790 30.314 1.00 91.38 496 HIS A O 1
ATOM 3853 N N . PRO A 1 497 ? -27.679 -17.986 28.411 1.00 90.69 497 PRO A N 1
ATOM 3854 C CA . PRO A 1 497 ? -26.301 -18.382 28.682 1.00 90.69 497 PRO A CA 1
ATOM 3855 C C . PRO A 1 497 ? -25.354 -17.179 28.673 1.00 90.69 497 PRO A C 1
ATOM 3857 O O . PRO A 1 497 ? -25.654 -16.103 28.135 1.00 90.69 497 PRO A O 1
ATOM 3860 N N . MET A 1 498 ? -24.186 -17.381 29.276 1.00 88.88 498 MET A N 1
ATOM 3861 C CA . MET A 1 498 ? -23.084 -16.423 29.280 1.00 88.88 498 MET A CA 1
ATOM 3862 C C . MET A 1 498 ? -22.636 -16.112 27.831 1.00 88.88 498 MET A C 1
ATOM 3864 O O . MET A 1 498 ? -22.471 -17.039 27.033 1.00 88.88 498 MET A O 1
ATOM 3868 N N . PRO A 1 499 ? -22.455 -14.836 27.444 1.00 84.75 499 PRO A N 1
ATOM 3869 C CA . PRO A 1 499 ? -21.977 -14.488 26.107 1.00 84.75 499 PRO A CA 1
ATOM 3870 C C . PRO A 1 499 ? -20.497 -14.872 25.908 1.00 84.75 499 PRO A C 1
ATOM 3872 O O . PRO A 1 499 ? -19.736 -14.904 26.875 1.00 84.75 499 PRO A O 1
ATOM 3875 N N . PRO A 1 500 ? -20.044 -15.105 24.660 1.00 83.50 500 PRO A N 1
ATOM 3876 C CA . PRO A 1 500 ? -18.621 -15.256 24.368 1.00 83.50 500 PRO A CA 1
ATOM 3877 C C . PRO A 1 500 ? -17.863 -13.943 24.620 1.00 83.50 500 PRO A C 1
ATOM 3879 O O . PRO A 1 500 ? -18.388 -12.860 24.346 1.00 83.50 500 PRO A O 1
ATOM 3882 N N . LEU A 1 501 ? -16.612 -14.050 25.079 1.00 83.62 501 LEU A N 1
ATOM 3883 C CA . LEU A 1 501 ? -15.727 -12.930 25.434 1.00 83.62 501 LEU A CA 1
ATOM 3884 C C . LEU A 1 501 ? -15.162 -12.216 24.186 1.00 83.62 501 LEU A C 1
ATOM 3886 O O . LEU A 1 501 ? -13.968 -12.242 23.908 1.00 83.62 501 LEU A O 1
ATOM 3890 N N . VAL A 1 502 ? -16.043 -11.604 23.388 1.00 81.88 502 VAL A N 1
ATOM 3891 C CA . VAL A 1 502 ? -15.732 -10.989 22.076 1.00 81.88 502 VAL A CA 1
ATOM 3892 C C . VAL A 1 502 ? -15.465 -9.481 22.143 1.00 81.88 502 VAL A C 1
ATOM 3894 O O . VAL A 1 502 ? -15.447 -8.793 21.119 1.00 81.88 502 VAL A O 1
ATOM 3897 N N . LYS A 1 503 ? -15.343 -8.918 23.347 1.00 85.06 503 LYS A N 1
ATOM 3898 C CA . LYS A 1 503 ? -15.345 -7.472 23.570 1.00 85.06 503 LYS A CA 1
ATOM 3899 C C . LYS A 1 503 ? -13.970 -6.969 24.005 1.00 85.06 503 LYS A C 1
ATOM 3901 O O . LYS A 1 503 ? -13.589 -7.104 25.159 1.00 85.06 503 LYS A O 1
ATOM 3906 N N . VAL A 1 504 ? -13.253 -6.315 23.090 1.00 86.38 504 VAL A N 1
ATOM 3907 C CA . VAL A 1 504 ? -11.972 -5.678 23.432 1.00 86.38 504 VAL A CA 1
ATOM 3908 C C . VAL A 1 504 ? -12.198 -4.414 24.275 1.00 86.38 504 VAL A C 1
ATOM 3910 O O . VAL A 1 504 ? -12.866 -3.467 23.827 1.00 86.38 504 VAL A O 1
ATOM 3913 N N . SER A 1 505 ? -11.609 -4.411 25.473 1.00 85.50 505 SER A N 1
ATOM 3914 C CA . SER A 1 505 ? -11.639 -3.313 26.444 1.00 85.50 505 SER A CA 1
ATOM 3915 C C . SER A 1 505 ? -10.861 -2.073 25.975 1.00 85.50 505 SER A C 1
ATOM 3917 O O . SER A 1 505 ? -10.131 -2.115 24.981 1.00 85.50 505 SER A O 1
ATOM 3919 N N . MET A 1 506 ? -11.005 -0.940 26.675 1.00 84.56 506 MET A N 1
ATOM 3920 C CA . MET A 1 506 ? -10.182 0.249 26.404 1.00 84.56 506 MET A CA 1
ATOM 3921 C C . MET A 1 506 ? -8.695 -0.012 26.654 1.00 84.56 506 MET A C 1
ATOM 3923 O O . MET A 1 506 ? -7.891 0.394 25.822 1.00 84.56 506 MET A O 1
ATOM 3927 N N . LYS A 1 507 ? -8.332 -0.730 27.727 1.00 81.69 507 LYS A N 1
ATOM 3928 C CA . LYS A 1 507 ? -6.922 -0.986 28.049 1.00 81.69 507 LYS A CA 1
ATOM 3929 C C . LYS A 1 507 ? -6.237 -1.834 26.975 1.00 81.69 507 LYS A C 1
ATOM 3931 O O . LYS A 1 507 ? -5.176 -1.461 26.502 1.00 81.69 507 LYS A O 1
ATOM 3936 N N . VAL A 1 508 ? -6.886 -2.889 26.475 1.00 85.12 508 VAL A N 1
ATOM 3937 C CA . VAL A 1 508 ? -6.322 -3.685 25.367 1.00 85.12 508 VAL A CA 1
ATOM 3938 C C . VAL A 1 508 ? -6.227 -2.880 24.061 1.00 85.12 508 VAL A C 1
ATOM 3940 O O . VAL A 1 508 ? -5.276 -3.060 23.305 1.00 85.12 508 VAL A O 1
ATOM 3943 N N . LYS A 1 509 ? -7.170 -1.968 23.778 1.00 87.25 509 LYS A N 1
ATOM 3944 C CA . LYS A 1 509 ? -7.060 -1.057 22.617 1.00 87.25 509 LYS A CA 1
ATOM 3945 C C . LYS A 1 509 ? -5.886 -0.094 22.736 1.00 87.25 509 LYS A C 1
ATOM 3947 O O . LYS A 1 509 ? -5.286 0.227 21.718 1.00 87.25 509 LYS A O 1
ATOM 3952 N N . GLU A 1 510 ? -5.599 0.374 23.944 1.00 85.38 510 GLU A N 1
ATOM 3953 C CA . GLU A 1 510 ? -4.431 1.199 24.240 1.00 85.38 510 GLU A CA 1
ATOM 3954 C C . GLU A 1 510 ? -3.147 0.388 24.030 1.00 85.38 510 GLU A C 1
ATOM 3956 O O . GLU A 1 510 ? -2.332 0.781 23.205 1.00 85.38 510 GLU A O 1
ATOM 3961 N N . THR A 1 511 ? -3.016 -0.800 24.634 1.00 86.69 511 THR A N 1
ATOM 3962 C CA . THR A 1 511 ? -1.833 -1.662 24.450 1.00 86.69 511 THR A CA 1
ATOM 3963 C C . THR A 1 511 ? -1.604 -2.037 22.980 1.00 86.69 511 THR A C 1
ATOM 3965 O O . THR A 1 511 ? -0.511 -1.833 22.462 1.00 86.69 511 THR A O 1
ATOM 3968 N N . TYR A 1 512 ? -2.638 -2.493 22.260 1.00 89.38 512 TYR A N 1
ATOM 3969 C CA . TYR A 1 512 ? -2.518 -2.826 20.832 1.00 89.38 512 TYR A CA 1
ATOM 3970 C C . TYR A 1 512 ? -2.283 -1.575 19.957 1.00 89.38 512 TYR A C 1
ATOM 3972 O O . TYR A 1 512 ? -1.619 -1.645 18.925 1.00 89.38 512 TYR A O 1
ATOM 3980 N N . GLY A 1 513 ? -2.779 -0.404 20.373 1.00 89.50 513 GLY A N 1
ATOM 3981 C CA . GLY A 1 513 ? -2.466 0.887 19.750 1.00 89.50 513 GLY A CA 1
ATOM 3982 C C . GLY A 1 513 ? -1.006 1.307 19.952 1.00 89.50 513 GLY A C 1
ATOM 3983 O O . GLY A 1 513 ? -0.378 1.829 19.029 1.00 89.50 513 GLY A O 1
ATOM 3984 N N . ASN A 1 514 ? -0.436 1.011 21.120 1.00 88.31 514 ASN A N 1
ATOM 3985 C CA . ASN A 1 514 ? 0.979 1.219 21.409 1.00 88.31 514 ASN A CA 1
ATOM 3986 C C . ASN A 1 514 ? 1.845 0.258 20.578 1.00 88.31 514 ASN A C 1
ATOM 3988 O O . ASN A 1 514 ? 2.837 0.697 20.005 1.00 88.31 514 ASN A O 1
ATOM 3992 N N . TRP A 1 515 ? 1.431 -1.003 20.396 1.00 90.69 515 TRP A N 1
ATOM 3993 C CA . TRP A 1 515 ? 2.097 -1.936 19.474 1.00 90.69 515 TRP A CA 1
ATOM 3994 C C . TRP A 1 515 ? 2.065 -1.459 18.015 1.00 90.69 515 TRP A C 1
ATOM 3996 O O . TRP A 1 515 ? 3.096 -1.477 17.353 1.00 90.69 515 TRP A O 1
ATOM 4006 N N . ILE A 1 516 ? 0.924 -0.956 17.523 1.00 91.31 516 ILE A N 1
ATOM 4007 C CA . ILE A 1 516 ? 0.814 -0.311 16.195 1.00 91.31 516 ILE A CA 1
ATOM 4008 C C . ILE A 1 516 ? 1.764 0.896 16.069 1.00 91.31 516 ILE A C 1
ATOM 4010 O O . ILE A 1 516 ? 2.293 1.174 14.991 1.00 91.31 516 ILE A O 1
ATOM 4014 N N . THR A 1 517 ? 1.985 1.623 17.166 1.00 89.00 517 THR A N 1
ATOM 4015 C CA . THR A 1 517 ? 2.882 2.788 17.202 1.00 89.00 517 THR A CA 1
ATOM 4016 C C . THR A 1 517 ? 4.359 2.370 17.244 1.00 89.00 517 THR A C 1
ATOM 4018 O O . THR A 1 517 ? 5.176 3.016 16.596 1.00 89.00 517 THR A O 1
ATOM 4021 N N . LYS A 1 518 ? 4.683 1.264 17.931 1.00 87.06 518 LYS A N 1
ATOM 4022 C CA . LYS A 1 518 ? 6.013 0.627 18.004 1.00 87.06 518 LYS A CA 1
ATOM 4023 C C . LYS A 1 518 ? 6.426 -0.025 16.672 1.00 87.06 518 LYS A C 1
ATOM 4025 O O . LYS A 1 518 ? 7.570 0.124 16.266 1.00 87.06 518 LYS A O 1
ATOM 4030 N N . ASP A 1 519 ? 5.493 -0.697 15.989 1.00 86.25 519 ASP A N 1
ATOM 4031 C CA . ASP A 1 519 ? 5.647 -1.214 14.613 1.00 86.25 519 ASP A CA 1
ATOM 4032 C C . ASP A 1 519 ? 5.767 -0.066 13.590 1.00 86.25 519 ASP A C 1
ATOM 4034 O O . ASP A 1 519 ? 6.550 -0.132 12.646 1.00 86.25 519 ASP A O 1
ATOM 4038 N N . GLY A 1 520 ? 5.042 1.034 13.830 1.00 87.38 520 GLY A N 1
ATOM 4039 C CA . GLY A 1 520 ? 5.309 2.327 13.203 1.00 87.38 520 GLY A CA 1
ATOM 4040 C C . GLY A 1 520 ? 4.383 2.734 12.055 1.00 87.38 520 GLY A C 1
ATOM 4041 O O . GLY A 1 520 ? 4.899 3.248 11.067 1.00 87.38 520 GLY A O 1
ATOM 4042 N N . ILE A 1 521 ? 3.057 2.587 12.220 1.00 87.06 521 ILE A N 1
ATOM 4043 C CA . ILE A 1 521 ? 1.880 3.046 11.417 1.00 87.06 521 ILE A CA 1
ATOM 4044 C C . ILE A 1 521 ? 1.944 2.958 9.868 1.00 87.06 521 ILE A C 1
ATOM 4046 O O . ILE A 1 521 ? 0.967 2.528 9.256 1.00 87.06 521 ILE A O 1
ATOM 4050 N N . VAL A 1 522 ? 3.011 3.416 9.214 1.00 83.44 522 VAL A N 1
ATOM 4051 C CA . VAL A 1 522 ? 3.245 3.393 7.759 1.00 83.44 522 VAL A CA 1
ATOM 4052 C C . VAL A 1 522 ? 3.576 1.975 7.312 1.00 83.44 522 VAL A C 1
ATOM 4054 O O . VAL A 1 522 ? 4.548 1.397 7.784 1.00 83.44 522 VAL A O 1
ATOM 4057 N N . GLY A 1 523 ? 2.783 1.407 6.405 1.00 81.56 523 GLY A N 1
ATOM 4058 C CA . GLY A 1 523 ? 2.947 0.031 5.927 1.00 81.56 523 GLY A CA 1
ATOM 4059 C C . GLY A 1 523 ? 2.454 -1.031 6.918 1.00 81.56 523 GLY A C 1
ATOM 4060 O O . GLY A 1 523 ? 2.137 -2.141 6.499 1.00 81.56 523 GLY A O 1
ATOM 4061 N N . THR A 1 524 ? 2.282 -0.682 8.201 1.00 88.06 524 THR A N 1
ATOM 4062 C CA . THR A 1 524 ? 1.778 -1.552 9.275 1.00 88.06 524 THR A CA 1
ATOM 4063 C C . THR A 1 524 ? 0.604 -2.418 8.826 1.00 88.06 524 THR A C 1
ATOM 4065 O O . THR A 1 524 ? -0.428 -1.926 8.350 1.00 88.06 524 THR A O 1
ATOM 4068 N N . THR A 1 525 ? 0.732 -3.722 9.050 1.00 87.00 525 THR A N 1
ATOM 4069 C CA . THR A 1 525 ? -0.331 -4.708 8.856 1.00 87.00 525 THR A CA 1
ATOM 4070 C C . THR A 1 525 ? -0.657 -5.371 10.189 1.00 87.00 525 THR A C 1
ATOM 4072 O O . THR A 1 525 ? 0.090 -5.262 11.153 1.00 87.00 525 THR A O 1
ATOM 4075 N N . VAL A 1 526 ? -1.754 -6.126 10.263 1.00 89.00 526 VAL A N 1
ATOM 4076 C CA . VAL A 1 526 ? -2.009 -6.944 11.462 1.00 89.00 526 VAL A CA 1
ATOM 4077 C C . VAL A 1 526 ? -0.896 -7.981 11.680 1.00 89.00 526 VAL A C 1
ATOM 4079 O O . VAL A 1 526 ? -0.557 -8.262 12.821 1.00 89.00 526 VAL A O 1
ATOM 4082 N N . LYS A 1 527 ? -0.284 -8.503 10.605 1.00 88.31 527 LYS A N 1
ATOM 4083 C CA . LYS A 1 527 ? 0.799 -9.490 10.709 1.00 88.31 527 LYS A CA 1
ATOM 4084 C C . LYS A 1 527 ? 2.100 -8.874 11.238 1.00 88.31 527 LYS A C 1
ATOM 4086 O O . LYS A 1 527 ? 2.779 -9.542 12.001 1.00 88.31 527 LYS A O 1
ATOM 4091 N N . SER A 1 528 ? 2.443 -7.633 10.875 1.00 86.81 528 SER A N 1
ATOM 4092 C CA . SER A 1 528 ? 3.656 -6.981 11.400 1.00 86.81 528 SER A CA 1
ATOM 4093 C C . SER A 1 528 ? 3.526 -6.716 12.903 1.00 86.81 528 SER A C 1
ATOM 4095 O O . SER A 1 528 ? 4.347 -7.202 13.673 1.00 86.81 528 SER A O 1
ATOM 4097 N N . VAL A 1 529 ? 2.410 -6.113 13.333 1.00 89.00 529 VAL A N 1
ATOM 4098 C CA . VAL A 1 529 ? 2.106 -5.855 14.756 1.00 89.00 529 VAL A CA 1
ATOM 4099 C C . VAL A 1 529 ? 2.083 -7.138 15.589 1.00 89.00 529 VAL A C 1
ATOM 4101 O O . VAL A 1 529 ? 2.639 -7.160 16.686 1.00 89.00 529 VAL A O 1
ATOM 4104 N N . ASP A 1 530 ? 1.443 -8.195 15.081 1.00 88.12 530 ASP A N 1
ATOM 4105 C CA . ASP A 1 530 ? 1.345 -9.476 15.785 1.00 88.12 530 ASP A CA 1
ATOM 4106 C C . ASP A 1 530 ? 2.705 -10.195 15.860 1.00 88.12 530 ASP A C 1
ATOM 4108 O O . ASP A 1 530 ? 3.039 -10.738 16.908 1.00 88.12 530 ASP A O 1
ATOM 4112 N N . ASN A 1 531 ? 3.514 -10.159 14.793 1.00 84.94 531 ASN A N 1
ATOM 4113 C CA . ASN A 1 531 ? 4.863 -10.734 14.793 1.00 84.94 531 ASN A CA 1
ATOM 4114 C C . ASN A 1 531 ? 5.829 -9.958 15.710 1.00 84.94 531 ASN A C 1
ATOM 4116 O O . ASN A 1 531 ? 6.621 -10.569 16.418 1.00 84.94 531 ASN A O 1
ATOM 4120 N N . ALA A 1 532 ? 5.771 -8.622 15.714 1.00 80.69 532 ALA A N 1
ATOM 4121 C CA . ALA A 1 532 ? 6.692 -7.754 16.460 1.00 80.69 532 ALA A CA 1
ATOM 4122 C C . ALA A 1 532 ? 6.469 -7.746 17.989 1.00 80.69 532 ALA A C 1
ATOM 4124 O O . ALA A 1 532 ? 7.204 -7.080 18.723 1.00 80.69 532 ALA A O 1
ATOM 4125 N N . ASN A 1 533 ? 5.430 -8.437 18.467 1.00 80.56 533 ASN A N 1
ATOM 4126 C CA . ASN A 1 533 ? 5.072 -8.559 19.883 1.00 80.56 533 ASN A CA 1
ATOM 4127 C C . ASN A 1 533 ? 4.568 -9.988 20.182 1.00 80.56 533 ASN A C 1
ATOM 4129 O O . ASN A 1 533 ? 3.632 -10.157 20.961 1.00 80.56 533 ASN A O 1
ATOM 4133 N N . ALA A 1 534 ? 5.143 -10.998 19.509 1.00 67.00 534 ALA A N 1
ATOM 4134 C CA . ALA A 1 534 ? 4.661 -12.385 19.484 1.00 67.00 534 ALA A CA 1
ATOM 4135 C C . ALA A 1 534 ? 4.413 -12.984 20.882 1.00 67.00 534 ALA A C 1
ATOM 4137 O O . ALA A 1 534 ? 3.395 -13.646 21.093 1.00 67.00 534 ALA A O 1
ATOM 4138 N N . ASP A 1 535 ? 5.298 -12.690 21.834 1.00 64.56 535 ASP A N 1
ATOM 4139 C CA . ASP A 1 535 ? 5.243 -13.193 23.211 1.00 64.56 535 ASP A CA 1
ATOM 4140 C C . ASP A 1 535 ? 4.058 -12.616 24.014 1.00 64.56 535 ASP A C 1
ATOM 4142 O O . ASP A 1 535 ? 3.482 -13.301 24.859 1.00 64.56 535 ASP A O 1
ATOM 4146 N N . ASP A 1 536 ? 3.618 -11.391 23.696 1.00 63.81 536 ASP A N 1
ATOM 4147 C CA . ASP A 1 536 ? 2.515 -10.701 24.383 1.00 63.81 536 ASP A CA 1
ATOM 4148 C C . ASP A 1 536 ? 1.122 -10.970 23.761 1.00 63.81 536 ASP A C 1
ATOM 4150 O O . ASP A 1 536 ? 0.103 -10.495 24.276 1.00 63.81 536 ASP A O 1
ATOM 4154 N N . VAL A 1 537 ? 1.021 -11.692 22.632 1.00 58.16 537 VAL A N 1
ATOM 4155 C CA . VAL A 1 537 ? -0.205 -11.752 21.791 1.00 58.16 537 VAL A CA 1
ATOM 4156 C C . VAL A 1 537 ? -1.465 -12.221 22.544 1.00 58.16 537 VAL A C 1
ATOM 4158 O O . VAL A 1 537 ? -2.587 -11.894 22.136 1.00 58.16 537 VAL A O 1
ATOM 4161 N N . ILE A 1 538 ? -1.319 -12.918 23.675 1.00 59.78 538 ILE A N 1
ATOM 4162 C CA . ILE A 1 538 ? -2.414 -13.458 24.503 1.00 59.78 538 ILE A CA 1
ATOM 4163 C C . ILE A 1 538 ? -3.081 -12.390 25.413 1.00 59.78 538 ILE A C 1
ATOM 4165 O O . ILE A 1 538 ? -3.700 -12.714 26.422 1.00 59.78 538 ILE A O 1
ATOM 4169 N N . LEU A 1 539 ? -3.053 -11.104 25.033 1.00 60.91 539 LEU A N 1
ATOM 4170 C CA . LEU A 1 539 ? -3.743 -10.007 25.744 1.00 60.91 539 LEU A CA 1
ATOM 4171 C C . LEU A 1 539 ? -5.241 -10.255 26.023 1.00 60.91 539 LEU A C 1
ATOM 4173 O O . LEU A 1 539 ? -5.769 -9.756 27.013 1.00 60.91 539 LEU A O 1
ATOM 4177 N N . THR A 1 540 ? -5.970 -10.927 25.119 1.00 71.75 540 THR A N 1
ATOM 4178 C CA . THR A 1 540 ? -7.389 -11.302 25.310 1.00 71.75 540 THR A CA 1
ATOM 4179 C C . THR A 1 540 ? -7.914 -12.179 24.159 1.00 71.75 540 THR A C 1
ATOM 4181 O O . THR A 1 540 ? -7.590 -11.909 22.997 1.00 71.75 540 THR A O 1
ATOM 4184 N N . PRO A 1 541 ? -8.831 -13.139 24.414 1.00 77.81 541 PRO A N 1
ATOM 4185 C CA . PRO A 1 541 ? -9.546 -13.873 23.362 1.00 77.81 541 PRO A CA 1
ATOM 4186 C C . PRO A 1 541 ? -10.244 -12.977 22.324 1.00 77.81 541 PRO A C 1
ATOM 4188 O O . PRO A 1 541 ? -10.380 -13.356 21.161 1.00 77.81 541 PRO A O 1
ATOM 4191 N N . ALA A 1 542 ? -10.656 -11.764 22.710 1.00 80.00 542 ALA A N 1
ATOM 4192 C CA . ALA A 1 542 ? -11.348 -10.829 21.825 1.00 80.00 542 ALA A CA 1
ATOM 4193 C C . ALA A 1 542 ? -10.468 -10.282 20.679 1.00 80.00 542 ALA A C 1
ATOM 4195 O O . ALA A 1 542 ? -11.006 -9.793 19.683 1.00 80.00 542 ALA A O 1
ATOM 4196 N N . LEU A 1 543 ? -9.135 -10.376 20.785 1.00 84.00 543 LEU A N 1
ATOM 4197 C CA . LEU A 1 543 ? -8.212 -10.029 19.698 1.00 84.00 543 LEU A CA 1
ATOM 4198 C C . LEU A 1 543 ? -8.110 -11.125 18.624 1.00 84.00 543 LEU A C 1
ATOM 4200 O O . LEU A 1 543 ? -7.632 -10.837 17.530 1.00 84.00 543 LEU A O 1
ATOM 4204 N N . GLY A 1 544 ? -8.626 -12.336 18.867 1.00 83.56 544 GLY A N 1
ATOM 4205 C CA . GLY A 1 544 ? -8.708 -13.393 17.850 1.00 83.56 544 GLY A CA 1
ATOM 4206 C C . GLY A 1 544 ? -9.573 -13.028 16.631 1.00 83.56 544 GLY A C 1
ATOM 4207 O O . GLY A 1 544 ? -9.434 -13.636 15.570 1.00 83.56 544 GLY A O 1
ATOM 4208 N N . ASP A 1 545 ? -10.437 -12.008 16.729 1.00 84.69 545 ASP A N 1
ATOM 4209 C CA . ASP A 1 545 ? -11.104 -11.441 15.554 1.00 84.69 545 ASP A CA 1
ATOM 4210 C C . ASP A 1 545 ? -10.152 -10.512 14.780 1.00 84.69 545 ASP A C 1
ATOM 4212 O O . ASP A 1 545 ? -10.018 -9.317 15.068 1.00 84.69 545 ASP A O 1
ATOM 4216 N N . MET A 1 546 ? -9.561 -11.049 13.710 1.00 87.06 546 MET A N 1
ATOM 4217 C CA . MET A 1 546 ? -8.753 -10.305 12.735 1.00 87.06 546 MET A CA 1
ATOM 4218 C C . MET A 1 546 ? -9.448 -9.048 12.188 1.00 87.06 546 MET A C 1
ATOM 4220 O O . MET A 1 546 ? -8.772 -8.101 11.784 1.00 87.06 546 MET A O 1
ATOM 4224 N N . ARG A 1 547 ? -10.788 -8.981 12.169 1.00 88.12 547 ARG A N 1
ATOM 4225 C CA . ARG A 1 547 ? -11.516 -7.760 11.795 1.00 88.12 547 ARG A CA 1
ATOM 4226 C C . ARG A 1 547 ? -11.335 -6.657 12.836 1.00 88.12 547 ARG A C 1
ATOM 4228 O O . ARG A 1 547 ? -11.271 -5.491 12.455 1.00 88.12 547 ARG A O 1
ATOM 4235 N N . VAL A 1 548 ? -11.259 -6.990 14.124 1.00 88.50 548 VAL A N 1
ATOM 4236 C CA . VAL A 1 548 ? -11.028 -6.017 15.200 1.00 88.50 548 VAL A CA 1
ATOM 4237 C C . VAL A 1 548 ? -9.603 -5.471 15.119 1.00 88.50 548 VAL A C 1
ATOM 4239 O O . VAL A 1 548 ? -9.461 -4.250 15.056 1.00 88.50 548 VAL A O 1
ATOM 4242 N N . LYS A 1 549 ? -8.587 -6.336 14.975 1.00 90.88 549 LYS A N 1
ATOM 4243 C CA . LYS A 1 549 ? -7.195 -5.909 14.732 1.00 90.88 549 LYS A CA 1
ATOM 4244 C C . LYS A 1 549 ? -7.075 -5.017 13.483 1.00 90.88 549 LYS A C 1
ATOM 4246 O O . LYS A 1 549 ? -6.541 -3.914 13.558 1.00 90.88 549 LYS A O 1
ATOM 4251 N N . ARG A 1 550 ? -7.681 -5.410 12.349 1.00 91.38 550 ARG A N 1
ATOM 4252 C CA . ARG A 1 550 ? -7.721 -4.584 11.117 1.00 91.38 550 ARG A CA 1
ATOM 4253 C C . ARG A 1 550 ? -8.422 -3.236 11.313 1.00 91.38 550 ARG A C 1
ATOM 4255 O O . ARG A 1 550 ? -7.992 -2.249 10.723 1.00 91.38 550 ARG A O 1
ATOM 4262 N N . ASN A 1 551 ? -9.489 -3.173 12.118 1.00 91.25 551 ASN A N 1
ATOM 4263 C CA . ASN A 1 551 ? -10.118 -1.895 12.461 1.00 91.25 551 ASN A CA 1
ATOM 4264 C C . ASN A 1 551 ? -9.155 -1.011 13.262 1.00 91.25 551 ASN A C 1
ATOM 4266 O O . ASN A 1 551 ? -9.018 0.147 12.907 1.00 91.25 551 ASN A O 1
ATOM 4270 N N . MET A 1 552 ? -8.457 -1.543 14.274 1.00 91.62 552 MET A N 1
ATOM 4271 C CA . MET A 1 552 ? -7.482 -0.773 15.065 1.00 91.62 552 MET A CA 1
ATOM 4272 C C . MET A 1 552 ? -6.364 -0.196 14.189 1.00 91.62 552 MET A C 1
ATOM 4274 O O . MET A 1 552 ? -6.093 0.998 14.271 1.00 91.62 552 MET A O 1
ATOM 4278 N N . VAL A 1 553 ? -5.779 -1.008 13.298 1.00 92.62 553 VAL A N 1
ATOM 4279 C CA . VAL A 1 553 ? -4.748 -0.553 12.346 1.00 92.62 553 VAL A CA 1
ATOM 4280 C C . VAL A 1 553 ? -5.292 0.543 11.422 1.00 92.62 553 VAL A C 1
ATOM 4282 O O . VAL A 1 553 ? -4.662 1.587 11.279 1.00 92.62 553 VAL A O 1
ATOM 4285 N N . ARG A 1 554 ? -6.483 0.363 10.829 1.00 91.62 554 ARG A N 1
ATOM 4286 C CA . ARG A 1 554 ? -7.103 1.395 9.977 1.00 91.62 554 ARG A CA 1
ATOM 4287 C C . ARG A 1 554 ? -7.413 2.672 10.761 1.00 91.62 554 ARG A C 1
ATOM 4289 O O . ARG A 1 554 ? -7.160 3.759 10.258 1.00 91.62 554 ARG A O 1
ATOM 4296 N N . ASP A 1 555 ? -7.962 2.554 11.964 1.00 91.19 555 ASP A N 1
ATOM 4297 C CA . ASP A 1 555 ? -8.362 3.698 12.787 1.00 91.19 555 ASP A CA 1
ATOM 4298 C C . ASP A 1 555 ? -7.120 4.474 13.282 1.00 91.19 555 ASP A C 1
ATOM 4300 O O . ASP A 1 555 ? -7.165 5.699 13.381 1.00 91.19 555 ASP A O 1
ATOM 4304 N N . ALA A 1 556 ? -5.982 3.797 13.488 1.00 91.81 556 ALA A N 1
ATOM 4305 C CA . ALA A 1 556 ? -4.680 4.424 13.728 1.00 91.81 556 ALA A CA 1
ATOM 4306 C C . ALA A 1 556 ? -4.113 5.118 12.473 1.00 91.81 556 ALA A C 1
ATOM 4308 O O . ALA A 1 556 ? -3.709 6.278 12.557 1.00 91.81 556 ALA A O 1
ATOM 4309 N N . LYS A 1 557 ? -4.149 4.468 11.297 1.00 92.31 557 LYS A N 1
ATOM 4310 C CA . LYS A 1 557 ? -3.744 5.095 10.021 1.00 92.31 557 LYS A CA 1
ATOM 4311 C C . LYS A 1 557 ? -4.594 6.330 9.703 1.00 92.31 557 LYS A C 1
ATOM 4313 O O . LYS A 1 557 ? -4.037 7.363 9.358 1.00 92.31 557 LYS A O 1
ATOM 4318 N N . ALA A 1 558 ? -5.910 6.270 9.914 1.00 91.25 558 ALA A N 1
ATOM 4319 C CA . ALA A 1 558 ? -6.821 7.407 9.748 1.00 91.25 558 ALA A CA 1
ATOM 4320 C C . ALA A 1 558 ? -6.611 8.522 10.793 1.00 91.25 558 ALA A C 1
ATOM 4322 O O . ALA A 1 558 ? -6.931 9.675 10.518 1.00 91.25 558 ALA A O 1
ATOM 4323 N N . LYS A 1 559 ? -6.059 8.207 11.977 1.00 90.88 559 LYS A N 1
ATOM 4324 C CA . LYS A 1 559 ? -5.632 9.215 12.960 1.00 90.88 559 LYS A CA 1
ATOM 4325 C C . LYS A 1 559 ? -4.335 9.916 12.533 1.00 90.88 559 LYS A C 1
ATOM 4327 O O . LYS A 1 559 ? -4.235 11.119 12.743 1.00 90.88 559 LYS A O 1
ATOM 4332 N N . LYS A 1 560 ? -3.357 9.197 11.957 1.00 91.31 560 LYS A N 1
ATOM 4333 C CA . LYS A 1 560 ? -2.115 9.810 11.435 1.00 91.31 560 LYS A CA 1
ATOM 4334 C C . LYS A 1 560 ? -2.368 10.596 10.141 1.00 91.31 560 LYS A C 1
ATOM 4336 O O . LYS A 1 560 ? -1.823 11.678 9.984 1.00 91.31 560 LYS A O 1
ATOM 4341 N N . TYR A 1 561 ? -3.206 10.070 9.250 1.00 93.06 561 TYR A N 1
ATOM 4342 C CA . TYR A 1 561 ? -3.478 10.630 7.925 1.00 93.06 561 TYR A CA 1
ATOM 4343 C C . TYR A 1 561 ? -4.972 10.974 7.773 1.00 93.06 561 TYR A C 1
ATOM 4345 O O . TYR A 1 561 ? -5.727 10.217 7.153 1.00 93.06 561 TYR A O 1
ATOM 4353 N N . PRO A 1 562 ? -5.436 12.106 8.343 1.00 93.62 562 PRO A N 1
ATOM 4354 C CA . PRO A 1 562 ? -6.850 12.494 8.316 1.00 93.62 562 PRO A CA 1
ATOM 4355 C C . PRO A 1 562 ? -7.359 12.841 6.906 1.00 93.62 562 PRO A C 1
ATOM 4357 O O . PRO A 1 562 ? -8.542 12.660 6.631 1.00 93.62 562 PRO A O 1
ATOM 4360 N N . ALA A 1 563 ? -6.470 13.262 5.997 1.00 93.94 563 ALA A N 1
ATOM 4361 C CA . ALA A 1 563 ? -6.750 13.451 4.568 1.00 93.94 563 ALA A CA 1
ATOM 4362 C C . ALA A 1 563 ? -6.798 12.127 3.761 1.00 93.94 563 ALA A C 1
ATOM 4364 O O . ALA A 1 563 ? -6.909 12.136 2.536 1.00 93.94 563 ALA A O 1
ATOM 4365 N N . GLY A 1 564 ? -6.721 10.974 4.437 1.00 94.25 564 GLY A N 1
ATOM 4366 C CA . GLY A 1 564 ? -6.696 9.651 3.820 1.00 94.25 564 GLY A CA 1
ATOM 4367 C C . GLY A 1 564 ? -5.311 9.235 3.315 1.00 94.25 564 GLY A C 1
ATOM 4368 O O . GLY A 1 564 ? -4.310 9.898 3.563 1.00 94.25 564 GLY A O 1
ATOM 4369 N N . LEU A 1 565 ? -5.263 8.098 2.615 1.00 94.75 565 LEU A N 1
ATOM 4370 C CA . LEU A 1 565 ? -4.021 7.462 2.145 1.00 94.75 565 LEU A CA 1
ATOM 4371 C C . LEU A 1 565 ? -3.808 7.542 0.616 1.00 94.75 565 LEU A C 1
ATOM 4373 O O . LEU A 1 565 ? -2.831 7.012 0.090 1.00 94.75 565 LEU A O 1
ATOM 4377 N N . GLY A 1 566 ? -4.744 8.174 -0.098 1.00 95.31 566 GLY A N 1
ATOM 4378 C CA . GLY A 1 566 ? -4.684 8.397 -1.546 1.00 95.31 566 GLY A CA 1
ATOM 4379 C C . GLY A 1 566 ? -4.179 9.795 -1.911 1.00 95.31 566 GLY A C 1
ATOM 4380 O O . GLY A 1 566 ? -3.479 10.441 -1.135 1.00 95.31 566 GLY A O 1
ATOM 4381 N N . ILE A 1 567 ? -4.591 10.286 -3.084 1.00 96.12 567 ILE A N 1
ATOM 4382 C CA . ILE A 1 567 ? -4.135 11.557 -3.679 1.00 96.12 567 ILE A CA 1
ATOM 4383 C C . ILE A 1 567 ? -4.316 12.762 -2.731 1.00 96.12 567 ILE A C 1
ATOM 4385 O O . ILE A 1 567 ? -3.398 13.564 -2.600 1.00 96.12 567 ILE A O 1
ATOM 4389 N N . GLN A 1 568 ? -5.437 12.861 -2.002 1.00 95.81 568 GLN A N 1
ATOM 4390 C CA . GLN A 1 568 ? -5.653 13.932 -1.009 1.00 95.81 568 GLN A CA 1
ATOM 4391 C C . GLN A 1 568 ? -4.656 13.881 0.166 1.00 95.81 568 GLN A C 1
ATOM 4393 O O . GLN A 1 568 ? -4.214 14.927 0.636 1.00 95.81 568 GLN A O 1
ATOM 4398 N N . GLY A 1 569 ? -4.252 12.687 0.607 1.00 96.56 569 GLY A N 1
ATOM 4399 C CA . GLY A 1 569 ? -3.226 12.520 1.639 1.00 96.56 569 GLY A CA 1
ATOM 4400 C C . GLY A 1 569 ? -1.824 12.864 1.137 1.00 96.56 569 GLY A C 1
ATOM 4401 O O . GLY A 1 569 ? -1.049 13.490 1.855 1.00 96.56 569 GLY A O 1
ATOM 4402 N N . ALA A 1 570 ? -1.513 12.530 -0.118 1.00 97.19 570 ALA A N 1
ATOM 4403 C CA . ALA A 1 570 ? -0.253 12.920 -0.749 1.00 97.19 570 ALA A CA 1
ATOM 4404 C C . ALA A 1 570 ? -0.166 14.441 -0.990 1.00 97.19 570 ALA A C 1
ATOM 4406 O O . ALA A 1 570 ? 0.897 15.028 -0.804 1.00 97.19 570 ALA A O 1
ATOM 4407 N N . LEU A 1 571 ? -1.287 15.097 -1.322 1.00 97.56 571 LEU A N 1
ATOM 4408 C CA . LEU A 1 571 ? -1.372 16.560 -1.391 1.00 97.56 571 LEU A CA 1
ATOM 4409 C C . LEU A 1 571 ? -1.171 17.205 -0.012 1.00 97.56 571 LEU A C 1
ATOM 4411 O O . LEU A 1 571 ? -0.449 18.189 0.095 1.00 97.56 571 LEU A O 1
ATOM 4415 N N . GLN A 1 572 ? -1.748 16.635 1.050 1.00 97.38 572 GLN A N 1
ATOM 4416 C CA . GLN A 1 572 ? -1.516 17.109 2.417 1.00 97.38 572 GLN A CA 1
ATOM 4417 C C . GLN A 1 572 ? -0.026 17.014 2.802 1.00 97.38 572 GLN A C 1
ATOM 4419 O O . GLN A 1 572 ? 0.533 17.992 3.293 1.00 97.38 572 GLN A O 1
ATOM 4424 N N . LEU A 1 573 ? 0.648 15.898 2.493 1.00 97.12 573 LEU A N 1
ATOM 4425 C CA . LEU A 1 573 ? 2.098 15.763 2.699 1.00 97.12 573 LEU A CA 1
ATOM 4426 C C . LEU A 1 573 ? 2.921 16.757 1.859 1.00 97.12 573 LEU A C 1
ATOM 4428 O O . LEU A 1 573 ? 3.956 17.229 2.323 1.00 97.12 573 LEU A O 1
ATOM 4432 N N . PHE A 1 574 ? 2.476 17.101 0.644 1.00 98.00 574 PHE A N 1
ATOM 4433 C CA . PHE A 1 574 ? 3.114 18.144 -0.167 1.00 98.00 574 PHE A CA 1
ATOM 4434 C C . PHE A 1 574 ? 2.988 19.518 0.502 1.00 98.00 574 PHE A C 1
ATOM 4436 O O . PHE A 1 574 ? 3.983 20.223 0.628 1.00 98.00 574 PHE A O 1
ATOM 4443 N N . LEU A 1 575 ? 1.798 19.880 0.992 1.00 97.56 575 LEU A N 1
ATOM 4444 C CA . LEU A 1 575 ? 1.569 21.142 1.707 1.00 97.56 575 LEU A CA 1
ATOM 4445 C C . LEU A 1 575 ? 2.349 21.225 3.034 1.00 97.56 575 LEU A C 1
ATOM 4447 O O . LEU A 1 575 ? 2.723 22.319 3.457 1.00 97.56 575 LEU A O 1
ATOM 4451 N N . GLU A 1 576 ? 2.620 20.087 3.677 1.00 96.56 576 GLU A N 1
ATOM 4452 C CA . GLU A 1 576 ? 3.491 19.983 4.856 1.00 96.56 576 GLU A CA 1
ATOM 4453 C C . GLU A 1 576 ? 4.983 20.101 4.500 1.00 96.56 576 GLU A C 1
ATOM 4455 O O . GLU A 1 576 ? 5.722 20.781 5.208 1.00 96.56 576 GLU A O 1
ATOM 4460 N N . ASP A 1 577 ? 5.445 19.506 3.394 1.00 97.06 577 ASP A N 1
ATOM 4461 C CA . ASP A 1 577 ? 6.821 19.700 2.915 1.00 97.06 577 ASP A CA 1
ATOM 4462 C C . ASP A 1 577 ? 7.046 21.133 2.382 1.00 97.06 577 ASP A C 1
ATOM 4464 O O . ASP A 1 577 ? 8.111 21.699 2.614 1.00 97.06 577 ASP A O 1
ATOM 4468 N N . GLN A 1 578 ? 6.054 21.793 1.770 1.00 95.56 578 GLN A N 1
ATOM 4469 C CA . GLN A 1 578 ? 6.174 23.201 1.347 1.00 95.56 578 GLN A CA 1
ATOM 4470 C C . GLN A 1 578 ? 6.400 24.180 2.518 1.00 95.56 578 GLN A C 1
ATOM 4472 O O . GLN A 1 578 ? 6.974 25.248 2.311 1.00 95.56 578 GLN A O 1
ATOM 4477 N N . GLN A 1 579 ? 6.031 23.820 3.751 1.00 95.94 579 GLN A N 1
ATOM 4478 C CA . GLN A 1 579 ? 6.312 24.630 4.947 1.00 95.94 579 GLN A CA 1
ATOM 4479 C C . GLN A 1 579 ? 7.770 24.518 5.436 1.00 95.94 579 GLN A C 1
ATOM 4481 O O . GLN A 1 579 ? 8.193 25.323 6.263 1.00 95.94 579 GLN A O 1
ATOM 4486 N N . LYS A 1 580 ? 8.545 23.548 4.933 1.00 96.00 580 LYS A N 1
ATOM 4487 C CA . LYS A 1 580 ? 9.943 23.298 5.327 1.00 96.00 580 LYS A CA 1
ATOM 4488 C C . LYS A 1 580 ? 10.934 24.027 4.423 1.00 96.00 580 LYS A C 1
ATOM 4490 O O . LYS A 1 580 ? 10.607 24.379 3.280 1.00 96.00 580 LYS A O 1
ATOM 4495 N N . HIS A 1 581 ? 12.175 24.186 4.888 1.00 95.56 581 HIS A N 1
ATOM 4496 C CA . HIS A 1 581 ? 13.252 24.696 4.041 1.00 95.56 581 HIS A CA 1
ATOM 4497 C C . HIS A 1 581 ? 13.540 23.721 2.893 1.00 95.56 581 HIS A C 1
ATOM 4499 O O . HIS A 1 581 ? 13.426 22.510 3.047 1.00 95.56 581 HIS A O 1
ATOM 4505 N N . LEU A 1 582 ? 13.964 24.236 1.734 1.00 93.56 582 LEU A N 1
ATOM 4506 C CA . LEU A 1 582 ? 14.115 23.452 0.499 1.00 93.56 582 LEU A CA 1
ATOM 4507 C C . LEU A 1 582 ? 14.999 22.193 0.640 1.00 93.56 582 LEU A C 1
ATOM 4509 O O . LEU A 1 582 ? 14.734 21.189 -0.013 1.00 93.56 582 LEU A O 1
ATOM 4513 N N . ASN A 1 583 ? 16.013 22.222 1.512 1.00 93.62 583 ASN A N 1
ATOM 4514 C CA . ASN A 1 583 ? 16.889 21.072 1.783 1.00 93.62 583 ASN A CA 1
ATOM 4515 C C . ASN A 1 583 ? 16.236 19.967 2.647 1.00 93.62 583 ASN A C 1
ATOM 4517 O O . ASN A 1 583 ? 16.774 18.867 2.710 1.00 93.62 583 ASN A O 1
ATOM 4521 N N . GLU A 1 584 ? 15.100 20.247 3.290 1.00 94.06 584 GLU A N 1
ATOM 4522 C CA . GLU A 1 584 ? 14.357 19.351 4.196 1.00 94.06 584 GLU A CA 1
ATOM 4523 C C . GLU A 1 584 ? 13.078 18.780 3.553 1.00 94.06 584 GLU A C 1
ATOM 4525 O O . GLU A 1 584 ? 12.387 17.943 4.141 1.00 94.06 584 GLU A O 1
ATOM 4530 N N . ARG A 1 585 ? 12.722 19.259 2.354 1.00 97.19 585 ARG A N 1
ATOM 4531 C CA . ARG A 1 585 ? 11.554 18.790 1.600 1.00 97.19 585 ARG A CA 1
ATOM 4532 C C . ARG A 1 585 ? 11.855 17.443 0.955 1.00 97.19 585 ARG A C 1
ATOM 4534 O O . ARG A 1 585 ? 12.944 17.253 0.418 1.00 97.19 585 ARG A O 1
ATOM 4541 N N . TYR A 1 586 ? 10.873 16.544 0.941 1.00 98.44 586 TYR A N 1
ATOM 4542 C CA . TYR A 1 586 ? 10.948 15.311 0.157 1.00 98.44 586 TYR A CA 1
ATOM 4543 C C . TYR A 1 586 ? 10.027 15.365 -1.060 1.00 98.44 586 TYR A C 1
ATOM 4545 O O . TYR A 1 586 ? 10.446 14.971 -2.142 1.00 98.44 586 TYR A O 1
ATOM 4553 N N . ILE A 1 587 ? 8.799 15.874 -0.911 1.00 98.44 587 ILE A N 1
ATOM 4554 C CA . ILE A 1 587 ? 7.881 16.127 -2.027 1.00 98.44 587 ILE A CA 1
ATOM 4555 C C . ILE A 1 587 ? 8.115 17.546 -2.557 1.00 98.44 587 ILE A C 1
ATOM 4557 O O . ILE A 1 587 ? 7.865 18.527 -1.857 1.00 98.44 587 ILE A O 1
ATOM 4561 N N . HIS A 1 588 ? 8.587 17.655 -3.800 1.00 97.75 588 HIS A N 1
ATOM 4562 C CA . HIS A 1 588 ? 9.026 18.928 -4.393 1.00 97.75 588 HIS A CA 1
ATOM 4563 C C . HIS A 1 588 ? 8.020 19.534 -5.360 1.00 97.75 588 HIS A C 1
ATOM 4565 O O . HIS A 1 588 ? 7.887 20.753 -5.403 1.00 97.75 588 HIS A O 1
ATOM 4571 N N . SER A 1 589 ? 7.284 18.699 -6.096 1.00 97.62 589 SER A N 1
ATOM 4572 C CA . SER A 1 589 ? 6.179 19.142 -6.947 1.00 97.62 589 SER A CA 1
ATOM 4573 C C . SER A 1 589 ? 4.970 18.229 -6.791 1.00 97.62 589 SER A C 1
ATOM 4575 O O . SER A 1 589 ? 5.097 17.004 -6.743 1.00 97.62 589 SER A O 1
ATOM 4577 N N . PHE A 1 590 ? 3.795 18.850 -6.766 1.00 97.69 590 PHE A N 1
ATOM 4578 C CA . PHE A 1 590 ? 2.510 18.220 -7.020 1.00 97.69 590 PHE A CA 1
ATOM 4579 C C . PHE A 1 590 ? 1.881 18.958 -8.211 1.00 97.69 590 PHE A C 1
ATOM 4581 O O . PHE A 1 590 ? 1.773 20.191 -8.212 1.00 97.69 590 PHE A O 1
ATOM 4588 N N . ARG A 1 591 ? 1.477 18.228 -9.254 1.00 95.75 591 ARG A N 1
ATOM 4589 C CA . ARG A 1 591 ? 0.821 18.786 -10.444 1.00 95.75 591 ARG A CA 1
ATOM 4590 C C . ARG A 1 591 ? -0.368 17.929 -10.849 1.00 95.75 591 ARG A C 1
ATOM 4592 O O . ARG A 1 591 ? -0.331 16.704 -10.798 1.00 95.75 591 ARG A O 1
ATOM 4599 N N . THR A 1 592 ? -1.432 18.587 -11.287 1.00 94.94 592 THR A N 1
ATOM 4600 C CA . THR A 1 592 ? -2.562 17.954 -11.973 1.00 94.94 592 THR A CA 1
ATOM 4601 C C . THR A 1 592 ? -2.689 18.595 -13.350 1.00 94.94 592 THR A C 1
ATOM 4603 O O . THR A 1 592 ? -2.517 19.803 -13.498 1.00 94.94 592 THR A O 1
ATOM 4606 N N . THR A 1 593 ? -2.918 17.773 -14.366 1.00 92.38 593 THR A N 1
ATOM 4607 C CA . THR A 1 593 ? -3.071 18.172 -15.771 1.00 92.38 593 THR A CA 1
ATOM 4608 C C . THR A 1 593 ? -4.550 18.241 -16.146 1.00 92.38 593 THR A C 1
ATOM 4610 O O . THR A 1 593 ? -5.385 17.593 -15.514 1.00 92.38 593 THR A O 1
ATOM 4613 N N . GLU A 1 594 ? -4.888 18.984 -17.201 1.00 86.44 594 GLU A N 1
ATOM 4614 C CA . GLU A 1 594 ? -6.279 19.152 -17.660 1.00 86.44 594 GLU A CA 1
ATOM 4615 C C . GLU A 1 594 ? -6.957 17.813 -18.019 1.00 86.44 594 GLU A C 1
ATOM 4617 O O . GLU A 1 594 ? -8.152 17.638 -17.796 1.00 86.44 594 GLU A O 1
ATOM 4622 N N . GLY A 1 595 ? -6.182 16.821 -18.477 1.00 86.06 595 GLY A N 1
ATOM 4623 C CA . GLY A 1 595 ? -6.635 15.445 -18.723 1.00 86.06 595 GLY A CA 1
ATOM 4624 C C . GLY A 1 595 ? -6.795 14.568 -17.468 1.00 86.06 595 GLY A C 1
ATOM 4625 O O . GLY A 1 595 ? -6.861 13.339 -17.585 1.00 86.06 595 GLY A O 1
ATOM 4626 N N . GLY A 1 596 ? -6.788 15.152 -16.265 1.00 89.94 596 GLY A N 1
ATOM 4627 C CA . GLY A 1 596 ? -6.896 14.437 -14.984 1.00 89.94 596 GLY A CA 1
ATOM 4628 C C . GLY A 1 596 ? -5.672 13.587 -14.618 1.00 89.94 596 GLY A C 1
ATOM 4629 O O . GLY A 1 596 ? -5.749 12.748 -13.722 1.00 89.94 596 GLY A O 1
ATOM 4630 N N . GLY A 1 597 ? -4.550 13.765 -15.320 1.00 94.50 597 GLY A N 1
ATOM 4631 C CA . GLY A 1 597 ? -3.290 13.113 -14.980 1.00 94.50 597 GLY A CA 1
ATOM 4632 C C . GLY A 1 597 ? -2.598 13.825 -13.815 1.00 94.50 597 GLY A C 1
ATOM 4633 O O . GLY A 1 597 ? -2.528 15.055 -13.821 1.00 94.50 597 GLY A O 1
ATOM 4634 N N . VAL A 1 598 ? -2.086 13.076 -12.842 1.00 97.50 598 VAL A N 1
ATOM 4635 C CA . VAL A 1 598 ? -1.448 13.563 -11.609 1.00 97.50 598 VAL A CA 1
ATOM 4636 C C . VAL A 1 598 ? 0.028 13.178 -11.607 1.00 97.50 598 VAL A C 1
ATOM 4638 O O . VAL A 1 598 ? 0.363 12.039 -11.921 1.00 97.50 598 VAL A O 1
ATOM 4641 N N . ILE A 1 599 ? 0.890 14.127 -11.241 1.00 98.31 599 ILE A N 1
ATOM 4642 C CA . ILE A 1 599 ? 2.340 13.961 -11.097 1.00 98.31 599 ILE A CA 1
ATOM 4643 C C . ILE A 1 599 ? 2.722 14.411 -9.687 1.00 98.31 599 ILE A C 1
ATOM 4645 O O . ILE A 1 599 ? 2.362 15.515 -9.273 1.00 98.31 599 ILE A O 1
ATOM 4649 N N . ILE A 1 600 ? 3.465 13.577 -8.962 1.00 98.50 600 ILE A N 1
ATOM 4650 C CA . ILE A 1 600 ? 4.022 13.914 -7.645 1.00 98.50 600 ILE A CA 1
ATOM 4651 C C . ILE A 1 600 ? 5.513 13.578 -7.666 1.00 98.50 600 ILE A C 1
ATOM 4653 O O . ILE A 1 600 ? 5.852 12.399 -7.696 1.00 98.50 600 ILE A O 1
ATOM 4657 N N . ILE A 1 601 ? 6.391 14.585 -7.671 1.00 98.50 601 ILE A N 1
ATOM 4658 C CA . ILE A 1 601 ? 7.851 14.395 -7.718 1.00 98.50 601 ILE A CA 1
ATOM 4659 C C . ILE A 1 601 ? 8.416 14.411 -6.300 1.00 98.50 601 ILE A C 1
ATOM 4661 O O . ILE A 1 601 ? 8.205 15.370 -5.550 1.00 98.50 601 ILE A O 1
ATOM 4665 N N . THR A 1 602 ? 9.171 13.368 -5.954 1.00 98.62 602 THR A N 1
ATOM 4666 C CA . THR A 1 602 ? 9.772 13.178 -4.632 1.00 98.62 602 THR A CA 1
ATOM 4667 C C . THR A 1 602 ? 11.248 12.788 -4.706 1.00 98.62 602 THR A C 1
ATOM 4669 O O . THR A 1 602 ? 11.653 12.057 -5.606 1.00 98.62 602 THR A O 1
ATOM 4672 N N . GLY A 1 603 ? 12.055 13.216 -3.739 1.00 97.75 603 GLY A N 1
ATOM 4673 C CA . GLY A 1 603 ? 13.454 12.808 -3.607 1.00 97.75 603 GLY A CA 1
ATOM 4674 C C . GLY A 1 603 ? 14.186 13.607 -2.533 1.00 97.75 603 GLY A C 1
ATOM 4675 O O . GLY A 1 603 ? 13.772 14.708 -2.174 1.00 97.75 603 GLY A O 1
ATOM 4676 N N . VAL A 1 604 ? 15.284 13.071 -1.999 1.00 98.31 604 VAL A N 1
ATOM 4677 C CA . VAL A 1 604 ? 16.089 13.790 -0.997 1.00 98.31 604 VAL A CA 1
ATOM 4678 C C . VAL A 1 604 ? 16.990 14.816 -1.703 1.00 98.31 604 VAL A C 1
ATOM 4680 O O . VAL A 1 604 ? 17.751 14.423 -2.589 1.00 98.31 604 VAL A O 1
ATOM 4683 N N . PRO A 1 605 ? 16.991 16.107 -1.310 1.00 97.56 605 PRO A N 1
ATOM 4684 C CA . PRO A 1 605 ? 17.772 17.160 -1.970 1.00 97.56 605 PRO A CA 1
ATOM 4685 C C . PRO A 1 605 ? 19.272 16.881 -2.112 1.00 97.56 605 PRO A C 1
ATOM 4687 O O . PRO A 1 605 ? 19.885 17.353 -3.065 1.00 97.56 605 PRO A O 1
ATOM 4690 N N . TYR A 1 606 ? 19.869 16.106 -1.200 1.00 97.38 606 TYR A N 1
ATOM 4691 C CA . TYR A 1 606 ? 21.247 15.624 -1.337 1.00 97.38 606 TYR A CA 1
ATOM 4692 C C . TYR A 1 606 ? 21.414 14.646 -2.515 1.00 97.38 606 TYR A C 1
ATOM 4694 O O . TYR A 1 606 ? 22.300 14.838 -3.344 1.00 97.38 606 TYR A O 1
ATOM 4702 N N . LEU A 1 607 ? 20.531 13.649 -2.648 1.00 97.44 607 LEU A N 1
ATOM 4703 C CA . LEU A 1 607 ? 20.578 12.668 -3.741 1.00 97.44 607 LEU A CA 1
ATOM 4704 C C . LEU A 1 607 ? 20.312 13.321 -5.105 1.00 97.44 607 LEU A C 1
ATOM 4706 O O . LEU A 1 607 ? 20.964 12.982 -6.088 1.00 97.44 607 LEU A O 1
ATOM 4710 N N . ILE A 1 608 ? 19.426 14.321 -5.151 1.00 97.25 608 ILE A N 1
ATOM 4711 C CA . ILE A 1 608 ? 19.150 15.109 -6.363 1.00 97.25 608 ILE A CA 1
ATOM 4712 C C . ILE A 1 608 ? 20.396 15.893 -6.811 1.00 97.25 608 ILE A C 1
ATOM 4714 O O . ILE A 1 608 ? 20.670 15.977 -8.008 1.00 97.25 608 ILE A O 1
ATOM 4718 N N . LYS A 1 609 ? 21.204 16.409 -5.872 1.00 96.00 609 LYS A N 1
ATOM 4719 C CA . LYS A 1 609 ? 22.472 17.105 -6.175 1.00 96.00 609 LYS A CA 1
ATOM 4720 C C . LYS A 1 609 ? 23.544 16.185 -6.774 1.00 96.00 609 LYS A C 1
ATOM 4722 O O . LYS A 1 609 ? 24.440 16.691 -7.442 1.00 96.00 609 LYS A O 1
ATOM 4727 N N . LEU A 1 610 ? 23.437 14.859 -6.627 1.00 95.69 610 LEU A N 1
ATOM 4728 C CA . LEU A 1 610 ? 24.354 13.911 -7.282 1.00 95.69 610 LEU A CA 1
ATOM 4729 C C . LEU A 1 610 ? 24.213 13.916 -8.816 1.00 95.69 610 LEU A C 1
ATOM 4731 O O . LEU A 1 610 ? 25.163 13.569 -9.510 1.00 95.69 610 LEU A O 1
ATOM 4735 N N . LEU A 1 611 ? 23.078 14.373 -9.365 1.00 95.06 611 LEU A N 1
ATOM 4736 C CA . LEU A 1 611 ? 22.904 14.564 -10.815 1.00 95.06 611 LEU A CA 1
ATOM 4737 C C . LEU A 1 611 ? 23.833 15.642 -11.401 1.00 95.06 611 LEU A C 1
ATOM 4739 O O . LEU A 1 611 ? 24.000 15.691 -12.616 1.00 95.06 611 LEU A O 1
ATOM 4743 N N . ASP A 1 612 ? 24.426 16.496 -10.562 1.00 94.00 612 ASP A N 1
ATOM 4744 C CA . ASP A 1 612 ? 25.370 17.551 -10.949 1.00 94.00 612 ASP A CA 1
ATOM 4745 C C . ASP A 1 612 ? 26.851 17.169 -10.747 1.00 94.00 612 ASP A C 1
ATOM 4747 O O . ASP A 1 612 ? 27.732 18.023 -10.910 1.00 94.00 612 ASP A O 1
ATOM 4751 N N . ASP A 1 613 ? 27.130 15.914 -10.378 1.00 93.25 613 ASP A N 1
ATOM 4752 C CA . ASP A 1 613 ? 28.482 15.374 -10.225 1.00 93.25 613 ASP A CA 1
ATOM 4753 C C . ASP A 1 613 ? 29.088 14.980 -11.595 1.00 93.25 613 ASP A C 1
ATOM 4755 O O . ASP A 1 613 ? 28.438 14.286 -12.381 1.00 93.25 613 ASP A O 1
ATOM 4759 N N . PRO A 1 614 ? 30.342 15.364 -11.913 1.00 88.31 614 PRO A N 1
ATOM 4760 C CA . PRO A 1 614 ? 30.963 15.083 -13.216 1.00 88.31 614 PRO A CA 1
ATOM 4761 C C . PRO A 1 614 ? 31.317 13.598 -13.448 1.00 88.31 614 PRO A C 1
ATOM 4763 O O . PRO A 1 614 ? 31.672 13.206 -14.566 1.00 88.31 614 PRO A O 1
ATOM 4766 N N . GLY A 1 615 ? 31.249 12.761 -12.410 1.00 87.81 615 GLY A N 1
ATOM 4767 C CA . GLY A 1 615 ? 31.300 11.305 -12.498 1.00 87.81 615 GLY A CA 1
ATOM 4768 C C . GLY A 1 615 ? 29.956 10.672 -12.871 1.00 87.81 615 GLY A C 1
ATOM 4769 O O . GLY A 1 615 ? 29.950 9.574 -13.435 1.00 87.81 615 GLY A O 1
ATOM 4770 N N . VAL A 1 616 ? 28.830 11.355 -12.628 1.00 92.75 616 VAL A N 1
ATOM 4771 C CA . VAL A 1 616 ? 27.503 10.941 -13.103 1.00 92.75 616 VAL A CA 1
ATOM 4772 C C . VAL A 1 616 ? 27.345 11.363 -14.563 1.00 92.75 616 VAL A C 1
ATOM 4774 O O . VAL A 1 616 ? 27.215 12.539 -14.896 1.00 92.75 616 VAL A O 1
ATOM 4777 N N . ARG A 1 617 ? 27.388 10.356 -15.439 1.00 92.62 617 ARG A N 1
ATOM 4778 C CA . ARG A 1 617 ? 27.374 10.486 -16.907 1.00 92.62 617 ARG A CA 1
ATOM 4779 C C . ARG A 1 617 ? 26.160 9.851 -17.574 1.00 92.62 617 ARG A C 1
ATOM 4781 O O . ARG A 1 617 ? 25.935 10.067 -18.758 1.00 92.62 617 ARG A O 1
ATOM 4788 N N . ALA A 1 618 ? 25.411 9.038 -16.845 1.00 94.00 618 ALA A N 1
ATOM 4789 C CA . ALA A 1 618 ? 24.208 8.388 -17.329 1.00 94.00 618 ALA A CA 1
ATOM 4790 C C . ALA A 1 618 ? 23.257 8.141 -16.161 1.00 94.00 618 ALA A C 1
ATOM 4792 O O . ALA A 1 618 ? 23.701 8.009 -15.014 1.00 94.00 618 ALA A O 1
ATOM 4793 N N . PHE A 1 619 ? 21.975 8.038 -16.481 1.00 94.75 619 PHE A N 1
ATOM 4794 C CA . PHE A 1 619 ? 20.949 7.507 -15.595 1.00 94.75 619 PHE A CA 1
ATOM 4795 C C . PHE A 1 619 ? 20.128 6.448 -16.336 1.00 94.75 619 PHE A C 1
ATOM 4797 O O . PHE A 1 619 ? 20.090 6.432 -17.569 1.00 94.75 619 PHE A O 1
ATOM 4804 N N . ASP A 1 620 ? 19.498 5.577 -15.560 1.00 94.25 620 ASP A N 1
ATOM 4805 C CA . ASP A 1 620 ? 18.514 4.595 -15.997 1.00 94.25 620 ASP A CA 1
ATOM 4806 C C . ASP A 1 620 ? 17.150 5.061 -15.452 1.00 94.25 620 ASP A C 1
ATOM 4808 O O . ASP A 1 620 ? 17.085 5.554 -14.320 1.00 94.25 620 ASP A O 1
ATOM 4812 N N . ASP A 1 621 ? 16.065 4.901 -16.205 1.00 90.75 621 ASP A N 1
ATOM 4813 C CA . ASP A 1 621 ? 14.708 5.199 -15.734 1.00 90.75 621 ASP A CA 1
ATOM 4814 C C . ASP A 1 621 ? 13.701 4.084 -16.076 1.00 90.75 621 ASP A C 1
ATOM 4816 O O . ASP A 1 621 ? 13.774 3.447 -17.124 1.00 90.75 621 ASP A O 1
ATOM 4820 N N . ASP A 1 622 ? 12.784 3.791 -15.146 1.00 88.75 622 ASP A N 1
ATOM 4821 C CA . ASP A 1 622 ? 11.897 2.612 -15.205 1.00 88.75 622 ASP A CA 1
ATOM 4822 C C . ASP A 1 622 ? 10.622 2.820 -14.352 1.00 88.75 622 ASP A C 1
ATOM 4824 O O . ASP A 1 622 ? 10.655 3.492 -13.314 1.00 88.75 622 ASP A O 1
ATOM 4828 N N . THR A 1 623 ? 9.498 2.232 -14.779 1.00 91.44 623 THR A N 1
ATOM 4829 C CA . THR A 1 623 ? 8.151 2.398 -14.201 1.00 91.44 623 THR A CA 1
ATOM 4830 C C . THR A 1 623 ? 7.677 1.116 -13.498 1.00 91.44 623 THR A C 1
ATOM 4832 O O . THR A 1 623 ? 7.351 0.114 -14.134 1.00 91.44 623 THR A O 1
ATOM 4835 N N . THR A 1 624 ? 7.536 1.147 -12.168 1.00 88.62 624 THR A N 1
ATOM 4836 C CA . THR A 1 624 ? 7.036 0.015 -11.371 1.00 88.62 624 THR A CA 1
ATOM 4837 C C . THR A 1 624 ? 5.530 0.077 -11.102 1.00 88.62 624 THR A C 1
ATOM 4839 O O . THR A 1 624 ? 5.012 0.866 -10.310 1.00 88.62 624 THR A O 1
ATOM 4842 N N . PHE A 1 625 ? 4.825 -0.881 -11.703 1.00 90.06 625 PHE A N 1
ATOM 4843 C CA . PHE A 1 625 ? 3.397 -1.162 -11.500 1.00 90.06 625 PHE A CA 1
ATOM 4844 C C . PHE A 1 625 ? 3.109 -2.009 -10.241 1.00 90.06 625 PHE A C 1
ATOM 4846 O O . PHE A 1 625 ? 1.974 -2.421 -10.009 1.00 90.06 625 PHE A O 1
ATOM 4853 N N . LYS A 1 626 ? 4.138 -2.368 -9.455 1.00 90.75 626 LYS A N 1
ATOM 4854 C CA . LYS A 1 626 ? 4.018 -3.326 -8.334 1.00 90.75 626 LYS A CA 1
ATOM 4855 C C . LYS A 1 626 ? 3.895 -2.653 -6.970 1.00 90.75 626 LYS A C 1
ATOM 4857 O O . LYS A 1 626 ? 3.283 -3.218 -6.061 1.00 90.75 626 LYS A O 1
ATOM 4862 N N . ARG A 1 627 ? 4.529 -1.491 -6.795 1.00 90.62 627 ARG A N 1
ATOM 4863 C CA . ARG A 1 627 ? 4.762 -0.927 -5.461 1.00 90.62 627 ARG A CA 1
ATOM 4864 C C . ARG A 1 627 ? 3.533 -0.235 -4.876 1.00 90.62 627 ARG A C 1
ATOM 4866 O O . ARG A 1 627 ? 3.269 -0.394 -3.687 1.00 90.62 627 ARG A O 1
ATOM 4873 N N . VAL A 1 628 ? 2.766 0.470 -5.704 1.00 94.50 628 VAL A N 1
ATOM 4874 C CA . VAL A 1 628 ? 1.563 1.214 -5.300 1.00 94.50 628 VAL A CA 1
ATOM 4875 C C . VAL A 1 628 ? 0.299 0.429 -5.675 1.00 94.50 628 VAL A C 1
ATOM 4877 O O . VAL A 1 628 ? 0.239 -0.203 -6.724 1.00 94.50 628 VAL A O 1
ATOM 4880 N N . GLU A 1 629 ? -0.716 0.445 -4.812 1.00 93.06 629 GLU A N 1
ATOM 4881 C CA . GLU A 1 629 ? -2.057 -0.077 -5.094 1.00 93.06 629 GLU A CA 1
ATOM 4882 C C . GLU A 1 629 ? -2.966 1.044 -5.628 1.00 93.06 629 GLU A C 1
ATOM 4884 O O . GLU A 1 629 ? -3.188 2.052 -4.952 1.00 93.06 629 GLU A O 1
ATOM 4889 N N . GLY A 1 630 ? -3.529 0.856 -6.827 1.00 91.75 630 GLY A N 1
ATOM 4890 C CA . GLY A 1 630 ? -4.520 1.755 -7.426 1.00 91.75 630 GLY A CA 1
ATOM 4891 C C . GLY A 1 630 ? -4.175 2.165 -8.858 1.00 91.75 630 GLY A C 1
ATOM 4892 O O . GLY A 1 630 ? -3.649 1.370 -9.628 1.00 91.75 630 GLY A O 1
ATOM 4893 N N . GLU A 1 631 ? -4.507 3.408 -9.210 1.00 92.06 631 GLU A N 1
ATOM 4894 C CA . GLU A 1 631 ? -4.284 3.993 -10.546 1.00 92.06 631 GLU A CA 1
ATOM 4895 C C . GLU A 1 631 ? -2.922 4.698 -10.690 1.00 92.06 631 GLU A C 1
ATOM 4897 O O . GLU A 1 631 ? -2.571 5.137 -11.782 1.00 92.06 631 GLU A O 1
ATOM 4902 N N . MET A 1 632 ? -2.172 4.847 -9.593 1.00 95.88 632 MET A N 1
ATOM 4903 C CA . MET A 1 632 ? -0.852 5.482 -9.576 1.00 95.88 632 MET A CA 1
ATOM 4904 C C . MET A 1 632 ? 0.234 4.408 -9.695 1.00 95.88 632 MET A C 1
ATOM 4906 O O . MET A 1 632 ? 0.259 3.484 -8.887 1.00 95.88 632 MET A O 1
ATOM 4910 N N . ASN A 1 633 ? 1.163 4.582 -10.628 1.00 95.88 633 ASN A N 1
ATOM 4911 C CA . ASN A 1 633 ? 2.434 3.862 -10.702 1.00 95.88 633 ASN A CA 1
ATOM 4912 C C . ASN A 1 633 ? 3.545 4.715 -10.067 1.00 95.88 633 ASN A C 1
ATOM 4914 O O . ASN A 1 633 ? 3.390 5.932 -9.930 1.00 95.88 633 ASN A O 1
ATOM 4918 N N . GLU A 1 634 ? 4.676 4.099 -9.723 1.00 96.38 634 GLU A N 1
ATOM 4919 C CA . GLU A 1 634 ? 5.917 4.826 -9.427 1.00 96.38 634 GLU A CA 1
ATOM 4920 C C . GLU A 1 634 ? 6.874 4.734 -10.621 1.00 96.38 634 GLU A C 1
ATOM 4922 O O . GLU A 1 634 ? 7.014 3.682 -11.236 1.00 96.38 634 GLU A O 1
ATOM 4927 N N . TRP A 1 635 ? 7.548 5.837 -10.919 1.00 95.75 635 TRP A N 1
ATOM 4928 C CA . TRP A 1 635 ? 8.639 5.967 -11.878 1.00 95.75 635 TRP A CA 1
ATOM 4929 C C . TRP A 1 635 ? 9.907 6.359 -11.105 1.00 95.75 635 TRP A C 1
ATOM 4931 O O . TRP A 1 635 ? 9.868 7.295 -10.303 1.00 95.75 635 TRP A O 1
ATOM 4941 N N . GLU A 1 636 ? 11.011 5.637 -11.296 1.00 94.81 636 GLU A N 1
ATOM 4942 C CA . GLU A 1 636 ? 12.305 5.911 -10.648 1.00 94.81 636 GLU A CA 1
ATOM 4943 C C . GLU A 1 636 ? 13.308 6.482 -11.667 1.00 94.81 636 GLU A C 1
ATOM 4945 O O . GLU A 1 636 ? 13.429 5.959 -12.773 1.00 94.81 636 GLU A O 1
ATOM 4950 N N . LEU A 1 637 ? 14.082 7.498 -11.264 1.00 95.75 637 LEU A N 1
ATOM 4951 C CA . LEU A 1 637 ? 15.327 7.906 -11.925 1.00 95.75 637 LEU A CA 1
ATOM 4952 C C . LEU A 1 637 ? 16.498 7.391 -11.080 1.00 95.75 637 LEU A C 1
ATOM 4954 O O . LEU A 1 637 ? 16.801 7.928 -10.005 1.00 95.75 637 LEU A O 1
ATOM 4958 N N . ALA A 1 638 ? 17.161 6.350 -11.577 1.00 95.75 638 ALA A N 1
ATOM 4959 C CA . ALA A 1 638 ? 18.284 5.685 -10.932 1.00 95.75 638 ALA A CA 1
ATOM 4960 C C . ALA A 1 638 ? 19.617 6.076 -11.584 1.00 95.75 638 ALA A C 1
ATOM 4962 O O . ALA A 1 638 ? 19.741 6.175 -12.800 1.00 95.75 638 ALA A O 1
ATOM 4963 N N . LEU A 1 639 ? 20.658 6.256 -10.776 1.00 93.81 639 LEU A N 1
ATOM 4964 C CA . LEU A 1 639 ? 22.019 6.513 -11.243 1.00 93.81 639 LEU A CA 1
ATOM 4965 C C . LEU A 1 639 ? 23.019 5.600 -10.536 1.00 93.81 639 LEU A C 1
ATOM 4967 O O . LEU A 1 639 ? 22.775 5.096 -9.437 1.00 93.81 639 LEU A O 1
ATOM 4971 N N . PHE A 1 640 ? 24.174 5.391 -11.162 1.00 91.19 640 PHE A N 1
ATOM 4972 C CA . PHE A 1 640 ? 25.280 4.677 -10.539 1.00 91.19 640 PHE A CA 1
ATOM 4973 C C . PHE A 1 640 ? 26.323 5.682 -10.029 1.00 91.19 640 PHE A C 1
ATOM 4975 O O . PHE A 1 640 ? 27.127 6.210 -10.800 1.00 91.19 640 PHE A O 1
ATOM 4982 N N . PHE A 1 641 ? 26.309 5.966 -8.724 1.00 92.25 641 PHE A N 1
ATOM 4983 C CA . PHE A 1 641 ? 27.203 6.952 -8.120 1.00 92.25 641 PHE A CA 1
ATOM 4984 C C . PHE A 1 641 ? 28.582 6.335 -7.866 1.00 92.25 641 PHE A C 1
ATOM 4986 O O . PHE A 1 641 ? 28.839 5.692 -6.844 1.00 92.25 641 PHE A O 1
ATOM 4993 N N . LYS A 1 642 ? 29.481 6.521 -8.841 1.00 87.75 642 LYS A N 1
ATOM 4994 C CA . LYS A 1 642 ? 30.801 5.876 -8.876 1.00 87.75 642 LYS A CA 1
ATOM 4995 C C . LYS A 1 642 ? 31.677 6.195 -7.661 1.00 87.75 642 LYS A C 1
ATOM 4997 O O . LYS A 1 642 ? 32.421 5.319 -7.240 1.00 87.75 642 LYS A O 1
ATOM 5002 N N . ALA A 1 643 ? 31.583 7.394 -7.082 1.00 87.50 643 ALA A N 1
ATOM 5003 C CA . ALA A 1 643 ? 32.425 7.806 -5.952 1.00 87.50 643 ALA A CA 1
ATOM 5004 C C . ALA A 1 643 ? 32.285 6.905 -4.706 1.00 87.50 643 ALA A C 1
ATOM 5006 O O . ALA A 1 643 ? 33.224 6.807 -3.923 1.00 87.50 643 ALA A O 1
ATOM 5007 N N . VAL A 1 644 ? 31.153 6.201 -4.563 1.00 89.38 644 VAL A N 1
ATOM 5008 C CA . VAL A 1 644 ? 30.929 5.186 -3.515 1.00 89.38 644 VAL A CA 1
ATOM 5009 C C . VAL A 1 644 ? 30.553 3.808 -4.090 1.00 89.38 644 VAL A C 1
ATOM 5011 O O . VAL A 1 644 ? 30.044 2.948 -3.374 1.00 89.38 644 VAL A O 1
ATOM 5014 N N . GLU A 1 645 ? 30.773 3.613 -5.399 1.00 87.75 645 GLU A N 1
ATOM 5015 C CA . GLU A 1 645 ? 30.439 2.422 -6.201 1.00 87.75 645 GLU A CA 1
ATOM 5016 C C . GLU A 1 645 ? 29.031 1.830 -5.898 1.00 87.75 645 GLU A C 1
ATOM 5018 O O . GLU A 1 645 ? 28.858 0.609 -5.823 1.00 87.75 645 GLU A O 1
ATOM 5023 N N . ARG A 1 646 ? 28.002 2.685 -5.741 1.00 88.69 646 ARG A N 1
ATOM 5024 C CA . ARG A 1 646 ? 26.619 2.302 -5.364 1.00 88.69 646 ARG A CA 1
ATOM 5025 C C . ARG A 1 646 ? 25.576 2.767 -6.390 1.00 88.69 646 ARG A C 1
ATOM 5027 O O . ARG A 1 646 ? 25.641 3.882 -6.899 1.00 88.69 646 ARG A O 1
ATOM 5034 N N . ALA A 1 647 ? 24.576 1.921 -6.642 1.00 92.25 647 ALA A N 1
ATOM 5035 C CA . ALA A 1 647 ? 23.347 2.299 -7.343 1.00 92.25 647 ALA A CA 1
ATOM 5036 C C . ALA A 1 647 ? 22.416 3.084 -6.400 1.00 92.25 647 ALA A C 1
ATOM 5038 O O . ALA A 1 647 ? 22.234 2.684 -5.248 1.00 92.25 647 ALA A O 1
ATOM 5039 N N . VAL A 1 648 ? 21.863 4.198 -6.880 1.00 94.06 648 VAL A N 1
ATOM 5040 C CA . VAL A 1 648 ? 21.110 5.178 -6.086 1.00 94.06 648 VAL A CA 1
ATOM 5041 C C . VAL A 1 648 ? 19.899 5.668 -6.877 1.00 94.06 648 VAL A C 1
ATOM 5043 O O . VAL A 1 648 ? 20.045 6.137 -8.003 1.00 94.06 648 VAL A O 1
ATOM 5046 N N . THR A 1 649 ? 18.716 5.631 -6.267 1.00 96.50 649 THR A N 1
ATOM 5047 C CA . THR A 1 649 ? 17.527 6.337 -6.768 1.00 96.50 649 THR A CA 1
ATOM 5048 C C . THR A 1 649 ? 17.652 7.814 -6.394 1.00 96.50 649 THR A C 1
ATOM 5050 O O . THR A 1 649 ? 17.714 8.143 -5.210 1.00 96.50 649 THR A O 1
ATOM 5053 N N . ALA A 1 650 ? 17.745 8.708 -7.381 1.00 96.12 650 ALA A N 1
ATOM 5054 C CA . ALA A 1 650 ? 17.937 10.142 -7.138 1.00 96.12 650 ALA A CA 1
ATOM 5055 C C . ALA A 1 650 ? 16.607 10.906 -7.072 1.00 96.12 650 ALA A C 1
ATOM 5057 O O . ALA A 1 650 ? 16.455 11.821 -6.262 1.00 96.12 650 ALA A O 1
ATOM 5058 N N . ILE A 1 651 ? 15.649 10.521 -7.920 1.00 97.25 651 ILE A N 1
ATOM 5059 C CA . ILE A 1 651 ? 14.296 11.085 -8.000 1.00 97.25 651 ILE A CA 1
ATOM 5060 C C . ILE A 1 651 ? 13.304 9.931 -8.172 1.00 97.25 651 ILE A C 1
ATOM 5062 O O . ILE A 1 651 ? 13.595 8.945 -8.844 1.00 97.25 651 ILE A O 1
ATOM 5066 N N . ARG A 1 652 ? 12.119 10.082 -7.583 1.00 97.38 652 ARG A N 1
ATOM 5067 C CA . ARG A 1 652 ? 10.937 9.246 -7.806 1.00 97.38 652 ARG A CA 1
ATOM 5068 C C . ARG A 1 652 ? 9.785 10.138 -8.254 1.00 97.38 652 ARG A C 1
ATOM 5070 O O . ARG A 1 652 ? 9.692 11.288 -7.819 1.00 97.38 652 ARG A O 1
ATOM 5077 N N . ALA A 1 653 ? 8.883 9.617 -9.072 1.00 97.88 653 ALA A N 1
ATOM 5078 C CA . ALA A 1 653 ? 7.636 10.285 -9.409 1.00 97.88 653 ALA A CA 1
ATOM 5079 C C . ALA A 1 653 ? 6.454 9.319 -9.333 1.00 97.88 653 ALA A C 1
ATOM 5081 O O . ALA A 1 653 ? 6.557 8.171 -9.750 1.00 97.88 653 ALA A O 1
ATOM 5082 N N . TYR A 1 654 ? 5.312 9.794 -8.841 1.00 98.25 654 TYR A N 1
ATOM 5083 C CA . TYR A 1 654 ? 4.067 9.026 -8.831 1.00 98.25 654 TYR A CA 1
ATOM 5084 C C . TYR A 1 654 ? 3.139 9.553 -9.925 1.00 98.25 654 TYR A C 1
ATOM 5086 O O . TYR A 1 654 ? 2.828 10.747 -9.936 1.00 98.25 654 TYR A O 1
ATOM 5094 N N . ILE A 1 655 ? 2.714 8.668 -10.834 1.00 97.31 655 ILE A N 1
ATOM 5095 C CA . ILE A 1 655 ? 2.029 9.013 -12.091 1.00 97.31 655 ILE A CA 1
ATOM 5096 C C . ILE A 1 655 ? 0.859 8.071 -12.413 1.00 97.31 655 ILE A C 1
ATOM 5098 O O . ILE A 1 655 ? 0.957 6.870 -12.195 1.00 97.31 655 ILE A O 1
ATOM 5102 N N . ASN A 1 656 ? -0.241 8.587 -12.975 1.00 96.50 656 ASN A N 1
ATOM 5103 C CA . ASN A 1 656 ? -1.409 7.793 -13.421 1.00 96.50 656 ASN A CA 1
ATOM 5104 C C . ASN A 1 656 ? -1.678 7.860 -14.943 1.00 96.50 656 ASN A C 1
ATOM 5106 O O . ASN A 1 656 ? -2.773 7.532 -15.410 1.00 96.50 656 ASN A O 1
ATOM 5110 N N . ARG A 1 657 ? -0.701 8.326 -15.728 1.00 95.25 657 ARG A N 1
ATOM 5111 C CA . ARG A 1 657 ? -0.739 8.421 -17.197 1.00 95.25 657 ARG A CA 1
ATOM 5112 C C . ARG A 1 657 ? 0.649 8.105 -17.762 1.00 95.25 657 ARG A C 1
ATOM 5114 O O . ARG A 1 657 ? 1.645 8.392 -17.107 1.00 95.25 657 ARG A O 1
ATOM 5121 N N . SER A 1 658 ? 0.690 7.576 -18.982 1.00 93.94 658 SER A N 1
ATOM 5122 C CA . SER A 1 658 ? 1.914 7.192 -19.706 1.00 93.94 658 SER A CA 1
ATOM 5123 C C . SER A 1 658 ? 1.871 7.604 -21.190 1.00 93.94 658 SER A C 1
ATOM 5125 O O . SER A 1 658 ? 2.335 6.888 -22.071 1.00 93.94 658 SER A O 1
ATOM 5127 N N . SER A 1 659 ? 1.267 8.756 -21.514 1.00 95.62 659 SER A N 1
ATOM 5128 C CA . SER A 1 659 ? 1.356 9.328 -22.868 1.00 95.62 659 SER A CA 1
ATOM 5129 C C . SER A 1 659 ? 2.628 10.164 -23.025 1.00 95.62 659 SER A C 1
ATOM 5131 O O . SER A 1 659 ? 3.133 10.724 -22.053 1.00 95.62 659 SER A O 1
ATOM 5133 N N . ALA A 1 660 ? 3.132 10.297 -24.254 1.00 95.81 660 ALA A N 1
ATOM 5134 C CA . ALA A 1 660 ? 4.365 11.043 -24.519 1.00 95.81 660 ALA A CA 1
ATOM 5135 C C . ALA A 1 660 ? 4.291 12.507 -24.049 1.00 95.81 660 ALA A C 1
ATOM 5137 O O . ALA A 1 660 ? 5.225 13.010 -23.434 1.00 95.81 660 ALA A O 1
ATOM 5138 N N . ASP A 1 661 ? 3.145 13.158 -24.250 1.00 96.31 661 ASP A N 1
ATOM 5139 C CA . ASP A 1 661 ? 2.899 14.541 -23.817 1.00 96.31 661 ASP A CA 1
ATOM 5140 C C . ASP A 1 661 ? 2.815 14.659 -22.282 1.00 96.31 661 ASP A C 1
ATOM 5142 O O . ASP A 1 661 ? 3.047 15.722 -21.713 1.00 96.31 661 ASP A O 1
ATOM 5146 N N . PHE A 1 662 ? 2.494 13.564 -21.587 1.00 96.69 662 PHE A N 1
ATOM 5147 C CA . PHE A 1 662 ? 2.478 13.517 -20.128 1.00 96.69 662 PHE A CA 1
ATOM 5148 C C . PHE A 1 662 ? 3.875 13.258 -19.550 1.00 96.69 662 PHE A C 1
ATOM 5150 O O . PHE A 1 662 ? 4.249 13.901 -18.570 1.00 96.69 662 PHE A O 1
ATOM 5157 N N . TYR A 1 663 ? 4.676 12.397 -20.188 1.00 97.38 663 TYR A N 1
ATOM 5158 C CA . TYR A 1 663 ? 6.104 12.275 -19.883 1.00 97.38 663 TYR A CA 1
ATOM 5159 C C . TYR A 1 663 ? 6.846 13.590 -20.152 1.00 97.38 663 TYR A C 1
ATOM 5161 O O . TYR A 1 663 ? 7.655 14.003 -19.332 1.00 97.38 663 TYR A O 1
ATOM 5169 N N . GLU A 1 664 ? 6.519 14.310 -21.228 1.00 97.50 664 GLU A N 1
ATOM 5170 C CA . GLU A 1 664 ? 7.045 15.656 -21.491 1.00 97.50 664 GLU A CA 1
ATOM 5171 C C . GLU A 1 664 ? 6.787 16.614 -20.309 1.00 97.50 664 GLU A C 1
ATOM 5173 O O . GLU A 1 664 ? 7.702 17.304 -19.864 1.00 97.50 664 GLU A O 1
ATOM 5178 N N . ILE A 1 665 ? 5.577 16.599 -19.732 1.00 97.31 665 ILE A N 1
ATOM 5179 C CA . ILE A 1 665 ? 5.240 17.392 -18.535 1.00 97.31 665 ILE A CA 1
ATOM 5180 C C . ILE A 1 665 ? 5.982 16.887 -17.282 1.00 97.31 665 ILE A C 1
ATOM 5182 O O . ILE A 1 665 ? 6.412 17.705 -16.466 1.00 97.31 665 ILE A O 1
ATOM 5186 N N . LEU A 1 666 ? 6.153 15.570 -17.112 1.00 97.31 666 LEU A N 1
ATOM 5187 C CA . LEU A 1 666 ? 6.937 14.990 -16.013 1.00 97.31 666 LEU A CA 1
ATOM 5188 C C . LEU A 1 666 ? 8.395 15.463 -16.062 1.00 97.31 666 LEU A C 1
ATOM 5190 O O . LEU A 1 666 ? 8.920 15.924 -15.048 1.00 97.31 666 LEU A O 1
ATOM 5194 N N . PHE A 1 667 ? 9.032 15.391 -17.231 1.00 97.25 667 PHE A N 1
ATOM 5195 C CA . PHE A 1 667 ? 10.407 15.847 -17.401 1.00 97.25 667 PHE A CA 1
ATOM 5196 C C . PHE A 1 667 ? 10.518 17.371 -17.259 1.00 97.25 667 PHE A C 1
ATOM 5198 O O . PHE A 1 667 ? 11.421 17.826 -16.563 1.00 97.25 667 PHE A O 1
ATOM 5205 N N . ASP A 1 668 ? 9.573 18.166 -17.777 1.00 96.94 668 ASP A N 1
ATOM 5206 C CA . ASP A 1 668 ? 9.544 19.624 -17.563 1.00 96.94 668 ASP A CA 1
ATOM 5207 C C . ASP A 1 668 ? 9.505 19.991 -16.066 1.00 96.94 668 ASP A C 1
ATOM 5209 O O . ASP A 1 668 ? 10.211 20.901 -15.623 1.00 96.94 668 ASP A O 1
ATOM 5213 N N . GLU A 1 669 ? 8.683 19.302 -15.269 1.00 96.88 669 GLU A N 1
ATOM 5214 C CA . GLU A 1 669 ? 8.613 19.493 -13.814 1.00 96.88 669 GLU A CA 1
ATOM 5215 C C . GLU A 1 669 ? 9.892 19.004 -13.115 1.00 96.88 669 GLU A C 1
ATOM 5217 O O . GLU A 1 669 ? 10.375 19.660 -12.193 1.00 96.88 669 GLU A O 1
ATOM 5222 N N . LEU A 1 670 ? 10.494 17.902 -13.573 1.00 96.31 670 LEU A N 1
ATOM 5223 C CA . LEU A 1 670 ? 11.763 17.387 -13.048 1.00 96.31 670 LEU A CA 1
ATOM 5224 C C . LEU A 1 670 ? 12.916 18.374 -13.295 1.00 96.31 670 LEU A C 1
ATOM 5226 O O . LEU A 1 670 ? 13.701 18.641 -12.381 1.00 96.31 670 LEU A O 1
ATOM 5230 N N . GLN A 1 671 ? 12.991 18.972 -14.490 1.00 95.25 671 GLN A N 1
ATOM 5231 C CA . GLN A 1 671 ? 13.971 20.014 -14.812 1.00 95.25 671 GLN A CA 1
ATOM 5232 C C . GLN A 1 671 ? 13.811 21.240 -13.897 1.00 95.25 671 GLN A C 1
ATOM 5234 O O . GLN A 1 671 ? 14.812 21.773 -13.410 1.00 95.25 671 GLN A O 1
ATOM 5239 N N . GLN A 1 672 ? 12.570 21.658 -13.616 1.00 96.19 672 GLN A N 1
ATOM 5240 C CA . GLN A 1 672 ? 12.269 22.743 -12.673 1.00 96.19 672 GLN A CA 1
ATOM 5241 C C . GLN A 1 672 ? 12.686 22.387 -11.238 1.00 96.19 672 GLN A C 1
ATOM 5243 O O . GLN A 1 672 ? 13.404 23.164 -10.610 1.00 96.19 672 GLN A O 1
ATOM 5248 N N . VAL A 1 673 ? 12.313 21.202 -10.740 1.00 96.00 673 VAL A N 1
ATOM 5249 C CA . VAL A 1 673 ? 12.671 20.717 -9.394 1.00 96.00 673 VAL A CA 1
ATOM 5250 C C . VAL A 1 673 ? 14.190 20.641 -9.213 1.00 96.00 673 VAL A C 1
ATOM 5252 O O . VAL A 1 673 ? 14.711 21.147 -8.218 1.00 96.00 673 VAL A O 1
ATOM 5255 N N . LYS A 1 674 ? 14.932 20.091 -10.186 1.00 95.25 674 LYS A N 1
ATOM 5256 C CA . LYS A 1 674 ? 16.402 20.076 -10.133 1.00 95.25 674 LYS A CA 1
ATOM 5257 C C . LYS A 1 674 ? 16.971 21.498 -10.114 1.00 95.25 674 LYS A C 1
ATOM 5259 O O . LYS A 1 674 ? 17.781 21.809 -9.243 1.00 95.25 674 LYS A O 1
ATOM 5264 N N . LYS A 1 675 ? 16.526 22.375 -11.024 1.00 95.31 675 LYS A N 1
ATOM 5265 C CA . LYS A 1 675 ? 17.005 23.765 -11.098 1.00 95.31 675 LYS A CA 1
ATOM 5266 C C . LYS A 1 675 ? 16.740 24.532 -9.796 1.00 95.31 675 LYS A C 1
ATOM 5268 O O . LYS A 1 675 ? 17.610 25.281 -9.365 1.00 95.31 675 LYS A O 1
ATOM 5273 N N . LEU A 1 676 ? 15.594 24.309 -9.151 1.00 95.31 676 LEU A N 1
ATOM 5274 C CA . LEU A 1 676 ? 15.253 24.889 -7.850 1.00 95.31 676 LEU A CA 1
ATOM 5275 C C . LEU A 1 676 ? 16.208 24.410 -6.740 1.00 95.31 676 LEU A C 1
ATOM 5277 O O . LEU A 1 676 ? 16.702 25.223 -5.965 1.00 95.31 676 LEU A O 1
ATOM 5281 N N . ILE A 1 677 ? 16.497 23.106 -6.676 1.00 95.38 677 ILE A N 1
ATOM 5282 C CA . ILE A 1 677 ? 17.296 22.486 -5.600 1.00 95.38 677 ILE A CA 1
ATOM 5283 C C . ILE A 1 677 ? 18.810 22.713 -5.755 1.00 95.38 677 ILE A C 1
ATOM 5285 O O . ILE A 1 677 ? 19.524 22.776 -4.749 1.00 95.38 677 ILE A O 1
ATOM 5289 N N . THR A 1 678 ? 19.320 22.796 -6.989 1.00 93.94 678 THR A N 1
ATOM 5290 C CA . THR A 1 678 ? 20.772 22.822 -7.266 1.00 93.94 678 THR A CA 1
ATOM 5291 C C . THR A 1 678 ? 21.262 24.084 -7.981 1.00 93.94 678 THR A C 1
ATOM 5293 O O . THR A 1 678 ? 22.468 24.270 -8.134 1.00 93.94 678 THR A O 1
ATOM 5296 N N . GLY A 1 679 ? 20.352 24.945 -8.447 1.00 93.44 679 GLY A N 1
ATOM 5297 C CA . GLY A 1 679 ? 20.656 26.100 -9.300 1.00 93.44 679 GLY A CA 1
ATOM 5298 C C . GLY A 1 679 ? 21.005 25.743 -10.752 1.00 93.44 679 GLY A C 1
ATOM 5299 O O . GLY A 1 679 ? 21.062 26.632 -11.602 1.00 93.44 679 GLY A O 1
ATOM 5300 N N . LYS A 1 680 ? 21.219 24.458 -11.070 1.00 91.31 680 LYS A N 1
ATOM 5301 C CA . LYS A 1 680 ? 21.686 23.987 -12.382 1.00 91.31 680 LYS A CA 1
ATOM 5302 C C . LYS A 1 680 ? 20.573 23.295 -13.170 1.00 91.31 680 LYS A C 1
ATOM 5304 O O . LYS A 1 680 ? 19.862 22.436 -12.648 1.00 91.31 680 LYS A O 1
ATOM 5309 N N . VAL A 1 681 ? 20.487 23.608 -14.464 1.00 88.25 681 VAL A N 1
ATOM 5310 C CA . VAL A 1 681 ? 19.597 22.947 -15.441 1.00 88.25 681 VAL A CA 1
ATOM 5311 C C . VAL A 1 681 ? 19.891 21.438 -15.515 1.00 88.25 681 VAL A C 1
ATOM 5313 O O . VAL A 1 681 ? 20.981 20.984 -15.159 1.00 88.25 681 VAL A O 1
ATOM 5316 N N . PHE A 1 682 ? 18.925 20.632 -15.957 1.00 89.31 682 PHE A N 1
ATOM 5317 C CA . PHE A 1 682 ? 19.118 19.211 -16.268 1.00 89.31 682 PHE A CA 1
ATOM 5318 C C . PHE A 1 682 ? 19.906 19.065 -17.588 1.00 89.31 682 PHE A C 1
ATOM 5320 O O . PHE A 1 682 ? 19.354 18.828 -18.658 1.00 89.31 682 PHE A O 1
ATOM 5327 N N . GLY A 1 683 ? 21.213 19.329 -17.527 1.00 87.19 683 GLY A N 1
ATOM 5328 C CA . GLY A 1 683 ? 22.059 19.477 -18.708 1.00 87.19 683 GLY A CA 1
ATOM 5329 C C . GLY A 1 683 ? 22.513 18.148 -19.310 1.00 87.19 683 GLY A C 1
ATOM 5330 O O . GLY A 1 683 ? 23.501 17.568 -18.858 1.00 87.19 683 GLY A O 1
ATOM 5331 N N . MET A 1 684 ? 21.863 17.730 -20.398 1.00 94.56 684 MET A N 1
ATOM 5332 C CA . MET A 1 684 ? 22.462 16.792 -21.352 1.00 94.56 684 MET A CA 1
ATOM 5333 C C . MET A 1 684 ? 23.638 17.483 -22.059 1.00 94.56 684 MET A C 1
ATOM 5335 O O . MET A 1 684 ? 23.445 18.496 -22.736 1.00 94.56 684 MET A O 1
ATOM 5339 N N . LYS A 1 685 ? 24.853 16.931 -21.932 1.00 94.56 685 LYS A N 1
ATOM 5340 C CA . LYS A 1 685 ? 26.122 17.461 -22.477 1.00 94.56 685 LYS A CA 1
ATOM 5341 C C . LYS A 1 685 ? 26.024 17.830 -23.958 1.00 94.56 685 LYS A C 1
ATOM 5343 O O . LYS A 1 685 ? 26.638 18.797 -24.386 1.00 94.56 685 LYS A O 1
ATOM 5348 N N . ARG A 1 686 ? 25.267 17.065 -24.753 1.00 95.19 686 ARG A N 1
ATOM 5349 C CA . ARG A 1 686 ? 25.139 17.293 -26.201 1.00 95.19 686 ARG A CA 1
ATOM 5350 C C . ARG A 1 686 ? 24.303 18.534 -26.559 1.00 95.19 686 ARG A C 1
ATOM 5352 O O . ARG A 1 686 ? 24.489 19.061 -27.651 1.00 95.19 686 ARG A O 1
ATOM 5359 N N . PHE A 1 687 ? 23.445 19.004 -25.648 1.00 94.88 687 PHE A N 1
ATOM 5360 C CA . PHE A 1 687 ? 22.475 20.087 -25.870 1.00 94.88 687 PHE A CA 1
ATOM 5361 C C . PHE A 1 687 ? 22.764 21.357 -25.061 1.00 94.88 687 PHE A C 1
ATOM 5363 O O . PHE A 1 687 ? 22.421 22.445 -25.509 1.00 94.88 687 PHE A O 1
ATOM 5370 N N . VAL A 1 688 ? 23.365 21.240 -23.870 1.00 92.69 688 VAL A N 1
ATOM 5371 C CA . VAL A 1 688 ? 23.496 22.356 -22.917 1.00 92.69 688 VAL A CA 1
ATOM 5372 C C . VAL A 1 688 ? 24.945 22.539 -22.481 1.00 92.69 688 VAL A C 1
ATOM 5374 O O . VAL A 1 688 ? 25.579 21.613 -21.966 1.00 92.69 688 VAL A O 1
ATOM 5377 N N . LYS A 1 689 ? 25.462 23.762 -22.627 1.00 91.06 689 LYS A N 1
ATOM 5378 C CA . LYS A 1 689 ? 26.823 24.124 -22.225 1.00 91.06 689 LYS A CA 1
ATOM 5379 C C . LYS A 1 689 ? 27.031 23.902 -20.724 1.00 91.06 689 LYS A C 1
ATOM 5381 O O . LYS A 1 689 ? 26.382 24.532 -19.894 1.00 91.06 689 LYS A O 1
ATOM 5386 N N . GLY A 1 690 ? 27.964 23.015 -20.379 1.00 87.69 690 GLY A N 1
ATOM 5387 C CA . GLY A 1 690 ? 28.240 22.621 -18.991 1.00 87.69 690 GLY A CA 1
ATOM 5388 C C . GLY A 1 690 ? 27.394 21.453 -18.466 1.00 87.69 690 GLY A C 1
ATOM 5389 O O . GLY A 1 690 ? 27.510 21.122 -17.289 1.00 87.69 690 GLY A O 1
ATOM 5390 N N . GLY A 1 691 ? 26.581 20.812 -19.312 1.00 92.06 691 GLY A N 1
ATOM 5391 C CA . GLY A 1 691 ? 25.923 19.546 -18.987 1.00 92.06 691 GLY A CA 1
ATOM 5392 C C . GLY A 1 691 ? 26.913 18.384 -18.827 1.00 92.06 691 GLY A C 1
ATOM 5393 O O . GLY A 1 691 ? 27.884 18.273 -19.575 1.00 92.06 691 GLY A O 1
ATOM 5394 N N . ASN A 1 692 ? 26.659 17.514 -17.849 1.00 93.88 692 ASN A N 1
ATOM 5395 C CA . ASN A 1 692 ? 27.465 16.330 -17.517 1.00 93.88 692 ASN A CA 1
ATOM 5396 C C . ASN A 1 692 ? 26.829 15.007 -17.979 1.00 93.88 692 ASN A C 1
ATOM 5398 O O . ASN A 1 692 ? 27.544 14.023 -18.177 1.00 93.88 692 ASN A O 1
ATOM 5402 N N . LEU A 1 693 ? 25.506 14.976 -18.166 1.00 95.50 693 LEU A N 1
ATOM 5403 C CA . LEU A 1 693 ? 24.778 13.773 -18.566 1.00 95.50 693 LEU A CA 1
ATOM 5404 C C . LEU A 1 693 ? 25.016 13.491 -20.056 1.00 95.50 693 LEU A C 1
ATOM 5406 O O . LEU A 1 693 ? 24.804 14.360 -20.899 1.00 95.50 693 LEU A O 1
ATOM 5410 N N . LEU A 1 694 ? 25.490 12.289 -20.376 1.00 95.69 694 LEU A N 1
ATOM 5411 C CA . LEU A 1 694 ? 25.810 11.853 -21.736 1.00 95.69 694 LEU A CA 1
ATOM 5412 C C . LEU A 1 694 ? 24.623 11.140 -22.379 1.00 95.69 694 LEU A C 1
ATOM 5414 O O . LEU A 1 694 ? 24.284 11.425 -23.524 1.00 95.69 694 LEU A O 1
ATOM 5418 N N . VAL A 1 695 ? 24.015 10.206 -21.637 1.00 95.69 695 VAL A N 1
ATOM 5419 C CA . VAL A 1 695 ? 22.887 9.397 -22.107 1.00 95.69 695 VAL A CA 1
ATOM 5420 C C . VAL A 1 695 ? 21.849 9.144 -21.018 1.00 95.69 695 VAL A C 1
ATOM 5422 O O . VAL A 1 695 ? 22.162 9.128 -19.825 1.00 95.69 695 VAL A O 1
ATOM 5425 N N . MET A 1 696 ? 20.630 8.855 -21.459 1.00 95.25 696 MET A N 1
ATOM 5426 C CA . MET A 1 696 ? 19.614 8.131 -20.701 1.00 95.25 696 MET A CA 1
ATOM 5427 C C . MET A 1 696 ? 19.569 6.689 -21.222 1.00 95.25 696 MET A C 1
ATOM 5429 O O . MET A 1 696 ? 19.377 6.466 -22.422 1.00 95.25 696 MET A O 1
ATOM 5433 N N . ASN A 1 697 ? 19.769 5.717 -20.330 1.00 93.31 697 ASN A N 1
ATOM 5434 C CA . ASN A 1 697 ? 19.577 4.304 -20.642 1.00 93.31 697 ASN A CA 1
ATOM 5435 C C . ASN A 1 697 ? 18.095 3.981 -20.472 1.00 93.31 697 ASN A C 1
ATOM 5437 O O . ASN A 1 697 ? 17.598 3.976 -19.349 1.00 93.31 697 ASN A O 1
ATOM 5441 N N . ALA A 1 698 ? 17.415 3.704 -21.579 1.00 88.94 698 ALA A N 1
ATOM 5442 C CA . ALA A 1 698 ? 15.970 3.528 -21.599 1.00 88.94 698 ALA A CA 1
ATOM 5443 C C . ALA A 1 698 ? 15.570 2.143 -22.111 1.00 88.94 698 ALA A C 1
ATOM 5445 O O . ALA A 1 698 ? 16.299 1.479 -22.859 1.00 88.94 698 ALA A O 1
ATOM 5446 N N . ASP A 1 699 ? 14.355 1.746 -21.767 1.00 88.06 699 ASP A N 1
ATOM 5447 C CA . ASP A 1 699 ? 13.641 0.687 -22.464 1.00 88.06 699 ASP A CA 1
ATOM 5448 C C . ASP A 1 699 ? 12.956 1.222 -23.734 1.00 88.06 699 ASP A C 1
ATOM 5450 O O . ASP A 1 699 ? 13.024 2.405 -24.066 1.00 88.06 699 ASP A O 1
ATOM 5454 N N . MET A 1 700 ? 12.308 0.342 -24.500 1.00 89.62 700 MET A N 1
ATOM 5455 C CA . MET A 1 700 ? 11.704 0.691 -25.795 1.00 89.62 700 MET A CA 1
ATOM 5456 C C . MET A 1 700 ? 10.341 1.413 -25.660 1.00 89.62 700 MET A C 1
ATOM 5458 O O . MET A 1 700 ? 9.536 1.386 -26.591 1.00 89.62 700 MET A O 1
ATOM 5462 N N . GLU A 1 701 ? 10.058 2.055 -24.518 1.00 91.06 701 GLU A N 1
ATOM 5463 C CA . GLU A 1 701 ? 8.814 2.804 -24.300 1.00 91.06 701 GLU A CA 1
ATOM 5464 C C . GLU A 1 701 ? 8.847 4.146 -25.047 1.00 91.06 701 GLU A C 1
ATOM 5466 O O . GLU A 1 701 ? 9.369 5.160 -24.576 1.00 91.06 701 GLU A O 1
ATOM 5471 N N . ALA A 1 702 ? 8.237 4.151 -26.234 1.00 93.44 702 ALA A N 1
ATOM 5472 C CA . ALA A 1 702 ? 8.169 5.313 -27.117 1.00 93.44 702 ALA A CA 1
ATOM 5473 C C . ALA A 1 702 ? 7.570 6.560 -26.443 1.00 93.44 702 ALA A C 1
ATOM 5475 O O . ALA A 1 702 ? 7.964 7.678 -26.768 1.00 93.44 702 ALA A O 1
ATOM 5476 N N . ALA A 1 703 ? 6.640 6.391 -25.496 1.00 95.31 703 ALA A N 1
ATOM 5477 C CA . ALA A 1 703 ? 6.046 7.508 -24.772 1.00 95.31 703 ALA A CA 1
ATOM 5478 C C . ALA A 1 703 ? 7.079 8.242 -23.903 1.00 95.31 703 ALA A C 1
ATOM 5480 O O . ALA A 1 703 ? 7.233 9.458 -24.015 1.00 95.31 703 ALA A O 1
ATOM 5481 N N . GLN A 1 704 ? 7.824 7.497 -23.091 1.00 95.00 704 GLN A N 1
ATOM 5482 C CA . GLN A 1 704 ? 8.848 8.020 -22.191 1.00 95.00 704 GLN A CA 1
ATOM 5483 C C . GLN A 1 704 ? 9.997 8.671 -22.978 1.00 95.00 704 GLN A C 1
ATOM 5485 O O . GLN A 1 704 ? 10.350 9.823 -22.717 1.00 95.00 704 GLN A O 1
ATOM 5490 N N . VAL A 1 705 ? 10.489 7.994 -24.025 1.00 96.06 705 VAL A N 1
ATOM 5491 C CA . VAL A 1 705 ? 11.567 8.487 -24.902 1.00 96.06 705 VAL A CA 1
ATOM 5492 C C . VAL A 1 705 ? 11.179 9.770 -25.653 1.00 96.06 705 VAL A C 1
ATOM 5494 O O . VAL A 1 705 ? 11.913 10.759 -25.612 1.00 96.06 705 VAL A O 1
ATOM 5497 N N . LEU A 1 706 ? 10.014 9.799 -26.311 1.00 96.75 706 LEU A N 1
ATOM 5498 C CA . LEU A 1 706 ? 9.564 10.981 -27.060 1.00 96.75 706 LEU A CA 1
ATOM 5499 C C . LEU A 1 706 ? 9.087 12.121 -26.142 1.00 96.75 706 LEU A C 1
ATOM 5501 O O . LEU A 1 706 ? 9.001 13.265 -26.592 1.00 96.75 706 LEU A O 1
ATOM 5505 N N . GLY A 1 707 ? 8.786 11.824 -24.873 1.00 96.88 707 GLY A N 1
ATOM 5506 C CA . GLY A 1 707 ? 8.498 12.810 -23.833 1.00 96.88 707 GLY A CA 1
ATOM 5507 C C . GLY A 1 707 ? 9.756 13.533 -23.349 1.00 96.88 707 GLY A C 1
ATOM 5508 O O . GLY A 1 707 ? 9.804 14.765 -23.397 1.00 96.88 707 GLY A O 1
ATOM 5509 N N . ILE A 1 708 ? 10.811 12.801 -22.957 1.00 96.62 708 ILE A N 1
ATOM 5510 C CA . ILE A 1 708 ? 12.073 13.444 -22.550 1.00 96.62 708 ILE A CA 1
ATOM 5511 C C . ILE A 1 708 ? 12.716 14.206 -23.709 1.00 96.62 708 ILE A C 1
ATOM 5513 O O . ILE A 1 708 ? 13.174 15.327 -23.503 1.00 96.62 708 ILE A O 1
ATOM 5517 N N . ALA A 1 709 ? 12.692 13.667 -24.932 1.00 96.94 709 ALA A N 1
ATOM 5518 C CA . ALA A 1 709 ? 13.253 14.344 -26.100 1.00 96.94 709 ALA A CA 1
ATOM 5519 C C . ALA A 1 709 ? 12.629 15.735 -26.315 1.00 96.94 709 ALA A C 1
ATOM 5521 O O . ALA A 1 709 ? 13.348 16.711 -26.527 1.00 96.94 709 ALA A O 1
ATOM 5522 N N . ARG A 1 710 ? 11.304 15.861 -26.156 1.00 97.19 710 ARG A N 1
ATOM 5523 C CA . ARG A 1 710 ? 10.609 17.156 -26.231 1.00 97.19 710 ARG A CA 1
ATOM 5524 C C . ARG A 1 710 ? 10.914 18.081 -25.055 1.00 97.19 710 ARG A C 1
ATOM 5526 O O . ARG A 1 710 ? 11.007 19.288 -25.257 1.00 97.19 710 ARG A O 1
ATOM 5533 N N . SER A 1 711 ? 11.122 17.545 -23.853 1.00 96.38 711 SER A N 1
ATOM 5534 C CA . SER A 1 711 ? 11.518 18.351 -22.692 1.00 96.38 711 SER A CA 1
ATOM 5535 C C . SER A 1 711 ? 12.957 18.888 -22.807 1.00 96.38 711 SER A C 1
ATOM 5537 O O . SER A 1 711 ? 13.201 20.062 -22.529 1.00 96.38 711 SER A O 1
ATOM 5539 N N . ILE A 1 712 ? 13.908 18.078 -23.289 1.00 95.19 712 ILE A N 1
ATOM 5540 C CA . ILE A 1 712 ? 15.312 18.485 -23.503 1.00 95.19 712 ILE A CA 1
ATOM 5541 C C . ILE A 1 712 ? 15.440 19.522 -24.629 1.00 95.19 712 ILE A C 1
ATOM 5543 O O . ILE A 1 712 ? 16.199 20.480 -24.491 1.00 95.19 712 ILE A O 1
ATOM 5547 N N . MET A 1 713 ? 14.658 19.418 -25.710 1.00 94.62 713 MET A N 1
ATOM 5548 C CA . MET A 1 713 ? 14.695 20.421 -26.786 1.00 94.62 713 MET A CA 1
ATOM 5549 C C . MET A 1 713 ? 14.291 21.837 -26.333 1.00 94.62 713 MET A C 1
ATOM 5551 O O . MET A 1 713 ? 14.714 22.808 -26.955 1.00 94.62 713 MET A O 1
ATOM 5555 N N . LYS A 1 714 ? 13.549 21.986 -25.225 1.00 93.19 714 LYS A N 1
ATOM 5556 C CA . LYS A 1 714 ? 13.218 23.299 -24.628 1.00 93.19 714 LYS A CA 1
ATOM 5557 C C . LYS A 1 714 ? 14.405 23.968 -23.929 1.00 93.19 714 LYS A C 1
ATOM 5559 O O . LYS A 1 714 ? 14.334 25.162 -23.645 1.00 93.19 714 LYS A O 1
ATOM 5564 N N . THR A 1 715 ? 15.464 23.217 -23.619 1.00 90.50 715 THR A N 1
ATOM 5565 C CA . THR A 1 715 ? 16.670 23.712 -22.933 1.00 90.50 715 THR A CA 1
ATOM 5566 C C . THR A 1 715 ? 17.938 23.643 -23.789 1.00 90.50 715 THR A C 1
ATOM 5568 O O . THR A 1 715 ? 18.998 24.044 -23.314 1.00 90.50 715 THR A O 1
ATOM 5571 N N . ASN A 1 716 ? 17.833 23.205 -25.051 1.00 94.56 716 ASN A N 1
ATOM 5572 C CA . ASN A 1 716 ? 18.924 23.211 -26.027 1.00 94.56 716 ASN A CA 1
ATOM 5573 C C . ASN A 1 716 ? 19.484 24.625 -26.268 1.00 94.56 716 ASN A C 1
ATOM 5575 O O . ASN A 1 716 ? 18.734 25.585 -26.447 1.00 94.56 716 ASN A O 1
ATOM 5579 N N . ASP A 1 717 ? 20.811 24.712 -26.333 1.00 93.94 717 ASP A N 1
ATOM 5580 C CA . ASP A 1 717 ? 21.601 25.876 -26.732 1.00 93.94 717 ASP A CA 1
ATOM 5581 C C . ASP A 1 717 ? 22.132 25.620 -28.159 1.00 93.94 717 ASP A C 1
ATOM 5583 O O . ASP A 1 717 ? 23.122 24.898 -28.310 1.00 93.94 717 ASP A O 1
ATOM 5587 N N . PRO A 1 718 ? 21.487 26.149 -29.223 1.00 93.94 718 PRO A N 1
ATOM 5588 C CA . PRO A 1 718 ? 21.858 25.835 -30.606 1.00 93.94 718 PRO A CA 1
ATOM 5589 C C . PRO A 1 718 ? 23.241 26.352 -31.010 1.00 93.94 718 PRO A C 1
ATOM 5591 O O . PRO A 1 718 ? 23.869 25.766 -31.891 1.00 93.94 718 PRO A O 1
ATOM 5594 N N . GLU A 1 719 ? 23.721 27.432 -30.382 1.00 94.44 719 GLU A N 1
ATOM 5595 C CA . GLU A 1 719 ? 25.053 27.991 -30.644 1.00 94.44 719 GLU A CA 1
ATOM 5596 C C . GLU A 1 719 ? 26.151 27.073 -30.094 1.00 94.44 719 GLU A C 1
ATOM 5598 O O . GLU A 1 719 ? 27.214 26.936 -30.699 1.00 94.44 719 GLU A O 1
ATOM 5603 N N . TYR A 1 720 ? 25.881 26.400 -28.971 1.00 95.06 720 TYR A N 1
ATOM 5604 C CA . TYR A 1 720 ? 26.771 25.399 -28.389 1.00 95.06 720 TYR A CA 1
ATOM 5605 C C . TYR A 1 720 ? 26.644 24.009 -29.034 1.00 95.06 720 TYR A C 1
ATOM 5607 O O . TYR A 1 720 ? 27.656 23.363 -29.315 1.00 95.06 720 TYR A O 1
ATOM 5615 N N . SER A 1 721 ? 25.422 23.514 -29.241 1.00 94.19 721 SER A N 1
ATOM 5616 C CA . SER A 1 721 ? 25.182 22.140 -29.698 1.00 94.19 721 SER A CA 1
ATOM 5617 C C . SER A 1 721 ? 25.358 21.969 -31.210 1.00 94.19 721 SER A C 1
ATOM 5619 O O . SER A 1 721 ? 25.715 20.878 -31.676 1.00 94.19 721 SER A O 1
ATOM 5621 N N . GLY A 1 722 ? 25.105 23.027 -31.987 1.00 95.06 722 GLY A N 1
ATOM 5622 C CA . GLY A 1 722 ? 24.932 22.953 -33.437 1.00 95.06 722 GLY A CA 1
ATOM 5623 C C . GLY A 1 722 ? 23.646 22.230 -33.862 1.00 95.06 722 GLY A C 1
ATOM 5624 O O . GLY A 1 722 ? 23.515 21.873 -35.031 1.00 95.06 722 GLY A O 1
ATOM 5625 N N . ILE A 1 723 ? 22.718 21.974 -32.930 1.00 94.69 723 ILE A N 1
ATOM 5626 C CA . ILE A 1 723 ? 21.451 21.272 -33.170 1.00 94.69 723 ILE A CA 1
ATOM 5627 C C . ILE A 1 723 ? 20.321 22.311 -33.296 1.00 94.69 723 ILE A C 1
ATOM 5629 O O . ILE A 1 723 ? 20.090 23.061 -32.342 1.00 94.69 723 ILE A O 1
ATOM 5633 N N . PRO A 1 724 ? 19.593 22.378 -34.428 1.00 91.50 724 PRO A N 1
ATOM 5634 C CA . PRO A 1 724 ? 18.470 23.300 -34.596 1.00 91.50 724 PRO A CA 1
ATOM 5635 C C . PRO A 1 724 ? 17.293 22.998 -33.656 1.00 91.50 724 PRO A C 1
ATOM 5637 O O . PRO A 1 724 ? 16.910 21.847 -33.474 1.00 91.50 724 PRO A O 1
ATOM 5640 N N . ASN A 1 725 ? 16.624 24.035 -33.141 1.00 88.00 725 ASN A N 1
ATOM 5641 C CA . ASN A 1 725 ? 15.454 23.888 -32.254 1.00 88.00 725 ASN A CA 1
ATOM 5642 C C . ASN A 1 725 ? 14.179 23.346 -32.936 1.00 88.00 725 ASN A C 1
ATOM 5644 O O . ASN A 1 725 ? 13.149 23.212 -32.281 1.00 88.00 725 ASN A O 1
ATOM 5648 N N . ASN A 1 726 ? 14.225 23.049 -34.237 1.00 88.62 726 ASN A N 1
ATOM 5649 C CA . ASN A 1 726 ? 13.095 22.554 -35.028 1.00 88.62 726 ASN A CA 1
ATOM 5650 C C . ASN A 1 726 ? 13.242 21.088 -35.485 1.00 88.62 726 ASN A C 1
ATOM 5652 O O . ASN A 1 726 ? 12.477 20.664 -36.354 1.00 88.62 726 ASN A O 1
ATOM 5656 N N . ILE A 1 727 ? 14.215 20.339 -34.949 1.00 94.06 727 ILE A N 1
ATOM 5657 C CA . ILE A 1 727 ? 14.322 18.890 -35.183 1.00 94.06 727 ILE A CA 1
ATOM 5658 C C . ILE A 1 727 ? 13.164 18.123 -34.531 1.00 94.06 727 ILE A C 1
ATOM 5660 O O . ILE A 1 727 ? 12.508 18.615 -33.609 1.00 94.06 727 ILE A O 1
ATOM 5664 N N . SER A 1 728 ? 12.899 16.906 -35.008 1.00 95.25 728 SER A N 1
ATOM 5665 C CA . SER A 1 728 ? 11.818 16.079 -34.453 1.00 95.25 728 SER A CA 1
ATOM 5666 C C . SER A 1 728 ? 12.175 15.473 -33.086 1.00 95.25 728 SER A C 1
ATOM 5668 O O . SER A 1 728 ? 13.344 15.346 -32.728 1.00 95.25 728 SER A O 1
ATOM 5670 N N . ALA A 1 729 ? 11.169 15.035 -32.320 1.00 95.50 729 ALA A N 1
ATOM 5671 C CA . ALA A 1 729 ? 11.393 14.320 -31.058 1.00 95.50 729 ALA A CA 1
ATOM 5672 C C . ALA A 1 729 ? 12.146 12.989 -31.261 1.00 95.50 729 ALA A C 1
ATOM 5674 O O . ALA A 1 729 ? 13.006 12.641 -30.453 1.00 95.50 729 ALA A O 1
ATOM 5675 N N . SER A 1 730 ? 11.864 12.279 -32.360 1.00 95.94 730 SER A N 1
ATOM 5676 C CA . SER A 1 730 ? 12.602 11.081 -32.773 1.00 95.94 730 SER A CA 1
ATOM 5677 C C . SER A 1 730 ? 14.078 11.378 -33.034 1.00 95.94 730 SER A C 1
ATOM 5679 O O . SER A 1 730 ? 14.960 10.703 -32.513 1.00 95.94 730 SER A O 1
ATOM 5681 N N . GLU A 1 731 ? 14.350 12.419 -33.817 1.00 96.12 731 GLU A N 1
ATOM 5682 C CA . GLU A 1 731 ? 15.697 12.864 -34.175 1.00 96.12 731 GLU A CA 1
ATOM 5683 C C . GLU A 1 731 ? 16.474 13.330 -32.936 1.00 96.12 731 GLU A C 1
ATOM 5685 O O . GLU A 1 731 ? 17.607 12.901 -32.720 1.00 96.12 731 GLU A O 1
ATOM 5690 N N . ALA A 1 732 ? 15.835 14.108 -32.056 1.00 96.31 732 ALA A N 1
ATOM 5691 C CA . ALA A 1 732 ? 16.411 14.567 -30.795 1.00 96.31 732 ALA A CA 1
ATOM 5692 C C . ALA A 1 732 ? 16.805 13.401 -29.871 1.00 96.31 732 ALA A C 1
ATOM 5694 O O . ALA A 1 732 ? 17.881 13.438 -29.274 1.00 96.31 732 ALA A O 1
ATOM 5695 N N . ALA A 1 733 ? 15.993 12.338 -29.798 1.00 97.12 733 ALA A N 1
ATOM 5696 C CA . ALA A 1 733 ? 16.320 11.137 -29.027 1.00 97.12 733 ALA A CA 1
ATOM 5697 C C . ALA A 1 733 ? 17.661 10.510 -29.460 1.00 97.12 733 ALA A C 1
ATOM 5699 O O . ALA A 1 733 ? 18.451 10.108 -28.606 1.00 97.12 733 ALA A O 1
ATOM 5700 N N . THR A 1 734 ? 17.981 10.503 -30.760 1.00 96.75 734 THR A N 1
ATOM 5701 C CA . THR A 1 734 ? 19.204 9.863 -31.297 1.00 96.75 734 THR A CA 1
ATOM 5702 C C . THR A 1 734 ? 20.527 10.448 -30.779 1.00 96.75 734 THR A C 1
ATOM 5704 O O . THR A 1 734 ? 21.571 9.816 -30.942 1.00 96.75 734 THR A O 1
ATOM 5707 N N . TYR A 1 735 ? 20.496 11.632 -30.157 1.00 97.12 735 TYR A N 1
ATOM 5708 C CA . TYR A 1 735 ? 21.656 12.328 -29.589 1.00 97.12 735 TYR A CA 1
ATOM 5709 C C . TYR A 1 735 ? 21.967 11.964 -28.127 1.00 97.12 735 TYR A C 1
ATOM 5711 O O . TYR A 1 735 ? 23.025 12.361 -27.636 1.00 97.12 735 TYR A O 1
ATOM 5719 N N . PHE A 1 736 ? 21.066 11.271 -27.413 1.00 96.19 736 PHE A N 1
ATOM 5720 C CA . PHE A 1 736 ? 21.244 10.960 -25.981 1.00 96.19 736 PHE A CA 1
ATOM 5721 C C . PHE A 1 736 ? 20.501 9.712 -25.462 1.00 96.19 736 PHE A C 1
ATOM 5723 O O . PHE A 1 736 ? 20.731 9.302 -24.326 1.00 96.19 736 PHE A O 1
ATOM 5730 N N . ILE A 1 737 ? 19.609 9.093 -26.234 1.00 96.44 737 ILE A N 1
ATOM 5731 C CA . ILE A 1 737 ? 18.880 7.889 -25.814 1.00 96.44 737 ILE A CA 1
ATOM 5732 C C . ILE A 1 737 ? 19.661 6.647 -26.231 1.00 96.44 737 ILE A C 1
ATOM 5734 O O . ILE A 1 737 ? 20.090 6.511 -27.377 1.00 96.44 737 ILE A O 1
ATOM 5738 N N . LYS A 1 738 ? 19.818 5.713 -25.292 1.00 95.12 738 LYS A N 1
ATOM 5739 C CA . LYS A 1 738 ? 20.514 4.447 -25.515 1.00 95.12 738 LYS A CA 1
ATOM 5740 C C . LYS A 1 738 ? 19.647 3.298 -25.020 1.00 95.12 738 LYS A C 1
ATOM 5742 O O . LYS A 1 738 ? 19.407 3.160 -23.822 1.00 95.12 738 LYS A O 1
ATOM 5747 N N . ILE A 1 739 ? 19.135 2.491 -25.945 1.00 94.25 739 ILE A N 1
ATOM 5748 C CA . ILE A 1 739 ? 18.159 1.448 -25.614 1.00 94.25 739 ILE A CA 1
ATOM 5749 C C . ILE A 1 739 ? 18.865 0.243 -24.987 1.00 94.25 739 ILE A C 1
ATOM 5751 O O . ILE A 1 739 ? 19.936 -0.177 -25.432 1.00 94.25 739 ILE A O 1
ATOM 5755 N N . CYS A 1 740 ? 18.247 -0.348 -23.966 1.00 92.19 740 CYS A N 1
ATOM 5756 C CA . CYS A 1 740 ? 18.775 -1.513 -23.271 1.00 92.19 740 CYS A CA 1
ATOM 5757 C C . CYS A 1 740 ? 19.038 -2.704 -24.221 1.00 92.19 740 CYS A C 1
ATOM 5759 O O . CYS A 1 740 ? 18.122 -3.330 -24.774 1.00 92.19 740 CYS A O 1
ATOM 5761 N N . TYR A 1 741 ? 20.313 -3.089 -24.357 1.00 91.19 741 TYR A N 1
ATOM 5762 C CA . TYR A 1 741 ? 20.730 -4.261 -25.139 1.00 91.19 741 TYR A CA 1
ATOM 5763 C C . TYR A 1 741 ? 20.218 -5.570 -24.523 1.00 91.19 741 TYR A C 1
ATOM 5765 O O . TYR A 1 741 ? 20.103 -6.571 -25.230 1.00 91.19 741 TYR A O 1
ATOM 5773 N N . ARG A 1 742 ? 19.933 -5.595 -23.213 1.00 87.94 742 ARG A N 1
ATOM 5774 C CA . ARG A 1 742 ? 19.429 -6.789 -22.522 1.00 87.94 742 ARG A CA 1
ATOM 5775 C C . ARG A 1 742 ? 17.982 -7.075 -22.916 1.00 87.94 742 ARG A C 1
ATOM 5777 O O . ARG A 1 742 ? 17.746 -8.119 -23.514 1.00 87.94 742 ARG A O 1
ATOM 5784 N N . HIS A 1 743 ? 17.062 -6.133 -22.719 1.00 87.81 743 HIS A N 1
ATOM 5785 C CA . HIS A 1 743 ? 15.662 -6.301 -23.129 1.00 87.81 743 HIS A CA 1
ATOM 5786 C C . HIS A 1 743 ? 15.516 -6.504 -24.649 1.00 87.81 743 HIS A C 1
ATOM 5788 O O . HIS A 1 743 ? 14.719 -7.330 -25.096 1.00 87.81 743 HIS A O 1
ATOM 5794 N N . THR A 1 744 ? 16.380 -5.877 -25.457 1.00 90.62 744 THR A N 1
ATOM 5795 C CA . THR A 1 744 ? 16.451 -6.141 -26.907 1.00 90.62 744 THR A CA 1
ATOM 5796 C C . THR A 1 744 ? 16.834 -7.595 -27.229 1.00 90.62 744 THR A C 1
ATOM 5798 O O . THR A 1 744 ? 16.244 -8.198 -28.125 1.00 90.62 744 THR A O 1
ATOM 5801 N N . LYS A 1 745 ? 17.782 -8.193 -26.493 1.00 90.75 745 LYS A N 1
ATOM 5802 C CA . LYS A 1 745 ? 18.192 -9.603 -26.655 1.00 90.75 745 LYS A CA 1
ATOM 5803 C C . LYS A 1 745 ? 17.176 -10.587 -26.078 1.00 90.75 745 LYS A C 1
ATOM 5805 O O . LYS A 1 745 ? 16.947 -11.635 -26.679 1.00 90.75 745 LYS A O 1
ATOM 5810 N N . GLU A 1 746 ? 16.523 -10.238 -24.976 1.00 88.94 746 GLU A N 1
ATOM 5811 C CA . GLU A 1 746 ? 15.441 -11.032 -24.387 1.00 88.94 746 GLU A CA 1
ATOM 5812 C C . GLU A 1 746 ? 14.238 -11.119 -25.344 1.00 88.94 746 GLU A C 1
ATOM 5814 O O . GLU A 1 746 ? 13.730 -12.214 -25.582 1.00 88.94 746 GLU A O 1
ATOM 5819 N N . ALA A 1 747 ? 13.896 -10.031 -26.046 1.00 89.19 747 ALA A N 1
ATOM 5820 C CA . ALA A 1 747 ? 12.911 -10.050 -27.134 1.00 89.19 747 ALA A CA 1
ATOM 5821 C C . ALA A 1 747 ? 13.318 -10.922 -28.348 1.00 89.19 747 ALA A C 1
ATOM 5823 O O . ALA A 1 747 ? 12.450 -11.348 -29.109 1.00 89.19 747 ALA A O 1
ATOM 5824 N N . ILE A 1 748 ? 14.614 -11.209 -28.541 1.00 93.50 748 ILE A N 1
ATOM 5825 C CA . ILE A 1 748 ? 15.125 -12.087 -29.613 1.00 93.50 748 ILE A CA 1
ATOM 5826 C C . ILE A 1 748 ? 15.195 -13.555 -29.164 1.00 93.50 748 ILE A C 1
ATOM 5828 O O . ILE A 1 748 ? 15.032 -14.450 -29.997 1.00 93.50 748 ILE A O 1
ATOM 5832 N N . HIS A 1 749 ? 15.375 -13.851 -27.867 1.00 92.50 749 HIS A N 1
ATOM 5833 C CA . HIS A 1 749 ? 15.257 -15.223 -27.337 1.00 92.50 749 HIS A CA 1
ATOM 5834 C C . HIS A 1 749 ? 13.925 -15.876 -27.748 1.00 92.50 749 HIS A C 1
ATOM 5836 O O . HIS A 1 749 ? 13.895 -17.062 -28.081 1.00 92.50 749 HIS A O 1
ATOM 5842 N N . ASP A 1 750 ? 12.870 -15.068 -27.845 1.00 91.31 750 ASP A N 1
ATOM 5843 C CA . ASP A 1 750 ? 11.512 -15.427 -28.261 1.00 91.31 750 ASP A CA 1
ATOM 5844 C C . ASP A 1 750 ? 11.371 -15.853 -29.747 1.00 91.31 750 ASP A C 1
ATOM 5846 O O . ASP A 1 750 ? 10.275 -16.193 -30.212 1.00 91.31 750 ASP A O 1
ATOM 5850 N N . PHE A 1 751 ? 12.476 -15.850 -30.507 1.00 94.88 751 PHE A N 1
ATOM 5851 C CA . PHE A 1 751 ? 12.582 -16.364 -31.880 1.00 94.88 751 PHE A CA 1
ATOM 5852 C C . PHE A 1 751 ? 13.425 -17.640 -32.000 1.00 94.88 751 PHE A C 1
ATOM 5854 O O . PHE A 1 751 ? 13.471 -18.228 -33.077 1.00 94.88 751 PHE A O 1
ATOM 5861 N N . LYS A 1 752 ? 14.083 -18.103 -30.928 1.00 92.94 752 LYS A N 1
ATOM 5862 C CA . LYS A 1 752 ? 15.082 -19.191 -30.981 1.00 92.94 752 LYS A CA 1
ATOM 5863 C C . LYS A 1 752 ? 14.544 -20.533 -31.507 1.00 92.94 752 LYS A C 1
ATOM 5865 O O . LYS A 1 752 ? 15.318 -21.345 -31.999 1.00 92.94 752 LYS A O 1
ATOM 5870 N N . SER A 1 753 ? 13.236 -20.770 -31.416 1.00 93.12 753 SER A N 1
ATOM 5871 C CA . SER A 1 753 ? 12.549 -21.952 -31.960 1.00 93.12 753 SER A CA 1
ATOM 5872 C C . SER A 1 753 ? 12.043 -21.787 -33.402 1.00 93.12 753 SER A C 1
ATOM 5874 O O . SER A 1 753 ? 11.533 -22.748 -33.973 1.00 93.12 753 SER A O 1
ATOM 5876 N N . LEU A 1 754 ? 12.151 -20.588 -33.985 1.00 93.50 754 LEU A N 1
ATOM 5877 C CA . LEU A 1 754 ? 11.603 -20.239 -35.302 1.00 93.50 754 LEU A CA 1
ATOM 5878 C C . LEU A 1 754 ? 12.661 -20.211 -36.418 1.00 93.50 754 LEU A C 1
ATOM 5880 O O . LEU A 1 754 ? 12.297 -20.203 -37.589 1.00 93.50 754 LEU A O 1
ATOM 5884 N N . VAL A 1 755 ? 13.949 -20.169 -36.068 1.00 95.00 755 VAL A N 1
ATOM 5885 C CA . VAL A 1 755 ? 15.081 -19.978 -36.993 1.00 95.00 755 VAL A CA 1
ATOM 5886 C C . VAL A 1 755 ? 16.232 -20.946 -36.695 1.00 95.00 755 VAL A C 1
ATOM 5888 O O . VAL A 1 755 ? 16.304 -21.519 -35.608 1.00 95.00 755 VAL A O 1
ATOM 5891 N N . THR A 1 756 ? 17.158 -21.123 -37.644 1.00 93.69 756 THR A N 1
ATOM 5892 C CA . THR A 1 756 ? 18.394 -21.896 -37.412 1.00 93.69 756 THR A CA 1
ATOM 5893 C C . THR A 1 756 ? 19.345 -21.172 -36.442 1.00 93.69 756 THR A C 1
ATOM 5895 O O . THR A 1 756 ? 19.224 -19.956 -36.267 1.00 93.69 756 THR A O 1
ATOM 5898 N N . PRO A 1 757 ? 20.326 -21.861 -35.823 1.00 90.12 757 PRO A N 1
ATOM 5899 C CA . PRO A 1 757 ? 21.309 -21.225 -34.939 1.00 90.12 757 PRO A CA 1
ATOM 5900 C C . PRO A 1 757 ? 22.086 -20.071 -35.594 1.00 90.12 757 PRO A C 1
ATOM 5902 O O . PRO A 1 757 ? 22.371 -19.069 -34.947 1.00 90.12 757 PRO A O 1
ATOM 5905 N N . GLU A 1 758 ? 22.389 -20.174 -36.886 1.00 91.88 758 GLU A N 1
ATOM 5906 C CA . GLU A 1 758 ? 23.128 -19.169 -37.658 1.00 91.88 758 GLU A CA 1
ATOM 5907 C C . GLU A 1 758 ? 22.270 -17.921 -37.899 1.00 91.88 758 GLU A C 1
ATOM 5909 O O . GLU A 1 758 ? 22.726 -16.793 -37.715 1.00 91.88 758 GLU A O 1
ATOM 5914 N N . GLN A 1 759 ? 20.998 -18.123 -38.256 1.00 93.88 759 GLN A N 1
ATOM 5915 C CA . GLN A 1 759 ? 20.008 -17.054 -38.378 1.00 93.88 759 GLN A CA 1
ATOM 5916 C C . GLN A 1 759 ? 19.748 -16.386 -37.019 1.00 93.88 759 GLN A C 1
ATOM 5918 O O . GLN A 1 759 ? 19.676 -15.162 -36.941 1.00 93.88 759 GLN A O 1
ATOM 5923 N N . TYR A 1 760 ? 19.662 -17.176 -35.944 1.00 93.88 760 TYR A N 1
ATOM 5924 C CA . TYR A 1 760 ? 19.505 -16.699 -34.572 1.00 93.88 760 TYR A CA 1
ATOM 5925 C C . TYR A 1 760 ? 20.685 -15.827 -34.119 1.00 93.88 760 TYR A C 1
ATOM 5927 O O . TYR A 1 760 ? 20.476 -14.732 -33.600 1.00 93.88 760 TYR A O 1
ATOM 5935 N N . ASN A 1 761 ? 21.923 -16.269 -34.362 1.00 91.38 761 ASN A N 1
ATOM 5936 C CA . ASN A 1 761 ? 23.116 -15.483 -34.048 1.00 91.38 761 ASN A CA 1
ATOM 5937 C C . ASN A 1 761 ? 23.134 -14.171 -34.846 1.00 91.38 761 ASN A C 1
ATOM 5939 O O . ASN A 1 761 ? 23.314 -13.108 -34.259 1.00 91.38 761 ASN A O 1
ATOM 5943 N N . ARG A 1 762 ? 22.808 -14.212 -36.147 1.00 93.31 762 ARG A N 1
ATOM 5944 C CA . ARG A 1 762 ? 22.695 -13.000 -36.974 1.00 93.31 762 ARG A CA 1
ATOM 5945 C C . ARG A 1 762 ? 21.635 -12.023 -36.445 1.00 93.31 762 ARG A C 1
ATOM 5947 O O . ARG A 1 762 ? 21.874 -10.819 -36.459 1.00 93.31 762 ARG A O 1
ATOM 5954 N N . LEU A 1 763 ? 20.497 -12.514 -35.941 1.00 94.31 763 LEU A N 1
ATOM 5955 C CA . LEU A 1 763 ? 19.487 -11.685 -35.263 1.00 94.31 763 LEU A CA 1
ATOM 5956 C C . LEU A 1 763 ? 20.006 -11.087 -33.944 1.00 94.31 763 LEU A C 1
ATOM 5958 O O . LEU A 1 763 ? 19.645 -9.965 -33.619 1.00 94.31 763 LEU A O 1
ATOM 5962 N N . MET A 1 764 ? 20.867 -11.787 -33.200 1.00 91.69 764 MET A N 1
ATOM 5963 C CA . MET A 1 764 ? 21.492 -11.286 -31.963 1.00 91.69 764 MET A CA 1
ATOM 5964 C C . MET A 1 764 ? 22.624 -10.268 -32.205 1.00 91.69 764 MET A C 1
ATOM 5966 O O . MET A 1 764 ? 22.984 -9.528 -31.287 1.00 91.69 764 MET A O 1
ATOM 5970 N N . GLU A 1 765 ? 23.190 -10.227 -33.414 1.00 89.94 765 GLU A N 1
ATOM 5971 C CA . GLU A 1 765 ? 24.368 -9.421 -33.767 1.00 89.94 765 GLU A CA 1
ATOM 5972 C C . GLU A 1 765 ? 24.044 -8.037 -34.365 1.00 89.94 765 GLU A C 1
ATOM 5974 O O . GLU A 1 765 ? 24.937 -7.197 -34.458 1.00 89.94 765 GLU A O 1
ATOM 5979 N N . PHE A 1 766 ? 22.788 -7.743 -34.725 1.00 92.81 766 PHE A N 1
ATOM 5980 C CA . PHE A 1 766 ? 22.434 -6.512 -35.460 1.00 92.81 766 PHE A CA 1
ATOM 5981 C C . PHE A 1 766 ? 22.800 -5.194 -34.737 1.00 92.81 766 PHE A C 1
ATOM 5983 O O . PHE A 1 766 ? 23.120 -4.204 -35.389 1.00 92.81 766 PHE A O 1
ATOM 5990 N N . MET A 1 767 ? 22.829 -5.191 -33.398 1.00 92.50 767 MET A N 1
ATOM 5991 C CA . MET A 1 767 ? 23.260 -4.054 -32.557 1.00 92.50 767 MET A CA 1
ATOM 5992 C C . MET A 1 767 ? 24.746 -3.675 -32.730 1.00 92.50 767 MET A C 1
ATOM 5994 O O . MET A 1 767 ? 25.200 -2.671 -32.179 1.00 92.50 767 MET A O 1
ATOM 5998 N N . TYR A 1 768 ? 25.519 -4.489 -33.454 1.00 91.12 768 TYR A N 1
ATOM 5999 C CA . TYR A 1 768 ? 26.942 -4.285 -33.742 1.00 91.12 768 TYR A CA 1
ATOM 6000 C C . TYR A 1 768 ? 27.205 -3.972 -35.226 1.00 91.12 768 TYR A C 1
ATOM 6002 O O . TYR A 1 768 ? 28.346 -4.042 -35.681 1.00 91.12 768 TYR A O 1
ATOM 6010 N N . ILE A 1 769 ? 26.161 -3.631 -35.990 1.00 91.75 769 ILE A N 1
ATOM 6011 C CA . ILE A 1 769 ? 26.286 -3.160 -37.373 1.00 91.75 769 ILE A CA 1
ATOM 6012 C C . ILE A 1 769 ? 27.055 -1.827 -37.411 1.00 91.75 769 ILE A C 1
ATOM 6014 O O . ILE A 1 769 ? 26.827 -0.919 -36.612 1.00 91.75 769 ILE A O 1
ATOM 6018 N N . ASP A 1 770 ? 27.986 -1.715 -38.356 1.00 90.06 770 ASP A N 1
ATOM 6019 C CA . ASP A 1 770 ? 28.940 -0.608 -38.504 1.00 90.06 770 ASP A CA 1
ATOM 6020 C C . ASP A 1 770 ? 28.672 0.285 -39.736 1.00 90.06 770 ASP A C 1
ATOM 6022 O O . ASP A 1 770 ? 29.389 1.263 -39.935 1.00 90.06 770 ASP A O 1
ATOM 6026 N N . SER A 1 771 ? 27.656 -0.020 -40.557 1.00 91.62 771 SER A N 1
ATOM 6027 C CA . SER A 1 771 ? 27.227 0.830 -41.677 1.00 91.62 771 SER A CA 1
ATOM 6028 C C . SER A 1 771 ? 25.767 0.614 -42.097 1.00 91.62 771 SER A C 1
ATOM 6030 O O . SER A 1 771 ? 25.219 -0.487 -41.980 1.00 91.62 771 SER A O 1
ATOM 6032 N N . GLU A 1 772 ? 25.160 1.649 -42.686 1.00 90.69 772 GLU A N 1
ATOM 6033 C CA . GLU A 1 772 ? 23.827 1.594 -43.310 1.00 90.69 772 GLU A CA 1
ATOM 6034 C C . GLU A 1 772 ? 23.715 0.496 -44.380 1.00 90.69 772 GLU A C 1
ATOM 6036 O O . GLU A 1 772 ? 22.698 -0.185 -44.474 1.00 90.69 772 GLU A O 1
ATOM 6041 N N . GLU A 1 773 ? 24.775 0.259 -45.159 1.00 93.62 773 GLU A N 1
ATOM 6042 C CA . GLU A 1 773 ? 24.792 -0.788 -46.188 1.00 93.62 773 GLU A CA 1
ATOM 6043 C C . GLU A 1 773 ? 24.633 -2.191 -45.569 1.00 93.62 773 GLU A C 1
ATOM 6045 O O . GLU A 1 773 ? 23.942 -3.056 -46.119 1.00 93.62 773 GLU A O 1
ATOM 6050 N N . LYS A 1 774 ? 25.239 -2.428 -44.397 1.00 93.69 774 LYS A N 1
ATOM 6051 C CA . LYS A 1 774 ? 25.051 -3.676 -43.646 1.00 93.69 774 LYS A CA 1
ATOM 6052 C C . LYS A 1 774 ? 23.693 -3.726 -42.944 1.00 93.69 774 LYS A C 1
ATOM 6054 O O . LYS A 1 774 ? 23.131 -4.818 -42.859 1.00 93.69 774 LYS A O 1
ATOM 6059 N N . LEU A 1 775 ? 23.128 -2.586 -42.528 1.00 93.88 775 LEU A N 1
ATOM 6060 C CA . LEU A 1 775 ? 21.746 -2.514 -42.038 1.00 93.88 775 LEU A CA 1
ATOM 6061 C C . LEU A 1 775 ? 20.745 -2.888 -43.138 1.00 93.88 775 LEU A C 1
ATOM 6063 O O . LEU A 1 775 ? 19.916 -3.763 -42.918 1.00 93.88 775 LEU A O 1
ATOM 6067 N N . ALA A 1 776 ? 20.862 -2.328 -44.344 1.00 94.12 776 ALA A N 1
ATOM 6068 C CA . ALA A 1 776 ? 19.996 -2.667 -45.474 1.00 94.12 776 ALA A CA 1
ATOM 6069 C C . ALA A 1 776 ? 20.067 -4.169 -45.818 1.00 94.12 776 ALA A C 1
ATOM 6071 O O . ALA A 1 776 ? 19.040 -4.827 -45.995 1.00 94.12 776 ALA A O 1
ATOM 6072 N N . LYS A 1 777 ? 21.275 -4.753 -45.804 1.00 95.75 777 LYS A N 1
ATOM 6073 C CA . LYS A 1 777 ? 21.494 -6.207 -45.953 1.00 95.75 777 LYS A CA 1
ATOM 6074 C C . LYS A 1 777 ? 20.937 -7.036 -44.786 1.00 95.75 777 LYS A C 1
ATOM 6076 O O . LYS A 1 777 ? 20.723 -8.239 -44.952 1.00 95.75 777 LYS A O 1
ATOM 6081 N N . PHE A 1 778 ? 20.727 -6.443 -43.611 1.00 96.06 778 PHE A N 1
ATOM 6082 C CA . PHE A 1 778 ? 20.052 -7.071 -42.473 1.00 96.06 778 PHE A CA 1
ATOM 6083 C C . PHE A 1 778 ? 18.523 -6.969 -42.592 1.00 96.06 778 PHE A C 1
ATOM 6085 O O . PHE A 1 778 ? 17.862 -7.999 -42.480 1.00 96.06 778 PHE A O 1
ATOM 6092 N N . SER A 1 779 ? 17.967 -5.797 -42.925 1.00 95.56 779 SER A N 1
ATOM 6093 C CA . SER A 1 779 ? 16.540 -5.625 -43.246 1.00 95.56 779 SER A CA 1
ATOM 6094 C C . SER A 1 779 ? 16.097 -6.574 -44.359 1.00 95.56 779 SER A C 1
ATOM 6096 O O . SER A 1 779 ? 15.077 -7.251 -44.227 1.00 95.56 779 SER A O 1
ATOM 6098 N N . GLN A 1 780 ? 16.879 -6.691 -45.440 1.00 96.00 780 GLN A N 1
ATOM 6099 C CA . GLN A 1 780 ? 16.596 -7.654 -46.505 1.00 96.00 780 GLN A CA 1
ATOM 6100 C C . GLN A 1 780 ? 16.594 -9.092 -45.967 1.00 96.00 780 GLN A C 1
ATOM 6102 O O . GLN A 1 780 ? 15.627 -9.814 -46.177 1.00 96.00 780 GLN A O 1
ATOM 6107 N N . PHE A 1 781 ? 17.613 -9.481 -45.193 1.00 97.19 781 PHE A N 1
ATOM 6108 C CA . PHE A 1 781 ? 17.679 -10.804 -44.565 1.00 97.19 781 PHE A CA 1
ATOM 6109 C C . PHE A 1 781 ? 16.457 -11.118 -43.687 1.00 97.19 781 PHE A C 1
ATOM 6111 O O . PHE A 1 781 ? 15.931 -12.223 -43.777 1.00 97.19 781 PHE A O 1
ATOM 6118 N N . VAL A 1 782 ? 15.974 -10.172 -42.873 1.00 96.75 782 VAL A N 1
ATOM 6119 C CA . VAL A 1 782 ? 14.774 -10.385 -42.044 1.00 96.75 782 VAL A CA 1
ATOM 6120 C C . VAL A 1 782 ? 13.517 -10.562 -42.900 1.00 96.75 782 VAL A C 1
ATOM 6122 O O . VAL A 1 782 ? 12.665 -11.392 -42.576 1.00 96.75 782 VAL A O 1
ATOM 6125 N N . ASN A 1 783 ? 13.404 -9.835 -44.013 1.00 94.62 783 ASN A N 1
ATOM 6126 C CA . ASN A 1 783 ? 12.317 -10.038 -44.968 1.00 94.62 783 ASN A CA 1
ATOM 6127 C C . ASN A 1 783 ? 12.415 -11.421 -45.642 1.00 94.62 783 ASN A C 1
ATOM 6129 O O . ASN A 1 783 ? 11.423 -12.154 -45.650 1.00 94.62 783 ASN A O 1
ATOM 6133 N N . ASP A 1 784 ? 13.609 -11.822 -46.089 1.00 96.38 784 ASP A N 1
ATOM 6134 C CA . ASP A 1 784 ? 13.892 -13.110 -46.741 1.00 96.38 784 ASP A CA 1
ATOM 6135 C C . ASP A 1 784 ? 13.650 -14.336 -45.831 1.00 96.38 784 ASP A C 1
ATOM 6137 O O . ASP A 1 784 ? 13.445 -15.440 -46.336 1.00 96.38 784 ASP A O 1
ATOM 6141 N N . LEU A 1 785 ? 13.615 -14.175 -44.497 1.00 94.94 785 LEU A N 1
ATOM 6142 C CA . LEU A 1 785 ? 13.239 -15.255 -43.567 1.00 94.94 785 LEU A CA 1
ATOM 6143 C C . LEU A 1 785 ? 11.794 -15.749 -43.766 1.00 94.94 785 LEU A C 1
ATOM 6145 O O . LEU A 1 785 ? 11.487 -16.879 -43.395 1.00 94.94 785 LEU A O 1
ATOM 6149 N N . GLY A 1 786 ? 10.880 -14.907 -44.264 1.00 92.88 786 GLY A N 1
ATOM 6150 C CA . GLY A 1 786 ? 9.453 -15.240 -44.402 1.00 92.88 786 GLY A CA 1
ATOM 6151 C C . GLY A 1 786 ? 8.674 -15.402 -43.082 1.00 92.88 786 GLY A C 1
ATOM 6152 O O . GLY A 1 786 ? 7.486 -15.726 -43.102 1.00 92.88 786 GLY A O 1
ATOM 6153 N N . ILE A 1 787 ? 9.309 -15.192 -41.922 1.00 96.19 787 ILE A N 1
ATOM 6154 C CA . ILE A 1 787 ? 8.705 -15.424 -40.601 1.00 96.19 787 ILE A CA 1
ATOM 6155 C C . ILE A 1 787 ? 8.029 -14.144 -40.108 1.00 96.19 787 ILE A C 1
ATOM 6157 O O . ILE A 1 787 ? 8.684 -13.245 -39.574 1.00 96.19 787 ILE A O 1
ATOM 6161 N N . LYS A 1 788 ? 6.694 -14.097 -40.210 1.00 96.06 788 LYS A N 1
ATOM 6162 C CA . LYS A 1 788 ? 5.895 -12.904 -39.886 1.00 96.06 788 LYS A CA 1
ATOM 6163 C C . LYS A 1 788 ? 6.195 -12.301 -38.505 1.00 96.06 788 LYS A C 1
ATOM 6165 O O . LYS A 1 788 ? 6.301 -11.089 -38.401 1.00 96.06 788 LYS A O 1
ATOM 6170 N N . LYS A 1 789 ? 6.398 -13.114 -37.456 1.00 95.75 789 LYS A N 1
ATOM 6171 C CA . LYS A 1 789 ? 6.716 -12.617 -36.097 1.00 95.75 789 LYS A CA 1
ATOM 6172 C C . LYS A 1 789 ? 8.003 -11.774 -36.065 1.00 95.75 789 LYS A C 1
ATOM 6174 O O . LYS A 1 789 ? 8.064 -10.778 -35.354 1.00 95.75 789 LYS A O 1
ATOM 6179 N N . ILE A 1 790 ? 9.013 -12.163 -36.848 1.00 96.62 790 ILE A N 1
ATOM 6180 C CA . ILE A 1 790 ? 10.320 -11.490 -36.907 1.00 96.62 790 ILE A CA 1
ATOM 6181 C C . ILE A 1 790 ? 10.248 -10.286 -37.859 1.00 96.62 790 ILE A C 1
ATOM 6183 O O . ILE A 1 790 ? 10.775 -9.225 -37.541 1.00 96.62 790 ILE A O 1
ATOM 6187 N N . GLN A 1 791 ? 9.519 -10.413 -38.974 1.00 96.75 791 GLN A N 1
ATOM 6188 C CA . GLN A 1 791 ? 9.227 -9.301 -39.887 1.00 96.75 791 GLN A CA 1
ATOM 6189 C C . GLN A 1 791 ? 8.434 -8.180 -39.192 1.00 96.75 791 GLN A C 1
ATOM 6191 O O . GLN A 1 791 ? 8.824 -7.023 -39.280 1.00 96.75 791 GLN A O 1
ATOM 6196 N N . ASP A 1 792 ? 7.372 -8.507 -38.444 1.00 95.69 792 ASP A N 1
ATOM 6197 C CA . ASP A 1 792 ? 6.601 -7.551 -37.635 1.00 95.69 792 ASP A CA 1
ATOM 6198 C C . ASP A 1 792 ? 7.489 -6.898 -36.559 1.00 95.69 792 ASP A C 1
ATOM 6200 O O . ASP A 1 792 ? 7.488 -5.674 -36.404 1.00 95.69 792 ASP A O 1
ATOM 6204 N N . TRP A 1 793 ? 8.288 -7.706 -35.844 1.00 95.31 793 TRP A N 1
ATOM 6205 C CA . TRP A 1 793 ? 9.232 -7.220 -34.833 1.00 95.31 793 TRP A CA 1
ATOM 6206 C C . TRP A 1 793 ? 10.257 -6.249 -35.412 1.00 95.31 793 TRP A C 1
ATOM 6208 O O . TRP A 1 793 ? 10.584 -5.279 -34.732 1.00 95.31 793 TRP A O 1
ATOM 6218 N N . TRP A 1 794 ? 10.762 -6.488 -36.624 1.00 96.00 794 TRP A N 1
ATOM 6219 C CA . TRP A 1 794 ? 11.743 -5.620 -37.272 1.00 96.00 794 TRP A CA 1
ATOM 6220 C C . TRP A 1 794 ? 11.101 -4.370 -37.868 1.00 96.00 794 TRP A C 1
ATOM 6222 O O . TRP A 1 794 ? 11.561 -3.262 -37.607 1.00 96.00 794 TRP A O 1
ATOM 6232 N N . ARG A 1 795 ? 9.958 -4.524 -38.545 1.00 94.81 795 ARG A N 1
ATOM 6233 C CA . ARG A 1 795 ? 9.156 -3.421 -39.088 1.00 94.81 795 ARG A CA 1
ATOM 6234 C C . ARG A 1 795 ? 8.785 -2.388 -38.020 1.00 94.81 795 ARG A C 1
ATOM 6236 O O . ARG A 1 795 ? 8.721 -1.204 -38.322 1.00 94.81 795 ARG A O 1
ATOM 6243 N N . HIS A 1 796 ? 8.594 -2.799 -36.765 1.00 94.12 796 HIS A N 1
ATOM 6244 C CA . HIS A 1 796 ? 8.427 -1.869 -35.640 1.00 94.12 796 HIS A CA 1
ATOM 6245 C C . HIS A 1 796 ? 9.617 -0.903 -35.468 1.00 94.12 796 HIS A C 1
ATOM 6247 O O . HIS A 1 796 ? 9.410 0.255 -35.116 1.00 94.12 796 HIS A O 1
ATOM 6253 N N . LYS A 1 797 ? 10.855 -1.362 -35.699 1.00 93.62 797 LYS A N 1
ATOM 6254 C CA . LYS A 1 797 ? 12.086 -0.558 -35.593 1.00 93.62 797 LYS A CA 1
ATOM 6255 C C . LYS A 1 797 ? 12.315 0.290 -36.844 1.00 93.62 797 LYS A C 1
ATOM 6257 O O . LYS A 1 797 ? 12.906 1.350 -36.740 1.00 93.62 797 LYS A O 1
ATOM 6262 N N . GLU A 1 798 ? 11.815 -0.149 -37.999 1.00 90.75 798 GLU A N 1
ATOM 6263 C CA . GLU A 1 798 ? 11.833 0.639 -39.242 1.00 90.75 798 GLU A CA 1
ATOM 6264 C C . GLU A 1 798 ? 10.758 1.745 -39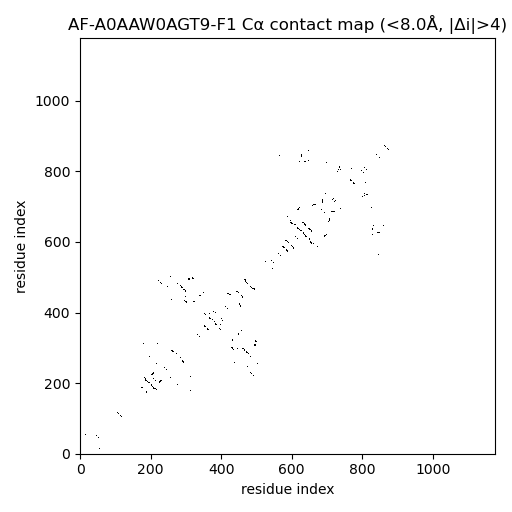.258 1.00 90.75 798 GLU A C 1
ATOM 6266 O O . GLU A 1 798 ? 10.970 2.792 -39.855 1.00 90.75 798 GLU A O 1
ATOM 6271 N N . ILE A 1 799 ? 9.606 1.532 -38.603 1.00 91.19 799 ILE A N 1
ATOM 6272 C CA . ILE A 1 799 ? 8.537 2.541 -38.460 1.00 91.19 799 ILE A CA 1
ATOM 6273 C C . ILE A 1 799 ? 8.892 3.596 -37.404 1.00 91.19 799 ILE A C 1
ATOM 6275 O O . ILE A 1 799 ? 8.596 4.772 -37.590 1.00 91.19 799 ILE A O 1
ATOM 6279 N N . ASN A 1 800 ? 9.507 3.179 -36.295 1.00 92.56 800 ASN A N 1
ATOM 6280 C CA . ASN A 1 800 ? 10.005 4.081 -35.260 1.00 92.56 800 ASN A CA 1
ATOM 6281 C C . ASN A 1 800 ? 11.471 4.424 -35.557 1.00 92.56 800 ASN A C 1
ATOM 6283 O O . ASN A 1 800 ? 12.383 3.842 -34.970 1.00 92.56 800 ASN A O 1
ATOM 6287 N N . ASP A 1 801 ? 11.652 5.359 -36.483 1.00 91.81 801 ASP A N 1
ATOM 6288 C CA . ASP A 1 801 ? 12.916 5.945 -36.950 1.00 91.81 801 ASP A CA 1
ATOM 6289 C C . ASP A 1 801 ? 14.015 6.126 -35.884 1.00 91.81 801 ASP A C 1
ATOM 6291 O O . ASP A 1 801 ? 15.178 5.833 -36.153 1.00 91.81 801 ASP A O 1
ATOM 6295 N N . TRP A 1 802 ? 13.666 6.538 -34.663 1.00 95.38 802 TRP A N 1
ATOM 6296 C CA . TRP A 1 802 ? 14.607 6.708 -33.548 1.00 95.38 802 TRP A CA 1
ATOM 6297 C C . TRP A 1 802 ? 15.210 5.403 -32.998 1.00 95.38 802 TRP A C 1
ATOM 6299 O O . TRP A 1 802 ? 16.310 5.431 -32.442 1.00 95.38 802 TRP A O 1
ATOM 6309 N N . ILE A 1 803 ? 14.539 4.251 -33.127 1.00 96.31 803 ILE A N 1
ATOM 6310 C CA . ILE A 1 803 ? 14.916 3.032 -32.387 1.00 96.31 803 ILE A CA 1
ATOM 6311 C C . ILE A 1 803 ? 16.241 2.438 -32.876 1.00 96.31 803 ILE A C 1
ATOM 6313 O O . ILE A 1 803 ? 17.055 2.016 -32.054 1.00 96.31 803 ILE A O 1
ATOM 6317 N N . VAL A 1 804 ? 16.482 2.387 -34.190 1.00 95.56 804 VAL A N 1
ATOM 6318 C CA . VAL A 1 804 ? 17.729 1.809 -34.724 1.00 95.56 804 VAL A CA 1
ATOM 6319 C C . VAL A 1 804 ? 18.951 2.691 -34.396 1.00 95.56 804 VAL A C 1
ATOM 6321 O O . VAL A 1 804 ? 19.910 2.141 -33.851 1.00 95.56 804 VAL A O 1
ATOM 6324 N N . PRO A 1 805 ? 18.928 4.028 -34.588 1.00 95.88 805 PRO A N 1
ATOM 6325 C CA . PRO A 1 805 ? 19.943 4.950 -34.059 1.00 95.88 805 PRO A CA 1
ATOM 6326 C C . PRO A 1 805 ? 20.233 4.803 -32.559 1.00 95.88 805 PRO A C 1
ATOM 6328 O O . PRO A 1 805 ? 21.384 4.895 -32.141 1.00 95.88 805 PRO A O 1
ATOM 6331 N N . CYS A 1 806 ? 19.215 4.531 -31.736 1.00 96.25 806 CYS A N 1
ATOM 6332 C CA . CYS A 1 806 ? 19.388 4.344 -30.289 1.00 96.25 806 CYS A CA 1
ATOM 6333 C C . CYS A 1 806 ? 19.854 2.921 -29.894 1.00 96.25 806 CYS A C 1
ATOM 6335 O O . CYS A 1 806 ? 20.062 2.651 -28.709 1.00 96.25 806 CYS A O 1
ATOM 6337 N N . LEU A 1 807 ? 20.035 2.011 -30.863 1.00 94.69 807 LEU A N 1
ATOM 6338 C CA . LEU A 1 807 ? 20.539 0.636 -30.684 1.00 94.69 807 LEU A CA 1
ATOM 6339 C C . LEU A 1 807 ? 21.855 0.341 -31.412 1.00 94.69 807 LEU A C 1
ATOM 6341 O O . LEU A 1 807 ? 22.524 -0.633 -31.070 1.00 94.69 807 LEU A O 1
ATOM 6345 N N . VAL A 1 808 ? 22.209 1.120 -32.434 1.00 94.69 808 VAL A N 1
ATOM 6346 C CA . VAL A 1 808 ? 23.315 0.827 -33.353 1.00 94.69 808 VAL A CA 1
ATOM 6347 C C . VAL A 1 808 ? 24.272 2.015 -33.381 1.00 94.69 808 VAL A C 1
ATOM 6349 O O . VAL A 1 808 ? 23.974 3.046 -33.977 1.00 94.69 808 VAL A O 1
ATOM 6352 N N . LYS A 1 809 ? 25.456 1.854 -32.773 1.00 93.56 809 LYS A N 1
ATOM 6353 C CA . LYS A 1 809 ? 26.452 2.930 -32.602 1.00 93.56 809 LYS A CA 1
ATOM 6354 C C . LYS A 1 809 ? 26.764 3.701 -33.891 1.00 93.56 809 LYS A C 1
ATOM 6356 O O . LYS A 1 809 ? 26.910 4.914 -33.846 1.00 93.56 809 LYS A O 1
ATOM 6361 N N . SER A 1 810 ? 26.882 3.007 -35.024 1.00 92.50 810 SER A N 1
ATOM 6362 C CA . SER A 1 810 ? 27.233 3.613 -36.320 1.00 92.50 810 SER A CA 1
ATOM 6363 C C . SER A 1 810 ? 26.154 4.528 -36.909 1.00 92.50 810 SER A C 1
ATOM 6365 O O . SER A 1 810 ? 26.426 5.228 -37.878 1.00 92.50 810 SER A O 1
ATOM 6367 N N . LEU A 1 811 ? 24.954 4.519 -36.323 1.00 93.81 811 LEU A N 1
ATOM 6368 C CA . LEU A 1 811 ? 23.774 5.275 -36.745 1.00 93.81 811 LEU A CA 1
ATOM 6369 C C . LEU A 1 811 ? 23.275 6.223 -35.640 1.00 93.81 811 LEU A C 1
ATOM 6371 O O . LEU A 1 811 ? 22.257 6.886 -35.813 1.00 93.81 811 LEU A O 1
ATOM 6375 N N . SER A 1 812 ? 23.960 6.261 -34.493 1.00 95.31 812 SER A N 1
ATOM 6376 C CA . SER A 1 812 ? 23.640 7.143 -33.373 1.00 95.31 812 SER A CA 1
ATOM 6377 C C . SER A 1 812 ? 24.267 8.521 -33.570 1.00 95.31 812 SER A C 1
ATOM 6379 O O . SER A 1 812 ? 25.384 8.632 -34.074 1.00 95.31 812 SER A O 1
ATOM 6381 N N . ASN A 1 813 ? 23.587 9.566 -33.096 1.00 96.06 813 ASN A N 1
ATOM 6382 C CA . ASN A 1 813 ? 24.148 10.913 -33.010 1.00 96.06 813 ASN A CA 1
ATOM 6383 C C . ASN A 1 813 ? 24.769 11.217 -31.626 1.00 96.06 813 ASN A C 1
ATOM 6385 O O . ASN A 1 813 ? 25.241 12.334 -31.386 1.00 96.06 813 ASN A O 1
ATOM 6389 N N . ILE A 1 814 ? 24.798 10.235 -30.714 1.00 96.00 814 ILE A N 1
ATOM 6390 C CA . ILE A 1 814 ? 25.661 10.251 -29.524 1.00 96.00 814 ILE A CA 1
ATOM 6391 C C . ILE A 1 814 ? 27.121 10.178 -29.996 1.00 96.00 814 ILE A C 1
ATOM 6393 O O . ILE A 1 814 ? 27.467 9.345 -30.835 1.00 96.00 814 ILE A O 1
ATOM 6397 N N . LEU A 1 815 ? 27.998 11.020 -29.439 1.00 94.12 815 LEU A N 1
ATOM 6398 C CA . LEU A 1 815 ? 29.420 11.024 -29.803 1.00 94.12 815 LEU A CA 1
ATOM 6399 C C . LEU A 1 815 ? 30.059 9.641 -29.534 1.00 94.12 815 LEU A C 1
ATOM 6401 O O . LEU A 1 815 ? 29.793 9.059 -28.478 1.00 94.12 815 LEU A O 1
ATOM 6405 N N . PRO A 1 816 ? 30.902 9.090 -30.432 1.00 92.19 816 PRO A N 1
ATOM 6406 C CA . PRO A 1 816 ? 31.414 7.721 -30.310 1.00 92.19 816 PRO A CA 1
ATOM 6407 C C . PRO A 1 816 ? 32.090 7.392 -28.971 1.00 92.19 816 PRO A C 1
ATOM 6409 O O . PRO A 1 816 ? 31.971 6.264 -28.491 1.00 92.19 816 PRO A O 1
ATOM 6412 N N . GLU A 1 817 ? 32.771 8.363 -28.364 1.00 92.25 817 GLU A N 1
ATOM 6413 C CA . GLU A 1 817 ? 33.424 8.276 -27.057 1.00 92.25 817 GLU A CA 1
ATOM 6414 C C . GLU A 1 817 ? 32.443 8.361 -25.871 1.00 92.25 817 GLU A C 1
ATOM 6416 O O . GLU A 1 817 ? 32.641 7.700 -24.847 1.00 92.25 817 GLU A O 1
ATOM 6421 N N . ASP A 1 818 ? 31.348 9.109 -26.013 1.00 93.19 818 ASP A N 1
ATOM 6422 C CA . ASP A 1 818 ? 30.268 9.151 -25.023 1.00 93.19 818 ASP A CA 1
ATOM 6423 C C . ASP A 1 818 ? 29.440 7.853 -25.082 1.00 93.19 818 ASP A C 1
ATOM 6425 O O . ASP A 1 818 ? 29.033 7.323 -24.046 1.00 93.19 818 ASP A O 1
ATOM 6429 N N . TRP A 1 819 ? 29.269 7.266 -26.274 1.00 92.88 819 TRP A N 1
ATOM 6430 C CA . TRP A 1 819 ? 28.666 5.941 -26.445 1.00 92.88 819 TRP A CA 1
ATOM 6431 C C . TRP A 1 819 ? 29.528 4.831 -25.826 1.00 92.88 819 TRP A C 1
ATOM 6433 O O . TRP A 1 819 ? 28.991 3.951 -25.153 1.00 92.88 819 TRP A O 1
ATOM 6443 N N . ASP A 1 820 ? 30.850 4.846 -26.017 1.00 88.88 820 ASP A N 1
ATOM 6444 C CA . ASP A 1 820 ? 31.730 3.795 -25.477 1.00 88.88 820 ASP A CA 1
ATOM 6445 C C . ASP A 1 820 ? 31.946 3.903 -23.960 1.00 88.88 820 ASP A C 1
ATOM 6447 O O . ASP A 1 820 ? 32.165 2.891 -23.294 1.00 88.88 820 ASP A O 1
ATOM 6451 N N . THR A 1 821 ? 31.873 5.112 -23.389 1.00 86.06 821 THR A N 1
ATOM 6452 C CA . THR A 1 821 ? 32.047 5.324 -21.938 1.00 86.06 821 THR A CA 1
ATOM 6453 C C . THR A 1 821 ? 30.761 5.176 -21.119 1.00 86.06 821 THR A C 1
ATOM 6455 O O . THR A 1 821 ? 30.803 5.294 -19.892 1.00 86.06 821 THR A O 1
ATOM 6458 N N . THR A 1 822 ? 29.631 4.868 -21.761 1.00 87.81 822 THR A N 1
ATOM 6459 C CA . THR A 1 822 ? 28.330 4.635 -21.114 1.00 87.81 822 THR A CA 1
ATOM 6460 C C . THR A 1 822 ? 27.914 3.159 -21.207 1.00 87.81 822 THR A C 1
ATOM 6462 O O . THR A 1 822 ? 28.195 2.502 -22.214 1.00 87.81 822 THR A O 1
ATOM 6465 N N . PRO A 1 823 ? 27.230 2.589 -20.194 1.00 84.94 823 PRO A N 1
ATOM 6466 C CA . PRO A 1 823 ? 26.693 1.228 -20.284 1.00 84.94 823 PRO A CA 1
ATOM 6467 C C . PRO A 1 823 ? 25.625 1.122 -21.390 1.00 84.94 823 PRO A C 1
ATOM 6469 O O . PRO A 1 823 ? 25.260 2.112 -22.012 1.00 84.94 823 PRO A O 1
ATOM 6472 N N . ALA A 1 824 ? 25.142 -0.089 -21.668 1.00 82.81 824 ALA A N 1
ATOM 6473 C CA . ALA A 1 824 ? 24.041 -0.340 -22.611 1.00 82.81 824 ALA A CA 1
ATOM 6474 C C . ALA A 1 824 ? 22.950 -1.206 -21.952 1.00 82.81 824 ALA A C 1
ATOM 6476 O O . ALA A 1 824 ? 22.412 -2.136 -22.557 1.00 82.81 824 ALA A O 1
ATOM 6477 N N . THR A 1 825 ? 22.711 -0.981 -20.657 1.00 82.88 825 THR A N 1
ATOM 6478 C CA . THR A 1 825 ? 21.865 -1.834 -19.813 1.00 82.88 825 THR A CA 1
ATOM 6479 C C . THR A 1 825 ? 21.186 -1.039 -18.704 1.00 82.88 825 THR A C 1
ATOM 6481 O O . THR A 1 825 ? 21.894 -0.388 -17.941 1.00 82.88 825 THR A O 1
ATOM 6484 N N . THR A 1 826 ? 19.880 -1.233 -18.527 1.00 82.75 826 THR A N 1
ATOM 6485 C CA . THR A 1 826 ? 19.041 -0.691 -17.438 1.00 82.75 826 THR A CA 1
ATOM 6486 C C . THR A 1 826 ? 19.180 -1.446 -16.101 1.00 82.75 826 THR A C 1
ATOM 6488 O O . THR A 1 826 ? 18.366 -1.293 -15.191 1.00 82.75 826 THR A O 1
ATOM 6491 N N . ASN A 1 827 ? 20.248 -2.244 -15.939 1.00 82.62 827 ASN A N 1
ATOM 6492 C CA . ASN A 1 827 ? 20.495 -3.058 -14.741 1.00 82.62 827 ASN A CA 1
ATOM 6493 C C . ASN A 1 827 ? 20.551 -2.219 -13.442 1.00 82.62 827 ASN A C 1
ATOM 6495 O O . ASN A 1 827 ? 20.378 -2.786 -12.361 1.00 82.62 827 ASN A O 1
ATOM 6499 N N . THR A 1 828 ? 20.839 -0.910 -13.508 1.00 85.69 828 THR A N 1
ATOM 6500 C CA . THR A 1 828 ? 20.848 -0.033 -12.324 1.00 85.69 828 THR A CA 1
ATOM 6501 C C . THR A 1 828 ? 19.420 0.197 -11.848 1.00 85.69 828 THR A C 1
ATOM 6503 O O . THR A 1 828 ? 19.144 -0.041 -10.673 1.00 85.69 828 THR A O 1
ATOM 6506 N N . GLY A 1 829 ? 18.520 0.565 -12.769 1.00 85.19 829 GLY A N 1
ATOM 6507 C CA . GLY A 1 829 ? 17.082 0.708 -12.525 1.00 85.19 829 GLY A CA 1
ATOM 6508 C C . GLY A 1 829 ? 16.449 -0.594 -12.034 1.00 85.19 829 GLY A C 1
ATOM 6509 O O . GLY A 1 829 ? 15.906 -0.625 -10.933 1.00 85.19 829 GLY A O 1
ATOM 6510 N N . GLU A 1 830 ? 16.635 -1.705 -12.759 1.00 86.56 830 GLU A N 1
ATOM 6511 C CA . GLU A 1 830 ? 16.123 -3.029 -12.352 1.00 86.56 830 GLU A CA 1
ATOM 6512 C C . GLU A 1 830 ? 16.539 -3.409 -10.915 1.00 86.56 830 GLU A C 1
ATOM 6514 O O . GLU A 1 830 ? 15.742 -3.928 -10.125 1.00 86.56 830 GLU A O 1
ATOM 6519 N N . THR A 1 831 ? 17.804 -3.145 -10.560 1.00 86.81 831 THR A N 1
ATOM 6520 C CA . THR A 1 831 ? 18.347 -3.456 -9.230 1.00 86.81 831 THR A CA 1
ATOM 6521 C C . THR A 1 831 ? 17.801 -2.509 -8.159 1.00 86.81 831 THR A C 1
ATOM 6523 O O . THR A 1 831 ? 17.544 -2.963 -7.043 1.00 86.81 831 THR A O 1
ATOM 6526 N N . GLN A 1 832 ? 17.611 -1.219 -8.467 1.00 89.75 832 GLN A N 1
ATOM 6527 C CA . GLN A 1 832 ? 16.968 -0.271 -7.550 1.00 89.75 832 GLN A CA 1
ATOM 6528 C C . GLN A 1 832 ? 15.511 -0.652 -7.301 1.00 89.75 832 GLN A C 1
ATOM 6530 O O . GLN A 1 832 ? 15.164 -0.853 -6.142 1.00 89.75 832 GLN A O 1
ATOM 6535 N N . HIS A 1 833 ? 14.714 -0.923 -8.337 1.00 87.31 833 HIS A N 1
ATOM 6536 C CA . HIS A 1 833 ? 13.340 -1.405 -8.176 1.00 87.31 833 HIS A CA 1
ATOM 6537 C C . HIS A 1 833 ? 13.270 -2.672 -7.323 1.00 87.31 833 HIS A C 1
ATOM 6539 O O . HIS A 1 833 ? 12.474 -2.745 -6.384 1.00 87.31 833 HIS A O 1
ATOM 6545 N N . HIS A 1 834 ? 14.105 -3.683 -7.588 1.00 88.25 834 HIS A N 1
ATOM 6546 C CA . HIS A 1 834 ? 14.123 -4.899 -6.767 1.00 88.25 834 HIS A CA 1
ATOM 6547 C C . HIS A 1 834 ? 14.465 -4.600 -5.295 1.00 88.25 834 HIS A C 1
ATOM 6549 O O . HIS A 1 834 ? 13.814 -5.115 -4.384 1.00 88.25 834 HIS A O 1
ATOM 6555 N N . TRP A 1 835 ? 15.455 -3.739 -5.049 1.00 90.31 835 TRP A N 1
ATOM 6556 C CA . TRP A 1 835 ? 15.885 -3.350 -3.705 1.00 90.31 835 TRP A CA 1
ATOM 6557 C C . TRP A 1 835 ? 14.839 -2.498 -2.965 1.00 90.31 835 TRP A C 1
ATOM 6559 O O . TRP A 1 835 ? 14.518 -2.800 -1.817 1.00 90.31 835 TRP A O 1
ATOM 6569 N N . THR A 1 836 ? 14.237 -1.507 -3.630 1.00 90.56 836 THR A N 1
ATOM 6570 C CA . THR A 1 836 ? 13.120 -0.687 -3.136 1.00 90.56 836 THR A CA 1
ATOM 6571 C C . THR A 1 836 ? 11.938 -1.571 -2.720 1.00 90.56 836 THR A C 1
ATOM 6573 O O . THR A 1 836 ? 11.422 -1.434 -1.605 1.00 90.56 836 THR A O 1
ATOM 6576 N N . ASN A 1 837 ? 11.530 -2.518 -3.576 1.00 91.00 837 ASN A N 1
ATOM 6577 C CA . ASN A 1 837 ? 10.432 -3.449 -3.290 1.00 91.00 837 ASN A CA 1
ATOM 6578 C C . ASN A 1 837 ? 10.766 -4.389 -2.114 1.00 91.00 837 ASN A C 1
ATOM 6580 O O . ASN A 1 837 ? 9.904 -4.636 -1.273 1.00 91.00 837 ASN A O 1
ATOM 6584 N N . ALA A 1 838 ? 12.007 -4.876 -2.006 1.00 89.38 838 ALA A N 1
ATOM 6585 C CA . ALA A 1 838 ? 12.444 -5.710 -0.881 1.00 89.38 838 ALA A CA 1
ATOM 6586 C C . ALA A 1 838 ? 12.511 -4.937 0.453 1.00 89.38 838 ALA A C 1
ATOM 6588 O O . ALA A 1 838 ? 12.169 -5.483 1.498 1.00 89.38 838 ALA A O 1
ATOM 6589 N N . MET A 1 839 ? 12.919 -3.663 0.422 1.00 87.88 839 MET A N 1
ATOM 6590 C CA . MET A 1 839 ? 13.074 -2.817 1.614 1.00 87.88 839 MET A CA 1
ATOM 6591 C C . MET A 1 839 ? 11.772 -2.161 2.097 1.00 87.88 839 MET A C 1
ATOM 6593 O O . MET A 1 839 ? 11.683 -1.793 3.267 1.00 87.88 839 MET A O 1
ATOM 6597 N N . THR A 1 840 ? 10.777 -1.968 1.221 1.00 88.50 840 THR A N 1
ATOM 6598 C CA . THR A 1 840 ? 9.535 -1.235 1.561 1.00 88.50 840 THR A CA 1
ATOM 6599 C C . THR A 1 840 ? 8.239 -2.007 1.318 1.00 88.50 840 THR A C 1
ATOM 6601 O O . THR A 1 840 ? 7.198 -1.613 1.839 1.00 88.50 840 THR A O 1
ATOM 6604 N N . GLY A 1 841 ? 8.291 -3.130 0.600 1.00 88.81 841 GLY A N 1
ATOM 6605 C CA . GLY A 1 841 ? 7.121 -3.922 0.230 1.00 88.81 841 GLY A CA 1
ATOM 6606 C C . GLY A 1 841 ? 6.467 -3.479 -1.082 1.00 88.81 841 GLY A C 1
ATOM 6607 O O . GLY A 1 841 ? 6.972 -2.629 -1.812 1.00 88.81 841 GLY A O 1
ATOM 6608 N N . ILE A 1 842 ? 5.327 -4.103 -1.381 1.00 92.69 842 ILE A N 1
ATOM 6609 C CA . ILE A 1 842 ? 4.541 -3.920 -2.610 1.00 92.69 842 ILE A CA 1
ATOM 6610 C C . ILE A 1 842 ? 3.052 -3.763 -2.284 1.00 92.69 842 ILE A C 1
ATOM 6612 O O . ILE A 1 842 ? 2.614 -4.169 -1.205 1.00 92.69 842 ILE A O 1
ATOM 6616 N N . LYS A 1 843 ? 2.266 -3.227 -3.229 1.00 92.25 843 LYS A N 1
ATOM 6617 C CA . LYS A 1 843 ? 0.829 -2.920 -3.065 1.00 92.25 843 LYS A CA 1
ATOM 6618 C C . LYS A 1 843 ? 0.537 -2.024 -1.846 1.00 92.25 843 LYS A C 1
ATOM 6620 O O . LYS A 1 843 ? -0.399 -2.260 -1.086 1.00 92.25 843 LYS A O 1
ATOM 6625 N N . LEU A 1 844 ? 1.367 -1.001 -1.653 1.00 93.00 844 LEU A N 1
ATOM 6626 C CA . LEU A 1 844 ? 1.192 0.046 -0.647 1.00 93.00 844 LEU A CA 1
ATOM 6627 C C . LEU A 1 844 ? 0.170 1.086 -1.123 1.00 93.00 844 LEU A C 1
ATOM 6629 O O . LEU A 1 844 ? 0.084 1.380 -2.313 1.00 93.00 844 LEU A O 1
ATOM 6633 N N . THR A 1 845 ? -0.552 1.729 -0.206 1.00 95.44 845 THR A N 1
ATOM 6634 C CA . THR A 1 845 ? -1.300 2.948 -0.565 1.00 95.44 845 THR A CA 1
ATOM 6635 C C . THR A 1 845 ? -0.337 4.084 -0.943 1.00 95.44 845 THR A C 1
ATOM 6637 O O . THR A 1 845 ? 0.804 4.100 -0.485 1.00 95.44 845 THR A O 1
ATOM 6640 N N . LEU A 1 846 ? -0.775 5.054 -1.757 1.00 97.12 846 LEU A N 1
ATOM 6641 C CA . LEU A 1 846 ? 0.084 6.138 -2.272 1.00 97.12 846 LEU A CA 1
ATOM 6642 C C . LEU A 1 846 ? 0.867 6.872 -1.166 1.00 97.12 846 LEU A C 1
ATOM 6644 O O . LEU A 1 846 ? 2.072 7.075 -1.290 1.00 97.12 846 LEU A O 1
ATOM 6648 N N . VAL A 1 847 ? 0.198 7.227 -0.065 1.00 96.81 847 VAL A N 1
ATOM 6649 C CA . VAL A 1 847 ? 0.834 7.864 1.102 1.00 96.81 847 VAL A CA 1
ATOM 6650 C C . VAL A 1 847 ? 1.876 6.953 1.757 1.00 96.81 847 VAL A C 1
ATOM 6652 O O . VAL A 1 847 ? 2.919 7.428 2.194 1.00 96.81 847 VAL A O 1
ATOM 6655 N N . GLU A 1 848 ? 1.633 5.644 1.811 1.00 95.19 848 GLU A N 1
ATOM 6656 C CA . GLU A 1 848 ? 2.567 4.686 2.408 1.00 95.19 848 GLU A CA 1
ATOM 6657 C C . GLU A 1 848 ? 3.760 4.377 1.499 1.00 95.19 848 GLU A C 1
ATOM 6659 O O . GLU A 1 848 ? 4.863 4.165 2.003 1.00 95.19 848 GLU A O 1
ATOM 6664 N N . ALA A 1 849 ? 3.578 4.414 0.178 1.00 96.31 849 ALA A N 1
ATOM 6665 C CA . ALA A 1 849 ? 4.677 4.360 -0.780 1.00 96.31 849 ALA A CA 1
ATOM 6666 C C . ALA A 1 849 ? 5.589 5.588 -0.630 1.00 96.31 849 ALA A C 1
ATOM 6668 O O . ALA A 1 849 ? 6.780 5.423 -0.379 1.00 96.31 849 ALA A O 1
ATOM 6669 N N . ILE A 1 850 ? 5.021 6.801 -0.637 1.00 97.38 850 ILE A N 1
ATOM 6670 C CA . ILE A 1 850 ? 5.763 8.057 -0.433 1.00 97.38 850 ILE A CA 1
ATOM 6671 C C . ILE A 1 850 ? 6.512 8.057 0.911 1.00 97.38 850 ILE A C 1
ATOM 6673 O O . ILE A 1 850 ? 7.701 8.355 0.954 1.00 97.38 850 ILE A O 1
ATOM 6677 N N . GLU A 1 851 ? 5.854 7.693 2.014 1.00 95.88 851 GLU A N 1
ATOM 6678 C CA . GLU A 1 851 ? 6.454 7.737 3.358 1.00 95.88 851 GLU A CA 1
ATOM 6679 C C . GLU A 1 851 ? 7.454 6.599 3.634 1.00 95.88 851 GLU A C 1
ATOM 6681 O O . GLU A 1 851 ? 8.337 6.750 4.480 1.00 95.88 851 GLU A O 1
ATOM 6686 N N . SER A 1 852 ? 7.347 5.459 2.945 1.00 94.56 852 SER A N 1
ATOM 6687 C CA . SER A 1 852 ? 8.366 4.398 3.010 1.00 94.56 852 SER A CA 1
ATOM 6688 C C . SER A 1 852 ? 9.556 4.694 2.093 1.00 94.56 852 SER A C 1
ATOM 6690 O O . SER A 1 852 ? 10.696 4.449 2.489 1.00 94.56 852 SER A O 1
ATOM 6692 N N . ALA A 1 853 ? 9.314 5.298 0.924 1.00 95.75 853 ALA A N 1
ATOM 6693 C CA . ALA A 1 853 ? 10.346 5.843 0.048 1.00 95.75 853 ALA A CA 1
ATOM 6694 C C . ALA A 1 853 ? 11.157 6.941 0.756 1.00 95.75 853 ALA A C 1
ATOM 6696 O O . ALA A 1 853 ? 12.379 6.831 0.810 1.00 95.75 853 ALA A O 1
ATOM 6697 N N . ARG A 1 854 ? 10.487 7.905 1.414 1.00 96.75 854 ARG A N 1
ATOM 6698 C CA . ARG A 1 854 ? 11.108 8.966 2.231 1.00 96.75 854 ARG A CA 1
ATOM 6699 C C . ARG A 1 854 ? 12.172 8.385 3.168 1.00 96.75 854 ARG A C 1
ATOM 6701 O O . ARG A 1 854 ? 13.341 8.739 3.063 1.00 96.75 854 ARG A O 1
ATOM 6708 N N . LYS A 1 855 ? 11.796 7.408 4.003 1.00 94.81 855 LYS A N 1
ATOM 6709 C CA . LYS A 1 855 ? 12.706 6.734 4.952 1.00 94.81 855 LYS A CA 1
ATOM 6710 C C . LYS A 1 855 ? 13.880 6.012 4.272 1.00 94.81 855 LYS A C 1
ATOM 6712 O O . LYS A 1 855 ? 14.990 6.019 4.807 1.00 94.81 855 LYS A O 1
ATOM 6717 N N . LEU A 1 856 ? 13.638 5.348 3.138 1.00 95.62 856 LEU A N 1
ATOM 6718 C CA . LEU A 1 856 ? 14.656 4.584 2.404 1.00 95.62 856 LEU A CA 1
ATOM 6719 C C . LEU A 1 856 ? 15.686 5.506 1.739 1.00 95.62 856 LEU A C 1
ATOM 6721 O O . LEU A 1 856 ? 16.894 5.256 1.810 1.00 95.62 856 LEU A O 1
ATOM 6725 N N . ASP A 1 857 ? 15.212 6.591 1.138 1.00 97.38 857 ASP A N 1
ATOM 6726 C CA . ASP A 1 857 ? 16.038 7.574 0.452 1.00 97.38 857 ASP A CA 1
ATOM 6727 C C . ASP A 1 857 ? 16.793 8.449 1.475 1.00 97.38 857 ASP A C 1
ATOM 6729 O O . ASP A 1 857 ? 17.985 8.685 1.311 1.00 97.38 857 ASP A O 1
ATOM 6733 N N . GLU A 1 858 ? 16.167 8.839 2.596 1.00 97.12 858 GLU A N 1
ATOM 6734 C CA . GLU A 1 858 ? 16.823 9.525 3.730 1.00 97.12 858 GLU A CA 1
ATOM 6735 C C . GLU A 1 858 ? 17.894 8.658 4.408 1.00 97.12 858 GLU A C 1
ATOM 6737 O O . GLU A 1 858 ? 18.880 9.175 4.940 1.00 97.12 858 GLU A O 1
ATOM 6742 N N . LYS A 1 859 ? 17.721 7.330 4.430 1.00 96.06 859 LYS A N 1
ATOM 6743 C CA . LYS A 1 859 ? 18.791 6.406 4.831 1.00 96.06 859 LYS A CA 1
ATOM 6744 C C . LYS A 1 859 ? 19.896 6.379 3.776 1.00 96.06 859 LYS A C 1
ATOM 6746 O O . LYS A 1 859 ? 21.057 6.540 4.126 1.00 96.06 859 LYS A O 1
ATOM 6751 N N . THR A 1 860 ? 19.545 6.240 2.499 1.00 95.81 860 THR A N 1
ATOM 6752 C CA . THR A 1 860 ? 20.513 6.181 1.390 1.00 95.81 860 THR A CA 1
ATOM 6753 C C . THR A 1 860 ? 21.358 7.453 1.284 1.00 95.81 860 THR A C 1
ATOM 6755 O O . THR A 1 860 ? 22.562 7.351 1.078 1.00 95.81 860 THR A O 1
ATOM 6758 N N . ALA A 1 861 ? 20.772 8.633 1.501 1.00 96.88 861 ALA A N 1
ATOM 6759 C CA . ALA A 1 861 ? 21.498 9.897 1.590 1.00 96.88 861 ALA A CA 1
ATOM 6760 C C . ALA A 1 861 ? 22.558 9.857 2.698 1.00 96.88 861 ALA A C 1
ATOM 6762 O O . ALA A 1 861 ? 23.734 10.066 2.420 1.00 96.88 861 ALA A O 1
ATOM 6763 N N . ARG A 1 862 ? 22.171 9.475 3.922 1.00 96.06 862 ARG A N 1
ATOM 6764 C CA . ARG A 1 862 ? 23.100 9.352 5.058 1.00 96.06 862 ARG A CA 1
ATOM 6765 C C . ARG A 1 862 ? 24.166 8.274 4.854 1.00 96.06 862 ARG A C 1
ATOM 6767 O O . ARG A 1 862 ? 25.308 8.505 5.233 1.00 96.06 862 ARG A O 1
ATOM 6774 N N . ASP A 1 863 ? 23.829 7.137 4.240 1.00 94.06 863 ASP A N 1
ATOM 6775 C CA . ASP A 1 863 ? 24.804 6.097 3.880 1.00 94.06 863 ASP A CA 1
ATOM 6776 C C . ASP A 1 863 ? 25.878 6.660 2.922 1.00 94.06 863 ASP A C 1
ATOM 6778 O O . ASP A 1 863 ? 27.069 6.404 3.101 1.00 94.06 863 ASP A O 1
ATOM 6782 N N . VAL A 1 864 ? 25.460 7.426 1.903 1.00 94.50 864 VAL A N 1
ATOM 6783 C CA . VAL A 1 864 ? 26.351 8.019 0.889 1.00 94.50 864 VAL A CA 1
ATOM 6784 C C . VAL A 1 864 ? 27.161 9.181 1.470 1.00 94.50 864 VAL A C 1
ATOM 6786 O O . VAL A 1 864 ? 28.372 9.218 1.270 1.00 94.50 864 VAL A O 1
ATOM 6789 N N . GLU A 1 865 ? 26.546 10.083 2.241 1.00 93.62 865 GLU A N 1
ATOM 6790 C CA . GLU A 1 865 ? 27.248 11.156 2.961 1.00 93.62 865 GLU A CA 1
ATOM 6791 C C . GLU A 1 865 ? 28.299 10.597 3.927 1.00 93.62 865 GLU A C 1
ATOM 6793 O O . GLU A 1 865 ? 29.425 11.096 3.969 1.00 93.62 865 GLU A O 1
ATOM 6798 N N . ALA A 1 866 ? 27.961 9.540 4.675 1.00 90.81 866 ALA A N 1
ATOM 6799 C CA . ALA A 1 866 ? 28.898 8.870 5.566 1.00 90.81 866 ALA A CA 1
ATOM 6800 C C . ALA A 1 866 ? 30.082 8.293 4.781 1.00 90.81 866 ALA A C 1
ATOM 6802 O O . ALA A 1 866 ? 31.218 8.647 5.090 1.00 90.81 866 ALA A O 1
ATOM 6803 N N . ALA A 1 867 ? 29.824 7.494 3.738 1.00 92.12 867 ALA A N 1
ATOM 6804 C CA . ALA A 1 867 ? 30.860 6.890 2.896 1.00 92.12 867 ALA A CA 1
ATOM 6805 C C . ALA A 1 867 ? 31.774 7.939 2.232 1.00 92.12 867 ALA A C 1
ATOM 6807 O O . ALA A 1 867 ? 32.993 7.777 2.227 1.00 92.12 867 ALA A O 1
ATOM 6808 N N . MET A 1 868 ? 31.213 9.051 1.742 1.00 91.75 868 MET A N 1
ATOM 6809 C CA . MET A 1 868 ? 31.980 10.177 1.188 1.00 91.75 868 MET A CA 1
ATOM 6810 C C . MET A 1 868 ? 32.831 10.900 2.245 1.00 91.75 868 MET A C 1
ATOM 6812 O O . MET A 1 868 ? 33.888 11.435 1.919 1.00 91.75 868 MET A O 1
ATOM 6816 N N . LYS A 1 869 ? 32.387 10.928 3.509 1.00 91.75 869 LYS A N 1
ATOM 6817 C CA . LYS A 1 869 ? 33.078 11.600 4.622 1.00 91.75 869 LYS A CA 1
ATOM 6818 C C . LYS A 1 869 ? 34.151 10.736 5.293 1.00 91.75 869 LYS A C 1
ATOM 6820 O O . LYS A 1 869 ? 35.117 11.290 5.813 1.00 91.75 869 LYS A O 1
ATOM 6825 N N . ASN A 1 870 ? 33.976 9.414 5.337 1.00 90.81 870 ASN A N 1
ATOM 6826 C CA . ASN A 1 870 ? 34.857 8.492 6.067 1.00 90.81 870 ASN A CA 1
ATOM 6827 C C . ASN A 1 870 ? 35.641 7.507 5.176 1.00 90.81 870 ASN A C 1
ATOM 6829 O O . ASN A 1 870 ? 36.528 6.827 5.684 1.00 90.81 870 ASN A O 1
ATOM 6833 N N . GLY A 1 871 ? 35.337 7.415 3.876 1.00 84.69 871 GLY A N 1
ATOM 6834 C CA . GLY A 1 871 ? 35.960 6.471 2.937 1.00 84.69 871 GLY A CA 1
ATOM 6835 C C . GLY A 1 871 ? 35.495 5.013 3.076 1.00 84.69 871 GLY A C 1
ATOM 6836 O O . GLY A 1 871 ? 35.984 4.141 2.361 1.00 84.69 871 GLY A O 1
ATOM 6837 N N . ILE A 1 872 ? 34.554 4.723 3.979 1.00 81.56 872 ILE A N 1
ATOM 6838 C CA . ILE A 1 872 ? 34.056 3.377 4.278 1.00 81.56 872 ILE A CA 1
ATOM 6839 C C . ILE A 1 872 ? 32.838 3.091 3.397 1.00 81.56 872 ILE A C 1
ATOM 6841 O O . ILE A 1 872 ? 31.711 3.493 3.691 1.00 81.56 872 ILE A O 1
ATOM 6845 N N . LEU A 1 873 ? 33.064 2.371 2.299 1.00 83.31 873 LEU A N 1
ATOM 6846 C CA . LEU A 1 873 ? 32.000 1.960 1.384 1.00 83.31 873 LEU A CA 1
ATOM 6847 C C . LEU A 1 873 ? 31.119 0.868 2.006 1.00 83.31 873 LEU A C 1
ATOM 6849 O O . LEU A 1 873 ? 31.629 -0.101 2.565 1.00 83.31 873 LEU A O 1
ATOM 6853 N N . THR A 1 874 ? 29.797 0.949 1.803 1.00 78.62 874 THR A N 1
ATOM 6854 C CA . THR A 1 874 ? 28.838 -0.098 2.226 1.00 78.62 874 THR A CA 1
ATOM 6855 C C . THR A 1 874 ? 29.145 -1.471 1.604 1.00 78.62 874 THR A C 1
ATOM 6857 O O . THR A 1 874 ? 28.730 -2.500 2.126 1.00 78.62 874 THR A O 1
ATOM 6860 N N . ASN A 1 875 ? 29.857 -1.494 0.473 1.00 78.38 875 ASN A N 1
ATOM 6861 C CA . ASN A 1 875 ? 30.397 -2.699 -0.149 1.00 78.38 875 ASN A CA 1
ATOM 6862 C C . ASN A 1 875 ? 31.723 -2.352 -0.847 1.00 78.38 875 ASN A C 1
ATOM 6864 O O . ASN A 1 875 ? 31.737 -1.984 -2.022 1.00 78.38 875 ASN A O 1
ATOM 6868 N N . SER A 1 876 ? 32.833 -2.461 -0.112 1.00 74.50 876 SER A N 1
ATOM 6869 C CA . SER A 1 876 ? 34.201 -2.271 -0.627 1.00 74.50 876 SER A CA 1
ATOM 6870 C C . SER A 1 876 ? 34.481 -3.133 -1.861 1.00 74.50 876 SER A C 1
ATOM 6872 O O . SER A 1 876 ? 35.071 -2.679 -2.836 1.00 74.50 876 SER A O 1
ATOM 6874 N N . HIS A 1 877 ? 33.961 -4.360 -1.886 1.00 75.62 877 HIS A N 1
ATOM 6875 C CA . HIS A 1 877 ? 34.100 -5.272 -3.015 1.00 75.62 877 HIS A CA 1
ATOM 6876 C C . HIS A 1 877 ? 33.104 -5.009 -4.151 1.00 75.62 877 HIS A C 1
ATOM 6878 O O . HIS A 1 877 ? 32.765 -5.942 -4.884 1.00 75.62 877 HIS A O 1
ATOM 6884 N N . ASN A 1 878 ? 32.626 -3.776 -4.347 1.00 77.06 878 ASN A N 1
ATOM 6885 C CA . ASN A 1 878 ? 31.803 -3.424 -5.504 1.00 77.06 878 ASN A CA 1
ATOM 6886 C C . ASN A 1 878 ? 32.515 -2.620 -6.596 1.00 77.06 878 ASN A C 1
ATOM 6888 O O . ASN A 1 878 ? 31.852 -2.294 -7.569 1.00 77.06 878 ASN A O 1
ATOM 6892 N N . GLU A 1 879 ? 33.823 -2.364 -6.512 1.00 74.81 879 GLU A N 1
ATOM 6893 C CA . GLU A 1 879 ? 34.593 -1.707 -7.586 1.00 74.81 879 GLU A CA 1
ATOM 6894 C C . GLU A 1 879 ? 34.430 -2.353 -8.975 1.00 74.81 879 GLU A C 1
ATOM 6896 O O . GLU A 1 879 ? 34.140 -3.548 -9.106 1.00 74.81 879 GLU A O 1
ATOM 6901 N N . ALA A 1 880 ? 34.723 -1.590 -10.034 1.00 72.44 880 ALA A N 1
ATOM 6902 C CA . ALA A 1 880 ? 34.722 -2.074 -11.419 1.00 72.44 880 ALA A CA 1
ATOM 6903 C C . ALA A 1 880 ? 35.487 -3.404 -11.635 1.00 72.44 880 ALA A C 1
ATOM 6905 O O . ALA A 1 880 ? 34.977 -4.283 -12.335 1.00 72.44 880 ALA A O 1
ATOM 6906 N N . TYR A 1 881 ? 36.653 -3.597 -10.999 1.00 75.69 881 TYR A N 1
ATOM 6907 C CA . TYR A 1 881 ? 37.405 -4.862 -11.057 1.00 75.69 881 TYR A CA 1
ATOM 6908 C C . TYR A 1 881 ? 36.616 -6.031 -10.449 1.00 75.69 881 TYR A C 1
ATOM 6910 O O . TYR A 1 881 ? 36.444 -7.073 -11.087 1.00 75.69 881 TYR A O 1
ATOM 6918 N N . HIS A 1 882 ? 36.063 -5.850 -9.247 1.00 74.38 882 HIS A N 1
ATOM 6919 C CA . HIS A 1 882 ? 35.256 -6.870 -8.580 1.00 74.38 882 HIS A CA 1
ATOM 6920 C C . HIS A 1 882 ? 33.962 -7.183 -9.350 1.00 74.38 882 HIS A C 1
ATOM 6922 O O . HIS A 1 882 ? 33.598 -8.357 -9.474 1.00 74.38 882 HIS A O 1
ATOM 6928 N N . ARG A 1 883 ? 33.294 -6.174 -9.934 1.00 74.25 883 ARG A N 1
ATOM 6929 C CA . ARG A 1 883 ? 32.126 -6.376 -10.813 1.00 74.25 883 ARG A CA 1
ATOM 6930 C C . ARG A 1 883 ? 32.485 -7.190 -12.054 1.00 74.25 883 ARG A C 1
ATOM 6932 O O . ARG A 1 883 ? 31.773 -8.145 -12.370 1.00 74.25 883 ARG A O 1
ATOM 6939 N N . LEU A 1 884 ? 33.584 -6.852 -12.733 1.00 72.12 884 LEU A N 1
ATOM 6940 C CA . LEU A 1 884 ? 34.044 -7.555 -13.933 1.00 72.12 884 LEU A CA 1
ATOM 6941 C C . LEU A 1 884 ? 34.463 -8.998 -13.620 1.00 72.12 884 LEU A C 1
ATOM 6943 O O . LEU A 1 884 ? 34.060 -9.918 -14.333 1.00 72.12 884 LEU A O 1
ATOM 6947 N N . SER A 1 885 ? 35.193 -9.212 -12.523 1.00 71.19 885 SER A N 1
ATOM 6948 C CA . SER A 1 885 ? 35.588 -10.542 -12.048 1.00 71.19 885 SER A CA 1
ATOM 6949 C C . SER A 1 885 ? 34.362 -11.413 -11.737 1.00 71.19 885 SER A C 1
ATOM 6951 O O . SER A 1 885 ? 34.208 -12.486 -12.324 1.00 71.19 885 SER A O 1
ATOM 6953 N N . ARG A 1 886 ? 33.396 -10.913 -10.945 1.00 76.75 886 ARG A N 1
ATOM 6954 C CA . ARG A 1 886 ? 32.121 -11.616 -10.684 1.00 76.75 886 ARG A CA 1
ATOM 6955 C C . ARG A 1 886 ? 31.290 -11.855 -11.949 1.00 76.75 886 ARG A C 1
ATOM 6957 O O . ARG A 1 886 ? 30.572 -12.851 -12.025 1.00 76.75 886 ARG A O 1
ATOM 6964 N N . ASN A 1 887 ? 31.333 -10.965 -12.942 1.00 70.88 887 ASN A N 1
ATOM 6965 C CA . ASN A 1 887 ? 30.644 -11.177 -14.219 1.00 70.88 887 ASN A CA 1
ATOM 6966 C C . ASN A 1 887 ? 31.314 -12.302 -15.026 1.00 70.88 887 ASN A C 1
ATOM 6968 O O . ASN A 1 887 ? 30.648 -13.254 -15.421 1.00 70.88 887 ASN A O 1
ATOM 6972 N N . THR A 1 888 ? 32.640 -12.261 -15.163 1.00 70.38 888 THR A N 1
ATOM 6973 C CA . THR A 1 888 ? 33.443 -13.281 -15.861 1.00 70.38 888 THR A CA 1
ATOM 6974 C C . THR A 1 888 ? 33.293 -14.661 -15.212 1.00 70.38 888 THR A C 1
ATOM 6976 O O . THR A 1 888 ? 33.086 -15.656 -15.905 1.00 70.38 888 THR A O 1
ATOM 6979 N N . GLN A 1 889 ? 33.295 -14.735 -13.876 1.00 72.81 889 GLN A N 1
ATOM 6980 C CA . GLN A 1 889 ? 33.017 -15.970 -13.136 1.00 72.81 889 GLN A CA 1
ATOM 6981 C C . GLN A 1 889 ? 31.598 -16.499 -13.396 1.00 72.81 889 GLN A C 1
ATOM 6983 O O . GLN A 1 889 ? 31.434 -17.695 -13.639 1.00 72.81 889 GLN A O 1
ATOM 6988 N N . ARG A 1 890 ? 30.572 -15.633 -13.395 1.00 76.00 890 ARG A N 1
ATOM 6989 C CA . ARG A 1 890 ? 29.187 -16.030 -13.712 1.00 76.00 890 ARG A CA 1
ATOM 6990 C C . ARG A 1 890 ? 29.040 -16.507 -15.159 1.00 76.00 890 ARG A C 1
ATOM 6992 O O . ARG A 1 890 ? 28.408 -17.534 -15.380 1.00 76.00 890 ARG A O 1
ATOM 6999 N N . GLN A 1 891 ? 29.678 -15.840 -16.120 1.00 71.31 891 GLN A N 1
ATOM 7000 C CA . GLN A 1 891 ? 29.714 -16.271 -17.523 1.00 71.31 891 GLN A CA 1
ATOM 7001 C C . GLN A 1 891 ? 30.433 -17.618 -17.689 1.00 71.31 891 GLN A C 1
ATOM 7003 O O . GLN A 1 891 ? 29.928 -18.494 -18.386 1.00 71.31 891 GLN A O 1
ATOM 7008 N N . SER A 1 892 ? 31.555 -17.830 -16.992 1.00 73.31 892 SER A N 1
ATOM 7009 C CA . SER A 1 892 ? 32.281 -19.106 -16.993 1.00 73.31 892 SER A CA 1
ATOM 7010 C C . SER A 1 892 ? 31.439 -20.247 -16.404 1.00 73.31 892 SER A C 1
ATOM 7012 O O . SER A 1 892 ? 31.256 -21.274 -17.062 1.00 73.31 892 SER A O 1
ATOM 7014 N N . LYS A 1 893 ? 30.821 -20.043 -15.226 1.00 76.44 893 LYS A N 1
ATOM 7015 C CA . LYS A 1 893 ? 29.887 -21.009 -14.613 1.00 76.44 893 LYS A CA 1
ATOM 7016 C C . LYS A 1 893 ? 28.675 -21.290 -15.513 1.00 76.44 893 LYS A C 1
ATOM 7018 O O . LYS A 1 893 ? 28.279 -22.445 -15.654 1.00 76.44 893 LYS A O 1
ATOM 7023 N N . ALA A 1 894 ? 28.114 -20.277 -16.176 1.00 71.81 894 ALA A N 1
ATOM 7024 C CA . ALA A 1 894 ? 27.024 -20.461 -17.136 1.00 71.81 894 ALA A CA 1
ATOM 7025 C C . ALA A 1 894 ? 27.468 -21.284 -18.360 1.00 71.81 894 ALA A C 1
ATOM 7027 O O . ALA A 1 894 ? 26.795 -22.242 -18.732 1.00 71.81 894 ALA A O 1
ATOM 7028 N N . ALA A 1 895 ? 28.635 -20.988 -18.940 1.00 72.88 895 ALA A N 1
ATOM 7029 C CA . ALA A 1 895 ? 29.205 -21.745 -20.056 1.00 72.88 895 ALA A CA 1
ATOM 7030 C C . ALA A 1 895 ? 29.622 -23.178 -19.666 1.00 72.88 895 ALA A C 1
ATOM 7032 O O . ALA A 1 895 ? 29.658 -24.066 -20.518 1.00 72.88 895 ALA A O 1
ATOM 7033 N N . GLN A 1 896 ? 29.945 -23.430 -18.396 1.00 74.19 896 GLN A N 1
ATOM 7034 C CA . GLN A 1 896 ? 30.138 -24.777 -17.851 1.00 74.19 896 GLN A CA 1
ATOM 7035 C C . GLN A 1 896 ? 28.798 -25.521 -17.734 1.00 74.19 896 GLN A C 1
ATOM 7037 O O . GLN A 1 896 ? 28.675 -26.616 -18.275 1.00 74.19 896 GLN A O 1
ATOM 7042 N N . LYS A 1 897 ? 27.770 -24.902 -17.137 1.00 77.69 897 LYS A N 1
ATOM 7043 C CA . LYS A 1 897 ? 26.432 -25.504 -16.992 1.00 77.69 897 LYS A CA 1
ATOM 7044 C C . LYS A 1 897 ? 25.750 -25.767 -18.341 1.00 77.69 897 LYS A C 1
ATOM 7046 O O . LYS A 1 897 ? 25.069 -26.773 -18.496 1.00 77.69 897 LYS A O 1
ATOM 7051 N N . VAL A 1 898 ? 25.973 -24.917 -19.347 1.00 75.06 898 VAL A N 1
ATOM 7052 C CA . VAL A 1 898 ? 25.511 -25.155 -20.729 1.00 75.06 898 VAL A CA 1
ATOM 7053 C C . VAL A 1 898 ? 26.234 -26.345 -21.370 1.00 75.06 898 VAL A C 1
ATOM 7055 O O . VAL A 1 898 ? 25.582 -27.139 -22.040 1.00 75.06 898 VAL A O 1
ATOM 7058 N N . ARG A 1 899 ? 27.545 -26.522 -21.142 1.00 77.81 899 ARG A N 1
ATOM 7059 C CA . ARG A 1 899 ? 28.278 -27.714 -21.612 1.00 77.81 899 ARG A CA 1
ATOM 7060 C C . ARG A 1 899 ? 27.754 -28.992 -20.956 1.00 77.81 899 ARG A C 1
ATOM 7062 O O . ARG A 1 899 ? 27.326 -29.884 -21.678 1.00 77.81 899 ARG A O 1
ATOM 7069 N N . GLN A 1 900 ? 27.627 -29.006 -19.630 1.00 82.06 900 GLN A N 1
ATOM 7070 C CA . GLN A 1 900 ? 27.043 -30.124 -18.876 1.00 82.06 900 GLN A CA 1
ATOM 7071 C C . GLN A 1 900 ? 25.613 -30.461 -19.336 1.00 82.06 900 GLN A C 1
ATOM 7073 O O . GLN A 1 900 ? 25.289 -31.625 -19.553 1.00 82.06 900 GLN A O 1
ATOM 7078 N N . ASN A 1 901 ? 24.758 -29.458 -19.562 1.00 80.50 901 ASN A N 1
ATOM 7079 C CA . ASN A 1 901 ? 23.411 -29.682 -20.097 1.00 80.50 901 ASN A CA 1
ATOM 7080 C C . ASN A 1 901 ? 23.432 -30.232 -21.534 1.00 80.50 901 ASN A C 1
ATOM 7082 O O . ASN A 1 901 ? 22.605 -31.080 -21.865 1.00 80.50 901 ASN A O 1
ATOM 7086 N N . ASN A 1 902 ? 24.355 -29.783 -22.389 1.00 79.56 902 ASN A N 1
ATOM 7087 C CA . ASN A 1 902 ? 24.503 -30.311 -23.748 1.00 79.56 902 ASN A CA 1
ATOM 7088 C C . ASN A 1 902 ? 24.991 -31.769 -23.730 1.00 79.56 902 ASN A C 1
ATOM 7090 O O . ASN A 1 902 ? 24.449 -32.592 -24.462 1.00 79.56 902 ASN A O 1
ATOM 7094 N N . GLU A 1 903 ? 25.955 -32.098 -22.868 1.00 85.12 903 GLU A N 1
ATOM 7095 C CA . GLU A 1 903 ? 26.461 -33.458 -22.633 1.00 85.12 903 GLU A CA 1
ATOM 7096 C C . GLU A 1 903 ? 25.333 -34.384 -22.139 1.00 85.12 903 GLU A C 1
ATOM 7098 O O . GLU A 1 903 ? 25.083 -35.429 -22.741 1.00 85.12 903 GLU A O 1
ATOM 7103 N N . LEU A 1 904 ? 24.562 -33.955 -21.131 1.00 84.81 904 LEU A N 1
ATOM 7104 C CA . LEU A 1 904 ? 23.373 -34.667 -20.641 1.00 84.81 904 LEU A CA 1
ATOM 7105 C C . LEU A 1 904 ? 22.291 -34.833 -21.720 1.00 84.81 904 LEU A C 1
ATOM 7107 O O . LEU A 1 904 ? 21.647 -35.879 -21.788 1.00 84.81 904 LEU A O 1
ATOM 7111 N N . THR A 1 905 ? 22.093 -33.835 -22.586 1.00 83.56 905 THR A N 1
ATOM 7112 C CA . THR A 1 905 ? 21.111 -33.899 -23.685 1.00 83.56 905 THR A CA 1
ATOM 7113 C C . THR A 1 905 ? 21.557 -34.880 -24.773 1.00 83.56 905 THR A C 1
ATOM 7115 O O . THR A 1 905 ? 20.745 -35.664 -25.262 1.00 83.56 905 THR A O 1
ATOM 7118 N N . GLN A 1 906 ? 22.846 -34.892 -25.127 1.00 86.25 906 GLN A N 1
ATOM 7119 C CA . GLN A 1 906 ? 23.417 -35.865 -26.066 1.00 86.25 906 GLN A CA 1
ATOM 7120 C C . GLN A 1 906 ? 23.333 -37.293 -25.511 1.00 86.25 906 GLN A C 1
ATOM 7122 O O . GLN A 1 906 ? 22.906 -38.197 -26.226 1.00 86.25 906 GLN A O 1
ATOM 7127 N N . PHE A 1 907 ? 23.659 -37.482 -24.230 1.00 87.25 907 PHE A N 1
ATOM 7128 C CA . PHE A 1 907 ? 23.540 -38.767 -23.538 1.00 87.25 907 PHE A CA 1
ATOM 7129 C C . PHE A 1 907 ? 22.085 -39.261 -23.477 1.00 87.25 907 PHE A C 1
ATOM 7131 O O . PHE A 1 907 ? 21.806 -40.410 -23.815 1.00 87.25 907 PHE A O 1
ATOM 7138 N N . SER A 1 908 ? 21.140 -38.375 -23.145 1.00 83.75 908 SER A N 1
ATOM 7139 C CA . SER A 1 908 ? 19.704 -38.693 -23.137 1.00 83.75 908 SER A CA 1
ATOM 7140 C C . SER A 1 908 ? 19.215 -39.124 -24.523 1.00 83.75 908 SER A C 1
ATOM 7142 O O . SER A 1 908 ? 18.551 -40.149 -24.649 1.00 83.75 908 SER A O 1
ATOM 7144 N N . LYS A 1 909 ? 19.608 -38.400 -25.581 1.00 89.31 909 LYS A N 1
ATOM 7145 C CA . LYS A 1 909 ? 19.248 -38.735 -26.967 1.00 89.31 909 LYS A CA 1
ATOM 7146 C C . LYS A 1 909 ? 19.851 -40.068 -27.430 1.00 89.31 909 LYS A C 1
ATOM 7148 O O . LYS A 1 909 ? 19.181 -40.817 -28.135 1.00 89.31 909 LYS A O 1
ATOM 7153 N N . ALA A 1 910 ? 21.074 -40.396 -27.009 1.00 89.62 910 ALA A N 1
ATOM 7154 C CA . ALA A 1 910 ? 21.678 -41.701 -27.285 1.00 89.62 910 ALA A CA 1
ATOM 7155 C C . ALA A 1 910 ? 20.881 -42.848 -26.630 1.00 89.62 910 ALA A C 1
ATOM 7157 O O . ALA A 1 910 ? 20.601 -43.851 -27.284 1.00 89.62 910 ALA A O 1
ATOM 7158 N N . ILE A 1 911 ? 20.430 -42.667 -25.381 1.00 90.00 911 ILE A N 1
ATOM 7159 C CA . ILE A 1 911 ? 19.551 -43.626 -24.691 1.00 90.00 911 ILE A CA 1
ATOM 7160 C C . ILE A 1 911 ? 18.176 -43.726 -25.375 1.00 90.00 911 ILE A C 1
ATOM 7162 O O . ILE A 1 911 ? 17.619 -44.818 -25.467 1.00 90.00 911 ILE A O 1
ATOM 7166 N N . GLU A 1 912 ? 17.615 -42.632 -25.896 1.00 88.00 912 GLU A N 1
ATOM 7167 C CA . GLU A 1 912 ? 16.366 -42.679 -26.671 1.00 88.00 912 GLU A CA 1
ATOM 7168 C C . GLU A 1 912 ? 16.515 -43.469 -27.984 1.00 88.00 912 GLU A C 1
ATOM 7170 O O . GLU A 1 912 ? 15.618 -44.239 -28.339 1.00 88.00 912 GLU A O 1
ATOM 7175 N N . GLU A 1 913 ? 17.649 -43.338 -28.678 1.00 90.62 913 GLU A N 1
ATOM 7176 C CA . GLU A 1 913 ? 17.973 -44.098 -29.895 1.00 90.62 913 GLU A CA 1
ATOM 7177 C C . GLU A 1 913 ? 18.228 -45.593 -29.601 1.00 90.62 913 GLU A C 1
ATOM 7179 O O . GLU A 1 913 ? 17.763 -46.469 -30.344 1.00 90.62 913 GLU A O 1
ATOM 7184 N N . GLU A 1 914 ? 18.861 -45.917 -28.470 1.00 90.38 914 GLU A N 1
ATOM 7185 C CA . GLU A 1 914 ? 18.994 -47.295 -27.978 1.00 90.38 914 GLU A CA 1
ATOM 7186 C C . GLU A 1 914 ? 17.627 -47.890 -27.580 1.00 90.38 914 GLU A C 1
ATOM 7188 O O . GLU A 1 914 ? 17.259 -48.989 -27.998 1.00 90.38 914 GLU A O 1
ATOM 7193 N N . LEU A 1 915 ? 16.788 -47.138 -26.860 1.00 85.88 915 LEU A N 1
ATOM 7194 C CA . LEU A 1 915 ? 15.423 -47.559 -26.530 1.00 85.88 915 LEU A CA 1
ATOM 7195 C C . LEU A 1 915 ? 14.546 -47.731 -27.778 1.00 85.88 915 LEU A C 1
ATOM 7197 O O . LEU A 1 915 ? 13.673 -48.603 -27.788 1.00 85.88 915 LEU A O 1
ATOM 7201 N N . ALA A 1 916 ? 14.749 -46.932 -28.828 1.00 86.69 916 ALA A N 1
ATOM 7202 C CA . ALA A 1 916 ? 14.050 -47.080 -30.102 1.00 86.69 916 ALA A CA 1
ATOM 7203 C C . ALA A 1 916 ? 14.456 -48.377 -30.824 1.00 86.69 916 ALA A C 1
ATOM 7205 O O . ALA A 1 916 ? 13.582 -49.145 -31.236 1.00 86.69 916 ALA A O 1
ATOM 7206 N N . THR A 1 917 ? 15.755 -48.675 -30.905 1.00 89.00 917 THR A N 1
ATOM 7207 C CA . THR A 1 917 ? 16.255 -49.917 -31.521 1.00 89.00 917 THR A CA 1
ATOM 7208 C C . THR A 1 917 ? 15.865 -51.166 -30.718 1.00 89.00 917 THR A C 1
ATOM 7210 O O . THR A 1 917 ? 15.401 -52.145 -31.305 1.00 89.00 917 THR A O 1
ATOM 7213 N N . VAL A 1 918 ? 15.892 -51.122 -29.380 1.00 86.19 918 VAL A N 1
ATOM 7214 C CA . VAL A 1 918 ? 15.378 -52.208 -28.516 1.00 86.19 918 VAL A CA 1
ATOM 7215 C C . VAL A 1 918 ? 13.862 -52.412 -28.682 1.00 86.19 918 VAL A C 1
ATOM 7217 O O . VAL A 1 918 ? 13.386 -53.554 -28.716 1.00 86.19 918 VAL A O 1
ATOM 7220 N N . LYS A 1 919 ? 13.075 -51.334 -28.834 1.00 86.19 919 LYS A N 1
ATOM 7221 C CA . LYS A 1 919 ? 11.633 -51.422 -29.146 1.00 86.19 919 LYS A CA 1
ATOM 7222 C C . LYS A 1 919 ? 11.387 -52.048 -30.522 1.00 86.19 919 LYS A C 1
ATOM 7224 O O . LYS A 1 919 ? 10.516 -52.912 -30.627 1.00 86.19 919 LYS A O 1
ATOM 7229 N N . GLN A 1 920 ? 12.158 -51.672 -31.544 1.00 86.75 920 GLN A N 1
ATOM 7230 C CA . GLN A 1 920 ? 12.069 -52.282 -32.874 1.00 86.75 920 GLN A CA 1
ATOM 7231 C C . GLN A 1 920 ? 12.402 -53.782 -32.818 1.00 86.75 920 GLN A C 1
ATOM 7233 O O . GLN A 1 920 ? 11.596 -54.596 -33.269 1.00 86.75 920 GLN A O 1
ATOM 7238 N N . GLY A 1 921 ? 13.502 -54.165 -32.162 1.00 86.38 921 GLY A N 1
ATOM 7239 C CA . GLY A 1 921 ? 13.861 -55.572 -31.963 1.00 86.38 921 GLY A CA 1
ATOM 7240 C C . GLY A 1 921 ? 12.745 -56.377 -31.283 1.00 86.38 921 GLY A C 1
ATOM 7241 O O . GLY A 1 921 ? 12.414 -57.476 -31.725 1.00 86.38 921 GLY A O 1
ATOM 7242 N N . ARG A 1 922 ? 12.068 -55.819 -30.266 1.00 85.25 922 ARG A N 1
ATOM 7243 C CA . ARG A 1 922 ? 10.884 -56.453 -29.646 1.00 85.25 922 ARG A CA 1
ATOM 7244 C C . ARG A 1 922 ? 9.714 -56.653 -30.620 1.00 85.25 922 ARG A C 1
ATOM 7246 O O . ARG A 1 922 ? 9.032 -57.676 -30.526 1.00 85.25 922 ARG A O 1
ATOM 7253 N N . LEU A 1 923 ? 9.466 -55.719 -31.540 1.00 84.56 923 LEU A N 1
ATOM 7254 C CA . LEU A 1 923 ? 8.423 -55.858 -32.567 1.00 84.56 923 LEU A CA 1
ATOM 7255 C C . LEU A 1 923 ? 8.775 -56.949 -33.589 1.00 84.56 923 LEU A C 1
ATOM 7257 O O . LEU A 1 923 ? 7.907 -57.745 -33.957 1.00 84.56 923 LEU A O 1
ATOM 7261 N N . GLU A 1 924 ? 10.042 -57.037 -33.990 1.00 86.88 924 GLU A N 1
ATOM 7262 C CA . GLU A 1 924 ? 10.555 -58.082 -34.883 1.00 86.88 924 GLU A CA 1
ATOM 7263 C C . GLU A 1 924 ? 10.483 -59.469 -34.220 1.00 86.88 924 GLU A C 1
ATOM 7265 O O . GLU A 1 924 ? 9.906 -60.397 -34.794 1.00 86.88 924 GLU A O 1
ATOM 7270 N N . PHE A 1 925 ? 10.935 -59.601 -32.965 1.00 85.50 925 PHE A N 1
ATOM 7271 C CA . PHE A 1 925 ? 10.788 -60.832 -32.179 1.00 85.50 925 PHE A CA 1
ATOM 7272 C C . PHE A 1 925 ? 9.320 -61.245 -32.006 1.00 85.50 925 PHE A C 1
ATOM 7274 O O . PHE A 1 925 ? 8.994 -62.411 -32.222 1.00 85.50 925 PHE A O 1
ATOM 7281 N N . SER A 1 926 ? 8.409 -60.319 -31.678 1.00 82.31 926 SER A N 1
ATOM 7282 C CA . SER A 1 926 ? 6.973 -60.631 -31.554 1.00 82.31 926 SER A CA 1
ATOM 7283 C C . SER A 1 926 ? 6.344 -61.047 -32.889 1.00 82.31 926 SER A C 1
ATOM 7285 O O . SER A 1 926 ? 5.455 -61.900 -32.921 1.00 82.31 926 SER A O 1
ATOM 7287 N N . SER A 1 927 ? 6.809 -60.484 -34.005 1.00 84.31 927 SER A N 1
ATOM 7288 C CA . SER A 1 927 ? 6.350 -60.864 -35.346 1.00 84.31 927 SER A CA 1
ATOM 7289 C C . SER A 1 927 ? 6.817 -62.274 -35.711 1.00 84.31 927 SER A C 1
ATOM 7291 O O . SER A 1 927 ? 6.003 -63.100 -36.122 1.00 84.31 927 SER A O 1
ATOM 7293 N N . ARG A 1 928 ? 8.087 -62.598 -35.442 1.00 86.25 928 ARG A N 1
ATOM 7294 C CA . ARG A 1 928 ? 8.650 -63.943 -35.631 1.00 86.25 928 ARG A CA 1
ATOM 7295 C C . ARG A 1 928 ? 8.025 -64.983 -34.694 1.00 86.25 928 ARG A C 1
ATOM 7297 O O . ARG A 1 928 ? 7.815 -66.125 -35.090 1.00 86.25 928 ARG A O 1
ATOM 7304 N N . GLU A 1 929 ? 7.656 -64.597 -33.473 1.00 85.12 929 GLU A N 1
ATOM 7305 C CA . GLU A 1 929 ? 6.923 -65.462 -32.541 1.00 85.12 929 GLU A CA 1
ATOM 7306 C C . GLU A 1 929 ? 5.510 -65.793 -33.060 1.00 85.12 929 GLU A C 1
ATOM 7308 O O . GLU A 1 929 ? 5.072 -66.943 -32.977 1.00 85.12 929 GLU A O 1
ATOM 7313 N N . LYS A 1 930 ? 4.802 -64.817 -33.650 1.00 87.31 930 LYS A N 1
ATOM 7314 C CA . LYS A 1 930 ? 3.507 -65.044 -34.321 1.00 87.31 930 LYS A CA 1
ATOM 7315 C C . LYS A 1 930 ? 3.655 -65.955 -35.538 1.00 87.31 930 LYS A C 1
ATOM 7317 O O . LYS A 1 930 ? 2.834 -66.852 -35.712 1.00 87.31 930 LYS A O 1
ATOM 7322 N N . GLU A 1 931 ? 4.701 -65.761 -36.339 1.00 87.44 931 GLU A N 1
ATOM 7323 C CA . GLU A 1 931 ? 5.001 -66.609 -37.495 1.00 87.44 931 GLU A CA 1
ATOM 7324 C C . GLU A 1 931 ? 5.256 -68.064 -37.072 1.00 87.44 931 GLU A C 1
ATOM 7326 O O . GLU A 1 931 ? 4.595 -68.971 -37.569 1.00 87.44 931 GLU A O 1
ATOM 7331 N N . LEU A 1 932 ? 6.119 -68.295 -36.076 1.00 85.75 932 LEU A N 1
ATOM 7332 C CA . LEU A 1 932 ? 6.385 -69.631 -35.528 1.00 85.75 932 LEU A CA 1
ATOM 7333 C C . LEU A 1 932 ? 5.125 -70.274 -34.923 1.00 85.75 932 LEU A C 1
ATOM 7335 O O . LEU A 1 932 ? 4.883 -71.465 -35.122 1.00 85.75 932 LEU A O 1
ATOM 7339 N N . LYS A 1 933 ? 4.274 -69.500 -34.233 1.00 84.69 933 LYS A N 1
ATOM 7340 C CA . LYS A 1 933 ? 2.965 -69.973 -33.742 1.00 84.69 933 LYS A CA 1
ATOM 7341 C C . LYS A 1 933 ? 2.020 -70.357 -34.886 1.00 84.69 933 LYS A C 1
ATOM 7343 O O . LYS A 1 933 ? 1.269 -71.321 -34.735 1.00 84.69 933 LYS A O 1
ATOM 7348 N N . GLN A 1 934 ? 2.062 -69.649 -36.015 1.00 84.38 934 GLN A N 1
ATOM 7349 C CA . GLN A 1 934 ? 1.268 -69.962 -37.202 1.00 84.38 934 GLN A CA 1
ATOM 7350 C C . GLN A 1 934 ? 1.810 -71.208 -37.924 1.00 84.38 934 GLN A C 1
ATOM 7352 O O . GLN A 1 934 ? 1.047 -72.148 -38.125 1.00 84.38 934 GLN A O 1
ATOM 7357 N N . GLN A 1 935 ? 3.121 -71.312 -38.165 1.00 84.69 935 GLN A N 1
ATOM 7358 C CA . GLN A 1 935 ? 3.758 -72.526 -38.703 1.00 84.69 935 GLN A CA 1
ATOM 7359 C C . GLN A 1 935 ? 3.444 -73.769 -37.842 1.00 84.69 935 GLN A C 1
ATOM 7361 O O . GLN A 1 935 ? 3.108 -74.832 -38.363 1.00 84.69 935 GLN A O 1
ATOM 7366 N N . LEU A 1 936 ? 3.463 -73.635 -36.510 1.00 82.88 936 LEU A N 1
ATOM 7367 C CA . LEU A 1 936 ? 3.116 -74.705 -35.565 1.00 82.88 936 LEU A CA 1
ATOM 7368 C C . LEU A 1 936 ? 1.616 -75.065 -35.586 1.00 82.88 936 LEU A C 1
ATOM 7370 O O . LEU A 1 936 ? 1.246 -76.212 -35.320 1.00 82.88 936 LEU A O 1
ATOM 7374 N N . LYS A 1 937 ? 0.741 -74.111 -35.920 1.00 82.06 937 LYS A N 1
ATOM 7375 C CA . LYS A 1 937 ? -0.698 -74.327 -36.134 1.00 82.06 937 LYS A CA 1
ATOM 7376 C C . LYS A 1 937 ? -0.962 -75.033 -37.467 1.00 82.06 937 LYS A C 1
ATOM 7378 O O . LYS A 1 937 ? -1.766 -75.964 -37.496 1.00 82.06 937 LYS A O 1
ATOM 7383 N N . ASP A 1 938 ? -0.241 -74.665 -38.520 1.00 79.69 938 ASP A N 1
ATOM 7384 C CA . ASP A 1 938 ? -0.368 -75.255 -39.856 1.00 79.69 938 ASP A CA 1
ATOM 7385 C C . ASP A 1 938 ? 0.227 -76.667 -39.917 1.00 79.69 938 ASP A C 1
ATOM 7387 O O . ASP A 1 938 ? -0.394 -77.569 -40.476 1.00 79.69 938 ASP A O 1
ATOM 7391 N N . ALA A 1 939 ? 1.337 -76.927 -39.218 1.00 75.81 939 ALA A N 1
ATOM 7392 C CA . ALA A 1 939 ? 1.847 -78.283 -39.004 1.00 75.81 939 ALA A CA 1
ATOM 7393 C C . ALA A 1 939 ? 0.814 -79.178 -38.286 1.00 75.81 939 ALA A C 1
ATOM 7395 O O . ALA A 1 939 ? 0.556 -80.307 -38.710 1.00 75.81 939 ALA A O 1
ATOM 7396 N N . LYS A 1 940 ? 0.147 -78.655 -37.243 1.00 73.81 940 LYS A N 1
ATOM 7397 C CA . LYS A 1 940 ? -0.949 -79.356 -36.545 1.00 73.81 940 LYS A CA 1
ATOM 7398 C C . LYS A 1 940 ? -2.192 -79.553 -37.420 1.00 73.81 940 LYS A C 1
ATOM 7400 O O . LYS A 1 940 ? -2.896 -80.545 -37.231 1.00 73.81 940 LYS A O 1
ATOM 7405 N N . ALA A 1 941 ? -2.458 -78.658 -38.373 1.00 62.59 941 ALA A N 1
ATOM 7406 C CA . ALA A 1 941 ? -3.519 -78.824 -39.365 1.00 62.59 941 ALA A CA 1
ATOM 7407 C C . ALA A 1 941 ? -3.161 -79.911 -40.395 1.00 62.59 941 ALA A C 1
ATOM 7409 O O . ALA A 1 941 ? -3.975 -80.797 -40.651 1.00 62.59 941 ALA A O 1
ATOM 7410 N N . ALA A 1 942 ? -1.920 -79.928 -40.895 1.00 59.38 942 ALA A N 1
ATOM 7411 C CA . ALA A 1 942 ? -1.409 -80.972 -41.785 1.00 59.38 942 ALA A CA 1
ATOM 7412 C C . ALA A 1 942 ? -1.461 -82.375 -41.144 1.00 59.38 942 ALA A C 1
ATOM 7414 O O . ALA A 1 942 ? -1.733 -83.358 -41.829 1.00 59.38 942 ALA A O 1
ATOM 7415 N N . THR A 1 943 ? -1.306 -82.480 -39.815 1.00 57.41 943 THR A N 1
ATOM 7416 C CA . THR A 1 943 ? -1.479 -83.756 -39.083 1.00 57.41 943 THR A CA 1
ATOM 7417 C C . THR A 1 943 ? -2.951 -84.208 -38.957 1.00 57.41 943 THR A C 1
ATOM 7419 O O . THR A 1 943 ? -3.218 -85.321 -38.509 1.00 57.41 943 THR A O 1
ATOM 7422 N N . LYS A 1 944 ? -3.935 -83.383 -39.345 1.00 47.34 944 LYS A N 1
ATOM 7423 C CA . LYS A 1 944 ? -5.381 -83.697 -39.309 1.00 47.34 944 LYS A CA 1
ATOM 7424 C C . LYS A 1 944 ? -6.045 -83.527 -40.684 1.00 47.34 944 LYS A C 1
ATOM 7426 O O . LYS A 1 944 ? -7.128 -82.959 -40.796 1.00 47.34 944 LYS A O 1
ATOM 7431 N N . GLY A 1 945 ? -5.387 -84.045 -41.723 1.00 39.41 945 GLY A N 1
ATOM 7432 C CA . GLY A 1 945 ? -5.736 -83.798 -43.126 1.00 39.41 945 GLY A CA 1
ATOM 7433 C C . GLY A 1 945 ? -6.195 -84.991 -43.973 1.00 39.41 945 GLY A C 1
ATOM 7434 O O . GLY A 1 945 ? -6.238 -84.833 -45.187 1.00 39.41 945 GLY A O 1
ATOM 7435 N N . ASN A 1 946 ? -6.510 -86.175 -43.419 1.00 36.97 946 ASN A N 1
ATOM 7436 C CA . ASN A 1 946 ? -7.006 -87.287 -44.254 1.00 36.97 946 ASN A CA 1
ATOM 7437 C C . ASN A 1 946 ? -7.892 -88.315 -43.519 1.00 36.97 946 ASN A C 1
ATOM 7439 O O . ASN A 1 946 ? -7.386 -89.195 -42.826 1.00 36.97 946 ASN A O 1
ATOM 7443 N N . ASN A 1 947 ? -9.218 -88.193 -43.683 1.00 36.81 947 ASN A N 1
ATOM 7444 C CA . ASN A 1 947 ? -10.155 -89.293 -43.992 1.00 36.81 947 ASN A CA 1
ATOM 7445 C C . ASN A 1 947 ? -11.615 -88.805 -43.931 1.00 36.81 947 ASN A C 1
ATOM 7447 O O . ASN A 1 947 ? -12.187 -88.617 -42.856 1.00 36.81 947 ASN A O 1
ATOM 7451 N N . THR A 1 948 ? -12.248 -88.640 -45.091 1.00 37.53 948 THR A N 1
ATOM 7452 C CA . THR A 1 948 ? -13.662 -88.265 -45.215 1.00 37.53 948 THR A CA 1
ATOM 7453 C C . THR A 1 948 ? -14.578 -89.486 -45.337 1.00 37.53 948 THR A C 1
ATOM 7455 O O . THR A 1 948 ? -14.551 -90.214 -46.322 1.00 37.53 948 THR A O 1
ATOM 7458 N N . THR A 1 949 ? -15.494 -89.625 -44.373 1.00 37.53 949 THR A N 1
ATOM 7459 C CA . THR A 1 949 ? -16.811 -90.295 -44.488 1.00 37.53 949 THR A CA 1
ATOM 7460 C C . THR A 1 949 ? -16.894 -91.753 -44.982 1.00 37.53 949 THR A C 1
ATOM 7462 O O . THR A 1 949 ? -16.795 -92.021 -46.176 1.00 37.53 949 THR A O 1
ATOM 7465 N N . LYS A 1 950 ? -17.376 -92.654 -44.105 1.00 38.16 950 LYS A N 1
ATOM 7466 C CA . LYS A 1 950 ? -18.732 -93.263 -44.217 1.00 38.16 950 LYS A CA 1
ATOM 7467 C C . LYS A 1 950 ? -19.016 -94.307 -43.118 1.00 38.16 950 LYS A C 1
ATOM 7469 O O . LYS A 1 950 ? -18.528 -95.427 -43.215 1.00 38.16 950 LYS A O 1
ATOM 7474 N N . LYS A 1 951 ? -19.940 -94.002 -42.190 1.00 34.84 951 LYS A N 1
ATOM 7475 C CA . LYS A 1 951 ? -21.216 -94.743 -42.014 1.00 34.84 951 LYS A CA 1
ATOM 7476 C C . LYS A 1 951 ? -22.130 -94.141 -40.927 1.00 34.84 951 LYS A C 1
ATOM 7478 O O . LYS A 1 951 ? -21.715 -93.339 -40.102 1.00 34.84 951 LYS A O 1
ATOM 7483 N N . GLN A 1 952 ? -23.400 -94.521 -41.040 1.00 33.84 952 GLN A N 1
ATOM 7484 C CA . GLN A 1 952 ? -24.576 -94.267 -40.189 1.00 33.84 952 GLN A CA 1
ATOM 7485 C C . GLN A 1 952 ? -24.665 -95.282 -39.013 1.00 33.84 952 GLN A C 1
ATOM 7487 O O . GLN A 1 952 ? -23.881 -96.231 -39.028 1.00 33.84 952 GLN A O 1
ATOM 7492 N N . PRO A 1 953 ? -25.714 -95.278 -38.148 1.00 54.44 953 PRO A N 1
ATOM 7493 C CA . PRO A 1 953 ? -26.472 -94.167 -37.529 1.00 54.44 953 PRO A CA 1
ATOM 7494 C C . PRO A 1 953 ? -26.770 -94.386 -36.008 1.00 54.44 953 PRO A C 1
ATOM 7496 O O . PRO A 1 953 ? -26.412 -95.410 -35.442 1.00 54.44 953 PRO A O 1
ATOM 7499 N N . ALA A 1 954 ? -27.576 -93.479 -35.420 1.00 29.27 954 ALA A N 1
ATOM 7500 C CA . ALA A 1 954 ? -28.755 -93.765 -34.560 1.00 29.27 954 ALA A CA 1
ATOM 7501 C C . ALA A 1 954 ? -28.796 -93.270 -33.086 1.00 29.27 954 ALA A C 1
ATOM 7503 O O . ALA A 1 954 ? -28.002 -93.650 -32.240 1.00 29.27 954 ALA A O 1
ATOM 7504 N N . ARG A 1 955 ? -29.900 -92.549 -32.807 1.00 29.77 955 ARG A N 1
ATOM 7505 C CA . ARG A 1 955 ? -30.773 -92.564 -31.606 1.00 29.77 955 ARG A CA 1
ATOM 7506 C C . ARG A 1 955 ? -30.259 -92.159 -30.198 1.00 29.77 955 ARG A C 1
ATOM 7508 O O . ARG A 1 955 ? -29.842 -92.989 -29.404 1.00 29.77 955 ARG A O 1
ATOM 7515 N N . SER A 1 956 ? -30.714 -90.952 -29.827 1.00 32.81 956 SER A N 1
ATOM 7516 C CA . SER A 1 956 ? -31.607 -90.647 -28.676 1.00 32.81 956 SER A CA 1
ATOM 7517 C C . SER A 1 956 ? -31.064 -90.472 -27.246 1.00 32.81 956 SER A C 1
ATOM 7519 O O . SER A 1 956 ? -30.258 -91.262 -26.777 1.00 32.81 956 SER A O 1
ATOM 7521 N N . ASN A 1 957 ? -31.715 -89.526 -26.540 1.00 29.25 957 ASN A N 1
ATOM 7522 C CA . ASN A 1 957 ? -31.748 -89.291 -25.082 1.00 29.25 957 ASN A CA 1
ATOM 7523 C C . ASN A 1 957 ? -30.451 -88.744 -24.438 1.00 29.25 957 ASN A C 1
ATOM 7525 O O . ASN A 1 957 ? -29.360 -89.057 -24.890 1.00 29.25 957 ASN A O 1
ATOM 7529 N N . ALA A 1 958 ? -30.476 -87.950 -23.355 1.00 30.73 958 ALA A N 1
ATOM 7530 C CA . ALA A 1 958 ? -31.503 -87.084 -22.731 1.00 30.73 958 ALA A CA 1
ATOM 7531 C C . ALA A 1 958 ? -30.811 -86.201 -21.646 1.00 30.73 958 ALA A C 1
ATOM 7533 O O . ALA A 1 958 ? -29.608 -86.343 -21.453 1.00 30.73 958 ALA A O 1
ATOM 7534 N N . SER A 1 959 ? -31.574 -85.397 -20.877 1.00 32.34 959 SER A N 1
ATOM 7535 C CA . SER A 1 959 ? -31.155 -84.728 -19.609 1.00 32.34 959 SER A CA 1
ATOM 7536 C C . SER A 1 959 ? -30.201 -83.510 -19.761 1.00 32.34 959 SER A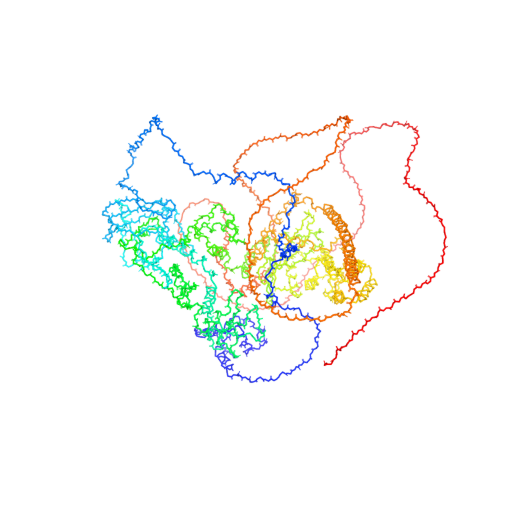 C 1
ATOM 7538 O O . SER A 1 959 ? -29.311 -83.517 -20.597 1.00 32.34 959 SER A O 1
ATOM 7540 N N . ARG A 1 960 ? -30.494 -82.329 -19.169 1.00 30.66 960 ARG A N 1
ATOM 7541 C CA . ARG A 1 960 ? -30.284 -81.875 -17.756 1.00 30.66 960 ARG A CA 1
ATOM 7542 C C . ARG A 1 960 ? -28.789 -81.815 -17.352 1.00 30.66 960 ARG A C 1
ATOM 7544 O O . ARG A 1 960 ? -28.065 -82.737 -17.686 1.00 30.66 960 ARG A O 1
ATOM 7551 N N . SER A 1 961 ? -28.276 -80.849 -16.572 1.00 31.47 961 SER A N 1
ATOM 7552 C CA . SER A 1 961 ? -28.813 -79.610 -15.940 1.00 31.47 961 SER A CA 1
ATOM 7553 C C . SER A 1 961 ? -27.681 -78.880 -15.160 1.00 31.47 961 SER A C 1
ATOM 7555 O O . SER A 1 961 ? -26.584 -79.421 -15.114 1.00 31.47 961 SER A O 1
ATOM 7557 N N . VAL A 1 962 ? -27.987 -77.775 -14.441 1.00 33.62 962 VAL A N 1
ATOM 7558 C CA . VAL A 1 962 ? -27.133 -77.060 -13.437 1.00 33.62 962 VAL A CA 1
ATOM 7559 C C . VAL A 1 962 ? -26.040 -76.164 -14.083 1.00 33.62 962 VAL A C 1
ATOM 7561 O O . VAL A 1 962 ? -25.381 -76.623 -15.004 1.00 33.62 962 VAL A O 1
ATOM 7564 N N . VAL A 1 963 ? -25.862 -74.848 -13.826 1.00 31.69 963 VAL A N 1
ATOM 7565 C CA . VAL A 1 963 ? -26.018 -73.914 -12.660 1.00 31.69 963 VAL A CA 1
ATOM 7566 C C . VAL A 1 963 ? -24.734 -73.814 -11.792 1.00 31.69 963 VAL A C 1
ATOM 7568 O O . VAL A 1 963 ? -23.892 -74.698 -11.864 1.00 31.69 963 VAL A O 1
ATOM 7571 N N . VAL A 1 964 ? -24.594 -72.739 -10.990 1.00 33.34 964 VAL A N 1
ATOM 7572 C CA . VAL A 1 964 ? -23.448 -72.360 -10.113 1.00 33.34 964 VAL A CA 1
ATOM 7573 C C . VAL A 1 964 ? -22.269 -71.722 -10.873 1.00 33.34 964 VAL A C 1
ATOM 7575 O O . VAL A 1 964 ? -21.712 -72.350 -11.762 1.00 33.34 964 VAL A O 1
ATOM 7578 N N . SER A 1 965 ? -21.813 -70.473 -10.670 1.00 31.64 965 SER A N 1
ATOM 7579 C CA . SER A 1 965 ? -22.090 -69.356 -9.728 1.00 31.64 965 SER A CA 1
ATOM 7580 C C . SER A 1 965 ? -21.458 -69.368 -8.315 1.00 31.64 965 SER A C 1
ATOM 7582 O O . SER A 1 965 ? -22.144 -69.639 -7.333 1.00 31.64 965 SER A O 1
ATOM 7584 N N . SER A 1 966 ? -20.193 -68.940 -8.211 1.00 30.30 966 SER A N 1
ATOM 7585 C CA . SER A 1 966 ? -19.556 -68.273 -7.046 1.00 30.30 966 SER A CA 1
ATOM 7586 C C . SER A 1 966 ? -18.168 -67.759 -7.493 1.00 30.30 966 SER A C 1
ATOM 7588 O O . SER A 1 966 ? -17.538 -68.398 -8.327 1.00 30.30 966 SER A O 1
ATOM 7590 N N . SER A 1 967 ? -17.642 -66.566 -7.185 1.00 37.12 967 SER A N 1
ATOM 7591 C CA . SER A 1 967 ? -17.567 -65.756 -5.956 1.00 37.12 967 SER A CA 1
ATOM 7592 C C . SER A 1 967 ? -16.683 -66.355 -4.851 1.00 37.12 967 SER A C 1
ATOM 7594 O O . SER A 1 967 ? -17.127 -67.217 -4.098 1.00 37.12 967 SER A O 1
ATOM 7596 N N . SER A 1 968 ? -15.476 -65.810 -4.670 1.00 32.88 968 SER A N 1
ATOM 7597 C CA . SER A 1 968 ? -14.708 -65.942 -3.422 1.00 32.88 968 SER A CA 1
ATOM 7598 C C . SER A 1 968 ? -13.856 -64.692 -3.182 1.00 32.88 968 SER A C 1
ATOM 7600 O O . SER A 1 968 ? -12.871 -64.451 -3.879 1.00 32.88 968 SER A O 1
ATOM 7602 N N . THR A 1 969 ? -14.247 -63.880 -2.205 1.00 40.75 969 THR A N 1
ATOM 7603 C CA . THR A 1 969 ? -13.543 -62.654 -1.808 1.00 40.75 969 THR A CA 1
ATOM 7604 C C . THR A 1 969 ? -12.417 -62.925 -0.811 1.00 40.75 969 THR A C 1
ATOM 7606 O O . THR A 1 969 ? -12.667 -63.510 0.238 1.00 40.75 969 THR A O 1
ATOM 7609 N N . GLY A 1 970 ? -11.245 -62.337 -1.069 1.00 32.88 970 GLY A N 1
ATOM 7610 C CA . GLY A 1 970 ? -10.378 -61.770 -0.030 1.00 32.88 970 GLY A CA 1
ATOM 7611 C C . GLY A 1 970 ? -9.340 -62.674 0.651 1.00 32.88 970 GLY A C 1
ATOM 7612 O O . GLY A 1 970 ? -9.641 -63.739 1.181 1.00 32.88 970 GLY A O 1
ATOM 7613 N N . ARG A 1 971 ? -8.121 -62.133 0.783 1.00 30.55 971 ARG A N 1
ATOM 7614 C CA . ARG A 1 971 ? -7.311 -62.258 2.006 1.00 30.55 971 ARG A CA 1
ATOM 7615 C C . ARG A 1 971 ? -6.431 -61.012 2.193 1.00 30.55 971 ARG A C 1
ATOM 7617 O O . ARG A 1 971 ? -6.361 -60.163 1.311 1.00 30.55 971 ARG A O 1
ATOM 7624 N N . VAL A 1 972 ? -5.838 -60.878 3.376 1.00 36.00 972 VAL A N 1
ATOM 7625 C CA . VAL A 1 972 ? -5.218 -59.662 3.928 1.00 36.00 972 VAL A CA 1
ATOM 7626 C C . VAL A 1 972 ? -3.836 -59.999 4.517 1.00 36.00 972 VAL A C 1
ATOM 7628 O O . VAL A 1 972 ? -3.668 -61.103 5.030 1.00 36.00 972 VAL A O 1
ATOM 7631 N N . ARG A 1 973 ? -2.924 -59.005 4.524 1.00 32.78 973 ARG A N 1
ATOM 7632 C CA . ARG A 1 973 ? -1.621 -58.914 5.241 1.00 32.78 973 ARG A CA 1
ATOM 7633 C C . ARG A 1 973 ? -0.413 -59.744 4.742 1.00 32.78 973 ARG A C 1
ATOM 7635 O O . ARG A 1 973 ? -0.332 -60.945 4.950 1.00 32.78 973 ARG A O 1
ATOM 7642 N N . SER A 1 974 ? 0.555 -59.010 4.174 1.00 39.97 974 SER A N 1
ATOM 7643 C CA . SER A 1 974 ? 1.979 -58.877 4.583 1.00 39.97 974 SER A CA 1
ATOM 7644 C C . SER A 1 974 ? 2.760 -60.047 5.219 1.00 39.97 974 SER A C 1
ATOM 7646 O O . SER A 1 974 ? 2.371 -60.518 6.284 1.00 39.97 974 SER A O 1
ATOM 7648 N N . VAL A 1 975 ? 3.977 -60.299 4.702 1.00 30.33 975 VAL A N 1
ATOM 7649 C CA . VAL A 1 975 ? 5.260 -60.444 5.451 1.00 30.33 975 VAL A CA 1
ATOM 7650 C C . VAL A 1 975 ? 6.458 -60.232 4.481 1.00 30.33 975 VAL A C 1
ATOM 7652 O O . VAL A 1 975 ? 6.273 -60.284 3.268 1.00 30.33 975 VAL A O 1
ATOM 7655 N N . THR A 1 976 ? 7.636 -59.898 5.025 1.00 34.97 976 THR A N 1
ATOM 7656 C CA . THR A 1 976 ? 8.899 -59.429 4.386 1.00 34.97 976 THR A CA 1
ATOM 7657 C C . THR A 1 976 ? 9.824 -60.563 3.852 1.00 34.97 976 THR A C 1
ATOM 7659 O O . THR A 1 976 ? 9.390 -61.710 3.835 1.00 34.97 976 THR A O 1
ATOM 7662 N N . VAL A 1 977 ? 11.114 -60.243 3.552 1.00 32.78 977 VAL A N 1
ATOM 7663 C CA . VAL A 1 977 ? 12.332 -61.112 3.368 1.00 32.78 977 VAL A CA 1
ATOM 7664 C C . VAL A 1 977 ? 12.723 -61.429 1.896 1.00 32.78 977 VAL A C 1
ATOM 7666 O O . VAL A 1 977 ? 11.841 -61.851 1.152 1.00 32.78 977 VAL A O 1
ATOM 7669 N N . PRO A 1 978 ? 14.019 -61.376 1.457 1.00 45.97 978 PRO A N 1
ATOM 7670 C CA . PRO A 1 978 ? 15.211 -60.609 1.906 1.00 45.97 978 PRO A CA 1
ATOM 7671 C C . PRO A 1 978 ? 16.019 -59.934 0.743 1.00 45.97 978 PRO A C 1
ATOM 7673 O O . PRO A 1 978 ? 15.593 -59.941 -0.408 1.00 45.97 978 PRO A O 1
ATOM 7676 N N . VAL A 1 979 ? 17.232 -59.422 1.027 1.00 34.50 979 VAL A N 1
ATOM 7677 C CA . VAL A 1 979 ? 18.272 -59.009 0.044 1.00 34.50 979 VAL A CA 1
ATOM 7678 C C . VAL A 1 979 ? 19.559 -59.849 0.244 1.00 34.50 979 VAL A C 1
ATOM 7680 O O . VAL A 1 979 ? 19.899 -60.099 1.401 1.00 34.50 979 VAL A O 1
ATOM 7683 N N . PRO A 1 980 ? 20.287 -60.285 -0.813 1.00 42.47 980 PRO A N 1
ATOM 7684 C CA . PRO A 1 980 ? 21.553 -61.029 -0.692 1.00 42.47 980 PRO A CA 1
ATOM 7685 C C . PRO A 1 980 ? 22.833 -60.197 -0.968 1.00 42.47 980 PRO A C 1
ATOM 7687 O O . PRO A 1 980 ? 22.816 -59.272 -1.776 1.00 42.47 980 PRO A O 1
ATOM 7690 N N . GLN A 1 981 ? 23.958 -60.587 -0.345 1.00 45.88 981 GLN A N 1
ATOM 7691 C CA . GLN A 1 981 ? 25.325 -60.050 -0.546 1.00 45.88 981 GLN A CA 1
ATOM 7692 C C . GLN A 1 981 ? 26.249 -61.085 -1.226 1.00 45.88 981 GLN A C 1
ATOM 7694 O O . GLN A 1 981 ? 26.144 -62.262 -0.888 1.00 45.88 981 GLN A O 1
ATOM 7699 N N . ILE A 1 982 ? 27.206 -60.657 -2.068 1.00 34.34 982 ILE A N 1
ATOM 7700 C CA . ILE A 1 982 ? 28.458 -61.377 -2.442 1.00 34.34 982 ILE A CA 1
ATOM 7701 C C . ILE A 1 982 ? 29.530 -60.326 -2.914 1.00 34.34 982 ILE A C 1
ATOM 7703 O O . ILE A 1 982 ? 29.129 -59.181 -3.121 1.00 34.34 982 ILE A O 1
ATOM 7707 N N . PRO A 1 983 ? 30.849 -60.618 -3.084 1.00 45.28 983 PRO A N 1
ATOM 7708 C CA . PRO A 1 983 ? 31.890 -60.530 -2.038 1.00 45.28 983 PRO A CA 1
ATOM 7709 C C . PRO A 1 983 ? 33.118 -59.622 -2.365 1.00 45.28 983 PRO A C 1
ATOM 7711 O O . PRO A 1 983 ? 33.220 -59.048 -3.447 1.00 45.28 983 PRO A O 1
ATOM 7714 N N . GLU A 1 984 ? 34.089 -59.572 -1.439 1.00 36.75 984 GLU A N 1
ATOM 7715 C CA . GLU A 1 984 ? 35.470 -59.049 -1.606 1.00 36.75 984 GLU A CA 1
ATOM 7716 C C . GLU A 1 984 ? 36.397 -59.994 -2.417 1.00 36.75 984 GLU A C 1
ATOM 7718 O O . GLU A 1 984 ? 35.973 -61.104 -2.767 1.00 36.75 984 GLU A O 1
ATOM 7723 N N . PRO A 1 985 ? 37.667 -59.604 -2.703 1.00 45.25 985 PRO A N 1
ATOM 7724 C CA . PRO A 1 985 ? 38.772 -60.190 -1.905 1.00 45.25 985 PRO A CA 1
ATOM 7725 C C . PRO A 1 985 ? 40.078 -59.356 -1.682 1.00 45.25 985 PRO A C 1
ATOM 7727 O O . PRO A 1 985 ? 40.563 -58.678 -2.581 1.00 45.25 985 PRO A O 1
ATOM 7730 N N . SER A 1 986 ? 40.701 -59.581 -0.508 1.00 35.03 986 SER A N 1
ATOM 7731 C CA . SER A 1 986 ? 42.158 -59.678 -0.180 1.00 35.03 986 SER A CA 1
ATOM 7732 C C . SER A 1 986 ? 43.193 -58.548 -0.447 1.00 35.03 986 SER A C 1
ATOM 773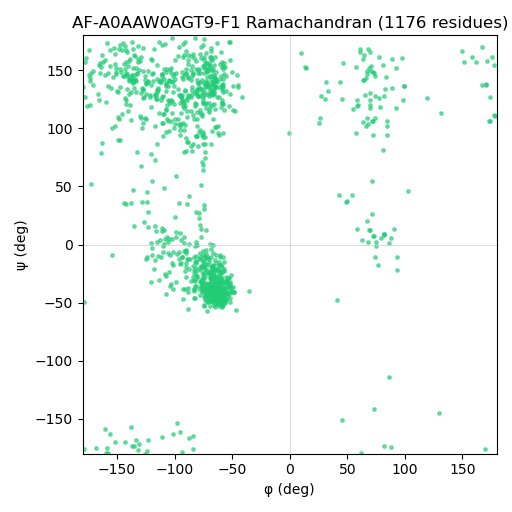4 O O . SER A 1 986 ? 43.513 -58.259 -1.595 1.00 35.03 986 SER A O 1
ATOM 7736 N N . HIS A 1 987 ? 43.813 -58.064 0.650 1.00 35.47 987 HIS A N 1
ATOM 7737 C CA . HIS A 1 987 ? 45.264 -58.018 1.022 1.00 35.47 987 HIS A CA 1
ATOM 7738 C C . HIS A 1 987 ? 46.374 -58.293 -0.046 1.00 35.47 987 HIS A C 1
ATOM 7740 O O . HIS A 1 987 ? 46.162 -59.093 -0.952 1.00 35.47 987 HIS A O 1
ATOM 7746 N N . ASP A 1 988 ? 47.615 -57.761 0.043 1.00 32.66 988 ASP A N 1
ATOM 7747 C CA . ASP A 1 988 ? 48.356 -57.172 1.197 1.00 32.66 988 ASP A CA 1
ATOM 7748 C C . ASP A 1 988 ? 49.542 -56.219 0.811 1.00 32.66 988 ASP A C 1
ATOM 7750 O O . ASP A 1 988 ? 49.792 -56.006 -0.374 1.00 32.66 988 ASP A O 1
ATOM 7754 N N . ASP A 1 989 ? 50.302 -55.747 1.826 1.00 31.05 989 ASP A N 1
ATOM 7755 C CA . ASP A 1 989 ? 51.676 -55.145 1.824 1.00 31.05 989 ASP A CA 1
ATOM 7756 C C . ASP A 1 989 ? 51.929 -53.698 1.298 1.00 31.05 989 ASP A C 1
ATOM 7758 O O . ASP A 1 989 ? 51.362 -53.269 0.296 1.00 31.05 989 ASP A O 1
ATOM 7762 N N . GLY A 1 990 ? 52.877 -52.935 1.910 1.00 28.44 990 GLY A N 1
ATOM 7763 C CA . GLY A 1 990 ? 53.376 -51.702 1.241 1.00 28.44 990 GLY A CA 1
ATOM 7764 C C . GLY A 1 990 ? 54.474 -50.760 1.810 1.00 28.44 990 GLY A C 1
ATOM 7765 O O . GLY A 1 990 ? 55.389 -50.451 1.058 1.00 28.44 990 GLY A O 1
ATOM 7766 N N . SER A 1 991 ? 54.444 -50.296 3.075 1.00 29.28 991 SER A N 1
ATOM 7767 C CA . SER A 1 991 ? 55.472 -49.435 3.760 1.00 29.28 991 SER A CA 1
ATOM 7768 C C . SER A 1 991 ? 55.751 -47.952 3.333 1.00 29.28 991 SER A C 1
ATOM 7770 O O . SER A 1 991 ? 55.815 -47.632 2.154 1.00 29.28 991 SER A O 1
ATOM 7772 N N . SER A 1 992 ? 56.097 -47.095 4.328 1.00 28.06 992 SER A N 1
ATOM 7773 C CA . SER A 1 992 ? 56.839 -45.783 4.272 1.00 28.06 992 SER A CA 1
ATOM 7774 C C . SER A 1 992 ? 56.203 -44.540 3.573 1.00 28.06 992 SER A C 1
ATOM 7776 O O . SER A 1 992 ? 55.470 -44.705 2.611 1.00 28.06 992 SER A O 1
ATOM 7778 N N . SER A 1 993 ? 56.440 -43.259 3.951 1.00 29.83 993 SER A N 1
ATOM 7779 C CA . SER A 1 993 ? 57.036 -42.625 5.166 1.00 29.83 993 SER A CA 1
ATOM 7780 C C . SER A 1 993 ? 56.945 -41.066 5.185 1.00 29.83 993 SER A C 1
ATOM 7782 O O . SER A 1 993 ? 57.273 -40.466 4.170 1.00 29.83 993 SER A O 1
ATOM 7784 N N . ILE A 1 994 ? 56.726 -40.467 6.379 1.00 30.03 994 ILE A N 1
ATOM 7785 C CA . ILE A 1 994 ? 57.305 -39.183 6.905 1.00 30.03 994 ILE A CA 1
ATOM 7786 C C . ILE A 1 994 ? 56.839 -37.797 6.337 1.00 30.03 994 ILE A C 1
ATOM 7788 O O . ILE A 1 994 ? 56.539 -37.678 5.159 1.00 30.03 994 ILE A O 1
ATOM 7792 N N . GLU A 1 995 ? 56.860 -36.769 7.224 1.00 30.05 995 GLU A N 1
ATOM 7793 C CA . GLU A 1 995 ? 56.770 -35.285 7.022 1.00 30.05 995 GLU A CA 1
ATOM 7794 C C . GLU A 1 995 ? 55.445 -34.666 6.480 1.00 30.05 995 GLU A C 1
ATOM 7796 O O . GLU A 1 995 ? 54.792 -35.234 5.613 1.00 30.05 995 GLU A O 1
ATOM 7801 N N . ASP A 1 996 ? 54.977 -33.474 6.906 1.00 29.69 996 ASP A N 1
ATOM 7802 C CA . ASP A 1 996 ? 55.191 -32.704 8.158 1.00 29.69 996 ASP A CA 1
ATOM 7803 C C . ASP A 1 996 ? 54.041 -31.670 8.389 1.00 29.69 996 ASP A C 1
ATOM 7805 O O . ASP A 1 996 ? 53.173 -31.508 7.527 1.00 29.69 996 ASP A O 1
ATOM 7809 N N . ALA A 1 997 ? 54.002 -30.976 9.539 1.00 29.97 997 ALA A N 1
ATOM 7810 C CA . ALA A 1 997 ? 52.963 -29.983 9.916 1.00 29.97 997 ALA A CA 1
ATOM 7811 C C . ALA A 1 997 ? 53.319 -28.514 9.500 1.00 29.97 997 ALA A C 1
ATOM 7813 O O . ALA A 1 997 ? 54.418 -28.315 8.978 1.00 29.97 997 ALA A O 1
ATOM 7814 N N . PRO A 1 998 ? 52.450 -27.470 9.660 1.00 44.06 998 PRO A N 1
ATOM 7815 C CA . PRO A 1 998 ? 51.993 -26.975 10.978 1.00 44.06 998 PRO A CA 1
ATOM 7816 C C . PRO A 1 998 ? 50.547 -26.400 11.063 1.00 44.06 998 PRO A C 1
ATOM 7818 O O . PRO A 1 998 ? 49.885 -26.136 10.061 1.00 44.06 998 PRO A O 1
ATOM 7821 N N . ALA A 1 999 ? 50.093 -26.126 12.294 1.00 38.28 999 ALA A N 1
ATOM 7822 C CA . ALA A 1 999 ? 48.947 -25.254 12.613 1.00 38.28 999 ALA A CA 1
ATOM 7823 C C . ALA A 1 999 ? 49.401 -23.798 12.901 1.00 38.28 999 ALA A C 1
ATOM 7825 O O . ALA A 1 999 ? 50.599 -23.504 12.836 1.00 38.28 999 ALA A O 1
ATOM 7826 N N . PRO A 1 1000 ? 48.473 -22.880 13.237 1.00 43.28 1000 PRO A N 1
ATOM 7827 C CA . PRO A 1 1000 ? 48.638 -22.204 14.535 1.00 43.28 1000 PRO A CA 1
ATOM 7828 C C . PRO A 1 1000 ? 47.336 -21.962 15.330 1.00 43.28 1000 PRO A C 1
ATOM 7830 O O . PRO A 1 1000 ? 46.256 -21.793 14.765 1.00 43.28 1000 PRO A O 1
ATOM 7833 N N . ASP A 1 1001 ? 47.478 -21.882 16.656 1.00 31.77 1001 ASP A N 1
ATOM 7834 C CA . ASP A 1 1001 ? 46.431 -21.537 17.630 1.00 31.77 1001 ASP A CA 1
ATOM 7835 C C . ASP A 1 1001 ? 46.106 -20.027 17.698 1.00 31.77 1001 ASP A C 1
ATOM 7837 O O . ASP A 1 1001 ? 46.850 -19.185 17.192 1.00 31.77 1001 ASP A O 1
ATOM 7841 N N . GLY A 1 1002 ? 45.022 -19.666 18.402 1.00 28.58 1002 GLY A N 1
ATOM 7842 C CA . GLY A 1 1002 ? 44.630 -18.262 18.602 1.00 28.58 1002 GLY A CA 1
ATOM 7843 C C . GLY A 1 1002 ? 43.462 -18.020 19.569 1.00 28.58 1002 GLY A C 1
ATOM 7844 O O . GLY A 1 1002 ? 42.504 -17.347 19.203 1.00 28.58 1002 GLY A O 1
ATOM 7845 N N . ILE A 1 1003 ? 43.509 -18.561 20.793 1.00 30.11 1003 ILE A N 1
ATOM 7846 C CA . ILE A 1 1003 ? 42.472 -18.325 21.818 1.00 30.11 1003 ILE A CA 1
ATOM 7847 C C . ILE A 1 1003 ? 42.707 -16.992 22.544 1.00 30.11 1003 ILE A C 1
ATOM 7849 O O . ILE A 1 1003 ? 43.784 -16.780 23.095 1.00 30.11 1003 ILE A O 1
ATOM 7853 N N . TYR A 1 1004 ? 41.660 -16.171 22.671 1.00 27.25 1004 TYR A N 1
ATOM 7854 C CA . TYR A 1 1004 ? 41.453 -15.305 23.838 1.00 27.25 1004 TYR A CA 1
ATOM 7855 C C . TYR A 1 1004 ? 39.955 -15.176 24.151 1.00 27.25 1004 TYR A C 1
ATOM 7857 O O . TYR A 1 1004 ? 39.123 -15.163 23.248 1.00 27.25 1004 TYR A O 1
ATOM 7865 N N . SER A 1 1005 ? 39.626 -15.086 25.438 1.00 30.12 1005 SER A N 1
ATOM 7866 C CA . SER A 1 1005 ? 38.273 -14.898 25.976 1.00 30.12 1005 SER A CA 1
ATOM 7867 C C . SER A 1 1005 ? 38.314 -13.847 27.086 1.00 30.12 1005 SER A C 1
ATOM 7869 O O . SER A 1 1005 ? 39.360 -13.714 27.725 1.00 30.12 1005 SER A O 1
ATOM 7871 N N . ILE A 1 1006 ? 37.202 -13.133 27.305 1.00 27.19 1006 ILE A N 1
ATOM 7872 C CA . ILE A 1 1006 ? 36.730 -12.612 28.604 1.00 27.19 1006 ILE A CA 1
ATOM 7873 C C . ILE A 1 1006 ? 35.334 -11.983 28.423 1.00 27.19 1006 ILE A C 1
ATOM 7875 O O . ILE A 1 1006 ? 35.061 -11.328 27.418 1.00 27.19 1006 ILE A O 1
ATOM 7879 N N . ASP A 1 1007 ? 34.458 -12.195 29.404 1.00 27.14 1007 ASP A N 1
ATOM 7880 C CA . ASP A 1 1007 ? 33.089 -11.672 29.474 1.00 27.14 1007 ASP A CA 1
ATOM 7881 C C . ASP A 1 1007 ? 33.024 -10.185 29.875 1.00 27.14 1007 ASP A C 1
ATOM 7883 O O . ASP A 1 1007 ? 33.923 -9.699 30.564 1.00 27.14 1007 ASP A O 1
ATOM 7887 N N . SER A 1 1008 ? 31.896 -9.506 29.597 1.00 29.67 1008 SER A N 1
ATOM 7888 C CA . SER A 1 1008 ? 31.041 -8.834 30.616 1.00 29.67 1008 SER A CA 1
ATOM 7889 C C . SER A 1 1008 ? 30.143 -7.710 30.065 1.00 29.67 1008 SER A C 1
ATOM 7891 O O . SER A 1 1008 ? 30.380 -7.144 29.001 1.00 29.67 1008 SER A O 1
ATOM 7893 N N . ASN A 1 1009 ? 29.120 -7.389 30.866 1.00 27.17 1009 ASN A N 1
ATOM 7894 C CA . ASN A 1 1009 ? 28.236 -6.210 30.830 1.00 27.17 1009 ASN A CA 1
ATOM 7895 C C . ASN A 1 1009 ? 29.051 -4.870 30.825 1.00 27.17 1009 ASN A C 1
ATOM 7897 O O . ASN A 1 1009 ? 30.261 -4.890 31.023 1.00 27.17 1009 ASN A O 1
ATOM 7901 N N . ASP A 1 1010 ? 28.503 -3.653 30.678 1.00 26.61 1010 ASP A N 1
ATOM 7902 C CA . ASP A 1 1010 ? 27.218 -3.166 31.203 1.00 26.61 1010 ASP A CA 1
ATOM 7903 C C . ASP A 1 1010 ? 26.841 -1.736 30.727 1.00 26.61 1010 ASP A C 1
ATOM 7905 O O . ASP A 1 1010 ? 27.706 -0.951 30.344 1.00 26.61 1010 ASP A O 1
ATOM 7909 N N . THR A 1 1011 ? 25.578 -1.345 30.948 1.00 27.31 1011 THR A N 1
ATOM 7910 C CA . THR A 1 1011 ? 25.053 0.043 31.073 1.00 27.31 1011 THR A CA 1
ATOM 7911 C C . THR A 1 1011 ? 25.169 1.066 29.919 1.00 27.31 1011 THR A C 1
ATOM 7913 O O . THR A 1 1011 ? 25.845 0.899 28.909 1.00 27.31 1011 THR A O 1
ATOM 7916 N N . MET A 1 1012 ? 24.399 2.155 30.071 1.00 28.89 1012 MET A N 1
ATOM 7917 C CA . MET A 1 1012 ? 24.274 3.291 29.148 1.00 28.89 1012 MET A CA 1
ATOM 7918 C C . MET A 1 1012 ? 25.313 4.386 29.432 1.00 28.89 1012 MET A C 1
ATOM 7920 O O . MET A 1 1012 ? 25.715 4.568 30.579 1.00 28.89 1012 MET A O 1
ATOM 7924 N N . LEU A 1 1013 ? 25.589 5.241 28.440 1.00 26.02 1013 LEU A N 1
ATOM 7925 C CA . LEU A 1 1013 ? 25.959 6.633 28.712 1.00 26.02 1013 LEU A CA 1
ATOM 7926 C C . LEU A 1 1013 ? 25.356 7.580 27.664 1.00 26.02 1013 LEU A C 1
ATOM 7928 O O . LEU A 1 1013 ? 25.648 7.475 26.472 1.00 26.02 1013 LEU A O 1
ATOM 7932 N N . GLU A 1 1014 ? 24.538 8.533 28.107 1.00 31.52 1014 GLU A N 1
ATOM 7933 C CA . GLU A 1 1014 ? 24.197 9.703 27.295 1.00 31.52 1014 GLU A CA 1
ATOM 7934 C C . GLU A 1 1014 ? 25.407 10.645 27.230 1.00 31.52 1014 GLU A C 1
ATOM 7936 O O . GLU A 1 1014 ? 26.095 10.862 28.227 1.00 31.52 1014 GLU A O 1
ATOM 7941 N N . SER A 1 1015 ? 25.664 11.254 26.071 1.00 28.34 1015 SER A N 1
ATOM 7942 C CA . SER A 1 1015 ? 26.592 12.386 25.975 1.00 28.34 1015 SER A CA 1
ATOM 7943 C C . SER A 1 1015 ? 26.129 13.376 24.908 1.00 28.34 1015 SER A C 1
ATOM 7945 O O . SER A 1 1015 ? 26.102 13.086 23.712 1.00 28.34 1015 SER A O 1
ATOM 7947 N N . ALA A 1 1016 ? 25.732 14.567 25.356 1.00 27.91 1016 ALA A N 1
ATOM 7948 C CA . ALA A 1 1016 ? 25.379 15.667 24.471 1.00 27.91 1016 ALA A CA 1
ATOM 7949 C C . ALA A 1 1016 ? 26.652 16.300 23.889 1.00 27.91 1016 ALA A C 1
ATOM 7951 O O . ALA A 1 1016 ? 27.563 16.656 24.633 1.00 27.91 1016 ALA A O 1
ATOM 7952 N N . ASN A 1 1017 ? 26.694 16.488 22.568 1.00 28.03 1017 ASN A N 1
ATOM 7953 C CA . ASN A 1 1017 ? 27.748 17.246 21.895 1.00 28.03 1017 ASN A CA 1
ATOM 7954 C C . ASN A 1 1017 ? 27.149 18.476 21.209 1.00 28.03 1017 ASN A C 1
ATOM 7956 O O . ASN A 1 1017 ? 26.552 18.388 20.135 1.00 28.03 1017 ASN A O 1
ATOM 7960 N N . THR A 1 1018 ? 27.317 19.631 21.848 1.00 26.20 1018 THR A N 1
ATOM 7961 C CA . THR A 1 1018 ? 26.924 20.936 21.312 1.00 26.20 1018 THR A CA 1
ATOM 7962 C C . THR A 1 1018 ? 27.840 21.314 20.149 1.00 26.20 1018 THR A C 1
ATOM 7964 O O . THR A 1 1018 ? 29.024 21.569 20.356 1.00 26.20 1018 THR A O 1
ATOM 7967 N N . ILE A 1 1019 ? 27.299 21.391 18.931 1.00 26.45 1019 ILE A N 1
ATOM 7968 C CA . ILE A 1 1019 ? 28.021 21.904 17.758 1.00 26.45 1019 ILE A CA 1
ATOM 7969 C C . ILE A 1 1019 ? 27.480 23.294 17.420 1.00 26.45 1019 ILE A C 1
ATOM 7971 O O . ILE A 1 1019 ? 26.297 23.459 17.127 1.00 26.45 1019 ILE A O 1
ATOM 7975 N N . THR A 1 1020 ? 28.353 24.298 17.457 1.00 25.84 1020 THR A N 1
ATOM 7976 C CA . THR A 1 1020 ? 28.050 25.667 17.032 1.00 25.84 1020 THR A CA 1
ATOM 7977 C C . THR A 1 1020 ? 27.916 25.750 15.505 1.00 25.84 1020 THR A C 1
ATOM 7979 O O . THR A 1 1020 ? 28.816 25.301 14.792 1.00 25.84 1020 THR A O 1
ATOM 7982 N N . PRO A 1 1021 ? 26.837 26.346 14.964 1.00 27.20 1021 PRO A N 1
ATOM 7983 C CA . PRO A 1 1021 ? 26.721 26.583 13.530 1.00 27.20 1021 PRO A CA 1
ATOM 7984 C C . PRO A 1 1021 ? 27.636 27.737 13.092 1.00 27.20 1021 PRO A C 1
ATOM 7986 O O . PRO A 1 1021 ? 27.686 28.785 13.738 1.00 27.20 1021 PRO A O 1
ATOM 7989 N N . LEU A 1 1022 ? 28.331 27.574 11.962 1.00 26.27 1022 LEU A N 1
ATOM 7990 C CA . LEU A 1 1022 ? 29.007 28.690 11.296 1.00 26.27 1022 LEU A CA 1
ATOM 7991 C C . LEU A 1 1022 ? 27.974 29.581 10.595 1.00 26.27 1022 LEU A C 1
ATOM 7993 O O . LEU A 1 1022 ? 27.157 29.095 9.812 1.00 26.27 1022 LEU A O 1
ATOM 7997 N N . ASN A 1 1023 ? 28.062 30.893 10.815 1.00 25.25 1023 ASN A N 1
ATOM 7998 C CA . ASN A 1 1023 ? 27.296 31.870 10.044 1.00 25.25 1023 ASN A CA 1
ATOM 7999 C C . ASN A 1 1023 ? 27.679 31.804 8.558 1.00 25.25 1023 ASN A C 1
ATOM 8001 O O . ASN A 1 1023 ? 28.846 31.969 8.203 1.00 25.25 1023 ASN A O 1
ATOM 8005 N N . THR A 1 1024 ? 26.680 31.651 7.692 1.00 28.84 1024 THR A N 1
ATOM 8006 C CA . THR A 1 1024 ? 26.785 31.932 6.254 1.00 28.84 1024 THR A CA 1
ATOM 8007 C C . THR A 1 1024 ? 25.624 32.836 5.852 1.00 28.84 1024 THR A C 1
ATOM 8009 O O . THR A 1 1024 ? 24.480 32.604 6.237 1.00 28.84 1024 THR A O 1
ATOM 8012 N N . SER A 1 1025 ? 25.930 33.927 5.150 1.00 26.53 1025 SER A N 1
ATOM 8013 C CA . SER A 1 1025 ? 24.956 34.985 4.861 1.00 26.53 1025 SER A CA 1
ATOM 8014 C C . SER A 1 1025 ? 23.923 34.538 3.817 1.00 26.53 1025 SER A C 1
ATOM 8016 O O . SER A 1 1025 ? 24.311 33.934 2.814 1.00 26.53 1025 SER A O 1
ATOM 8018 N N . PRO A 1 1026 ? 22.627 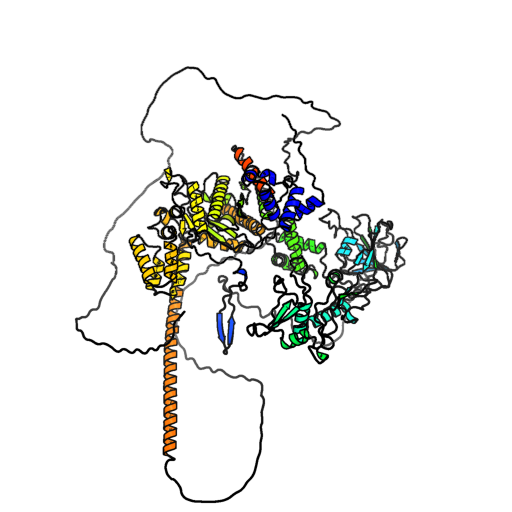34.862 3.986 1.00 29.78 1026 PRO A N 1
ATOM 8019 C CA . PRO A 1 1026 ? 21.606 34.504 3.010 1.00 29.78 1026 PRO A CA 1
ATOM 8020 C C . PRO A 1 1026 ? 21.780 35.298 1.711 1.00 29.78 1026 PRO A C 1
ATOM 8022 O O . PRO A 1 1026 ? 21.924 36.521 1.723 1.00 29.78 1026 PRO A O 1
ATOM 8025 N N . THR A 1 1027 ? 21.722 34.605 0.576 1.00 31.00 1027 THR A N 1
ATOM 8026 C CA . THR A 1 1027 ? 21.611 35.234 -0.746 1.00 31.00 1027 THR A CA 1
ATOM 8027 C C . THR A 1 1027 ? 20.163 35.671 -0.981 1.00 31.00 1027 THR A C 1
ATOM 8029 O O . THR A 1 1027 ? 19.231 34.911 -0.721 1.00 31.00 1027 THR A O 1
ATOM 8032 N N . THR A 1 1028 ? 19.954 36.896 -1.464 1.00 29.39 1028 THR A N 1
ATOM 8033 C CA . THR A 1 1028 ? 18.615 37.456 -1.709 1.00 29.39 1028 THR A CA 1
ATOM 8034 C C . THR A 1 1028 ? 17.907 36.758 -2.873 1.00 29.39 1028 THR A C 1
ATOM 8036 O O . THR A 1 1028 ? 18.367 36.840 -4.011 1.00 29.39 1028 THR A O 1
ATOM 8039 N N . PHE A 1 1029 ? 16.766 36.120 -2.601 1.00 29.52 1029 PHE A N 1
ATOM 8040 C CA . PHE A 1 1029 ? 15.860 35.602 -3.633 1.00 29.52 1029 PHE A CA 1
ATOM 8041 C C . PHE A 1 1029 ? 15.046 36.727 -4.295 1.00 29.52 1029 PHE A C 1
ATOM 8043 O O . PHE A 1 1029 ? 14.771 37.755 -3.675 1.00 29.52 1029 PHE A O 1
ATOM 8050 N N . SER A 1 1030 ? 14.619 36.502 -5.540 1.00 36.53 1030 SER A N 1
ATOM 8051 C CA . SER A 1 1030 ? 13.602 37.330 -6.200 1.00 36.53 1030 SER A CA 1
ATOM 8052 C C . SER A 1 1030 ? 12.239 37.124 -5.533 1.00 36.53 1030 SER A C 1
ATOM 8054 O O . SER A 1 1030 ? 11.864 35.992 -5.234 1.00 36.53 1030 SER A O 1
ATOM 8056 N N . SER A 1 1031 ? 11.465 38.194 -5.336 1.00 34.69 1031 SER A N 1
ATOM 8057 C CA . SER A 1 1031 ? 10.095 38.098 -4.806 1.00 34.69 1031 SER A CA 1
ATOM 8058 C C . SER A 1 1031 ? 9.097 37.487 -5.800 1.00 34.69 1031 SER A C 1
ATOM 8060 O O . SER A 1 1031 ? 8.026 37.044 -5.392 1.00 34.69 1031 SER A O 1
ATOM 8062 N N . PHE A 1 1032 ? 9.442 37.448 -7.091 1.00 34.06 1032 PHE A N 1
ATOM 8063 C CA . PHE A 1 1032 ? 8.522 37.094 -8.176 1.00 34.06 1032 PHE A CA 1
ATOM 8064 C C . PHE A 1 1032 ? 8.121 35.607 -8.177 1.00 34.06 1032 PHE A C 1
ATOM 8066 O O . PHE A 1 1032 ? 6.949 35.279 -8.361 1.00 34.06 1032 PHE A O 1
ATOM 8073 N N . ASP A 1 1033 ? 9.069 34.706 -7.900 1.00 44.94 1033 ASP A N 1
ATOM 8074 C CA . ASP A 1 1033 ? 8.825 33.254 -7.916 1.00 44.94 1033 ASP A CA 1
ATOM 8075 C C . ASP A 1 1033 ? 7.904 32.805 -6.760 1.00 44.94 1033 ASP A C 1
ATOM 8077 O O . ASP A 1 1033 ? 7.162 31.828 -6.875 1.00 44.94 1033 ASP A O 1
ATOM 8081 N N . TYR A 1 1034 ? 7.912 33.543 -5.642 1.00 45.97 1034 TYR A N 1
ATOM 8082 C CA . TYR A 1 1034 ? 7.142 33.211 -4.439 1.00 45.97 1034 TYR A CA 1
ATOM 8083 C C . TYR A 1 1034 ? 5.632 33.425 -4.625 1.00 45.97 1034 TYR A C 1
ATOM 8085 O O . TYR A 1 1034 ? 4.833 32.579 -4.218 1.00 45.97 1034 TYR A O 1
ATOM 8093 N N . GLU A 1 1035 ? 5.220 34.511 -5.288 1.00 45.59 1035 GLU A N 1
ATOM 8094 C CA . GLU A 1 1035 ? 3.800 34.741 -5.588 1.00 45.59 1035 GLU A CA 1
ATOM 8095 C C . GLU A 1 1035 ? 3.251 33.718 -6.589 1.00 45.59 1035 GLU A C 1
ATOM 8097 O O . GLU A 1 1035 ? 2.094 33.303 -6.472 1.00 45.59 1035 GLU A O 1
ATOM 8102 N N . GLN A 1 1036 ? 4.060 33.263 -7.552 1.00 54.38 1036 GLN A N 1
ATOM 8103 C CA . GLN A 1 1036 ? 3.621 32.262 -8.524 1.00 54.38 1036 GLN A CA 1
ATOM 8104 C C . GLN A 1 1036 ? 3.329 30.910 -7.852 1.00 54.38 1036 GLN A C 1
ATOM 8106 O O . GLN A 1 1036 ? 2.281 30.311 -8.114 1.00 54.38 1036 GLN A O 1
ATOM 8111 N N . GLU A 1 1037 ? 4.189 30.464 -6.930 1.00 53.38 1037 GLU A N 1
ATOM 8112 C CA . GLU A 1 1037 ? 3.976 29.211 -6.193 1.00 53.38 1037 GLU A CA 1
ATOM 8113 C C . GLU A 1 1037 ? 2.817 29.315 -5.186 1.00 53.38 1037 GLU A C 1
ATOM 8115 O O . GLU A 1 1037 ? 2.006 28.393 -5.089 1.00 53.38 1037 GLU A O 1
ATOM 8120 N N . LEU A 1 1038 ? 2.635 30.455 -4.504 1.00 60.03 1038 LEU A N 1
ATOM 8121 C CA . LEU A 1 1038 ? 1.455 30.673 -3.652 1.00 60.03 1038 LEU A CA 1
ATOM 8122 C C . LEU A 1 1038 ? 0.139 30.593 -4.445 1.00 60.03 1038 LEU A C 1
ATOM 8124 O O . LEU A 1 1038 ? -0.823 29.968 -3.988 1.00 60.03 1038 LEU A O 1
ATOM 8128 N N . ASN A 1 1039 ? 0.094 31.160 -5.655 1.00 64.31 1039 ASN A N 1
ATOM 8129 C CA . ASN A 1 1039 ? -1.069 31.046 -6.538 1.00 64.31 1039 ASN A CA 1
ATOM 8130 C C . ASN A 1 1039 ? -1.293 29.596 -7.022 1.00 64.31 1039 ASN A C 1
ATOM 8132 O O . ASN A 1 1039 ? -2.438 29.134 -7.068 1.00 64.31 1039 ASN A O 1
ATOM 8136 N N . ARG A 1 1040 ? -0.220 28.842 -7.311 1.00 65.06 1040 ARG A N 1
ATOM 8137 C CA . ARG A 1 1040 ? -0.278 27.403 -7.640 1.00 65.06 1040 ARG A CA 1
ATOM 8138 C C . ARG A 1 1040 ? -0.843 26.579 -6.473 1.00 65.06 1040 ARG A C 1
ATOM 8140 O O . ARG A 1 1040 ? -1.761 25.781 -6.676 1.00 65.06 1040 ARG A O 1
ATOM 8147 N N . ILE A 1 1041 ? -0.373 26.822 -5.248 1.00 65.44 1041 ILE A N 1
ATOM 8148 C CA . ILE A 1 1041 ? -0.851 26.181 -4.009 1.00 65.44 1041 ILE A CA 1
ATOM 8149 C C . ILE A 1 1041 ? -2.333 26.494 -3.746 1.00 65.44 1041 ILE A C 1
ATOM 8151 O O . ILE A 1 1041 ? -3.104 25.590 -3.402 1.00 65.44 1041 ILE A O 1
ATOM 8155 N N . ALA A 1 1042 ? -2.767 27.741 -3.954 1.00 66.56 1042 ALA A N 1
ATOM 8156 C CA . ALA A 1 1042 ? -4.168 28.136 -3.807 1.00 66.56 1042 ALA A CA 1
ATOM 8157 C C . ALA A 1 1042 ? -5.081 27.416 -4.819 1.00 66.56 1042 ALA A C 1
ATOM 8159 O O . ALA A 1 1042 ? -6.129 26.884 -4.439 1.00 66.56 1042 ALA A O 1
ATOM 8160 N N . HIS A 1 1043 ? -4.661 27.327 -6.086 1.00 70.06 1043 HIS A N 1
ATOM 8161 C CA . HIS A 1 1043 ? -5.399 26.610 -7.130 1.00 70.06 1043 HIS A CA 1
ATOM 8162 C C . HIS A 1 1043 ? -5.503 25.101 -6.844 1.00 70.06 1043 HIS A C 1
ATOM 8164 O O . HIS A 1 1043 ? -6.580 24.515 -6.987 1.00 70.06 1043 HIS A O 1
ATOM 8170 N N . LEU A 1 1044 ? -4.413 24.463 -6.398 1.00 61.81 1044 LEU A N 1
ATOM 8171 C CA . LEU A 1 1044 ? -4.413 23.050 -5.996 1.00 61.81 1044 LEU A CA 1
ATOM 8172 C C . LEU A 1 1044 ? -5.355 22.805 -4.807 1.00 61.81 1044 LEU A C 1
ATOM 8174 O O . LEU A 1 1044 ? -6.194 21.908 -4.861 1.00 61.81 1044 LEU A O 1
ATOM 8178 N N . SER A 1 1045 ? -5.280 23.642 -3.770 1.00 63.66 1045 SER A N 1
ATOM 8179 C CA . SER A 1 1045 ? -6.126 23.524 -2.572 1.00 63.66 1045 SER A CA 1
ATOM 8180 C C . SER A 1 1045 ? -7.618 23.614 -2.910 1.00 63.66 1045 SER A C 1
ATOM 8182 O O . SER A 1 1045 ? -8.410 22.787 -2.452 1.00 63.66 1045 SER A O 1
ATOM 8184 N N . ALA A 1 1046 ? -7.995 24.559 -3.781 1.00 66.25 1046 ALA A N 1
ATOM 8185 C CA . ALA A 1 1046 ? -9.359 24.692 -4.288 1.00 66.25 1046 ALA A CA 1
ATOM 8186 C C . ALA A 1 1046 ? -9.796 23.478 -5.131 1.00 66.25 1046 ALA A C 1
ATOM 8188 O O . ALA A 1 1046 ? -10.907 22.978 -4.953 1.00 66.25 1046 ALA A O 1
ATOM 8189 N N . SER A 1 1047 ? -8.915 22.964 -5.999 1.00 65.88 1047 SER A N 1
ATOM 8190 C CA . SER A 1 1047 ? -9.200 21.828 -6.895 1.00 65.88 1047 SER A CA 1
ATOM 8191 C C . SER A 1 1047 ? -9.532 20.529 -6.147 1.00 65.88 1047 SER A C 1
ATOM 8193 O O . SER A 1 1047 ? -10.333 19.732 -6.630 1.00 65.88 1047 SER A O 1
ATOM 8195 N N . PHE A 1 1048 ? -8.951 20.322 -4.960 1.00 60.75 1048 PHE A N 1
ATOM 8196 C CA . PHE A 1 1048 ? -9.181 19.133 -4.125 1.00 60.75 1048 PHE A CA 1
ATOM 8197 C C . PHE A 1 1048 ? -10.136 19.364 -2.939 1.00 60.75 1048 PHE A C 1
ATOM 8199 O O . PHE A 1 1048 ? -10.350 18.445 -2.142 1.00 60.75 1048 PHE A O 1
ATOM 8206 N N . GLY A 1 1049 ? -10.735 20.557 -2.833 1.00 51.31 1049 GLY A N 1
ATOM 8207 C CA . GLY A 1 1049 ? -11.722 20.898 -1.802 1.00 51.31 1049 GLY A CA 1
ATOM 8208 C C . GLY A 1 1049 ? -11.149 21.052 -0.388 1.00 51.31 1049 GLY A C 1
ATOM 8209 O O . GLY A 1 1049 ? -11.872 20.833 0.585 1.00 51.31 1049 GLY A O 1
ATOM 8210 N N . LEU A 1 1050 ? -9.863 21.394 -0.260 1.00 52.66 1050 LEU A N 1
ATOM 8211 C CA . LEU A 1 1050 ? -9.210 21.599 1.035 1.00 52.66 1050 LEU A CA 1
ATOM 8212 C C . LEU A 1 1050 ? -9.542 22.989 1.619 1.00 52.66 1050 LEU A C 1
ATOM 8214 O O . LEU A 1 1050 ? -9.694 23.951 0.860 1.00 52.66 1050 LEU A O 1
ATOM 8218 N N . PRO A 1 1051 ? -9.637 23.144 2.957 1.00 44.94 1051 PRO A N 1
ATOM 8219 C CA . PRO A 1 1051 ? -9.817 24.453 3.580 1.00 44.94 1051 PRO A CA 1
ATOM 8220 C C . PRO A 1 1051 ? -8.616 25.367 3.309 1.00 44.94 1051 PRO A C 1
ATOM 8222 O O . PRO A 1 1051 ? -7.484 25.016 3.625 1.00 44.94 1051 PRO A O 1
ATOM 8225 N N . THR A 1 1052 ? -8.861 26.572 2.794 1.00 45.09 1052 THR A N 1
ATOM 8226 C CA . THR A 1 1052 ? -7.812 27.578 2.535 1.00 45.09 1052 THR A CA 1
ATOM 8227 C C . THR A 1 1052 ? -7.293 28.275 3.799 1.00 45.09 1052 THR A C 1
ATOM 8229 O O . THR A 1 1052 ? -6.346 29.053 3.731 1.00 45.09 1052 THR A O 1
ATOM 8232 N N . SER A 1 1053 ? -7.890 28.006 4.963 1.00 38.62 1053 SER A N 1
ATOM 8233 C CA . SER A 1 1053 ? -7.441 28.513 6.259 1.00 38.62 1053 SER A CA 1
ATOM 8234 C C . SER A 1 1053 ? -6.486 27.527 6.941 1.00 38.62 1053 SER A C 1
ATOM 8236 O O . SER A 1 1053 ? -6.937 26.536 7.526 1.00 38.62 1053 SER A O 1
ATOM 8238 N N . LEU A 1 1054 ? -5.187 27.837 6.941 1.00 37.00 1054 LEU A N 1
ATOM 8239 C CA . LEU A 1 1054 ? -4.252 27.244 7.903 1.00 37.00 1054 LEU A CA 1
ATOM 8240 C C . LEU A 1 1054 ? -4.722 27.565 9.339 1.00 37.00 1054 LEU A C 1
ATOM 8242 O O . LEU A 1 1054 ? -5.224 28.668 9.584 1.00 37.00 1054 LEU A O 1
ATOM 8246 N N . PRO A 1 1055 ? -4.592 26.636 10.304 1.00 30.75 1055 PRO A N 1
ATOM 8247 C CA . PRO A 1 1055 ? -4.914 26.924 11.696 1.00 30.75 1055 PRO A CA 1
ATOM 8248 C C . PRO A 1 1055 ? -3.932 27.966 12.251 1.00 30.75 1055 PRO A C 1
ATOM 8250 O O . PRO A 1 1055 ? -2.726 27.805 12.124 1.00 30.75 1055 PRO A O 1
ATOM 8253 N N . ALA A 1 1056 ? -4.437 29.012 12.910 1.00 28.62 1056 ALA A N 1
ATOM 8254 C CA . ALA A 1 1056 ? -3.640 30.149 13.396 1.00 28.62 1056 ALA A CA 1
ATOM 8255 C C . ALA A 1 1056 ? -2.777 29.857 14.652 1.00 28.62 1056 ALA A C 1
ATOM 8257 O O . ALA A 1 1056 ? -2.539 30.742 15.473 1.00 28.62 1056 ALA A O 1
ATOM 8258 N N . ALA A 1 1057 ? -2.324 28.614 14.818 1.00 31.69 1057 ALA A N 1
ATOM 8259 C CA . ALA A 1 1057 ? -1.281 28.227 15.763 1.00 31.69 1057 ALA A CA 1
ATOM 8260 C C . ALA A 1 1057 ? 0.028 28.016 14.984 1.00 31.69 1057 ALA A C 1
ATOM 8262 O O . ALA A 1 1057 ? -0.017 27.560 13.847 1.00 31.69 1057 ALA A O 1
ATOM 8263 N N . PHE A 1 1058 ? 1.174 28.314 15.604 1.00 30.41 1058 PHE A N 1
ATOM 8264 C CA . PHE A 1 1058 ? 2.505 28.353 14.967 1.00 30.41 1058 PHE A CA 1
ATOM 8265 C C . PHE A 1 1058 ? 2.751 29.536 14.008 1.00 30.41 1058 PHE A C 1
ATOM 8267 O O . PHE A 1 1058 ? 3.224 29.369 12.888 1.00 30.41 1058 PHE A O 1
ATOM 8274 N N . LEU A 1 1059 ? 2.549 30.761 14.507 1.00 27.30 1059 LEU A N 1
ATOM 8275 C CA . LEU A 1 1059 ? 3.403 31.892 14.120 1.00 27.30 1059 LEU A CA 1
ATOM 8276 C C . LEU A 1 1059 ? 4.546 32.021 15.151 1.00 27.30 1059 LEU A C 1
ATOM 8278 O O . LEU A 1 1059 ? 4.248 32.058 16.349 1.00 27.30 1059 LEU A O 1
ATOM 8282 N N . PRO A 1 1060 ? 5.831 32.083 14.748 1.00 29.69 1060 PRO A N 1
ATOM 8283 C CA . PRO A 1 1060 ? 6.935 32.290 15.686 1.00 29.69 1060 PRO A CA 1
ATOM 8284 C C . PRO A 1 1060 ? 7.010 33.748 16.166 1.00 29.69 1060 PRO A C 1
ATOM 8286 O O . PRO A 1 1060 ? 7.213 34.661 15.365 1.00 29.69 1060 PRO A O 1
ATOM 8289 N N . ASN A 1 1061 ? 6.922 33.975 17.479 1.00 27.61 1061 ASN A N 1
ATOM 8290 C CA . ASN A 1 1061 ? 7.216 35.284 18.071 1.00 27.61 1061 ASN A CA 1
ATOM 8291 C C . ASN A 1 1061 ? 8.734 35.525 18.103 1.00 27.61 1061 ASN A C 1
ATOM 8293 O O . ASN A 1 1061 ? 9.411 35.135 19.054 1.00 27.61 1061 ASN A O 1
ATOM 8297 N N . TYR A 1 1062 ? 9.266 36.210 17.090 1.00 28.58 1062 TYR A N 1
ATOM 8298 C CA . TYR A 1 1062 ? 10.626 36.753 17.130 1.00 28.58 1062 TYR A CA 1
ATOM 8299 C C . TYR A 1 1062 ? 10.662 38.063 17.933 1.00 28.58 1062 TYR A C 1
ATOM 8301 O O . TYR A 1 1062 ? 10.607 39.161 17.385 1.00 28.58 1062 TYR A O 1
ATOM 8309 N N . THR A 1 1063 ? 10.777 37.941 19.256 1.00 28.08 1063 THR A N 1
ATOM 8310 C CA . THR A 1 1063 ? 11.123 39.051 20.158 1.00 28.08 1063 THR A CA 1
ATOM 8311 C C . THR A 1 1063 ? 12.306 38.638 21.022 1.00 28.08 1063 THR A C 1
ATOM 8313 O O . THR A 1 1063 ? 12.159 37.841 21.946 1.00 28.08 1063 THR A O 1
ATOM 8316 N N . SER A 1 1064 ? 13.487 39.166 20.705 1.00 33.22 1064 SER A N 1
ATOM 8317 C CA . SER A 1 1064 ? 14.715 38.937 21.466 1.00 33.22 1064 SER A CA 1
ATOM 8318 C C . SER A 1 1064 ? 14.653 39.600 22.841 1.00 33.22 1064 SER A C 1
ATOM 8320 O O . SER A 1 1064 ? 14.389 40.800 22.927 1.00 33.22 1064 SER A O 1
ATOM 8322 N N . ALA A 1 1065 ? 14.998 38.853 23.887 1.00 28.95 1065 ALA A N 1
ATOM 8323 C CA . ALA A 1 1065 ? 15.332 39.389 25.200 1.00 28.95 1065 ALA A CA 1
ATOM 8324 C C . ALA A 1 1065 ? 16.693 38.826 25.633 1.00 28.95 1065 ALA A C 1
ATOM 8326 O O . ALA A 1 1065 ? 16.939 37.629 25.495 1.00 28.95 1065 ALA A O 1
ATOM 8327 N N . VAL A 1 1066 ? 17.558 39.708 26.126 1.00 30.95 1066 VAL A N 1
ATOM 8328 C CA . VAL A 1 1066 ? 18.796 39.391 26.854 1.00 30.95 1066 VAL A CA 1
ATOM 8329 C C . VAL A 1 1066 ? 18.612 39.924 28.278 1.00 30.95 1066 VAL A C 1
ATOM 8331 O O . VAL A 1 1066 ? 17.777 40.803 28.501 1.00 30.95 1066 VAL A O 1
ATOM 8334 N N . ASP A 1 1067 ? 19.325 39.337 29.232 1.00 31.00 1067 ASP A N 1
ATOM 8335 C CA . ASP A 1 1067 ? 19.044 39.394 30.669 1.00 31.00 1067 ASP A CA 1
ATOM 8336 C C . ASP A 1 1067 ? 19.056 40.798 31.304 1.00 31.00 1067 ASP A C 1
ATOM 8338 O O . ASP A 1 1067 ? 19.746 41.717 30.856 1.00 31.00 1067 ASP A O 1
ATOM 8342 N N . GLY A 1 1068 ? 18.327 40.936 32.418 1.00 28.72 1068 GLY A N 1
ATOM 8343 C CA . GLY A 1 1068 ? 18.349 42.121 33.278 1.00 28.72 1068 GLY A CA 1
ATOM 8344 C C . GLY A 1 1068 ? 17.377 42.017 34.458 1.00 28.72 1068 GLY A C 1
ATOM 8345 O O . GLY A 1 1068 ? 16.163 42.064 34.268 1.00 28.72 1068 GLY A O 1
ATOM 8346 N N . ASP A 1 1069 ? 17.905 41.888 35.678 1.00 30.38 1069 ASP A N 1
ATOM 8347 C CA . ASP A 1 1069 ? 17.118 41.819 36.917 1.00 30.38 1069 ASP A CA 1
ATOM 8348 C C . ASP A 1 1069 ? 16.324 43.110 37.204 1.00 30.38 1069 ASP A C 1
ATOM 8350 O O . ASP A 1 1069 ? 16.830 44.220 37.028 1.00 30.38 1069 ASP A O 1
ATOM 8354 N N . GLY A 1 1070 ? 15.102 42.988 37.741 1.00 26.70 1070 GLY A N 1
ATOM 8355 C CA . GLY A 1 1070 ? 14.302 44.156 38.132 1.00 26.70 1070 GLY A CA 1
ATOM 8356 C C . GLY A 1 1070 ? 13.001 43.835 38.875 1.00 26.70 1070 GLY A C 1
ATOM 8357 O O . GLY A 1 1070 ? 12.106 43.178 38.352 1.00 26.70 1070 GLY A O 1
ATOM 8358 N N . LEU A 1 1071 ? 12.879 44.333 40.108 1.00 27.55 1071 LEU A N 1
ATOM 8359 C CA . LEU A 1 1071 ? 11.692 44.206 40.964 1.00 27.55 1071 LEU A CA 1
ATOM 8360 C C . LEU A 1 1071 ? 10.477 45.010 40.436 1.00 27.55 1071 LEU A C 1
ATOM 8362 O O . LEU A 1 1071 ? 10.637 46.131 39.972 1.00 27.55 1071 LEU A O 1
ATOM 8366 N N . TRP A 1 1072 ? 9.276 44.429 40.592 1.00 23.58 1072 TRP A N 1
ATOM 8367 C CA . TRP A 1 1072 ? 7.958 45.010 40.958 1.00 23.58 1072 TRP A CA 1
ATOM 8368 C C . TRP A 1 1072 ? 7.734 46.560 40.940 1.00 23.58 1072 TRP A C 1
ATOM 8370 O O . TRP A 1 1072 ? 8.586 47.281 41.456 1.00 23.58 1072 TRP A O 1
ATOM 8380 N N . PRO A 1 1073 ? 6.486 47.076 40.718 1.00 44.66 1073 PRO A N 1
ATOM 8381 C CA . PRO A 1 1073 ? 5.330 46.507 39.974 1.00 44.66 1073 PRO A CA 1
ATOM 8382 C C . PRO A 1 1073 ? 4.275 47.534 39.403 1.00 44.66 1073 PRO A C 1
ATOM 8384 O O . PRO A 1 1073 ? 4.477 48.741 39.428 1.00 44.66 1073 PRO A O 1
ATOM 8387 N N . ILE A 1 1074 ? 3.069 47.028 39.056 1.00 25.73 1074 ILE A N 1
ATOM 8388 C CA . ILE A 1 1074 ? 1.718 47.674 39.111 1.00 25.73 1074 ILE A CA 1
ATOM 8389 C C . ILE A 1 1074 ? 1.245 48.624 37.968 1.00 25.73 1074 ILE A C 1
ATOM 8391 O O . ILE A 1 1074 ? 1.800 49.688 37.732 1.00 25.73 1074 ILE A O 1
ATOM 8395 N N . SER A 1 1075 ? 0.035 48.314 37.449 1.00 26.81 1075 SER A N 1
ATOM 8396 C CA . SER A 1 1075 ? -0.962 49.200 36.773 1.00 26.81 1075 SER A CA 1
ATOM 8397 C C . SER A 1 1075 ? -0.634 49.799 35.388 1.00 26.81 1075 SER A C 1
ATOM 8399 O O . SER A 1 1075 ? 0.510 49.767 34.966 1.00 26.81 1075 SER A O 1
ATOM 8401 N N . GLN A 1 1076 ? -1.565 50.405 34.626 1.00 28.83 1076 GLN A N 1
ATOM 8402 C CA . GLN A 1 1076 ? -3.002 50.163 34.317 1.00 28.83 1076 GLN A CA 1
ATOM 8403 C C . GLN A 1 1076 ? -3.348 51.014 33.070 1.00 28.83 1076 GLN A C 1
ATOM 8405 O O . GLN A 1 1076 ? -2.893 52.150 32.988 1.00 28.83 1076 GLN A O 1
ATOM 8410 N N . SER A 1 1077 ? -4.271 50.556 32.203 1.00 28.61 1077 SER A N 1
ATOM 8411 C CA . SER A 1 1077 ? -4.858 51.336 31.079 1.00 28.61 1077 SER A CA 1
ATOM 8412 C C . SER A 1 1077 ? -3.843 51.827 30.007 1.00 28.61 1077 SER A C 1
ATOM 8414 O O . SER A 1 1077 ? -2.642 51.690 30.181 1.00 28.61 1077 SER A O 1
ATOM 8416 N N . GLY A 1 1078 ? -4.237 52.338 28.835 1.00 26.09 1078 GLY A N 1
ATOM 8417 C CA . GLY A 1 1078 ? -5.539 52.224 28.176 1.00 26.09 1078 GLY A CA 1
ATOM 8418 C C . GLY A 1 1078 ? -5.718 53.129 26.944 1.00 26.09 1078 GLY A C 1
ATOM 8419 O O . GLY A 1 1078 ? -5.458 54.319 27.013 1.00 26.09 1078 GLY A O 1
ATOM 8420 N N . ASN A 1 1079 ? -6.336 52.551 25.906 1.00 27.19 1079 ASN A N 1
ATOM 8421 C CA . ASN A 1 1079 ? -7.408 53.144 25.086 1.00 27.19 1079 ASN A CA 1
ATOM 8422 C C . ASN A 1 1079 ? -7.123 54.274 24.047 1.00 27.19 1079 ASN A C 1
ATOM 8424 O O . ASN A 1 1079 ? -6.364 55.202 24.283 1.00 27.19 1079 ASN A O 1
ATOM 8428 N N . LEU A 1 1080 ? -7.926 54.232 22.965 1.00 25.88 1080 LEU A N 1
ATOM 8429 C CA . LEU A 1 1080 ? -8.337 55.312 22.032 1.00 25.88 1080 LEU A CA 1
ATOM 8430 C C . LEU A 1 1080 ? -7.465 55.735 20.812 1.00 25.88 1080 LEU A C 1
ATOM 8432 O O . LEU A 1 1080 ? -6.562 56.554 20.899 1.00 25.88 1080 LEU A O 1
ATOM 8436 N N . ASN A 1 1081 ? -7.980 55.321 19.643 1.00 28.11 1081 ASN A N 1
ATOM 8437 C CA . ASN A 1 1081 ? -8.360 56.130 18.463 1.00 28.11 1081 ASN A CA 1
ATOM 8438 C C . ASN A 1 1081 ? -7.326 56.839 17.554 1.00 28.11 1081 ASN A C 1
ATOM 8440 O O . ASN A 1 1081 ? -6.652 57.792 17.928 1.00 28.11 1081 ASN A O 1
ATOM 8444 N N . LEU A 1 1082 ? -7.431 56.502 16.259 1.00 29.67 1082 LEU A N 1
ATOM 8445 C CA . LEU A 1 1082 ? -7.014 57.297 15.095 1.00 29.67 1082 LEU A CA 1
ATOM 8446 C C . LEU A 1 1082 ? -8.229 57.994 14.439 1.00 29.67 1082 LEU A C 1
ATOM 8448 O O . LEU A 1 1082 ? -9.295 57.377 14.362 1.00 29.67 1082 LEU A O 1
ATOM 8452 N N . PRO A 1 1083 ? -8.071 59.204 13.871 1.00 40.25 1083 PRO A N 1
ATOM 8453 C CA . PRO A 1 1083 ? -8.959 59.755 12.847 1.00 40.25 1083 PRO A CA 1
ATOM 8454 C C . PRO A 1 1083 ? -8.326 59.705 11.437 1.00 40.25 1083 PRO A C 1
ATOM 8456 O O . PRO A 1 1083 ? -7.136 59.954 11.261 1.00 40.25 1083 PRO A O 1
ATOM 8459 N N . ALA A 1 1084 ? -9.137 59.399 10.423 1.00 29.17 1084 ALA A N 1
ATOM 8460 C CA . ALA A 1 1084 ? -8.753 59.357 9.003 1.00 29.17 1084 ALA A CA 1
ATOM 8461 C C . ALA A 1 1084 ? -8.954 60.713 8.288 1.00 29.17 1084 ALA A C 1
ATOM 8463 O O . ALA A 1 1084 ? -9.708 61.527 8.812 1.00 29.17 1084 ALA A O 1
ATOM 8464 N N . PHE A 1 1085 ? -8.387 60.905 7.076 1.00 27.95 1085 PHE A N 1
ATOM 8465 C CA . PHE A 1 1085 ? -9.116 61.236 5.817 1.00 27.95 1085 PHE A CA 1
ATOM 8466 C C . PHE A 1 1085 ? -8.202 61.631 4.622 1.00 27.95 1085 PHE A C 1
ATOM 8468 O O . PHE A 1 1085 ? -7.358 62.502 4.781 1.00 27.95 1085 PHE A O 1
ATOM 8475 N N . THR A 1 1086 ? -8.515 61.123 3.409 1.00 29.22 1086 THR A N 1
ATOM 8476 C CA . THR A 1 1086 ? -8.165 61.651 2.045 1.00 29.22 1086 THR A CA 1
ATOM 8477 C C . THR A 1 1086 ? -6.682 61.863 1.641 1.00 29.22 1086 THR A C 1
ATOM 8479 O O . THR A 1 1086 ? -5.833 62.113 2.479 1.00 29.22 1086 THR A O 1
ATOM 8482 N N . GLY A 1 1087 ? -6.296 61.808 0.354 1.00 26.02 1087 GLY A N 1
ATOM 8483 C CA . GLY A 1 1087 ? -7.041 61.481 -0.880 1.00 26.02 1087 GLY A CA 1
ATOM 8484 C C . GLY A 1 1087 ? -6.251 61.795 -2.178 1.00 26.02 1087 GLY A C 1
ATOM 8485 O O . GLY A 1 1087 ? -5.120 62.260 -2.102 1.00 26.02 1087 GLY A O 1
ATOM 8486 N N . SER A 1 1088 ? -6.896 61.598 -3.342 1.00 27.22 1088 SER A N 1
ATOM 8487 C CA . SER A 1 1088 ? -6.494 61.973 -4.730 1.00 27.22 1088 SER A CA 1
ATOM 8488 C C . SER A 1 1088 ? -5.258 61.326 -5.404 1.00 27.22 1088 SER A C 1
ATOM 8490 O O . SER A 1 1088 ? -4.142 61.378 -4.905 1.00 27.22 1088 SER A O 1
ATOM 8492 N N . GLU A 1 1089 ? -5.493 60.809 -6.619 1.00 31.62 1089 GLU A N 1
ATOM 8493 C CA . GLU A 1 1089 ? -4.534 60.595 -7.730 1.00 31.62 1089 GLU A CA 1
ATOM 8494 C C . GLU A 1 1089 ? -4.453 61.891 -8.601 1.00 31.62 1089 GLU A C 1
ATOM 8496 O O . GLU A 1 1089 ? -5.071 62.884 -8.197 1.00 31.62 1089 GLU A O 1
ATOM 8501 N N . PRO A 1 1090 ? -3.878 61.933 -9.835 1.00 55.44 1090 PRO A N 1
ATOM 8502 C CA . PRO A 1 1090 ? -2.935 61.032 -10.538 1.00 55.44 1090 PRO A CA 1
ATOM 8503 C C . PRO A 1 1090 ? -1.736 61.791 -11.184 1.00 55.44 1090 PRO A C 1
ATOM 8505 O O . PRO A 1 1090 ? -1.667 63.012 -11.086 1.00 55.44 1090 PRO A O 1
ATOM 8508 N N . THR A 1 1091 ? -0.829 61.103 -11.908 1.00 29.83 1091 THR A N 1
ATOM 8509 C CA . THR A 1 1091 ? -0.312 61.423 -13.284 1.00 29.83 1091 THR A CA 1
ATOM 8510 C C . THR A 1 1091 ? 0.945 60.601 -13.652 1.00 29.83 1091 THR A C 1
ATOM 8512 O O . THR A 1 1091 ? 1.490 59.889 -12.813 1.00 29.83 1091 THR A O 1
ATOM 8515 N N . THR A 1 1092 ? 1.365 60.645 -14.925 1.00 40.06 1092 THR A N 1
ATOM 8516 C CA . THR A 1 1092 ? 2.469 59.864 -15.531 1.00 40.06 1092 THR A CA 1
ATOM 8517 C C . THR A 1 1092 ? 3.269 60.693 -16.554 1.00 40.06 1092 THR A C 1
ATOM 8519 O O . THR A 1 1092 ? 2.728 61.671 -17.069 1.00 40.06 1092 THR A O 1
ATOM 8522 N N . LEU A 1 1093 ? 4.437 60.162 -16.959 1.00 26.81 1093 LEU A N 1
ATOM 8523 C CA . LEU A 1 1093 ? 5.308 60.511 -18.108 1.00 26.81 1093 LEU A CA 1
ATOM 8524 C C . LEU A 1 1093 ? 6.518 61.446 -17.847 1.00 26.81 1093 LEU A C 1
ATOM 8526 O O . LEU A 1 1093 ? 6.609 62.088 -16.805 1.00 26.81 1093 LEU A O 1
ATOM 8530 N N . ASP A 1 1094 ? 7.474 61.389 -18.785 1.00 30.53 1094 ASP A N 1
ATOM 8531 C CA . ASP A 1 1094 ? 8.923 61.640 -18.640 1.00 30.53 1094 ASP A CA 1
ATOM 8532 C C . ASP A 1 1094 ? 9.426 63.076 -18.981 1.00 30.53 1094 ASP A C 1
ATOM 8534 O O . ASP A 1 1094 ? 8.641 64.016 -19.072 1.00 30.53 1094 ASP A O 1
ATOM 8538 N N . GLU A 1 1095 ? 10.750 63.193 -19.224 1.00 29.78 1095 GLU A N 1
ATOM 8539 C CA . GLU A 1 1095 ? 11.596 64.384 -19.516 1.00 29.78 1095 GLU A CA 1
ATOM 8540 C C . GLU A 1 1095 ? 12.055 65.159 -18.250 1.00 29.78 1095 GLU A C 1
ATOM 8542 O O . GLU A 1 1095 ? 11.278 65.364 -17.326 1.00 29.78 1095 GLU A O 1
ATOM 8547 N N . LEU A 1 1096 ? 13.319 65.583 -18.049 1.00 25.78 1096 LEU A N 1
ATOM 8548 C CA . LEU A 1 1096 ? 14.501 65.875 -18.903 1.00 25.78 1096 LEU A CA 1
ATOM 8549 C C . LEU A 1 1096 ? 15.786 65.257 -18.265 1.00 25.78 1096 LEU A C 1
ATOM 8551 O O . LEU A 1 1096 ? 15.823 65.091 -17.051 1.00 25.78 1096 LEU A O 1
ATOM 8555 N N . LEU A 1 1097 ? 16.823 64.755 -18.960 1.00 27.92 1097 LEU A N 1
ATOM 8556 C CA . LEU A 1 1097 ? 17.799 65.342 -19.916 1.00 27.92 1097 LEU A CA 1
ATOM 8557 C C . LEU A 1 1097 ? 18.849 66.332 -19.336 1.00 27.92 1097 LEU A C 1
ATOM 8559 O O . LEU A 1 1097 ? 18.490 67.437 -18.948 1.00 27.92 1097 LEU A O 1
ATOM 8563 N N . ASN A 1 1098 ? 20.143 65.973 -19.501 1.00 29.03 1098 ASN A N 1
ATOM 8564 C CA . ASN A 1 1098 ? 21.370 66.819 -19.489 1.00 29.03 1098 ASN A CA 1
ATOM 8565 C C . ASN A 1 1098 ? 21.811 67.460 -18.140 1.00 29.03 1098 ASN A C 1
ATOM 8567 O O . ASN A 1 1098 ? 20.973 67.736 -17.294 1.00 29.03 1098 ASN A O 1
ATOM 8571 N N . SER A 1 1099 ? 23.097 67.747 -17.857 1.00 30.19 1099 SER A N 1
ATOM 8572 C CA . SER A 1 1099 ? 24.405 67.391 -18.472 1.00 30.19 1099 SER A CA 1
ATOM 8573 C C . SER A 1 1099 ? 25.565 67.576 -17.455 1.00 30.19 1099 SER A C 1
ATOM 8575 O O . SER A 1 1099 ? 25.310 67.970 -16.321 1.00 30.19 1099 SER A O 1
ATOM 8577 N N . ASP A 1 1100 ? 26.809 67.297 -17.896 1.00 29.39 1100 ASP A N 1
ATOM 8578 C CA . ASP A 1 1100 ? 28.117 67.910 -17.516 1.00 29.39 1100 ASP A CA 1
ATOM 8579 C C . ASP A 1 1100 ? 29.201 66.854 -17.187 1.00 29.39 1100 ASP A C 1
ATOM 8581 O O . ASP A 1 1100 ? 29.011 65.979 -16.352 1.00 29.39 1100 ASP A O 1
ATOM 8585 N N . LEU A 1 1101 ? 30.278 66.714 -17.977 1.00 32.59 1101 LEU A N 1
ATOM 8586 C CA . LEU A 1 1101 ? 31.465 67.584 -18.141 1.00 32.59 1101 LEU A CA 1
ATOM 8587 C C . LEU A 1 1101 ? 32.441 67.569 -16.947 1.00 32.59 1101 LEU A C 1
ATOM 8589 O O . LEU A 1 1101 ? 32.346 68.393 -16.049 1.00 32.59 1101 LEU A O 1
ATOM 8593 N N . PHE A 1 1102 ? 33.469 66.715 -17.023 1.00 30.38 1102 PHE A N 1
ATOM 8594 C CA . PHE A 1 1102 ? 34.859 67.137 -17.288 1.00 30.38 1102 PHE A CA 1
ATOM 8595 C C . PHE A 1 1102 ? 35.710 65.918 -17.723 1.00 30.38 1102 PHE A C 1
ATOM 8597 O O . PHE A 1 1102 ? 35.277 64.777 -17.576 1.00 30.38 1102 PHE A O 1
ATOM 8604 N N . GLY A 1 1103 ? 36.882 66.144 -18.331 1.00 27.17 1103 GLY A N 1
ATOM 8605 C CA . GLY A 1 1103 ? 37.794 65.079 -18.795 1.00 27.17 1103 GLY A CA 1
ATOM 8606 C C . GLY A 1 1103 ? 38.996 64.840 -17.856 1.00 27.17 1103 GLY A C 1
ATOM 8607 O O . GLY A 1 1103 ? 38.979 65.302 -16.722 1.00 27.17 1103 GLY A O 1
ATOM 8608 N N . ALA A 1 1104 ? 40.087 64.178 -18.263 1.00 29.83 1104 ALA A N 1
ATOM 8609 C CA . ALA A 1 1104 ? 40.400 63.545 -19.551 1.00 29.83 1104 ALA A CA 1
ATOM 8610 C C . ALA A 1 1104 ? 41.626 62.602 -19.426 1.00 29.83 1104 ALA A C 1
ATOM 8612 O O . ALA A 1 1104 ? 42.542 62.932 -18.678 1.00 29.83 1104 ALA A O 1
ATOM 8613 N N . THR A 1 1105 ? 41.732 61.577 -20.297 1.00 32.09 1105 THR A N 1
ATOM 8614 C CA . THR A 1 1105 ? 43.001 60.926 -20.757 1.00 32.09 1105 THR A CA 1
ATOM 8615 C C . THR A 1 1105 ? 43.870 60.181 -19.693 1.00 32.09 1105 THR A C 1
ATOM 8617 O O . THR A 1 1105 ? 43.697 60.395 -18.504 1.00 32.09 1105 THR A O 1
ATOM 8620 N N . ILE A 1 1106 ? 44.792 59.245 -20.001 1.00 27.45 1106 ILE A N 1
ATOM 8621 C CA . ILE A 1 1106 ? 45.341 58.753 -21.285 1.00 27.45 1106 ILE A CA 1
ATOM 8622 C C . ILE A 1 1106 ? 45.805 57.263 -21.204 1.00 27.45 1106 ILE A C 1
ATOM 8624 O O . ILE A 1 1106 ? 46.260 56.832 -20.153 1.00 27.45 1106 ILE A O 1
ATOM 8628 N N . THR A 1 1107 ? 45.660 56.532 -22.324 1.00 28.00 1107 THR A N 1
ATOM 8629 C CA . THR A 1 1107 ? 46.382 55.348 -22.903 1.00 28.00 1107 THR A CA 1
ATOM 8630 C C . THR A 1 1107 ? 47.452 54.518 -22.143 1.00 28.00 1107 THR A C 1
ATOM 8632 O O . THR A 1 1107 ? 48.157 55.067 -21.309 1.00 28.00 1107 THR A O 1
ATOM 8635 N N . ASP A 1 1108 ? 47.865 53.299 -22.562 1.00 29.64 1108 ASP A N 1
ATOM 8636 C CA . ASP A 1 1108 ? 47.288 52.145 -23.321 1.00 29.64 1108 ASP A CA 1
ATOM 8637 C C . ASP A 1 1108 ? 48.397 51.057 -23.551 1.00 29.64 1108 ASP A C 1
ATOM 8639 O O . ASP A 1 1108 ? 49.578 51.403 -23.544 1.00 29.64 1108 ASP A O 1
ATOM 8643 N N . TYR A 1 1109 ? 48.044 49.796 -23.870 1.00 28.44 1109 TYR A N 1
ATOM 8644 C CA . TYR A 1 1109 ? 48.932 48.732 -24.440 1.00 28.44 1109 TYR A CA 1
ATOM 8645 C C . TYR A 1 1109 ? 50.180 48.253 -23.576 1.00 28.44 1109 TYR A C 1
ATOM 8647 O O . TYR A 1 1109 ? 50.238 48.589 -22.397 1.00 28.44 1109 TYR A O 1
ATOM 8655 N N . PRO A 1 1110 ? 51.063 47.290 -23.999 1.00 60.22 1110 PRO A N 1
ATOM 8656 C CA . PRO A 1 1110 ? 50.849 45.844 -23.724 1.00 60.22 1110 PRO A CA 1
ATOM 8657 C C . PRO A 1 1110 ? 52.109 44.957 -23.396 1.00 60.22 1110 PRO A C 1
ATOM 8659 O O . PRO A 1 1110 ? 53.234 45.436 -23.346 1.00 60.22 1110 PRO A O 1
ATOM 8662 N N . MET A 1 1111 ? 51.901 43.620 -23.364 1.00 25.61 1111 MET A N 1
ATOM 8663 C CA . MET A 1 1111 ? 52.782 42.541 -23.914 1.00 25.61 1111 MET A CA 1
ATOM 8664 C C . MET A 1 1111 ? 53.768 41.719 -23.022 1.00 25.61 1111 MET A C 1
ATOM 8666 O O . MET A 1 1111 ? 54.541 42.254 -22.241 1.00 25.61 1111 MET A O 1
ATOM 8670 N N . SER A 1 1112 ? 53.768 40.394 -23.288 1.00 28.39 1112 SER A N 1
ATOM 8671 C CA . SER A 1 1112 ? 54.858 39.371 -23.255 1.00 28.39 1112 SER A CA 1
ATOM 8672 C C . SER A 1 1112 ? 55.689 39.015 -21.996 1.00 28.39 1112 SER A C 1
ATOM 8674 O O . SER A 1 1112 ? 56.539 39.783 -21.565 1.00 28.39 1112 SER A O 1
ATOM 8676 N N . ASP A 1 1113 ? 55.585 37.722 -21.638 1.00 29.66 1113 ASP A N 1
ATOM 8677 C CA . ASP A 1 1113 ? 56.662 36.715 -21.457 1.00 29.66 1113 ASP A CA 1
ATOM 8678 C C . ASP A 1 1113 ? 57.701 36.753 -20.299 1.00 29.66 1113 ASP A C 1
ATOM 8680 O O . ASP A 1 1113 ? 57.906 37.736 -19.600 1.00 29.66 1113 ASP A O 1
ATOM 8684 N N . PHE A 1 1114 ? 58.377 35.594 -20.162 1.00 26.75 1114 PHE A N 1
ATOM 8685 C CA . PHE A 1 1114 ? 59.428 35.164 -19.213 1.00 26.75 1114 PHE A CA 1
ATOM 8686 C C . PHE A 1 1114 ? 58.983 34.955 -17.741 1.00 26.75 1114 PHE A C 1
ATOM 8688 O O . PHE A 1 1114 ? 58.414 35.836 -17.115 1.00 26.75 1114 PHE A O 1
ATOM 8695 N N . VAL A 1 1115 ? 59.051 33.755 -17.133 1.00 27.64 1115 VAL A N 1
ATOM 8696 C CA . VAL A 1 1115 ? 60.123 32.730 -16.966 1.00 27.64 1115 VAL A CA 1
ATOM 8697 C C . VAL A 1 1115 ? 61.055 33.024 -15.774 1.00 27.64 1115 VAL A C 1
ATOM 8699 O O . VAL A 1 1115 ? 61.959 33.839 -15.879 1.00 27.64 1115 VAL A O 1
ATOM 8702 N N . SER A 1 1116 ? 60.809 32.286 -14.676 1.00 30.66 1116 SER A N 1
ATOM 8703 C CA . SER A 1 1116 ? 61.685 31.859 -13.552 1.00 30.66 1116 SER A CA 1
ATOM 8704 C C . SER A 1 1116 ? 62.862 32.728 -13.068 1.00 30.66 1116 SER A C 1
ATOM 8706 O O . SER A 1 1116 ? 63.721 33.065 -13.868 1.00 30.66 1116 SER A O 1
ATOM 8708 N N . LEU A 1 1117 ? 63.062 32.812 -11.739 1.00 28.44 1117 LEU A N 1
ATOM 8709 C CA . LEU A 1 1117 ? 64.281 32.316 -11.046 1.00 28.44 1117 LEU A CA 1
ATOM 8710 C C . LEU A 1 1117 ? 64.200 32.501 -9.499 1.00 28.44 1117 LEU A C 1
ATOM 8712 O O . LEU A 1 1117 ? 64.008 33.627 -9.073 1.00 28.44 1117 LEU A O 1
ATOM 8716 N N . PHE A 1 1118 ? 64.426 31.415 -8.723 1.00 29.55 1118 PHE A N 1
ATOM 8717 C CA . PHE A 1 1118 ? 65.062 31.278 -7.371 1.00 29.55 1118 PHE A CA 1
ATOM 8718 C C . PHE A 1 1118 ? 64.672 32.233 -6.204 1.00 29.55 1118 PHE A C 1
ATOM 8720 O O . PHE A 1 1118 ? 64.237 33.354 -6.401 1.00 29.55 1118 PHE A O 1
ATOM 8727 N N . GLY A 1 1119 ? 64.830 31.899 -4.916 1.00 27.72 1119 GLY A N 1
ATOM 8728 C CA . GLY A 1 1119 ? 65.251 30.699 -4.153 1.00 27.72 1119 GLY A CA 1
ATOM 8729 C C . GLY A 1 1119 ? 64.730 30.893 -2.703 1.00 27.72 1119 GLY A C 1
ATOM 8730 O O . GLY A 1 1119 ? 63.844 31.719 -2.515 1.00 27.72 1119 GLY A O 1
ATOM 8731 N N . ASN A 1 1120 ? 65.193 30.290 -1.605 1.00 32.22 1120 ASN A N 1
ATOM 8732 C CA . ASN A 1 1120 ? 66.139 29.217 -1.256 1.00 32.22 1120 ASN A CA 1
ATOM 8733 C C . ASN A 1 1120 ? 65.960 28.995 0.272 1.00 32.22 1120 ASN A C 1
ATOM 8735 O O . ASN A 1 1120 ? 65.749 29.994 0.949 1.00 32.22 1120 ASN A O 1
ATOM 8739 N N . ASP A 1 1121 ? 66.116 27.778 0.822 1.00 29.11 1121 ASP A N 1
ATOM 8740 C CA . ASP A 1 1121 ? 66.909 27.552 2.060 1.00 29.11 1121 ASP A CA 1
ATOM 8741 C C . ASP A 1 1121 ? 67.017 26.072 2.502 1.00 29.11 1121 ASP A C 1
ATOM 8743 O O . ASP A 1 1121 ? 66.206 25.237 2.113 1.00 29.11 1121 ASP A O 1
ATOM 8747 N N . ALA A 1 1122 ? 68.071 25.787 3.288 1.00 29.61 1122 ALA A N 1
ATOM 8748 C CA . ALA A 1 1122 ? 68.409 24.581 4.081 1.00 29.61 1122 ALA A CA 1
ATOM 8749 C C . ALA A 1 1122 ? 67.825 23.205 3.637 1.00 29.61 1122 ALA A C 1
ATOM 8751 O O . ALA A 1 1122 ? 66.654 22.919 3.855 1.00 29.61 1122 ALA A O 1
ATOM 8752 N N . VAL A 1 1123 ? 68.547 22.256 3.015 1.00 31.92 1123 VAL A N 1
ATOM 8753 C CA . VAL A 1 1123 ? 69.868 21.623 3.299 1.00 31.92 1123 VAL A CA 1
ATOM 8754 C C . VAL A 1 1123 ? 69.901 20.663 4.502 1.00 31.92 1123 VAL A C 1
ATOM 8756 O O . VAL A 1 1123 ? 70.0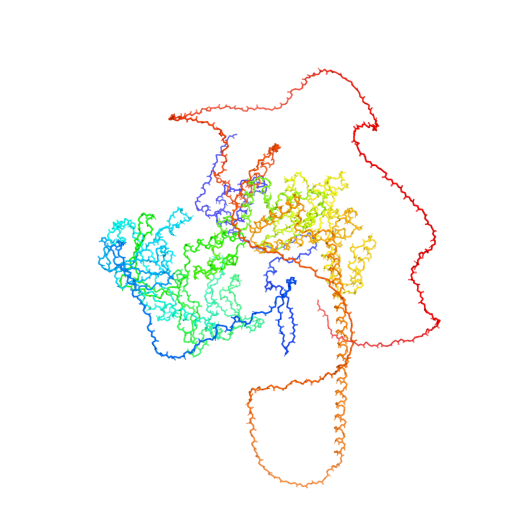15 21.090 5.647 1.00 31.92 1123 VAL A O 1
ATOM 8759 N N . SER A 1 1124 ? 69.976 19.355 4.208 1.00 29.30 1124 SER A N 1
ATOM 8760 C CA . SER A 1 1124 ? 70.891 18.377 4.843 1.00 29.30 1124 SER A CA 1
ATOM 8761 C C . SER A 1 1124 ? 70.941 17.063 4.036 1.00 29.30 1124 SER A C 1
ATOM 8763 O O . SER A 1 1124 ? 69.903 16.492 3.720 1.00 29.30 1124 SER A O 1
ATOM 8765 N N . GLN A 1 1125 ? 72.146 16.576 3.713 1.00 36.59 1125 GLN A N 1
ATOM 8766 C CA . GLN A 1 1125 ? 72.417 15.191 3.271 1.00 36.59 1125 GLN A CA 1
ATOM 8767 C C . GLN A 1 1125 ? 73.277 14.476 4.341 1.00 36.59 1125 GLN A C 1
ATOM 8769 O O . GLN A 1 1125 ? 73.717 15.124 5.293 1.00 36.59 1125 GLN A O 1
ATOM 8774 N N . PRO A 1 1126 ? 73.546 13.165 4.199 1.00 45.12 1126 PRO A N 1
ATOM 8775 C CA . PRO A 1 1126 ? 74.777 12.791 3.485 1.00 45.12 1126 PRO A CA 1
ATOM 8776 C C . PRO A 1 1126 ? 74.573 11.708 2.407 1.00 45.12 1126 PRO A C 1
ATOM 8778 O O . PRO A 1 1126 ? 73.503 11.119 2.277 1.00 45.12 1126 PRO A O 1
ATOM 8781 N N . SER A 1 1127 ? 75.617 11.466 1.612 1.00 32.41 1127 SER A N 1
ATOM 8782 C CA . SER A 1 1127 ? 75.628 10.550 0.460 1.00 32.41 1127 SER A CA 1
ATOM 8783 C C . SER A 1 1127 ? 76.892 9.667 0.430 1.00 32.41 1127 SER A C 1
ATOM 8785 O O . SER A 1 1127 ? 77.709 9.721 1.351 1.00 32.41 1127 SER A O 1
ATOM 8787 N N . SER A 1 1128 ? 77.067 8.886 -0.650 1.00 31.83 1128 SER A N 1
ATOM 8788 C CA . SER A 1 1128 ? 78.144 7.900 -0.907 1.00 31.83 1128 SER A CA 1
ATOM 8789 C C . SER A 1 1128 ? 77.951 6.522 -0.228 1.00 31.83 1128 SER A C 1
ATOM 8791 O O . SER A 1 1128 ? 77.233 6.414 0.757 1.00 31.83 1128 SER A O 1
ATOM 8793 N N . SER A 1 1129 ? 78.510 5.410 -0.732 1.00 28.22 1129 SER A N 1
ATOM 8794 C CA . SER A 1 1129 ? 79.483 5.230 -1.833 1.00 28.22 1129 SER A CA 1
ATOM 8795 C C . SER A 1 1129 ? 79.255 3.922 -2.628 1.00 28.22 1129 SER A C 1
ATOM 8797 O O . SER A 1 1129 ? 78.493 3.054 -2.212 1.00 28.22 1129 SER A O 1
ATOM 8799 N N . ILE A 1 1130 ? 79.911 3.797 -3.790 1.00 36.06 1130 ILE A N 1
ATOM 8800 C CA . ILE A 1 1130 ? 79.887 2.626 -4.694 1.00 36.06 1130 ILE A CA 1
ATOM 8801 C C . ILE A 1 1130 ? 81.175 1.807 -4.495 1.00 36.06 1130 ILE A C 1
ATOM 8803 O O . ILE A 1 1130 ? 82.241 2.403 -4.333 1.00 36.06 1130 ILE A O 1
ATOM 8807 N N . PRO A 1 1131 ? 81.116 0.466 -4.593 1.00 44.06 1131 PRO A N 1
ATOM 8808 C CA . PRO A 1 1131 ? 82.065 -0.212 -5.487 1.00 44.06 1131 PRO A CA 1
ATOM 8809 C C . PRO A 1 1131 ? 81.431 -1.341 -6.327 1.00 44.06 1131 PRO A C 1
ATOM 8811 O O . PRO A 1 1131 ? 80.630 -2.133 -5.838 1.00 44.06 1131 PRO A O 1
ATOM 8814 N N . GLN A 1 1132 ? 81.867 -1.470 -7.585 1.00 35.97 1132 GLN A N 1
ATOM 8815 C CA . GLN A 1 1132 ? 81.851 -2.760 -8.294 1.00 35.97 1132 GLN A CA 1
ATOM 8816 C C . GLN A 1 1132 ? 83.133 -3.548 -7.971 1.00 35.97 1132 GLN A C 1
ATOM 8818 O O . GLN A 1 1132 ? 84.136 -2.958 -7.564 1.00 35.97 1132 GLN A O 1
ATOM 8823 N N . PRO A 1 1133 ? 83.134 -4.865 -8.220 1.00 46.12 1133 PRO A N 1
ATOM 8824 C CA . PRO A 1 1133 ? 84.056 -5.343 -9.254 1.00 46.12 1133 PRO A CA 1
ATOM 8825 C C . PRO A 1 1133 ? 83.395 -6.291 -10.265 1.00 46.12 1133 PRO A C 1
ATOM 8827 O O . PRO A 1 1133 ? 82.359 -6.903 -10.010 1.00 46.12 1133 PRO A O 1
ATOM 8830 N N . SER A 1 1134 ? 84.031 -6.423 -11.427 1.00 32.62 1134 SER A N 1
ATOM 8831 C CA . SER A 1 1134 ? 83.631 -7.320 -12.507 1.00 32.62 1134 SER A CA 1
ATOM 8832 C C . SER A 1 1134 ? 84.336 -8.677 -12.426 1.00 32.62 1134 SER A C 1
ATOM 8834 O O . SER A 1 1134 ? 85.501 -8.783 -12.050 1.00 32.62 1134 SER A O 1
ATOM 8836 N N . SER A 1 1135 ? 83.643 -9.721 -12.874 1.00 32.66 1135 SER A N 1
ATOM 8837 C CA . SER A 1 1135 ? 84.256 -10.880 -13.529 1.00 32.66 1135 SER A CA 1
ATOM 8838 C C . SER A 1 1135 ? 83.243 -11.474 -14.511 1.00 32.66 1135 SER A C 1
ATOM 8840 O O . SER A 1 1135 ? 82.036 -11.290 -14.356 1.00 32.66 1135 SER A O 1
ATOM 8842 N N . SER A 1 1136 ? 83.731 -12.109 -15.570 1.00 33.34 1136 SER A N 1
ATOM 8843 C CA . SER A 1 1136 ? 82.935 -12.564 -16.715 1.00 33.34 1136 SER A CA 1
ATOM 8844 C C . SER A 1 1136 ? 83.310 -13.986 -17.101 1.00 33.34 1136 SER A C 1
ATOM 8846 O O . SER A 1 1136 ? 84.511 -14.252 -17.116 1.00 33.34 1136 SER A O 1
ATOM 8848 N N . ILE A 1 1137 ? 82.336 -14.819 -17.503 1.00 32.81 1137 ILE A N 1
ATOM 8849 C CA . ILE A 1 1137 ? 82.427 -15.780 -18.628 1.00 32.81 1137 ILE A CA 1
ATOM 8850 C C . ILE A 1 1137 ? 81.103 -16.567 -18.817 1.00 32.81 1137 ILE A C 1
ATOM 8852 O O . ILE A 1 1137 ? 80.493 -17.021 -17.857 1.00 32.81 1137 ILE A O 1
ATOM 8856 N N . ASP A 1 1138 ? 80.707 -16.672 -20.089 1.00 31.23 1138 ASP A N 1
ATOM 8857 C CA . ASP A 1 1138 ? 79.877 -17.666 -20.798 1.00 31.23 1138 ASP A CA 1
ATOM 8858 C C . ASP A 1 1138 ? 78.412 -18.061 -20.453 1.00 31.23 1138 ASP A C 1
ATOM 8860 O O . ASP A 1 1138 ? 78.090 -18.702 -19.458 1.00 31.23 1138 ASP A O 1
ATOM 8864 N N . HIS A 1 1139 ? 77.602 -17.906 -21.519 1.00 31.59 1139 HIS A N 1
ATOM 8865 C CA . HIS A 1 1139 ? 76.658 -18.888 -22.102 1.00 31.59 1139 HIS A CA 1
ATOM 8866 C C . HIS A 1 1139 ? 75.163 -18.946 -21.669 1.00 31.59 1139 HIS A C 1
ATOM 8868 O O . HIS A 1 1139 ? 74.789 -18.402 -20.633 1.00 31.59 1139 HIS A O 1
ATOM 8874 N N . PRO A 1 1140 ? 74.246 -19.404 -22.574 1.00 47.97 1140 PRO A N 1
ATOM 8875 C CA . PRO A 1 1140 ? 73.066 -18.581 -22.884 1.00 47.97 1140 PRO A CA 1
ATOM 8876 C C . PRO A 1 1140 ? 71.672 -19.235 -22.720 1.00 47.97 1140 PRO A C 1
ATOM 8878 O O . PRO A 1 1140 ? 71.511 -20.415 -22.419 1.00 47.97 1140 PRO A O 1
ATOM 8881 N N . LEU A 1 1141 ? 70.656 -18.417 -23.023 1.00 36.72 1141 LEU A N 1
ATOM 8882 C CA . LEU A 1 1141 ? 69.217 -18.708 -23.119 1.00 36.72 1141 LEU A CA 1
ATOM 8883 C C . LEU A 1 1141 ? 68.844 -20.001 -23.892 1.00 36.72 1141 LEU A C 1
ATOM 8885 O O . LEU A 1 1141 ? 69.311 -20.191 -25.019 1.00 36.72 1141 LEU A O 1
ATOM 8889 N N . PRO A 1 1142 ? 67.883 -20.806 -23.392 1.00 41.09 1142 PRO A N 1
ATOM 8890 C CA . PRO A 1 1142 ? 67.168 -21.812 -24.181 1.00 41.09 1142 PRO A CA 1
ATOM 8891 C C . PRO A 1 1142 ? 65.897 -21.242 -24.877 1.00 41.09 1142 PRO A C 1
ATOM 8893 O O . PRO A 1 1142 ? 65.199 -20.414 -24.291 1.00 41.09 1142 PRO A O 1
ATOM 8896 N N . PRO A 1 1143 ? 65.552 -21.686 -26.108 1.00 49.34 1143 PRO A N 1
ATOM 8897 C CA . PRO A 1 1143 ? 64.431 -21.161 -26.913 1.00 49.34 1143 PRO A CA 1
ATOM 8898 C C . PRO A 1 1143 ? 63.111 -21.976 -26.797 1.00 49.34 1143 PRO A C 1
ATOM 8900 O O . PRO A 1 1143 ? 63.113 -23.083 -26.249 1.00 49.34 1143 PRO A O 1
ATOM 8903 N N . PRO A 1 1144 ? 61.969 -21.479 -27.333 1.00 44.75 1144 PRO A N 1
ATOM 8904 C CA . PRO A 1 1144 ? 60.663 -22.150 -27.232 1.00 44.75 1144 PRO A CA 1
ATOM 8905 C C . PRO A 1 1144 ? 60.544 -23.439 -28.070 1.00 44.75 1144 PRO A C 1
ATOM 8907 O O . PRO A 1 1144 ? 61.218 -23.616 -29.085 1.00 44.75 1144 PRO A O 1
ATOM 8910 N N . ARG A 1 1145 ? 59.630 -24.339 -27.672 1.00 31.86 1145 ARG A N 1
ATOM 8911 C CA . ARG A 1 1145 ? 59.404 -25.648 -28.318 1.00 31.86 1145 ARG A CA 1
ATOM 8912 C C . ARG A 1 1145 ? 58.127 -25.699 -29.159 1.00 31.86 1145 ARG A C 1
ATOM 8914 O O . ARG A 1 1145 ? 57.035 -25.528 -28.628 1.00 31.86 1145 ARG A O 1
ATOM 8921 N N . ASN A 1 1146 ? 58.271 -26.052 -30.438 1.00 34.41 1146 ASN A N 1
ATOM 8922 C CA . ASN A 1 1146 ? 57.211 -26.584 -31.309 1.00 34.41 1146 ASN A CA 1
ATOM 8923 C C . ASN A 1 1146 ? 57.868 -27.378 -32.490 1.00 34.41 1146 ASN A C 1
ATOM 8925 O O . ASN A 1 1146 ? 59.092 -27.527 -32.484 1.00 34.41 1146 ASN A O 1
ATOM 8929 N N . PRO A 1 1147 ? 57.146 -27.980 -33.460 1.00 57.53 1147 PRO A N 1
ATOM 8930 C CA . PRO A 1 1147 ? 56.686 -29.374 -33.405 1.00 57.53 1147 PRO A CA 1
ATOM 8931 C C . PRO A 1 1147 ? 57.359 -30.345 -34.410 1.00 57.53 1147 PRO A C 1
ATOM 8933 O O . PRO A 1 1147 ? 58.038 -29.950 -35.358 1.00 57.53 1147 PRO A O 1
ATOM 8936 N N . ARG A 1 1148 ? 57.078 -31.653 -34.264 1.00 29.72 1148 ARG A N 1
ATOM 8937 C CA . ARG A 1 1148 ? 57.288 -32.713 -35.282 1.00 29.72 1148 ARG A CA 1
ATOM 8938 C C . ARG A 1 1148 ? 56.074 -33.660 -35.264 1.00 29.72 1148 ARG A C 1
ATOM 8940 O O . ARG A 1 1148 ? 55.709 -34.111 -34.191 1.00 29.72 1148 ARG A O 1
ATOM 8947 N N . LYS A 1 1149 ? 55.299 -33.849 -36.344 1.00 35.19 1149 LYS A N 1
ATOM 8948 C CA . LYS A 1 1149 ? 55.558 -34.347 -37.725 1.00 35.19 1149 LYS A CA 1
ATOM 8949 C C . LYS A 1 1149 ? 55.346 -35.865 -37.869 1.00 35.19 1149 LYS A C 1
ATOM 8951 O O . LYS A 1 1149 ? 56.170 -36.642 -37.401 1.00 35.19 1149 LYS A O 1
ATOM 8956 N N . ARG A 1 1150 ? 54.374 -36.245 -38.708 1.00 28.61 1150 ARG A N 1
ATOM 8957 C CA . ARG A 1 1150 ? 54.469 -37.350 -39.688 1.00 28.61 1150 ARG A CA 1
ATOM 8958 C C . ARG A 1 1150 ? 53.743 -36.945 -40.982 1.00 28.61 1150 ARG A C 1
ATOM 8960 O O . ARG A 1 1150 ? 53.086 -35.907 -41.007 1.00 28.61 1150 ARG A O 1
ATOM 8967 N N . ARG A 1 1151 ? 53.972 -37.689 -42.066 1.00 34.06 1151 ARG A N 1
ATOM 8968 C CA . ARG A 1 1151 ? 53.582 -37.373 -43.453 1.00 34.06 1151 ARG A CA 1
ATOM 8969 C C . ARG A 1 1151 ? 53.194 -38.676 -44.170 1.00 34.06 1151 ARG A C 1
ATOM 8971 O O . ARG A 1 1151 ? 53.657 -39.720 -43.723 1.00 34.06 1151 ARG A O 1
ATOM 8978 N N . ASN A 1 1152 ? 52.358 -38.556 -45.203 1.00 29.42 1152 ASN A N 1
ATOM 8979 C CA . ASN A 1 1152 ? 52.174 -39.344 -46.445 1.00 29.42 1152 ASN A CA 1
ATOM 8980 C C . ASN A 1 1152 ? 50.911 -38.719 -47.112 1.00 29.42 1152 ASN A C 1
ATOM 8982 O O . ASN A 1 1152 ? 50.000 -38.342 -46.379 1.00 29.42 1152 ASN A O 1
ATOM 8986 N N . GLU A 1 1153 ? 50.880 -38.279 -48.379 1.00 30.70 1153 GLU A N 1
ATOM 8987 C CA . GLU A 1 1153 ? 50.973 -39.025 -49.662 1.00 30.70 1153 GLU A CA 1
ATOM 8988 C C . GLU A 1 1153 ? 49.718 -39.887 -49.951 1.00 30.70 1153 GLU A C 1
ATOM 8990 O O . GLU A 1 1153 ? 49.315 -40.638 -49.068 1.00 30.70 1153 GLU A O 1
ATOM 8995 N N . VAL A 1 1154 ? 49.070 -39.853 -51.134 1.00 29.91 1154 VAL A N 1
ATOM 8996 C CA . VAL A 1 1154 ? 49.142 -38.919 -52.295 1.00 29.91 1154 VAL A CA 1
ATOM 8997 C C . VAL A 1 1154 ? 47.882 -39.069 -53.203 1.00 29.91 1154 VAL A C 1
ATOM 8999 O O . VAL A 1 1154 ? 47.236 -40.108 -53.149 1.00 29.91 1154 VAL A O 1
ATOM 9002 N N . ASP A 1 1155 ? 47.563 -38.028 -53.987 1.00 29.19 1155 ASP A N 1
ATOM 9003 C CA . ASP A 1 1155 ? 46.732 -37.890 -55.218 1.00 29.19 1155 ASP A CA 1
ATOM 9004 C C . ASP A 1 1155 ? 45.335 -38.538 -55.477 1.00 29.19 1155 ASP A C 1
ATOM 9006 O O . ASP A 1 1155 ? 45.036 -39.695 -55.209 1.00 29.19 1155 ASP A O 1
ATOM 9010 N N . GLU A 1 1156 ? 44.501 -37.693 -56.108 1.00 29.97 1156 GLU A N 1
ATOM 9011 C CA . GLU A 1 1156 ? 43.515 -37.887 -57.199 1.00 29.97 1156 GLU A CA 1
ATOM 9012 C C . GLU A 1 1156 ? 42.808 -39.249 -57.464 1.00 29.97 1156 GLU A C 1
ATOM 9014 O O . GLU A 1 1156 ? 43.413 -40.227 -57.896 1.00 29.97 1156 GLU A O 1
ATOM 9019 N N . SER A 1 1157 ? 41.461 -39.246 -57.542 1.00 28.41 1157 SER A N 1
ATOM 9020 C CA . SER A 1 1157 ? 40.743 -38.987 -58.823 1.00 28.41 1157 SER A CA 1
ATOM 9021 C C . SER A 1 1157 ? 39.252 -39.432 -58.882 1.00 28.41 1157 SER A C 1
ATOM 9023 O O . SER A 1 1157 ? 38.808 -40.343 -58.196 1.00 28.41 1157 SER A O 1
ATOM 9025 N N . ASN A 1 1158 ? 38.511 -38.784 -59.797 1.00 27.39 1158 ASN A N 1
ATOM 9026 C CA . ASN A 1 1158 ? 37.342 -39.241 -60.582 1.00 27.39 1158 ASN A CA 1
ATOM 9027 C C . ASN A 1 1158 ? 35.938 -39.577 -59.989 1.00 27.39 1158 ASN A C 1
ATOM 9029 O O . ASN A 1 1158 ? 35.680 -40.645 -59.451 1.00 27.39 1158 ASN A O 1
ATOM 9033 N N . ILE A 1 1159 ? 34.983 -38.677 -60.300 1.00 27.69 1159 ILE A N 1
ATOM 9034 C CA . ILE A 1 1159 ? 33.705 -38.865 -61.049 1.00 27.69 1159 ILE A CA 1
ATOM 9035 C C . ILE A 1 1159 ? 32.979 -40.242 -60.977 1.00 27.69 1159 ILE A C 1
ATOM 9037 O O . ILE A 1 1159 ? 33.516 -41.225 -61.474 1.00 27.69 1159 ILE A O 1
ATOM 9041 N N . ILE A 1 1160 ? 31.683 -40.271 -60.580 1.00 27.02 1160 ILE A N 1
ATOM 9042 C CA . ILE A 1 1160 ? 30.505 -40.757 -61.376 1.00 27.02 1160 ILE A CA 1
ATOM 9043 C C . ILE A 1 1160 ? 29.163 -40.715 -60.585 1.00 27.02 1160 ILE A C 1
ATOM 9045 O O . ILE A 1 1160 ? 29.123 -40.709 -59.362 1.00 27.02 1160 ILE A O 1
ATOM 9049 N N . THR A 1 1161 ? 28.060 -40.616 -61.346 1.00 26.03 1161 THR A N 1
ATOM 9050 C CA . THR A 1 1161 ? 26.607 -40.576 -61.016 1.00 26.03 1161 THR A CA 1
ATOM 9051 C C . THR A 1 1161 ? 26.088 -41.720 -60.101 1.00 26.03 1161 THR A C 1
ATOM 9053 O O . THR A 1 1161 ? 26.811 -42.682 -59.898 1.00 26.03 1161 THR A O 1
ATOM 9056 N N . SER A 1 1162 ? 24.841 -41.804 -59.593 1.00 25.52 1162 SER A N 1
ATOM 9057 C CA . SER A 1 1162 ? 23.511 -41.255 -59.977 1.00 25.52 1162 SER A CA 1
ATOM 9058 C C . SER A 1 1162 ? 22.536 -41.374 -58.760 1.00 25.52 1162 SER A C 1
ATOM 9060 O O . SER A 1 1162 ? 22.807 -42.188 -57.890 1.00 25.52 1162 SER A O 1
ATOM 9062 N N . SER A 1 1163 ? 21.478 -40.584 -58.504 1.00 25.88 1163 SER A N 1
ATOM 9063 C CA . SER A 1 1163 ? 20.233 -40.213 -59.229 1.00 25.88 1163 SER A CA 1
ATOM 9064 C C . SER A 1 1163 ? 18.947 -40.998 -58.830 1.00 25.88 1163 SER A C 1
ATOM 9066 O O . SER A 1 1163 ? 18.876 -42.207 -59.007 1.00 25.88 1163 SER A O 1
ATOM 9068 N N . ARG A 1 1164 ? 17.887 -40.252 -58.427 1.00 27.22 1164 ARG A N 1
ATOM 9069 C CA . ARG A 1 1164 ? 16.444 -40.648 -58.303 1.00 27.22 1164 ARG A CA 1
ATOM 9070 C C . ARG A 1 1164 ? 16.150 -41.746 -57.237 1.00 27.22 1164 ARG A C 1
ATOM 9072 O O . ARG A 1 1164 ? 17.075 -42.343 -56.721 1.00 27.22 1164 ARG A O 1
ATOM 9079 N N . VAL A 1 1165 ? 14.929 -42.020 -56.739 1.00 29.03 1165 VAL A N 1
ATOM 9080 C CA . VAL A 1 1165 ? 13.509 -41.824 -57.148 1.00 29.03 1165 VAL A CA 1
ATOM 9081 C C . VAL A 1 1165 ? 12.678 -41.473 -55.880 1.00 29.03 1165 VAL A C 1
ATOM 9083 O O . VAL A 1 1165 ? 12.828 -42.143 -54.872 1.00 29.03 1165 VAL A O 1
ATOM 9086 N N . ARG A 1 1166 ? 11.926 -40.364 -55.756 1.00 29.27 1166 ARG A N 1
ATOM 9087 C CA . ARG A 1 1166 ? 10.574 -40.028 -56.287 1.00 29.27 1166 ARG A CA 1
ATOM 9088 C C . ARG A 1 1166 ? 9.398 -40.966 -55.894 1.00 29.27 1166 ARG A C 1
ATOM 9090 O O . ARG A 1 1166 ? 9.095 -41.892 -56.627 1.00 29.27 1166 ARG A O 1
ATOM 9097 N N . ASN A 1 1167 ? 8.638 -40.612 -54.851 1.00 27.61 1167 ASN A N 1
ATOM 9098 C CA . ASN A 1 1167 ? 7.162 -40.741 -54.736 1.00 27.61 1167 ASN A CA 1
ATOM 9099 C C . ASN A 1 1167 ? 6.734 -39.884 -53.522 1.00 27.61 1167 ASN A C 1
ATOM 9101 O O . ASN A 1 1167 ? 7.352 -40.011 -52.476 1.00 27.61 1167 ASN A O 1
ATOM 9105 N N . LYS A 1 1168 ? 5.829 -38.893 -53.555 1.00 29.27 1168 LYS A N 1
ATOM 9106 C CA . LYS A 1 1168 ? 4.555 -38.664 -54.271 1.00 29.27 1168 LYS A CA 1
ATOM 9107 C C . LYS A 1 1168 ? 3.419 -39.621 -53.875 1.00 29.27 1168 LYS A C 1
ATOM 9109 O O . LYS A 1 1168 ? 3.304 -40.719 -54.406 1.00 29.27 1168 LYS A O 1
ATOM 9114 N N . SER A 1 1169 ? 2.505 -39.120 -53.043 1.00 26.41 1169 SER A N 1
ATOM 9115 C CA . SER A 1 1169 ? 1.055 -39.355 -53.138 1.00 26.41 1169 SER A CA 1
ATOM 9116 C C . SER A 1 1169 ? 0.308 -38.238 -52.404 1.00 26.41 1169 SER A C 1
ATOM 9118 O O . SER A 1 1169 ? 0.726 -37.829 -51.328 1.00 26.41 1169 SER A O 1
ATOM 9120 N N . ALA A 1 1170 ? -0.760 -37.718 -53.012 1.00 31.09 1170 ALA A N 1
ATOM 9121 C CA . ALA A 1 1170 ? -1.603 -36.655 -52.465 1.00 31.09 1170 ALA A CA 1
ATOM 9122 C C . ALA A 1 1170 ? -3.023 -36.752 -53.050 1.00 31.09 1170 ALA A C 1
ATOM 9124 O O . ALA A 1 1170 ? -3.165 -37.067 -54.233 1.00 31.09 1170 ALA A O 1
ATOM 9125 N N . ARG A 1 1171 ? -4.039 -36.447 -52.233 1.00 27.98 1171 ARG A N 1
ATOM 9126 C CA . ARG A 1 1171 ? -5.453 -36.163 -52.571 1.00 27.98 1171 ARG A CA 1
ATOM 9127 C C . ARG A 1 1171 ? -5.955 -35.162 -51.501 1.00 27.98 1171 ARG A C 1
ATOM 9129 O O . ARG A 1 1171 ? -5.558 -35.333 -50.354 1.00 27.98 1171 ARG A O 1
ATOM 9136 N N . LEU A 1 1172 ? -6.611 -34.023 -51.787 1.00 30.91 1172 LEU A N 1
ATOM 9137 C CA . LEU A 1 1172 ? -7.787 -33.733 -52.650 1.00 30.91 1172 LEU A CA 1
ATOM 9138 C C . LEU A 1 1172 ? -9.063 -34.417 -52.121 1.00 30.91 1172 LEU A C 1
ATOM 9140 O O . LEU A 1 1172 ? -8.975 -35.576 -51.731 1.00 30.91 1172 LEU A O 1
ATOM 9144 N N . ARG A 1 1173 ? -10.275 -33.841 -52.146 1.00 33.56 1173 ARG A N 1
ATOM 9145 C CA . ARG A 1 1173 ? -10.832 -32.470 -52.365 1.00 33.56 1173 ARG A CA 1
ATOM 9146 C C . ARG A 1 1173 ? -12.175 -32.459 -51.560 1.00 33.56 1173 ARG A C 1
ATOM 9148 O O . ARG A 1 1173 ? -12.575 -33.528 -51.102 1.00 33.56 1173 ARG A O 1
ATOM 9155 N N . ASP A 1 1174 ? -12.925 -31.392 -51.287 1.00 33.28 1174 ASP A N 1
ATOM 9156 C CA . ASP A 1 1174 ? -13.022 -30.019 -51.823 1.00 33.28 1174 ASP A CA 1
ATOM 9157 C C . ASP A 1 1174 ? -13.181 -28.990 -50.651 1.00 33.28 1174 ASP A C 1
ATOM 9159 O O . ASP A 1 1174 ? -12.723 -29.335 -49.563 1.00 33.28 1174 ASP A O 1
ATOM 9163 N N . SER A 1 1175 ? -13.705 -27.748 -50.697 1.00 33.53 1175 SER A N 1
ATOM 9164 C CA . SER A 1 1175 ? -14.505 -26.952 -51.664 1.00 33.53 1175 SER A CA 1
ATOM 9165 C C . SER A 1 1175 ? -14.242 -25.426 -51.525 1.00 33.53 1175 SER A C 1
ATOM 9167 O O . SER A 1 1175 ? -13.336 -25.026 -50.794 1.00 33.53 1175 SER A O 1
ATOM 9169 N N . GLU A 1 1176 ? -15.049 -24.578 -52.185 1.00 46.25 1176 GLU A N 1
ATOM 9170 C CA . GLU A 1 1176 ? -14.942 -23.099 -52.250 1.00 46.25 1176 GLU A CA 1
ATOM 9171 C C . GLU A 1 1176 ? -16.300 -22.388 -51.938 1.00 46.25 1176 GLU A C 1
ATOM 9173 O O . GLU A 1 1176 ? -17.262 -23.053 -51.549 1.00 46.25 1176 GLU A O 1
ATOM 9178 N N . ASP A 1 1177 ? -16.338 -21.060 -52.149 1.00 42.56 1177 ASP A N 1
ATOM 9179 C CA . ASP A 1 1177 ? -17.491 -20.150 -52.380 1.00 42.56 1177 ASP A CA 1
ATOM 9180 C C . ASP A 1 1177 ? -18.316 -19.547 -51.213 1.00 42.56 1177 ASP A C 1
ATOM 9182 O O . ASP A 1 1177 ? -19.350 -20.085 -50.809 1.00 42.56 1177 ASP A O 1
ATOM 9186 N N . ALA A 1 1178 ? -17.924 -18.324 -50.801 1.00 41.28 1178 ALA A N 1
ATOM 9187 C CA . ALA A 1 1178 ? -18.784 -17.123 -50.676 1.00 41.28 1178 ALA A CA 1
ATOM 9188 C C . ALA A 1 1178 ? -17.938 -15.847 -50.457 1.00 41.28 1178 ALA A C 1
ATOM 9190 O O . ALA A 1 1178 ? -17.270 -15.765 -49.401 1.00 41.28 1178 ALA A O 1
#

Organism: NCBI:txid2862362

Secondary structure (DSSP, 8-state):
-------------HHHHHHHTTS-HHHHHHHHHHHS-HHHHHH-GGGGSSGGG--HHHHHHHHHHHHH--PPPPPP-PPP-----PPPPPPHHHHTTS-------EEEEEETTEEEEEE----PPP-PPPPP--SSTTTTTS----------------------------SS--EEP----SSTT-EEEEEEEEEEEETTEEEEEEEEEESTT---SS----SS-EEEEEE-GGGG--EETTTTEEPPHHHHHHHH--S-EEES---TTT---EE-SSTTSPPEEEEEEEEEE--EEEETTB-HHHH---BSS--SHHHHHHHHHHHHHHTTTTSSHHHHHHHHHHHHHHS----B-TTSPBP-PPEEEEE-TTS-BTTBSEEEEETT--SSS-TT---BPPPTTS-HHHHHHHHTT--S-SSGGGSPP-B--EE-HHHHTT--B--S--EETTEE----BEEEE----EEEEEEESSSS--EEEEEE-TT--BSSPPPPS----HHHHHHHHHHHHHHTSSS--HHHHHHTTGGGGGG-GGGG-HHHHHHHHHHHHHHH-TT-SSHHHHHHHHHHHTTS-GGG-SEEEEEE-TTS-EEEEE--HHHHHGGG-TT--EEEEEEESSSBSSSPEEEEEEEEEGGGTEEEEEEEEEES---HHHHHHHHHHHHHHHHHHHSS---BTTTSTT--B-EEEE-S-HHHHHHHHHHHHTT--HHHH---TT--HHHHHTTTEEE-HHHHHHHHHTTTTTS-HHHHHHHHHGGG--SHHHHHHHHHHHHHT--HHHHHHHHHHHHSTTTTTTT-GGG--S-HHHHHTS-S--HHHHHHHHHHHHHH-SSB-HHHHHHHHHHHHHHHHHHHHHHHHH---TTGGGSHHHHHHHHHHHHHHHHHHHHHHHHHHHHHHHHHHHHHHHHHHHHHHHHHHHHHHHHHHHHHHHTT---------------------------------------------------------------------------PPPP-PPPPPPSHHHHHHHHHHHHHHHHTT--S---S-------------------------------------------------------------------------------------PPP----------------------------------

Foldseek 3Di:
DDDDDDPPPPDDDPVLVVVVVVDDPVLLVVLVCVVDPPVRCVVCVVVSLDCRVDPSVVSVVVVVVVVPDDDDDDDDDDDDDDDDDDDDDDDPPPVVPPDDDDPFDWDWDDDPNDTDTDTDDDDDDDDDDDDDDPPPPPPVPPDDDDDDDDDDDDDDDPDPPPPPDDDDDPPADWAWDPADAPDPQKGWTKDADFDPQFPPDTFGMEIEIPDAQDAGLADFFAQGFYKYKHHRAPNQQDADPVPRHGDFLVSQNVQRHPFAKDFPDFQPVVAWTQGDRDVPDGGFTWTKGKIFTQAWWFWPLADCQLWQDFTRGPDCPSVVVLVVVVVVLVVCQPVDLLNVLLLVLLVQAPDAQQFAAPVRDGDRFGKAWDADPPADDLNDRTWIWTPSDDPRGHPSTDTGGDDNSRDPVLNVCQNVVHFSDQDQVPFDDRDSDIDGPVCLVPQQADSRWGADNSHTDNRGGTDGDGAGKMWMKITGPDRNRSMIMITIDHNGGRRGDDDPSQRDGPVNLVVLLVLCVVLPLQVDDLVSSCVVPVVCNVVDPNVVPSVVSVVSSVVSNCVVQVLDLAPSSLLVLLVVLVVDDLQSHFFQDWDADPVRKIKIKGFHLLLLCLLLDLVFAEWEKDWAPWAAADQKIKIFTWTQNQVLRDIAGSMMMIINDQALQVLLVNLLVSQVSSCVSHVDGSDQVLFADSRNYQAYEYAPRPSNQLSNLNNSLVRGDCVVNVDDSPDHSLQSSLAHYAYALVVLLVLLVVCPVVDDPVLSVLSSCLLADQDPVVVVVSLVVQVVSVDVVSNVVVVVCVVSVNNSSNRHLNNGSRDNVSVVVDDRHSVSVVVVVVVLCVQQNTHGRNNSSSVSVVVVNVVVSVLVVVCSVPVDRPCPCSDPVSVVVVVVVVVVVVVVVVVVVVVVVVVVVVVVVVVVVVVVVVVVVVVVVVVVVVVVVVVVVVVVPDDDDDDDDDDDDDDDDDDDDDDDDDDDDDDDDDDDDDDDDDDDDDDDDDDDDDDDDDDDDDDDDDDDDDDDDDDDDDDDDDDDDDPVVVVVVVVVSVVVCSVVVHDPDDPPPDDDPPDDDDDDDDDDDDDDDDDDDDDDDDDDDDDDDDDDDDDDDDYDDDDDDDDDDDDDDDDDDDDDDDDDDDDDDDDDDDDDDDDDDDDDDDDDDDDDDDDDDDDDDDDDDDDDDDDDDD

Solvent-accessible surface area (backbone atoms only — not comparable to full-atom values): 73966 Å² total; per-residue (Å²): 136,90,79,89,81,74,87,79,77,80,77,66,51,75,70,52,47,52,51,60,72,68,50,53,74,65,53,54,48,55,49,48,63,71,75,42,52,79,62,57,47,71,77,42,54,76,61,66,78,53,74,85,70,65,54,66,66,61,50,53,52,52,55,49,53,60,69,73,60,76,78,84,85,80,82,91,81,87,85,94,76,92,79,81,89,72,85,81,76,86,62,78,81,64,68,76,77,77,82,88,73,80,93,72,66,71,50,81,51,78,54,101,89,44,84,46,85,46,84,68,86,88,78,81,82,92,73,85,84,78,84,92,80,86,75,69,81,77,63,80,84,78,79,90,92,81,90,83,90,87,88,81,87,79,91,79,86,81,76,84,82,76,83,80,78,87,86,78,90,71,97,61,82,68,42,80,48,86,66,62,58,88,50,91,80,48,44,35,35,26,42,78,49,87,42,66,42,30,101,88,39,72,26,46,29,42,33,40,46,32,56,68,49,63,79,64,49,65,78,66,32,45,72,57,39,41,34,38,34,43,42,24,62,78,79,62,78,49,63,38,92,90,75,81,41,72,59,48,62,63,57,49,50,68,43,37,32,52,66,52,66,40,75,82,46,73,34,90,89,70,64,68,47,44,35,40,85,48,95,91,51,77,57,42,56,19,40,43,40,38,33,39,37,57,39,36,16,26,35,74,58,39,41,61,83,64,42,74,34,78,36,33,65,62,72,57,63,62,32,49,52,40,50,50,47,44,45,60,46,62,74,44,65,60,74,41,75,65,46,40,36,37,39,53,54,35,51,52,70,72,55,76,39,74,15,59,49,102,84,73,47,68,43,85,38,51,71,37,84,40,76,46,92,85,56,62,62,85,88,34,50,52,32,37,36,36,68,62,58,41,96,92,49,63,66,66,56,46,70,43,82,70,56,79,88,46,58,61,76,50,48,51,30,51,77,73,70,40,58,71,39,96,51,64,92,69,33,49,74,69,37,58,54,70,40,59,48,92,53,31,79,71,41,60,52,52,85,69,60,38,30,53,87,15,34,73,56,71,74,50,35,37,41,77,43,76,26,81,25,37,36,37,36,39,28,48,69,55,81,84,56,43,43,36,38,42,33,44,52,45,66,40,37,34,51,33,53,67,70,74,69,68,56,72,30,69,67,58,50,48,54,54,48,50,40,39,56,73,69,45,57,66,79,60,45,65,66,54,38,48,63,80,40,55,91,62,65,81,78,46,76,26,61,74,41,61,67,56,47,48,46,52,54,50,56,50,40,46,66,76,31,75,60,41,47,44,72,61,20,43,49,51,53,32,60,57,24,67,75,45,59,77,78,72,21,41,46,76,47,79,48,76,45,97,88,74,36,44,44,38,37,32,39,43,47,70,41,47,48,49,71,75,35,84,78,30,37,50,37,17,52,51,74,42,78,55,40,30,52,76,73,45,32,39,34,41,40,18,34,59,45,63,96,62,50,40,73,42,72,27,39,37,34,40,32,55,67,78,46,30,74,52,32,22,51,52,42,47,51,48,35,50,52,44,25,72,76,64,73,45,69,77,28,42,40,66,34,20,91,88,26,50,30,51,36,41,29,32,66,94,51,62,29,55,50,43,2,42,23,51,36,50,56,75,63,50,37,44,89,77,42,72,51,68,89,81,64,51,38,49,61,51,27,19,39,32,40,35,40,25,53,56,65,56,47,56,66,49,58,80,43,59,90,80,49,55,73,68,57,44,49,55,67,72,45,56,57,71,41,76,42,71,73,56,46,52,58,44,56,51,50,45,56,73,64,71,45,61,73,58,37,54,59,49,49,53,40,67,72,40,67,33,50,48,24,20,46,16,70,65,61,28,63,36,52,72,66,58,53,70,77,43,85,54,54,43,63,54,24,58,50,46,54,55,48,52,37,72,75,65,45,61,57,26,44,52,35,36,40,54,58,43,46,50,57,53,44,56,46,50,43,51,55,49,54,48,21,76,72,68,73,57,44,96,54,72,77,43,41,73,68,47,48,51,51,55,46,52,52,50,52,50,52,48,57,48,52,52,48,52,50,50,52,53,50,53,52,52,52,53,51,51,54,50,52,50,53,54,52,49,50,53,53,52,52,54,50,53,51,51,48,53,53,47,54,55,47,50,54,56,45,63,75,70,69,85,85,84,86,89,86,87,88,86,85,84,89,78,84,90,81,87,84,87,93,80,87,84,85,87,87,84,82,91,83,86,91,89,87,89,89,86,85,86,84,83,87,82,90,85,84,90,82,86,88,84,88,86,87,86,88,86,88,82,86,84,89,80,88,81,87,86,80,91,79,91,79,92,77,85,82,80,91,74,84,85,79,85,76,73,73,68,64,56,58,55,50,53,52,52,51,52,52,52,34,58,76,72,70,49,80,89,70,75,73,96,68,88,75,86,84,91,72,92,82,80,90,80,92,80,82,86,85,87,89,78,88,81,88,86,88,86,86,88,83,88,81,85,87,90,90,87,88,85,90,83,85,89,88,86,90,83,87,79,89,81,89,81,90,88,86,84,84,85,82,90,80,90,84,86,81,87,90,86,83,90,82,88,86,87,84,84,86,88,85,86,84,87,86,82,89,86,82,91,88,82,91,85,90,87,88,81,89,81,85,89,84,82,91,85,90,86,83,90,82,93,80,90,87,90,78,89,86,88,88,87,92,135

Radius of gyration: 46.93 Å; Cα contacts (8 Å, |Δi|>4): 1343; chains: 1; bounding box: 126×163×127 Å

Mean predicted aligned error: 20.37 Å

pLDDT: mean 72.92, std 26.27, range [23.58, 98.62]

Sequence (1178 aa):
MASSTAGITTRYAAADLALIDSLSGRDVIQFRDYMFSPADIRSNPQKFHGRSWINITHLREWIASRIDSSPTAPVKSEPTTSDVIIKAEPTSSELASLSHSDPVRVKVHQEGGHDVLEILSDSEPDEPEPDSDIEVLRSLITSSSRSSSIPPTSDFDSGEVNVSDSDDNDPLDLQKSDTIWQDSGIYSLFIEGTFKITTRTTVNRIEYIMPPGIIPSIWPNPRVPTAFVLDLGDSYNIIDPKTGKLYTMDALIKNHDNDSWKSDGSGAADGDPKVVFRPGEPGVPSRRARMTCKGAHACERIDPALIQVARFDLDPATRDAVFAAQQDTRRREGTTVEDIVATYYSLLHNKSCTAVDSSGNLCRGKPKLMPIANGTVNGKRYWVACDGWRKDFKENHRTFSIPGDVPERLLIKLFNGERIADDASKDTPPCTKIVPPRTGLKAKICKHPHIVDGHVITDNRIRKYTCLASRTIFVPQDLDVRKAIVVHKAGIPHSHPMPPLVKVSMKVKETYGNWITKDGIVGTTVKSVDNANADDVILTPALGDMRVKRNMVRDAKAKKYPAGLGIQGALQLFLEDQQKHLNERYIHSFRTTEGGGVIIITGVPYLIKLLDDPGVRAFDDDTTFKRVEGEMNEWELALFFKAVERAVTAIRAYINRSSADFYEILFDELQQVKKLITGKVFGMKRFVKGGNLLVMNADMEAAQVLGIARSIMKTNDPEYSGIPNNISASEAATYFIKICYRHTKEAIHDFKSLVTPEQYNRLMEFMYIDSEEKLAKFSQFVNDLGIKKIQDWWRHKEINDWIVPCLVKSLSNILPEDWDTTPATTNTGETQHHWTNAMTGIKLTLVEAIESARKLDEKTARDVEAAMKNGILTNSHNEAYHRLSRNTQRQSKAAQKVRQNNELTQFSKAIEEELATVKQGRLEFSSREKELKQQLKDAKAATKGNNTTKKQPARSNASRSVVVSSSSTGRVRSVTVPVPQIPEPSHDDGSSSIEDAPAPDGIYSIDSNDTMLESANTITPLNTSPTTFSSFDYEQELNRIAHLSASFGLPTSLPAAFLPNYTSAVDGDGLWPISQSGNLNLPAFTGSEPTTLDELLNSDLFGATITDYPMSDFVSLFGNDAVSQPSSSIPQPSSSIDHPLPPPRNPRKRRNEVDESNIITSSRVRNKSARLRDSEDA